Protein 4TOZ (pdb70)

Nearest PDB structures (foldseek):
  4toz-assembly2_B  TM=9.868E-01  e=0.000E+00  Escherichia coli K-12
  3o9p-assembly1_A  TM=7.230E-01  e=1.617E-99  Escherichia coli
  2z23-assembly1_A  TM=7.267E-01  e=1.405E-72  Yersinia pestis CO92
  1b52-assembly1_A  TM=7.223E-01  e=8.652E-70  Salmonella enterica subsp. enterica serovar Typhimurium
  3zs6-assembly1_A  TM=7.099E-01  e=1.286E-60  Burkholderia pseudomallei

Solvent-accessible surface area: 44279 Å² total; per-residue (Å²): 15,134,51,76,119,75,45,86,68,22,181,131,20,70,2,40,10,10,2,96,65,45,4,61,34,2,3,2,5,83,0,92,25,91,16,5,10,8,0,0,26,1,1,2,6,0,0,1,5,8,47,62,156,2,100,38,50,54,0,1,0,53,116,67,131,24,138,68,8,107,64,14,25,0,44,5,30,112,63,3,62,2,22,74,22,61,78,3,34,0,102,21,0,14,40,5,1,41,29,1,2,32,57,182,12,147,16,53,43,10,108,3,1,27,67,0,0,1,47,56,2,87,31,0,46,76,52,169,28,84,37,94,88,8,11,7,78,31,88,76,49,71,30,0,93,0,73,4,77,88,38,12,7,11,0,14,24,1,0,11,28,9,4,0,7,0,2,22,103,79,13,20,110,84,32,191,91,19,32,96,47,62,57,2,33,2,4,1,6,1,29,2,121,70,61,62,108,106,90,59,0,5,0,32,17,4,98,76,8,63,45,40,104,97,15,24,0,95,74,0,19,0,25,17,7,107,100,132,42,33,2,0,98,100,0,74,77,51,69,2,20,2,0,3,37,27,16,97,127,24,21,119,121,6,63,173,77,25,85,62,29,20,72,33,12,24,19,6,1,0,5,5,1,0,0,5,13,98,152,35,32,0,48,40,64,89,0,10,24,0,0,11,7,0,1,27,15,94,72,0,5,126,158,19,21,20,26,26,30,90,20,1,43,28,1,1,1,48,49,4,10,34,12,99,34,109,99,8,62,37,72,163,47,52,36,127,75,5,21,56,87,0,104,92,42,15,75,61,15,42,31,28,134,181,112,72,11,146,3,43,0,6,10,14,77,32,160,109,28,88,88,5,0,92,16,0,16,47,8,0,119,164,22,8,55,10,92,9,121,63,83,72,39,118,131,165,65,3,35,80,4,68,86,80,12,107,21,36,0,0,25,2,37,69,94,9,33,17,5,9,0,0,6,0,0,34,3,5,26,36,131,64,122,24,15,30,1,94,8,100,28,104,55,0,40,134,16,10,60,70,0,22,85,58,86,65,76,162,33,11,26,64,15,2,21,36,0,11,86,25,8,52,75,47,2,0,4,0,18,0,15,6,55,31,35,9,8,0,9,19,45,68,7,86,33,18,12,21,92,0,4,48,17,7,3,12,0,38,38,0,20,13,22,137,154,129,101,60,50,78,102,15,174,140,19,78,2,41,3,4,0,98,70,36,3,80,26,2,3,2,5,83,0,95,23,105,17,6,8,8,0,0,30,2,1,2,6,0,0,1,4,16,49,66,145,1,94,37,47,58,0,0,0,61,87,57,117,13,130,66,4,105,58,14,46,0,55,4,34,128,76,3,75,3,21,73,23,60,84,4,33,0,102,20,0,13,37,5,1,42,31,1,1,32,57,180,12,147,16,51,43,10,116,5,1,29,50,0,0,1,46,58,2,84,32,0,45,77,53,168,28,85,33,89,87,8,11,7,76,32,87,76,49,68,26,0,83,0,76,3,79,88,23,7,6,27,0,13,26,1,0,9,34,10,3,0,7,0,2,20,106,78,13,21,105,84,34,187,84,20,33,96,42,64,62,2,35,2,4,1,5,1,35,2,106,69,61,73,94,99,108,79,1,4,0,31,18,5,101,75,8,63,23,41,104,146,14,48,0,97,74,0,20,0,25,20,13,115,111,79,75,31,1,2,124,91,0,84,60,50,81,1,21,1,0,15,20,18,24,162,143,55,22,115,125,4,72,172,77,32,84,57,25,15,73,32,11,36,17,4,1,0,1,6,1,0,0,1,14,105,115,38,36,0,48,38,63,94,0,10,18,0,0,13,6,0,2,31,15,98,75,0,5,116,152,25,33,22,34,34,29,102,12,1,37,30,1,1,1,58,45,4,7,40,12,104,26,124,105,8,63,36,62,159,58,52,42,131,78,5,26,59,79,0,103,86,32,14,75,64,18,44,38,29,145,188,118,75,10,161,6,42,0,5,8,14,89,31,170,66,23,82,111,0,0,87,16,0,18,42,8,0,122,156,20,6,56,12,96,11,153,63,93,74,31,113,146,148,49,3,35,76,6,70,84,94,2,95,17,34,0,0,25,2,38,74,92,11,49,18,5,7,1,1,5,0,0,44,6,4,23,34,129,62,122,25,12,29,1,92,9,98,29,104,56,0,41,133,16,17,61,73,1,25,82,59,62,80,83,174,32,18,28,60,18,3,20,41,0,9,113,25,9,54,56,46,3,0,5,0,18,0,11,4,51,26,88,11,8,0,8,19,38,66,7,57,34,18,14,23,84,1,4,49,38,9,3,11,0,45,56,1,80,15,9,108,63,124,90,93

CATH classification: 3.40.190.10 (+2 more: 3.90.76.10, 3.10.105.10)

Radius of gyration: 39.63 Å; Cα contacts (8 Å, |Δi|>4): 2287; chains: 2; bounding box: 88×78×103 Å

InterPro domains:
  IPR000914 Solute-binding protein family 5 domain [PF00496] (77-453)
  IPR023765 Solute-binding protein family 5, conserved site [PS01040] (83-104)
  IPR030678 Peptide/nickel binding protein, MppA-type [PIRSF002741] (8-533)
  IPR039424 Solute-binding protein family 5 [PTHR30290] (10-523)

Structure (mmCIF, N/CA/C/O backbone):
data_4TOZ
#
_entry.id   4TOZ
#
_cell.length_a   74.970
_cell.length_b   76.810
_cell.length_c   89.570
_cell.angle_alpha   90.000
_cell.angle_beta   91.580
_cell.angle_gamma   90.000
#
_symmetry.space_group_name_H-M   'P 1 21 1'
#
loop_
_entity.id
_entity.type
_entity.pdbx_description
1 polymer 'Periplasmic murein peptide-binding protein'
2 non-polymer 2-AMINO-2-HYDROXYMETHYL-PROPANE-1,3-DIOL
3 water water
#
loop_
_atom_site.group_PDB
_atom_site.id
_atom_site.type_symbol
_atom_site.label_atom_id
_atom_site.label_alt_id
_atom_site.label_comp_id
_atom_site.label_asym_id
_atom_site.label_entity_id
_atom_site.label_seq_id
_atom_site.pdbx_PDB_ins_code
_atom_site.Cartn_x
_atom_site.Cartn_y
_atom_site.Cartn_z
_atom_site.occupancy
_atom_site.B_iso_or_equiv
_atom_site.auth_seq_id
_atom_site.auth_comp_id
_atom_site.auth_asym_id
_atom_site.auth_atom_id
_atom_site.pdbx_PDB_model_num
ATOM 1 N N . ALA A 1 1 ? 27.816 78.977 20.144 1.00 19.20 23 ALA A N 1
ATOM 2 C CA . ALA A 1 1 ? 27.709 78.675 21.597 1.00 19.69 23 ALA A CA 1
ATOM 3 C C . ALA A 1 1 ? 26.269 78.819 22.071 1.00 19.85 23 ALA A C 1
ATOM 4 O O . ALA A 1 1 ? 25.511 79.635 21.546 1.00 21.23 23 ALA A O 1
ATOM 6 N N . GLU A 1 2 ? 25.897 78.012 23.058 1.00 20.47 24 GLU A N 1
ATOM 7 C CA . GLU A 1 2 ? 24.553 78.057 23.620 1.00 23.12 24 GLU A CA 1
ATOM 8 C C . GLU A 1 2 ? 24.639 78.631 25.029 1.00 23.41 24 GLU A C 1
ATOM 9 O O . GLU A 1 2 ? 24.826 77.899 26.000 1.00 24.42 24 GLU A O 1
ATOM 15 N N . VAL A 1 3 ? 24.512 79.950 25.129 1.00 25.20 25 VAL A N 1
ATOM 16 C CA . VAL A 1 3 ? 24.584 80.630 26.414 1.00 26.79 25 VAL A CA 1
ATOM 17 C C . VAL A 1 3 ? 23.224 80.611 27.104 1.00 28.83 25 VAL A C 1
ATOM 18 O O . VAL A 1 3 ? 22.248 81.157 26.590 1.00 28.50 25 VAL A O 1
ATOM 22 N N . PRO A 1 4 ? 23.143 79.975 28.282 1.00 30.41 26 PRO A N 1
ATOM 23 C CA . PRO A 1 4 ? 21.882 79.900 29.024 1.00 31.84 26 PRO A CA 1
ATOM 24 C C . PRO A 1 4 ? 21.396 81.268 29.495 1.00 32.79 26 PRO A C 1
ATOM 25 O O . PRO A 1 4 ? 22.170 82.064 30.026 1.00 33.00 26 PRO A O 1
ATOM 29 N N . SER A 1 5 ? 20.110 81.532 29.288 1.00 33.62 27 SER A N 1
ATOM 30 C CA . SER A 1 5 ? 19.505 82.798 29.683 1.00 34.41 27 SER A CA 1
ATOM 31 C C . SER A 1 5 ? 19.890 83.176 31.108 1.00 34.30 27 SER A C 1
ATOM 32 O O . SER A 1 5 ? 20.029 82.312 31.975 1.00 34.36 27 SER A O 1
ATOM 35 N N . GLY A 1 6 ? 20.065 84.473 31.342 1.00 34.28 28 GLY A N 1
ATOM 36 C CA . GLY A 1 6 ? 20.436 84.942 32.665 1.00 33.90 28 GLY A CA 1
ATOM 37 C C . GLY A 1 6 ? 21.936 85.079 32.833 1.00 33.40 28 GLY A C 1
ATOM 38 O O . GLY A 1 6 ? 22.409 85.938 33.579 1.00 33.60 28 GLY A O 1
ATOM 39 N N . THR A 1 7 ? 22.687 84.231 32.138 1.00 32.31 29 THR A N 1
ATOM 40 C CA . THR A 1 7 ? 24.143 84.255 32.211 1.00 30.92 29 THR A CA 1
ATOM 41 C C . THR A 1 7 ? 24.702 85.645 31.928 1.00 29.28 29 THR A C 1
ATOM 42 O O . THR A 1 7 ? 24.293 86.309 30.977 1.00 29.91 29 THR A O 1
ATOM 46 N N . VAL A 1 8 ? 25.637 86.080 32.764 1.00 27.40 30 VAL A N 1
ATOM 47 C CA . VAL A 1 8 ? 26.269 87.378 32.586 1.00 25.16 30 VAL A CA 1
ATOM 48 C C . VAL A 1 8 ? 27.627 87.149 31.931 1.00 23.13 30 VAL A C 1
ATOM 49 O O . VAL A 1 8 ? 28.558 86.645 32.560 1.00 21.79 30 VAL A O 1
ATOM 53 N N . LEU A 1 9 ? 27.726 87.510 30.657 1.00 21.35 31 LEU A N 1
ATOM 54 C CA . LEU A 1 9 ? 28.961 87.339 29.904 1.00 19.22 31 LEU A CA 1
ATOM 55 C C . LEU A 1 9 ? 29.984 88.419 30.232 1.00 19.44 31 LEU A C 1
ATOM 56 O O . LEU A 1 9 ? 29.629 89.568 30.493 1.00 20.43 31 LEU A O 1
ATOM 61 N N . ALA A 1 10 ? 31.258 88.041 30.221 1.00 18.09 32 ALA A N 1
ATOM 62 C CA . ALA A 1 10 ? 32.331 88.989 30.483 1.00 17.07 32 ALA A CA 1
ATOM 63 C C . ALA A 1 10 ? 32.368 89.967 29.312 1.00 18.28 32 ALA A C 1
ATOM 64 O O . ALA A 1 10 ? 31.947 89.631 28.203 1.00 17.03 32 ALA A O 1
ATOM 66 N N . GLU A 1 11 ? 32.863 91.177 29.552 1.00 19.53 33 GLU A N 1
ATOM 67 C CA . GLU A 1 11 ? 32.934 92.173 28.491 1.00 21.76 33 GLU A CA 1
ATOM 68 C C . GLU A 1 11 ? 33.960 91.777 27.435 1.00 20.27 33 GLU A C 1
ATOM 69 O O . GLU A 1 11 ? 33.777 92.042 26.247 1.00 21.27 33 GLU A O 1
ATOM 75 N N . LYS A 1 12 ? 35.033 91.131 27.876 1.00 19.10 34 LYS A N 1
ATOM 76 C CA . LYS A 1 12 ? 36.096 90.692 26.979 1.00 18.24 34 LYS A CA 1
ATOM 77 C C . LYS A 1 12 ? 35.963 89.204 26.663 1.00 15.83 34 LYS A C 1
ATOM 78 O O . LYS A 1 12 ? 36.278 88.353 27.494 1.00 17.24 34 LYS A O 1
ATOM 84 N N . GLN A 1 13 ? 35.496 88.898 25.457 1.00 13.21 35 GLN A N 1
ATOM 85 C CA . GLN A 1 13 ? 35.328 87.513 25.033 1.00 13.11 35 GLN A CA 1
ATOM 86 C C . GLN A 1 13 ? 36.546 87.045 24.245 1.00 12.87 35 GLN A C 1
ATOM 87 O O . GLN A 1 13 ? 36.484 86.834 23.032 1.00 13.28 35 GLN A O 1
ATOM 93 N N . GLU A 1 14 ? 37.658 86.906 24.954 1.00 13.31 36 GLU A N 1
ATOM 94 C CA . GLU A 1 14 ? 38.911 86.464 24.365 1.00 13.83 36 GLU A CA 1
ATOM 95 C C . GLU A 1 14 ? 39.433 85.298 25.192 1.00 15.14 36 GLU A C 1
ATOM 96 O O . GLU A 1 14 ? 39.338 85.298 26.421 1.00 16.87 36 GLU A O 1
ATOM 102 N N . LEU A 1 15 ? 39.978 84.299 24.510 1.00 11.95 37 LEU A N 1
ATOM 103 C CA . LEU A 1 15 ? 40.462 83.101 25.178 1.00 11.48 37 LEU A CA 1
ATOM 104 C C . LEU A 1 15 ? 41.885 82.729 24.793 1.00 10.84 37 LEU A C 1
ATOM 105 O O . LEU A 1 15 ? 42.306 82.950 23.661 1.00 11.48 37 LEU A O 1
ATOM 110 N N . VAL A 1 16 ? 42.614 82.157 25.746 1.00 11.13 38 VAL A N 1
ATOM 111 C CA . VAL A 1 16 ? 43.977 81.705 25.508 1.00 11.62 38 VAL A CA 1
ATOM 112 C C . VAL A 1 16 ? 43.988 80.197 25.756 1.00 12.13 38 VAL A C 1
ATOM 113 O O . VAL A 1 16 ? 43.790 79.735 26.884 1.00 11.44 38 VAL A O 1
ATOM 117 N N . ARG A 1 17 ? 44.190 79.434 24.685 1.00 10.61 39 ARG A N 1
ATOM 118 C CA . ARG A 1 17 ? 44.209 77.978 24.761 1.00 11.23 39 ARG A CA 1
ATOM 119 C C . ARG A 1 17 ? 45.616 77.429 24.587 1.00 12.04 39 ARG A C 1
ATOM 120 O O . ARG A 1 17 ? 46.302 77.738 23.616 1.00 12.53 39 ARG A O 1
ATOM 128 N N . HIS A 1 18 ? 46.038 76.608 25.535 1.00 9.97 40 HIS A N 1
ATOM 129 C CA . HIS A 1 18 ? 47.351 75.986 25.471 1.00 10.41 40 HIS A CA 1
ATOM 130 C C . HIS A 1 18 ? 47.309 74.760 24.563 1.00 11.09 40 HIS A C 1
ATOM 131 O O . HIS A 1 18 ? 46.347 73.988 24.596 1.00 11.39 40 HIS A O 1
ATOM 138 N N . ILE A 1 19 ? 48.333 74.609 23.727 1.00 10.17 41 ILE A N 1
ATOM 139 C CA . ILE A 1 19 ? 48.459 73.423 22.882 1.00 10.16 41 ILE A CA 1
ATOM 140 C C . ILE A 1 19 ? 49.860 72.885 23.170 1.00 10.70 41 ILE A C 1
ATOM 141 O O . ILE A 1 19 ? 50.782 73.654 23.451 1.00 10.30 41 ILE A O 1
ATOM 146 N N . LYS A 1 20 ? 50.013 71.568 23.111 1.00 11.37 42 LYS A N 1
ATOM 147 C CA . LYS A 1 20 ? 51.272 70.919 23.468 1.00 12.38 42 LYS A CA 1
ATOM 148 C C . LYS A 1 20 ? 52.532 71.135 22.642 1.00 12.96 42 LYS A C 1
ATOM 149 O O . LYS A 1 20 ? 53.621 70.789 23.095 1.00 13.33 42 LYS A O 1
ATOM 155 N N . ASP A 1 21 ? 52.407 71.695 21.446 1.00 12.74 43 ASP A N 1
ATOM 156 C CA . ASP A 1 21 ? 53.585 71.954 20.627 1.00 13.70 43 ASP A CA 1
ATOM 157 C C . ASP A 1 21 ? 53.226 72.881 19.473 1.00 14.42 43 ASP A C 1
ATOM 158 O O . ASP A 1 21 ? 52.053 73.187 19.248 1.00 12.98 43 ASP A O 1
ATOM 163 N N . GLU A 1 22 ? 54.248 73.340 18.760 1.00 13.10 44 GLU A N 1
ATOM 164 C CA . GLU A 1 22 ? 54.056 74.216 17.614 1.00 13.99 44 GLU A CA 1
ATOM 165 C C . GLU A 1 22 ? 53.302 73.433 16.546 1.00 14.21 44 GLU A C 1
ATOM 166 O O . GLU A 1 22 ? 53.699 72.328 16.178 1.00 15.21 44 GLU A O 1
ATOM 172 N N . PRO A 1 23 ? 52.192 73.989 16.042 1.00 13.83 45 PRO A N 1
ATOM 173 C CA . PRO A 1 23 ? 51.448 73.263 15.015 1.00 14.21 45 PRO A CA 1
ATOM 174 C C . PRO A 1 23 ? 52.275 73.064 13.759 1.00 14.59 45 PRO A C 1
ATOM 175 O O . PRO A 1 23 ? 53.016 73.955 13.340 1.00 15.61 45 PRO A O 1
ATOM 179 N N . ALA A 1 24 ? 52.158 71.883 13.170 1.00 14.74 46 ALA A N 1
ATOM 180 C CA . ALA A 1 24 ? 52.853 71.608 11.934 1.00 15.21 46 ALA A CA 1
ATOM 181 C C . ALA A 1 24 ? 51.934 72.183 10.856 1.00 15.21 46 ALA A C 1
ATOM 182 O O . ALA A 1 24 ? 51.555 73.354 10.916 1.00 16.07 46 ALA A O 1
ATOM 184 N N . SER A 1 25 ? 51.535 71.361 9.900 1.00 13.66 47 SER A N 1
ATOM 185 C CA . SER A 1 25 ? 50.680 71.842 8.824 1.00 12.18 47 SER A CA 1
ATOM 186 C C . SER A 1 25 ? 49.235 72.116 9.225 1.00 11.04 47 SER A C 1
ATOM 187 O O . SER A 1 25 ? 48.600 71.300 9.896 1.00 11.87 47 SER A O 1
ATOM 190 N N . LEU A 1 26 ? 48.722 73.271 8.807 1.00 8.97 48 LEU A N 1
ATOM 191 C CA . LEU A 1 26 ? 47.334 73.634 9.080 1.00 8.83 48 LEU A CA 1
ATOM 192 C C . LEU A 1 26 ? 46.459 73.145 7.925 1.00 8.49 48 LEU A C 1
ATOM 193 O O . LEU A 1 26 ? 45.270 73.457 7.847 1.00 9.31 48 LEU A O 1
ATOM 198 N N . ASP A 1 27 ? 47.071 72.383 7.025 1.00 8.46 49 ASP A N 1
ATOM 199 C CA . ASP A 1 27 ? 46.382 71.785 5.883 1.00 7.77 49 ASP A CA 1
ATOM 200 C C . ASP A 1 27 ? 45.770 70.488 6.426 1.00 7.61 49 ASP A C 1
ATOM 201 O O . ASP A 1 27 ? 46.490 69.613 6.896 1.00 7.64 49 ASP A O 1
ATOM 206 N N . PRO A 1 28 ? 44.434 70.357 6.387 1.00 6.81 50 PRO A N 1
ATOM 207 C CA . PRO A 1 28 ? 43.794 69.136 6.893 1.00 7.62 50 PRO A CA 1
ATOM 208 C C . PRO A 1 28 ? 44.392 67.838 6.344 1.00 8.45 50 PRO A C 1
ATOM 209 O O . PRO A 1 28 ? 44.457 66.830 7.049 1.00 8.70 50 PRO A O 1
ATOM 213 N N . ALA A 1 29 ? 44.827 67.868 5.088 1.00 7.95 51 ALA A N 1
ATOM 214 C CA . ALA A 1 29 ? 45.391 66.685 4.443 1.00 7.41 51 ALA A CA 1
ATOM 215 C C . ALA A 1 29 ? 46.866 66.429 4.743 1.00 9.53 51 ALA A C 1
ATOM 216 O O . ALA A 1 29 ? 47.412 65.407 4.328 1.00 9.88 51 ALA A O 1
ATOM 218 N N . LYS A 1 30 ? 47.518 67.347 5.449 1.00 9.67 52 LYS A N 1
ATOM 219 C CA . LYS A 1 30 ? 48.927 67.159 5.784 1.00 9.61 52 LYS A CA 1
ATOM 220 C C . LYS A 1 30 ? 49.188 67.198 7.287 1.00 9.90 52 LYS A C 1
ATOM 221 O O . LYS A 1 30 ? 50.303 66.930 7.738 1.00 10.45 52 LYS A O 1
ATOM 227 N N . ALA A 1 31 ? 48.155 67.521 8.058 1.00 10.41 53 ALA A N 1
ATOM 228 C CA . ALA A 1 31 ? 48.265 67.581 9.511 1.00 11.09 53 ALA A CA 1
ATOM 229 C C . ALA A 1 31 ? 48.661 66.216 10.070 1.00 13.04 53 ALA A C 1
ATOM 230 O O . ALA A 1 31 ? 48.266 65.179 9.534 1.00 13.19 53 ALA A O 1
ATOM 232 N N . VAL A 1 32 ? 49.430 66.225 11.155 1.00 13.29 54 VAL A N 1
ATOM 233 C CA . VAL A 1 32 ? 49.893 64.993 11.782 1.00 15.51 54 VAL A CA 1
ATOM 234 C C . VAL A 1 32 ? 49.511 64.869 13.254 1.00 15.67 54 VAL A C 1
ATOM 235 O O . VAL A 1 32 ? 48.971 63.846 13.675 1.00 17.33 54 VAL A O 1
ATOM 239 N N . GLY A 1 33 ? 49.797 65.911 14.030 1.00 15.71 55 GLY A N 1
ATOM 240 C CA . GLY A 1 33 ? 49.516 65.875 15.454 1.00 15.01 55 GLY A CA 1
ATOM 241 C C . GLY A 1 33 ? 48.366 66.725 15.951 1.00 13.31 55 GLY A C 1
ATOM 242 O O . GLY A 1 33 ? 47.814 67.546 15.218 1.00 12.24 55 GLY A O 1
ATOM 243 N N . LEU A 1 34 ? 48.026 66.533 17.222 1.00 13.39 56 LEU A N 1
ATOM 244 C CA . LEU A 1 34 ? 46.927 67.247 17.860 1.00 14.04 56 LEU A CA 1
ATOM 245 C C . LEU A 1 34 ? 46.993 68.770 17.830 1.00 13.26 56 LEU A C 1
ATOM 246 O O . LEU A 1 34 ? 45.972 69.422 17.650 1.00 11.62 56 LEU A O 1
ATOM 251 N N . PRO A 1 35 ? 48.186 69.362 18.011 1.00 11.36 57 PRO A N 1
ATOM 252 C CA . PRO A 1 35 ? 48.238 70.828 17.981 1.00 11.60 57 PRO A CA 1
ATOM 253 C C . PRO A 1 35 ? 47.618 71.443 16.725 1.00 11.08 57 PRO A C 1
ATOM 254 O O . PRO A 1 35 ? 46.754 72.321 16.818 1.00 9.81 57 PRO A O 1
ATOM 258 N N . GLU A 1 36 ? 48.043 70.989 15.549 1.00 10.34 58 GLU A N 1
ATOM 259 C CA . GLU A 1 36 ? 47.483 71.544 14.323 1.00 9.48 58 GLU A CA 1
ATOM 260 C C . GLU A 1 36 ? 46.033 71.115 14.128 1.00 8.90 58 GLU A C 1
ATOM 261 O O . GLU A 1 36 ? 45.221 71.888 13.622 1.00 9.19 58 GLU A O 1
ATOM 267 N N . ILE A 1 37 ? 45.708 69.890 14.528 1.00 8.26 59 ILE A N 1
ATOM 268 C CA . ILE A 1 37 ? 44.340 69.389 14.395 1.00 7.95 59 ILE A CA 1
ATOM 269 C C . ILE A 1 37 ? 43.366 70.244 15.204 1.00 8.03 59 ILE A C 1
ATOM 270 O O . ILE A 1 37 ? 42.271 70.556 14.740 1.00 8.59 59 ILE A O 1
ATOM 275 N N . GLN A 1 38 ? 43.771 70.629 16.412 1.00 8.65 60 GLN A N 1
ATOM 276 C CA . GLN A 1 38 ? 42.925 71.452 17.269 1.00 8.60 60 GLN A CA 1
ATOM 277 C C . GLN A 1 38 ? 42.668 72.826 16.653 1.00 8.76 60 GLN A C 1
ATOM 278 O O . GLN A 1 38 ? 41.566 73.366 16.758 1.00 9.16 60 GLN A O 1
ATOM 284 N N . VAL A 1 39 ? 43.677 73.391 16.001 1.00 7.85 61 VAL A N 1
ATOM 285 C CA . VAL A 1 39 ? 43.511 74.684 15.349 1.00 7.93 61 VAL A CA 1
ATOM 286 C C . VAL A 1 39 ? 42.640 74.502 14.104 1.00 7.86 61 VAL A C 1
ATOM 287 O O . VAL A 1 39 ? 41.757 75.313 13.824 1.00 7.18 61 VAL A O 1
ATOM 291 N N . ILE A 1 40 ? 42.888 73.421 13.370 1.00 7.65 62 ILE A N 1
ATOM 292 C CA . ILE A 1 40 ? 42.131 73.116 12.163 1.00 7.28 62 ILE A CA 1
ATOM 293 C C . ILE A 1 40 ? 40.620 73.017 12.430 1.00 6.55 62 ILE A C 1
ATOM 294 O O . ILE A 1 40 ? 39.819 73.408 11.582 1.00 6.86 62 ILE A O 1
ATOM 299 N N . ARG A 1 41 ? 40.227 72.520 13.603 1.00 6.13 63 ARG A N 1
ATOM 300 C CA . ARG A 1 41 ? 38.804 72.409 13.932 1.00 5.27 63 ARG A CA 1
ATOM 301 C C . ARG A 1 41 ? 38.124 73.773 14.060 1.00 5.52 63 ARG A C 1
ATOM 302 O O . ARG A 1 41 ? 36.898 73.863 13.993 1.00 6.83 63 ARG A O 1
ATOM 310 N N . ASP A 1 42 ? 38.910 74.829 14.253 1.00 6.53 64 ASP A N 1
ATOM 311 C CA . ASP A 1 42 ? 38.358 76.180 14.338 1.00 7.35 64 ASP A CA 1
ATOM 312 C C . ASP A 1 42 ? 38.366 76.860 12.969 1.00 7.59 64 ASP A C 1
ATOM 313 O O . ASP A 1 42 ? 37.516 77.707 12.684 1.00 7.20 64 ASP A O 1
ATOM 318 N N . LEU A 1 43 ? 39.327 76.489 12.124 1.00 5.61 65 LEU A N 1
ATOM 319 C CA . LEU A 1 43 ? 39.471 77.114 10.809 1.00 6.03 65 LEU A CA 1
ATOM 320 C C . LEU A 1 43 ? 38.679 76.473 9.678 1.00 6.53 65 LEU A C 1
ATOM 321 O O . LEU A 1 43 ? 38.381 77.129 8.677 1.00 6.32 65 LEU A O 1
ATOM 326 N N . PHE A 1 44 ? 38.351 75.195 9.838 1.00 6.46 66 PHE A N 1
ATOM 327 C CA . PHE A 1 44 ? 37.608 74.435 8.834 1.00 6.64 66 PHE A CA 1
ATOM 328 C C . PHE A 1 44 ? 36.435 73.711 9.484 1.00 6.18 66 PHE A C 1
ATOM 329 O O . PHE A 1 44 ? 36.356 73.612 10.706 1.00 7.45 66 PHE A O 1
ATOM 337 N N . GLU A 1 45 ? 35.533 73.199 8.654 1.00 7.02 67 GLU A N 1
ATOM 338 C CA . GLU A 1 45 ? 34.380 72.452 9.142 1.00 5.76 67 GLU A CA 1
ATOM 339 C C . GLU A 1 45 ? 33.985 71.379 8.140 1.00 6.54 67 GLU A C 1
ATOM 340 O O . GLU A 1 45 ? 33.893 71.636 6.939 1.00 7.20 67 GLU A O 1
ATOM 346 N N . GLY A 1 46 ? 33.748 70.174 8.646 1.00 6.51 68 GLY A N 1
ATOM 347 C CA . GLY A 1 46 ? 33.368 69.073 7.781 1.00 7.52 68 GLY A CA 1
ATOM 348 C C . GLY A 1 46 ? 31.878 69.017 7.515 1.00 7.48 68 GLY A C 1
ATOM 349 O O . GLY A 1 46 ? 31.142 69.960 7.821 1.00 8.57 68 GLY A O 1
ATOM 350 N N . LEU A 1 47 ? 31.435 67.910 6.929 1.00 6.90 69 LEU A N 1
ATOM 351 C CA . LEU A 1 47 ? 30.022 67.723 6.635 1.00 5.93 69 LEU A CA 1
ATOM 352 C C . LEU A 1 47 ? 29.223 67.793 7.925 1.00 7.00 69 LEU A C 1
ATOM 353 O O . LEU A 1 47 ? 28.118 68.338 7.951 1.00 6.65 69 LEU A O 1
ATOM 358 N N . VAL A 1 48 ? 29.788 67.235 8.990 1.00 6.01 70 VAL A N 1
ATOM 359 C CA . VAL A 1 48 ? 29.133 67.227 10.292 1.00 6.39 70 VAL A CA 1
ATOM 360 C C . VAL A 1 48 ? 30.116 67.543 11.409 1.00 5.77 70 VAL A C 1
ATOM 361 O O . VAL A 1 48 ? 31.335 67.532 11.214 1.00 7.02 70 VAL A O 1
ATOM 365 N N . ASN A 1 49 ? 29.567 67.836 12.581 1.00 6.41 71 ASN A N 1
ATOM 366 C CA . ASN A 1 49 ? 30.356 68.120 13.770 1.00 5.20 71 ASN A CA 1
ATOM 367 C C . ASN A 1 49 ? 29.956 67.095 14.820 1.00 7.16 71 ASN A C 1
ATOM 368 O O . ASN A 1 49 ? 28.924 66.432 14.690 1.00 7.69 71 ASN A O 1
ATOM 373 N N . GLN A 1 50 ? 30.777 66.960 15.853 1.00 8.22 72 GLN A N 1
ATOM 374 C CA . GLN A 1 50 ? 30.489 66.036 16.938 1.00 10.27 72 GLN A CA 1
ATOM 375 C C . GLN A 1 50 ? 30.385 66.854 18.220 1.00 11.80 72 GLN A C 1
ATOM 376 O O . GLN A 1 50 ? 31.368 67.477 18.637 1.00 12.57 72 GLN A O 1
ATOM 382 N N . ASN A 1 51 ? 29.205 66.866 18.842 1.00 9.74 73 ASN A N 1
ATOM 383 C CA . ASN A 1 51 ? 29.035 67.632 20.076 1.00 10.41 73 ASN A CA 1
ATOM 384 C C . ASN A 1 51 ? 29.664 66.929 21.277 1.00 10.81 73 ASN A C 1
ATOM 385 O O . ASN A 1 51 ? 30.260 65.862 21.137 1.00 10.78 73 ASN A O 1
ATOM 390 N N . GLU A 1 52 ? 29.543 67.524 22.460 1.00 11.26 74 GLU A N 1
ATOM 391 C CA . GLU A 1 52 ? 30.157 66.936 23.645 1.00 11.75 74 GLU A CA 1
ATOM 392 C C . GLU A 1 52 ? 29.764 65.487 23.918 1.00 13.38 74 GLU A C 1
ATOM 393 O O . GLU A 1 52 ? 30.604 64.679 24.325 1.00 13.90 74 GLU A O 1
ATOM 399 N N . LYS A 1 53 ? 28.500 65.152 23.685 1.00 15.03 75 LYS A N 1
ATOM 400 C CA . LYS A 1 53 ? 28.027 63.792 23.925 1.00 15.71 75 LYS A CA 1
ATOM 401 C C . LYS A 1 53 ? 28.439 62.819 22.822 1.00 15.70 75 LYS A C 1
ATOM 402 O O . LYS A 1 53 ? 28.203 61.615 22.926 1.00 16.49 75 LYS A O 1
ATOM 408 N N . GLY A 1 54 ? 29.063 63.339 21.771 1.00 13.04 76 GLY A N 1
ATOM 409 C CA . GLY A 1 54 ? 29.483 62.485 20.676 1.00 13.39 76 GLY A CA 1
ATOM 410 C C . GLY A 1 54 ? 28.417 62.346 19.605 1.00 12.74 76 GLY A C 1
ATOM 411 O O . GLY A 1 54 ? 28.586 61.591 18.645 1.00 13.89 76 GLY A O 1
ATOM 412 N N . GLU A 1 55 ? 27.314 63.066 19.770 1.00 13.21 77 GLU A N 1
ATOM 413 C CA . GLU A 1 55 ? 26.235 63.026 18.796 1.00 13.42 77 GLU A CA 1
ATOM 414 C C . GLU A 1 55 ? 26.676 63.780 17.555 1.00 12.02 77 GLU A C 1
ATOM 415 O O . GLU A 1 55 ? 27.439 64.744 17.637 1.00 11.22 77 GLU A O 1
ATOM 421 N N . ILE A 1 56 ? 26.190 63.336 16.405 1.00 10.95 78 ILE A N 1
ATOM 422 C CA . ILE A 1 56 ? 26.531 63.967 15.145 1.00 10.76 78 ILE A CA 1
ATOM 423 C C . ILE A 1 56 ? 25.504 65.042 14.821 1.00 11.53 78 ILE A C 1
ATOM 424 O O . ILE A 1 56 ? 24.305 64.771 14.733 1.00 12.36 78 ILE A O 1
ATOM 429 N N . VAL A 1 57 ? 25.985 66.271 14.666 1.00 9.60 79 VAL A N 1
ATOM 430 C CA . VAL A 1 57 ? 25.122 67.406 14.363 1.00 8.78 79 VAL A CA 1
ATOM 431 C C . VAL A 1 57 ? 25.569 68.054 13.059 1.00 8.39 79 VAL A C 1
ATOM 432 O O . VAL A 1 57 ? 26.710 67.888 12.631 1.00 8.30 79 VAL A O 1
ATOM 436 N N . PRO A 1 58 ? 24.676 68.808 12.407 1.00 7.47 80 PRO A N 1
ATOM 437 C CA . PRO A 1 58 ? 25.040 69.449 11.143 1.00 7.60 80 PRO A CA 1
ATOM 438 C C . PRO A 1 58 ? 26.263 70.358 11.122 1.00 7.09 80 PRO A C 1
ATOM 439 O O . PRO A 1 58 ? 26.526 71.112 12.062 1.00 8.07 80 PRO A O 1
ATOM 443 N N . GLY A 1 59 ? 27.011 70.242 10.029 1.00 7.02 81 GLY A N 1
ATOM 444 C CA . GLY A 1 59 ? 28.179 71.068 9.787 1.00 7.15 81 GLY A CA 1
ATOM 445 C C . GLY A 1 59 ? 27.797 71.707 8.466 1.00 6.91 81 GLY A C 1
ATOM 446 O O . GLY A 1 59 ? 26.820 72.460 8.411 1.00 8.23 81 GLY A O 1
ATOM 447 N N . VAL A 1 60 ? 28.521 71.401 7.394 1.00 7.19 82 VAL A N 1
ATOM 448 C CA . VAL A 1 60 ? 28.156 71.944 6.091 1.00 7.51 82 VAL A CA 1
ATOM 449 C C . VAL A 1 60 ? 26.885 71.219 5.634 1.00 8.16 82 VAL A C 1
ATOM 450 O O . VAL A 1 60 ? 26.049 71.789 4.933 1.00 7.93 82 VAL A O 1
ATOM 454 N N . ALA A 1 61 ? 26.746 69.958 6.037 1.00 7.14 83 ALA A N 1
ATOM 455 C CA . ALA A 1 61 ? 25.572 69.168 5.672 1.00 7.51 83 ALA A CA 1
ATOM 456 C C . ALA A 1 61 ? 24.457 69.360 6.691 1.00 8.36 83 ALA A C 1
ATOM 457 O O . ALA A 1 61 ? 24.708 69.417 7.892 1.00 8.18 83 ALA A O 1
ATOM 459 N N . THR A 1 62 ? 23.222 69.452 6.206 1.00 9.10 84 THR A N 1
ATOM 460 C CA . THR A 1 62 ? 22.068 69.625 7.081 1.00 9.40 84 THR A CA 1
ATOM 461 C C . THR A 1 62 ? 21.279 68.328 7.187 1.00 9.75 84 THR A C 1
ATOM 462 O O . THR A 1 62 ? 20.441 68.175 8.076 1.00 9.68 84 THR A O 1
ATOM 466 N N . GLN A 1 63 ? 21.546 67.401 6.273 1.00 9.14 85 GLN A N 1
ATOM 467 C CA . GLN A 1 63 ? 20.863 66.113 6.252 1.00 11.45 85 GLN A CA 1
ATOM 468 C C . GLN A 1 63 ? 21.760 65.054 5.638 1.00 10.89 85 GLN A C 1
ATOM 469 O O . GLN A 1 63 ? 22.616 65.356 4.808 1.00 10.43 85 GLN A O 1
ATOM 475 N N . TRP A 1 64 ? 21.557 63.810 6.055 1.00 10.76 86 TRP A N 1
ATOM 476 C CA . TRP A 1 64 ? 22.308 62.685 5.521 1.00 11.37 86 TRP A CA 1
ATOM 477 C C . TRP A 1 64 ? 21.451 61.442 5.631 1.00 12.88 86 TRP A C 1
ATOM 478 O O . TRP A 1 64 ? 20.862 61.165 6.678 1.00 16.47 86 TRP A O 1
ATOM 489 N N . LYS A 1 65 ? 21.362 60.708 4.531 1.00 12.82 87 LYS A N 1
ATOM 490 C CA . LYS A 1 65 ? 20.551 59.507 4.508 1.00 15.80 87 LYS A CA 1
ATOM 491 C C . LYS A 1 65 ? 21.213 58.355 3.778 1.00 15.72 87 LYS A C 1
ATOM 492 O O . LYS A 1 65 ? 22.039 58.546 2.882 1.00 14.10 87 LYS A O 1
ATOM 498 N N . SER A 1 66 ? 20.826 57.153 4.182 1.00 17.13 88 SER A N 1
ATOM 499 C CA . SER A 1 66 ? 21.326 55.924 3.596 1.00 18.21 88 SER A CA 1
ATOM 500 C C . SER A 1 66 ? 20.466 54.792 4.134 1.00 21.02 88 SER A C 1
ATOM 501 O O . SER A 1 66 ? 20.401 54.575 5.345 1.00 23.10 88 SER A O 1
ATOM 504 N N . ASN A 1 67 ? 19.797 54.084 3.236 1.00 22.90 89 ASN A N 1
ATOM 505 C CA . ASN A 1 67 ? 18.952 52.970 3.643 1.00 24.41 89 ASN A CA 1
ATOM 506 C C . ASN A 1 67 ? 19.760 51.680 3.737 1.00 23.53 89 ASN A C 1
ATOM 507 O O . ASN A 1 67 ? 19.529 50.859 4.627 1.00 24.99 89 ASN A O 1
ATOM 512 N N . ASP A 1 68 ? 20.716 51.512 2.825 1.00 20.16 90 ASP A N 1
ATOM 513 C CA . ASP A 1 68 ? 21.548 50.313 2.792 1.00 17.21 90 ASP A CA 1
ATOM 514 C C . ASP A 1 68 ? 22.905 50.472 3.475 1.00 14.24 90 ASP A C 1
ATOM 515 O O . ASP A 1 68 ? 23.684 49.519 3.533 1.00 12.44 90 ASP A O 1
ATOM 520 N N . ASN A 1 69 ? 23.183 51.671 3.983 1.00 12.35 91 ASN A N 1
ATOM 521 C CA . ASN A 1 69 ? 24.445 51.973 4.667 1.00 10.71 91 ASN A CA 1
ATOM 522 C C . ASN A 1 69 ? 25.673 51.923 3.754 1.00 8.17 91 ASN A C 1
ATOM 523 O O . ASN A 1 69 ? 26.810 52.051 4.225 1.00 7.05 91 ASN A O 1
ATOM 528 N N . ARG A 1 70 ? 25.436 51.752 2.455 1.00 8.97 92 ARG A N 1
ATOM 529 C CA . ARG A 1 70 ? 26.509 51.675 1.462 1.00 8.31 92 ARG A CA 1
ATOM 530 C C . ARG A 1 70 ? 26.583 52.930 0.598 1.00 8.70 92 ARG A C 1
ATOM 531 O O . ARG A 1 70 ? 27.667 53.399 0.256 1.00 9.61 92 ARG A O 1
ATOM 539 N N . ILE A 1 71 ? 25.423 53.454 0.220 1.00 8.92 93 ILE A N 1
ATOM 540 C CA . ILE A 1 71 ? 25.367 54.668 -0.580 1.00 10.36 93 ILE A CA 1
ATOM 541 C C . ILE A 1 71 ? 24.795 55.751 0.318 1.00 10.89 93 ILE A C 1
ATOM 542 O O . ILE A 1 71 ? 23.671 55.637 0.815 1.00 11.46 93 ILE A O 1
ATOM 547 N N . TRP A 1 72 ? 25.585 56.793 0.542 1.00 9.31 94 TRP A N 1
ATOM 548 C CA . TRP A 1 72 ? 25.174 57.894 1.399 1.00 9.18 94 TRP A CA 1
ATOM 549 C C . TRP A 1 72 ? 24.929 59.170 0.622 1.00 9.68 94 TRP A C 1
ATOM 550 O O . TRP A 1 72 ? 25.702 59.526 -0.263 1.00 10.86 94 TRP A O 1
ATOM 561 N N . THR A 1 73 ? 23.850 59.863 0.963 1.00 9.66 95 THR A N 1
ATOM 562 C CA . THR A 1 73 ? 23.526 61.117 0.300 1.00 9.84 95 THR A CA 1
ATOM 563 C C . THR A 1 73 ? 23.458 62.236 1.330 1.00 9.21 95 THR A C 1
ATOM 564 O O . THR A 1 73 ? 22.656 62.183 2.263 1.00 10.53 95 THR A O 1
ATOM 568 N N . PHE A 1 74 ? 24.321 63.236 1.163 1.00 7.50 96 PHE A N 1
ATOM 569 C CA . PHE A 1 74 ? 24.360 64.383 2.062 1.00 8.20 96 PHE A CA 1
ATOM 570 C C . PHE A 1 74 ? 23.777 65.608 1.383 1.00 8.45 96 PHE A C 1
ATOM 571 O O . PHE A 1 74 ? 24.098 65.902 0.230 1.00 9.13 96 PHE A O 1
ATOM 579 N N . THR A 1 75 ? 22.911 66.308 2.105 1.00 8.13 97 THR A N 1
ATOM 580 C CA . THR A 1 75 ? 22.301 67.533 1.614 1.00 7.72 97 THR A CA 1
ATOM 581 C C . THR A 1 75 ? 23.086 68.647 2.289 1.00 7.15 97 THR A C 1
ATOM 582 O O . THR A 1 75 ? 23.235 68.658 3.513 1.00 8.19 97 THR A O 1
ATOM 586 N N . LEU A 1 76 ? 23.603 69.571 1.489 1.00 8.17 98 LEU A N 1
ATOM 587 C CA . LEU A 1 76 ? 24.396 70.669 2.024 1.00 9.11 98 LEU A CA 1
ATOM 588 C C . LEU A 1 76 ? 23.595 71.952 2.112 1.00 9.14 98 LEU A C 1
ATOM 589 O O . LEU A 1 76 ? 22.759 72.230 1.254 1.00 9.86 98 LEU A O 1
ATOM 594 N N . ARG A 1 77 ? 23.852 72.727 3.158 1.00 8.88 99 ARG A N 1
ATOM 595 C CA . ARG A 1 77 ? 23.160 73.997 3.338 1.00 7.57 99 ARG A CA 1
ATOM 596 C C . ARG A 1 77 ? 23.594 74.916 2.207 1.00 10.16 99 ARG A C 1
ATOM 597 O O . ARG A 1 77 ? 24.668 74.733 1.625 1.00 10.59 99 ARG A O 1
ATOM 605 N N . ASP A 1 78 ? 22.764 75.902 1.887 1.00 10.62 100 ASP A N 1
ATOM 606 C CA . ASP A 1 78 ? 23.106 76.826 0.816 1.00 12.42 100 ASP A CA 1
ATOM 607 C C . ASP A 1 78 ? 23.752 78.103 1.351 1.00 12.39 100 ASP A C 1
ATOM 608 O O . ASP A 1 78 ? 24.024 79.033 0.592 1.00 15.89 100 ASP A O 1
ATOM 613 N N . ASN A 1 79 ? 24.012 78.142 2.656 1.00 10.64 101 ASN A N 1
ATOM 614 C CA . ASN A 1 79 ? 24.643 79.312 3.253 1.00 10.98 101 ASN A CA 1
ATOM 615 C C . ASN A 1 79 ? 25.988 79.002 3.906 1.00 10.35 101 ASN A C 1
ATOM 616 O O . ASN A 1 79 ? 26.448 79.739 4.779 1.00 9.99 101 ASN A O 1
ATOM 621 N N . ALA A 1 80 ? 26.615 77.903 3.486 1.00 9.38 102 ALA A N 1
ATOM 622 C CA . ALA A 1 80 ? 27.935 77.543 4.005 1.00 8.31 102 ALA A CA 1
ATOM 623 C C . ALA A 1 80 ? 28.911 78.391 3.200 1.00 7.69 102 ALA A C 1
ATOM 624 O O . ALA A 1 80 ? 28.830 78.435 1.972 1.00 8.35 102 ALA A O 1
ATOM 626 N N . LYS A 1 81 ? 29.833 79.061 3.881 1.00 7.74 103 LYS A N 1
ATOM 627 C CA . LYS A 1 81 ? 30.777 79.924 3.184 1.00 7.91 103 LYS A CA 1
ATOM 628 C C . LYS A 1 81 ? 32.208 79.846 3.673 1.00 8.08 103 LYS A C 1
ATOM 629 O O . LYS A 1 81 ? 32.479 79.567 4.847 1.00 8.15 103 LYS A O 1
ATOM 635 N N . TRP A 1 82 ? 33.119 80.100 2.740 1.00 7.43 104 TRP A N 1
ATOM 636 C CA . TRP A 1 82 ? 34.540 80.155 3.027 1.00 7.75 104 TRP A CA 1
ATOM 637 C C . TRP A 1 82 ? 34.745 81.523 3.673 1.00 8.13 104 TRP A C 1
ATOM 638 O O . TRP A 1 82 ? 33.872 82.394 3.581 1.00 8.68 104 TRP A O 1
ATOM 649 N N . ALA A 1 83 ? 35.893 81.720 4.308 1.00 7.23 105 ALA A N 1
ATOM 650 C CA . ALA A 1 83 ? 36.182 82.980 4.984 1.00 8.58 105 ALA A CA 1
ATOM 651 C C . ALA A 1 83 ? 36.205 84.203 4.071 1.00 9.10 105 ALA A C 1
ATOM 652 O O . ALA A 1 83 ? 36.152 85.332 4.556 1.00 11.81 105 ALA A O 1
ATOM 654 N N . ASP A 1 84 ? 36.285 83.988 2.760 1.00 8.84 106 ASP A N 1
ATOM 655 C CA . ASP A 1 84 ? 36.300 85.108 1.825 1.00 9.42 106 ASP A CA 1
ATOM 656 C C . ASP A 1 84 ? 34.901 85.415 1.289 1.00 11.45 106 ASP A C 1
ATOM 657 O O . ASP A 1 84 ? 34.731 86.257 0.406 1.00 11.84 106 ASP A O 1
ATOM 662 N N . GLY A 1 85 ? 33.899 84.728 1.832 1.00 9.44 107 GLY A N 1
ATOM 663 C CA . GLY A 1 85 ? 32.527 84.962 1.416 1.00 10.17 107 GLY A CA 1
ATOM 664 C C . GLY A 1 85 ? 31.988 84.081 0.305 1.00 10.57 107 GLY A C 1
ATOM 665 O O . GLY A 1 85 ? 30.791 84.123 0.012 1.00 12.73 107 GLY A O 1
ATOM 666 N N . THR A 1 86 ? 32.851 83.283 -0.318 1.00 9.72 108 THR A N 1
ATOM 667 C CA . THR A 1 86 ? 32.408 82.412 -1.400 1.00 9.88 108 THR A CA 1
ATOM 668 C C . THR A 1 86 ? 31.733 81.160 -0.834 1.00 9.58 108 THR A C 1
ATOM 669 O O . THR A 1 86 ? 32.038 80.716 0.272 1.00 8.61 108 THR A O 1
ATOM 673 N N . PRO A 1 87 ? 30.795 80.578 -1.589 1.00 10.82 109 PRO A N 1
ATOM 674 C CA . PRO A 1 87 ? 30.086 79.382 -1.124 1.00 10.12 109 PRO A CA 1
ATOM 675 C C . PRO A 1 87 ? 30.881 78.082 -1.062 1.00 9.21 109 PRO A C 1
ATOM 676 O O . PRO A 1 87 ? 31.798 77.856 -1.851 1.00 9.87 109 PRO A O 1
ATOM 680 N N . VAL A 1 88 ? 30.513 77.236 -0.105 1.00 8.28 110 VAL A N 1
ATOM 681 C CA . VAL A 1 88 ? 31.110 75.914 0.026 1.00 8.15 110 VAL A CA 1
ATOM 682 C C . VAL A 1 88 ? 30.065 75.039 -0.657 1.00 9.03 110 VAL A C 1
ATOM 683 O O . VAL A 1 88 ? 28.878 75.147 -0.354 1.00 9.69 110 VAL A O 1
ATOM 687 N N . THR A 1 89 ? 30.490 74.193 -1.587 1.00 8.14 111 THR A N 1
ATOM 688 C CA . THR A 1 89 ? 29.552 73.331 -2.295 1.00 9.22 111 THR A CA 1
ATOM 689 C C . THR A 1 89 ? 30.039 71.895 -2.317 1.00 7.56 111 THR A C 1
ATOM 690 O O . THR A 1 89 ? 31.129 71.586 -1.833 1.00 7.95 111 THR A O 1
ATOM 694 N N . ALA A 1 90 ? 29.229 71.017 -2.896 1.00 7.21 112 ALA A N 1
ATOM 695 C CA . ALA A 1 90 ? 29.585 69.611 -2.962 1.00 7.02 112 ALA A CA 1
ATOM 696 C C . ALA A 1 90 ? 30.905 69.402 -3.696 1.00 7.72 112 ALA A C 1
ATOM 697 O O . ALA A 1 90 ? 31.686 68.524 -3.334 1.00 8.25 112 ALA A O 1
ATOM 699 N N . GLN A 1 91 ? 31.163 70.207 -4.722 1.00 8.07 113 GLN A N 1
ATOM 700 C CA . GLN A 1 91 ? 32.403 70.058 -5.471 1.00 8.56 113 GLN A CA 1
ATOM 701 C C . GLN A 1 91 ? 33.632 70.281 -4.590 1.00 8.02 113 GLN A C 1
ATOM 702 O O . GLN A 1 91 ? 34.678 69.669 -4.816 1.00 9.24 113 GLN A O 1
ATOM 708 N N . ASP A 1 92 ? 33.521 71.158 -3.594 1.00 7.82 114 ASP A N 1
ATOM 709 C CA . ASP A 1 92 ? 34.658 71.393 -2.708 1.00 8.29 114 ASP A CA 1
ATOM 710 C C . ASP A 1 92 ? 35.031 70.093 -2.001 1.00 6.34 114 ASP A C 1
ATOM 711 O O . ASP A 1 92 ? 36.208 69.818 -1.772 1.00 7.01 114 ASP A O 1
ATOM 716 N N . PHE A 1 93 ? 34.030 69.289 -1.657 1.00 6.43 115 PHE A N 1
ATOM 717 C CA . PHE A 1 93 ? 34.304 68.029 -0.980 1.00 6.39 115 PHE A CA 1
ATOM 718 C C . PHE A 1 93 ? 34.866 66.988 -1.935 1.00 6.03 115 PHE A C 1
ATOM 719 O O . PHE A 1 93 ? 35.733 66.203 -1.556 1.00 7.28 115 PHE A O 1
ATOM 727 N N . VAL A 1 94 ? 34.381 66.975 -3.173 1.00 7.55 116 VAL A N 1
ATOM 728 C CA . VAL A 1 94 ? 34.907 66.036 -4.156 1.00 7.29 116 VAL A CA 1
ATOM 729 C C . VAL A 1 94 ? 36.396 66.347 -4.337 1.00 6.83 116 VAL A C 1
ATOM 730 O O . VAL A 1 94 ? 37.240 65.453 -4.297 1.00 7.81 116 VAL A O 1
ATOM 734 N N . TYR A 1 95 ? 36.707 67.625 -4.537 1.00 6.61 117 TYR A N 1
ATOM 735 C CA . TYR A 1 95 ? 38.084 68.067 -4.719 1.00 6.16 117 TYR A CA 1
ATOM 736 C C . TYR A 1 95 ? 38.968 67.707 -3.530 1.00 6.40 117 TYR A C 1
ATOM 737 O O . TYR A 1 95 ? 40.074 67.183 -3.691 1.00 6.12 117 TYR A O 1
ATOM 746 N N . SER A 1 96 ? 38.469 67.995 -2.333 1.00 6.76 118 SER A N 1
ATOM 747 C CA . SER A 1 96 ? 39.225 67.758 -1.112 1.00 6.68 118 SER A CA 1
ATOM 748 C C . SER A 1 96 ? 39.469 66.294 -0.779 1.00 6.02 118 SER A C 1
ATOM 749 O O . SER A 1 96 ? 40.567 65.929 -0.349 1.00 6.09 118 SER A O 1
ATOM 752 N N . TRP A 1 97 ? 38.457 65.456 -0.969 1.00 5.96 119 TRP A N 1
ATOM 753 C CA . TRP A 1 97 ? 38.604 64.040 -0.673 1.00 6.19 119 TRP A CA 1
ATOM 754 C C . TRP A 1 97 ? 39.486 63.362 -1.718 1.00 6.81 119 TRP A C 1
ATOM 755 O O . TRP A 1 97 ? 40.256 62.459 -1.388 1.00 6.05 119 TRP A O 1
ATOM 766 N N . GLN A 1 98 ? 39.394 63.798 -2.972 1.00 6.43 120 GLN A N 1
ATOM 767 C CA . GLN A 1 98 ? 40.263 63.231 -4.003 1.00 6.85 120 GLN A CA 1
ATOM 768 C C . GLN A 1 98 ? 41.702 63.604 -3.646 1.00 5.89 120 GLN A C 1
ATOM 769 O O . GLN A 1 98 ? 42.621 62.799 -3.776 1.00 6.61 120 GLN A O 1
ATOM 775 N N . ARG A 1 99 ? 41.882 64.838 -3.185 1.00 5.81 121 ARG A N 1
ATOM 776 C CA . ARG A 1 99 ? 43.189 65.345 -2.789 1.00 6.74 121 ARG A CA 1
ATOM 777 C C . ARG A 1 99 ? 43.750 64.560 -1.593 1.00 6.25 121 ARG A C 1
ATOM 778 O O . ARG A 1 99 ? 44.953 64.303 -1.504 1.00 7.59 121 ARG A O 1
ATOM 786 N N . LEU A 1 100 ? 42.874 64.178 -0.674 1.00 6.48 122 LEU A N 1
ATOM 787 C CA . LEU A 1 100 ? 43.292 63.425 0.499 1.00 6.29 122 LEU A CA 1
ATOM 788 C C . LEU A 1 100 ? 43.976 62.109 0.135 1.00 6.47 122 LEU A C 1
ATOM 789 O O . LEU A 1 100 ? 44.993 61.750 0.731 1.00 7.21 122 LEU A O 1
ATOM 794 N N . VAL A 1 101 ? 43.422 61.398 -0.847 1.00 6.38 123 VAL A N 1
ATOM 795 C CA . VAL A 1 101 ? 43.982 60.111 -1.262 1.00 6.04 123 VAL A CA 1
ATOM 796 C C . VAL A 1 101 ? 44.987 60.187 -2.415 1.00 7.19 123 VAL A C 1
ATOM 797 O O . VAL A 1 101 ? 45.696 59.216 -2.686 1.00 6.86 123 VAL A O 1
ATOM 801 N N . ASP A 1 102 ? 45.059 61.342 -3.073 1.00 7.39 124 ASP A N 1
ATOM 802 C CA . ASP A 1 102 ? 45.979 61.558 -4.193 1.00 6.77 124 ASP A CA 1
ATOM 803 C C . ASP A 1 102 ? 47.412 61.279 -3.739 1.00 7.16 124 ASP A C 1
ATOM 804 O O . ASP A 1 102 ? 47.879 61.863 -2.767 1.00 6.92 124 ASP A O 1
ATOM 809 N N . PRO A 1 103 ? 48.134 60.394 -4.444 1.00 6.82 125 PRO A N 1
ATOM 810 C CA . PRO A 1 103 ? 49.514 60.091 -4.053 1.00 7.31 125 PRO A CA 1
ATOM 811 C C . PRO A 1 103 ? 50.401 61.334 -3.945 1.00 7.77 125 PRO A C 1
ATOM 812 O O . PRO A 1 103 ? 51.342 61.362 -3.158 1.00 8.75 125 PRO A O 1
ATOM 816 N N . LYS A 1 104 ? 50.101 62.359 -4.736 1.00 7.96 126 LYS A N 1
ATOM 817 C CA . LYS A 1 104 ? 50.906 63.579 -4.719 1.00 8.15 126 LYS A CA 1
ATOM 818 C C . LYS A 1 104 ? 50.822 64.360 -3.416 1.00 8.38 126 LYS A C 1
ATOM 819 O O . LYS A 1 104 ? 51.734 65.114 -3.082 1.00 9.69 126 LYS A O 1
ATOM 825 N N . THR A 1 105 ? 49.721 64.190 -2.696 1.00 7.93 127 THR A N 1
ATOM 826 C CA . THR A 1 105 ? 49.514 64.897 -1.440 1.00 7.92 127 THR A CA 1
ATOM 827 C C . THR A 1 105 ? 50.311 64.305 -0.283 1.00 7.98 127 THR A C 1
ATOM 828 O O . THR A 1 105 ? 50.610 65.002 0.686 1.00 9.11 127 THR A O 1
ATOM 832 N N . LEU A 1 106 ? 50.654 63.024 -0.381 1.00 8.30 128 LEU A N 1
ATOM 833 C CA . LEU A 1 106 ? 51.422 62.359 0.667 1.00 8.71 128 LEU A CA 1
ATOM 834 C C . LEU A 1 106 ? 50.780 62.586 2.036 1.00 7.68 128 LEU A C 1
ATOM 835 O O . LEU A 1 106 ? 51.466 62.849 3.018 1.00 10.01 128 LEU A O 1
ATOM 840 N N . SER A 1 107 ? 49.461 62.465 2.101 1.00 6.70 129 SER A N 1
ATOM 841 C CA . SER A 1 107 ? 48.759 62.690 3.357 1.00 7.52 129 SER A CA 1
ATOM 842 C C . SER A 1 107 ? 49.009 61.628 4.412 1.00 8.19 129 SER A C 1
ATOM 843 O O . SER A 1 107 ? 48.904 60.432 4.140 1.00 9.55 129 SER A O 1
ATOM 846 N N . PRO A 1 108 ? 49.344 62.051 5.640 1.00 8.17 130 PRO A N 1
ATOM 847 C CA . PRO A 1 108 ? 49.582 61.065 6.695 1.00 9.49 130 PRO A CA 1
ATOM 848 C C . PRO A 1 108 ? 48.281 60.390 7.118 1.00 9.37 130 PRO A C 1
ATOM 849 O O . PRO A 1 108 ? 48.298 59.404 7.850 1.00 11.17 130 PRO A O 1
ATOM 853 N N . PHE A 1 109 ? 47.149 60.917 6.655 1.00 8.43 131 PHE A N 1
ATOM 854 C CA . PHE A 1 109 ? 45.863 60.321 7.001 1.00 7.84 131 PHE A CA 1
ATOM 855 C C . PHE A 1 109 ? 45.040 59.855 5.803 1.00 8.05 131 PHE A C 1
ATOM 856 O O . PHE A 1 109 ? 43.829 59.666 5.906 1.00 8.42 131 PHE A O 1
ATOM 864 N N . ALA A 1 110 ? 45.705 59.645 4.671 1.00 8.15 132 ALA A N 1
ATOM 865 C CA . ALA A 1 110 ? 45.015 59.165 3.480 1.00 7.27 132 ALA A CA 1
ATOM 866 C C . ALA A 1 110 ? 44.337 57.841 3.815 1.00 6.54 132 ALA A C 1
ATOM 867 O O . ALA A 1 110 ? 43.240 57.553 3.332 1.00 8.23 132 ALA A O 1
ATOM 869 N N . TRP A 1 111 ? 44.988 57.050 4.664 1.00 7.84 133 TRP A N 1
ATOM 870 C CA . TRP A 1 111 ? 44.461 55.749 5.057 1.00 8.37 133 TRP A CA 1
ATOM 871 C C . TRP A 1 111 ? 43.075 55.828 5.691 1.00 8.41 133 TRP A C 1
ATOM 872 O O . TRP A 1 111 ? 42.319 54.858 5.651 1.00 8.81 133 TRP A O 1
ATOM 883 N N . PHE A 1 112 ? 42.745 56.973 6.281 1.00 7.26 134 PHE A N 1
ATOM 884 C CA . PHE A 1 112 ? 41.444 57.131 6.918 1.00 7.30 134 PHE A CA 1
ATOM 885 C C . PHE A 1 112 ? 40.310 56.974 5.899 1.00 6.34 134 PHE A C 1
ATOM 886 O O . PHE A 1 112 ? 39.219 56.511 6.236 1.00 6.52 134 PHE A O 1
ATOM 894 N N . ALA A 1 113 ? 40.566 57.359 4.651 1.00 7.78 135 ALA A N 1
ATOM 895 C CA . ALA A 1 113 ? 39.553 57.236 3.607 1.00 6.80 135 ALA A CA 1
ATOM 896 C C . ALA A 1 113 ? 39.261 55.768 3.308 1.00 6.36 135 ALA A C 1
ATOM 897 O O . ALA A 1 113 ? 38.134 55.416 2.962 1.00 7.06 135 ALA A O 1
ATOM 899 N N . ALA A 1 114 ? 40.280 54.920 3.437 1.00 6.92 136 ALA A N 1
ATOM 900 C CA . ALA A 1 114 ? 40.110 53.491 3.208 1.00 7.94 136 ALA A CA 1
ATOM 901 C C . ALA A 1 114 ? 39.402 52.883 4.417 1.00 8.54 136 ALA A C 1
ATOM 902 O O . ALA A 1 114 ? 38.581 51.980 4.275 1.00 9.12 136 ALA A O 1
ATOM 904 N N . LEU A 1 115 ? 39.725 53.374 5.611 1.00 8.07 137 LEU A N 1
ATOM 905 C CA . LEU A 1 115 ? 39.066 52.885 6.818 1.00 7.13 137 LEU A CA 1
ATOM 906 C C . LEU A 1 115 ? 37.575 53.195 6.700 1.00 7.53 137 LEU A C 1
ATOM 907 O O . LEU A 1 115 ? 36.724 52.386 7.081 1.00 10.13 137 LEU A O 1
ATOM 912 N N . ALA A 1 116 ? 37.268 54.375 6.168 1.00 6.59 138 ALA A N 1
ATOM 913 C CA . ALA A 1 116 ? 35.889 54.813 5.993 1.00 6.34 138 ALA A CA 1
ATOM 914 C C . ALA A 1 116 ? 35.170 54.077 4.861 1.00 7.04 138 ALA A C 1
ATOM 915 O O . ALA A 1 116 ? 33.966 54.250 4.666 1.00 8.66 138 ALA A O 1
ATOM 917 N N . GLY A 1 117 ? 35.917 53.278 4.105 1.00 6.53 139 GLY A N 1
ATOM 918 C CA . GLY A 1 117 ? 35.326 52.502 3.026 1.00 7.84 139 GLY A CA 1
ATOM 919 C C . GLY A 1 117 ? 34.941 53.232 1.751 1.00 7.08 139 GLY A C 1
ATOM 920 O O . GLY A 1 117 ? 34.236 52.667 0.911 1.00 7.03 139 GLY A O 1
ATOM 921 N N . ILE A 1 118 ? 35.389 54.473 1.585 1.00 7.56 140 ILE A N 1
ATOM 922 C CA . ILE A 1 118 ? 35.044 55.205 0.375 1.00 7.11 140 ILE A CA 1
ATOM 923 C C . ILE A 1 118 ? 35.626 54.440 -0.805 1.00 7.21 140 ILE A C 1
ATOM 924 O O . ILE A 1 118 ? 36.827 54.163 -0.858 1.00 8.48 140 ILE A O 1
ATOM 929 N N . ASN A 1 119 ? 34.763 54.101 -1.754 1.00 7.96 141 ASN A N 1
ATOM 930 C CA . ASN A 1 119 ? 35.168 53.299 -2.896 1.00 7.66 141 ASN A CA 1
ATOM 931 C C . ASN A 1 119 ? 36.446 53.725 -3.604 1.00 8.59 141 ASN A C 1
ATOM 932 O O . ASN A 1 119 ? 36.612 54.883 -3.987 1.00 8.42 141 ASN A O 1
ATOM 937 N N . ASN A 1 120 ? 37.338 52.750 -3.758 1.00 9.00 142 ASN A N 1
ATOM 938 C CA . ASN A 1 120 ? 38.627 52.905 -4.424 1.00 9.28 142 ASN A CA 1
ATOM 939 C C . ASN A 1 120 ? 39.667 53.742 -3.698 1.00 7.54 142 ASN A C 1
ATOM 940 O O . ASN A 1 120 ? 40.705 54.069 -4.270 1.00 8.14 142 ASN A O 1
ATOM 945 N N . ALA A 1 121 ? 39.422 54.068 -2.435 1.00 7.02 143 ALA A N 1
ATOM 946 C CA . ALA A 1 121 ? 40.381 54.883 -1.697 1.00 7.20 143 ALA A CA 1
ATOM 947 C C . ALA A 1 121 ? 41.806 54.317 -1.718 1.00 6.30 143 ALA A C 1
ATOM 948 O O . ALA A 1 121 ? 42.753 55.008 -2.089 1.00 6.98 143 ALA A O 1
ATOM 950 N N . GLN A 1 122 ? 41.965 53.058 -1.324 1.00 6.24 144 GLN A N 1
ATOM 951 C CA . GLN A 1 122 ? 43.292 52.458 -1.290 1.00 6.44 144 GLN A CA 1
ATOM 952 C C . GLN A 1 122 ? 43.911 52.333 -2.674 1.00 6.64 144 GLN A C 1
ATOM 953 O O . GLN A 1 122 ? 45.124 52.471 -2.828 1.00 7.31 144 GLN A O 1
ATOM 959 N N . ALA A 1 123 ? 43.081 52.067 -3.678 1.00 7.87 145 ALA A N 1
ATOM 960 C CA . ALA A 1 123 ? 43.577 51.935 -5.045 1.00 7.13 145 ALA A CA 1
ATOM 961 C C . ALA A 1 123 ? 44.219 53.245 -5.486 1.00 8.48 145 ALA A C 1
ATOM 962 O O . ALA A 1 123 ? 45.239 53.246 -6.170 1.00 8.06 145 ALA A O 1
ATOM 964 N N . ILE A 1 124 ? 43.614 54.360 -5.093 1.00 7.68 146 ILE A N 1
ATOM 965 C CA . ILE A 1 124 ? 44.139 55.670 -5.451 1.00 7.79 146 ILE A CA 1
ATOM 966 C C . ILE A 1 124 ? 45.416 55.967 -4.665 1.00 7.50 146 ILE A C 1
ATOM 967 O O . ILE A 1 124 ? 46.408 56.435 -5.225 1.00 8.26 146 ILE A O 1
ATOM 972 N N . ILE A 1 125 ? 45.399 55.678 -3.368 1.00 6.86 147 ILE A N 1
ATOM 973 C CA . ILE A 1 125 ? 46.579 55.884 -2.537 1.00 8.43 147 ILE A CA 1
ATOM 974 C C . ILE A 1 125 ? 47.763 55.125 -3.144 1.00 7.89 147 ILE A C 1
ATOM 975 O O . ILE A 1 125 ? 48.882 55.645 -3.207 1.00 8.79 147 ILE A O 1
ATOM 980 N N . ASP A 1 126 ? 47.503 53.899 -3.600 1.00 8.34 148 ASP A N 1
ATOM 981 C CA . ASP A 1 126 ? 48.539 53.044 -4.183 1.00 8.10 148 ASP A CA 1
ATOM 982 C C . ASP A 1 126 ? 48.916 53.395 -5.624 1.00 8.99 148 ASP A C 1
ATOM 983 O O . ASP A 1 126 ? 49.775 52.741 -6.218 1.00 11.04 148 ASP A O 1
ATOM 988 N N . GLY A 1 127 ? 48.269 54.416 -6.179 1.00 9.33 149 GLY A N 1
ATOM 989 C CA . GLY A 1 127 ? 48.556 54.853 -7.538 1.00 9.46 149 GLY A CA 1
ATOM 990 C C . GLY A 1 127 ? 47.998 53.973 -8.643 1.00 10.22 149 GLY A C 1
ATOM 991 O O . GLY A 1 127 ? 48.301 54.183 -9.819 1.00 11.64 149 GLY A O 1
ATOM 992 N N . LYS A 1 128 ? 47.167 53.005 -8.271 1.00 9.87 150 LYS A N 1
ATOM 993 C CA . LYS A 1 128 ? 46.576 52.066 -9.223 1.00 10.61 150 LYS A CA 1
ATOM 994 C C . LYS A 1 128 ? 45.361 52.626 -9.962 1.00 9.45 150 LYS A C 1
ATOM 995 O O . LYS A 1 128 ? 45.022 52.163 -11.053 1.00 10.79 150 LYS A O 1
ATOM 1001 N N . ALA A 1 129 ? 44.698 53.610 -9.362 1.00 9.39 151 ALA A N 1
ATOM 1002 C CA . ALA A 1 129 ? 43.522 54.229 -9.963 1.00 8.67 151 ALA A CA 1
ATOM 1003 C C . ALA A 1 129 ? 43.636 55.741 -9.844 1.00 9.09 151 ALA A C 1
ATOM 1004 O O . ALA A 1 129 ? 44.221 56.250 -8.888 1.00 9.68 151 ALA A O 1
ATOM 1006 N N . THR A 1 130 ? 43.083 56.462 -10.812 1.00 10.22 152 THR A N 1
ATOM 1007 C CA . THR A 1 130 ? 43.138 57.918 -10.774 1.00 11.71 152 THR A CA 1
ATOM 1008 C C . THR A 1 130 ? 42.202 58.435 -9.679 1.00 10.75 152 THR A C 1
ATOM 1009 O O . THR A 1 130 ? 41.210 57.787 -9.337 1.00 9.72 152 THR A O 1
ATOM 1013 N N . PRO A 1 131 ? 42.504 59.613 -9.112 1.00 9.68 153 PRO A N 1
ATOM 1014 C CA . PRO A 1 131 ? 41.663 60.177 -8.050 1.00 9.88 153 PRO A CA 1
ATOM 1015 C C . PRO A 1 131 ? 40.176 60.322 -8.376 1.00 10.41 153 PRO A C 1
ATOM 1016 O O . PRO A 1 131 ? 39.336 60.216 -7.482 1.00 9.45 153 PRO A O 1
ATOM 1020 N N . ASP A 1 132 ? 39.844 60.553 -9.643 1.00 10.68 154 ASP A N 1
ATOM 1021 C CA . ASP A 1 132 ? 38.443 60.722 -10.019 1.00 10.63 154 ASP A CA 1
ATOM 1022 C C . ASP A 1 132 ? 37.636 59.434 -9.874 1.00 10.38 154 ASP A C 1
ATOM 1023 O O . ASP A 1 132 ? 36.416 59.433 -10.040 1.00 12.73 154 ASP A O 1
ATOM 1028 N N . GLN A 1 133 ? 38.319 58.337 -9.554 1.00 10.43 155 GLN A N 1
ATOM 1029 C CA . GLN A 1 133 ? 37.644 57.059 -9.358 1.00 10.70 155 GLN A CA 1
ATOM 1030 C C . GLN A 1 133 ? 37.129 56.923 -7.924 1.00 9.33 155 GLN A C 1
ATOM 1031 O O . GLN A 1 133 ? 36.449 55.950 -7.594 1.00 9.17 155 GLN A O 1
ATOM 1037 N N . LEU A 1 134 ? 37.448 57.896 -7.074 1.00 8.74 156 LEU A N 1
ATOM 1038 C CA . LEU A 1 134 ? 37.002 57.852 -5.683 1.00 7.20 156 LEU A CA 1
ATOM 1039 C C . LEU A 1 134 ? 35.475 57.884 -5.627 1.00 7.99 156 LEU A C 1
ATOM 1040 O O . LEU A 1 134 ? 34.833 58.588 -6.407 1.00 8.28 156 LEU A O 1
ATOM 1045 N N . GLY A 1 135 ? 34.906 57.138 -4.684 1.00 6.77 157 GLY A N 1
ATOM 1046 C CA . GLY A 1 135 ? 33.461 57.068 -4.548 1.00 8.44 157 GLY A CA 1
ATOM 1047 C C . GLY A 1 135 ? 32.751 58.262 -3.937 1.00 8.43 157 GLY A C 1
ATOM 1048 O O . GLY A 1 135 ? 32.007 58.124 -2.969 1.00 8.95 157 GLY A O 1
ATOM 1049 N N . VAL A 1 136 ? 32.975 59.440 -4.505 1.00 7.77 158 VAL A N 1
ATOM 1050 C CA . VAL A 1 136 ? 32.323 60.656 -4.031 1.00 9.45 158 VAL A CA 1
ATOM 1051 C C . VAL A 1 136 ? 31.939 61.477 -5.259 1.00 9.10 158 VAL A C 1
ATOM 1052 O O . VAL A 1 136 ? 32.766 61.720 -6.140 1.00 10.36 158 VAL A O 1
ATOM 1056 N N . THR A 1 137 ? 30.673 61.879 -5.317 1.00 8.66 159 THR A N 1
ATOM 1057 C CA . THR A 1 137 ? 30.149 62.628 -6.452 1.00 10.80 159 THR A CA 1
ATOM 1058 C C . THR A 1 137 ? 29.328 63.845 -6.043 1.00 8.59 159 THR A C 1
ATOM 1059 O O . THR A 1 137 ? 28.583 63.806 -5.067 1.00 8.47 159 THR A O 1
ATOM 1063 N N . ALA A 1 138 ? 29.475 64.928 -6.797 1.00 9.47 160 ALA A N 1
ATOM 1064 C CA . ALA A 1 138 ? 28.699 66.133 -6.543 1.00 9.67 160 ALA A CA 1
ATOM 1065 C C . ALA A 1 138 ? 27.525 66.072 -7.518 1.00 11.36 160 ALA A C 1
ATOM 1066 O O . ALA A 1 138 ? 27.665 66.442 -8.686 1.00 13.96 160 ALA A O 1
ATOM 1068 N N . VAL A 1 139 ? 26.381 65.580 -7.046 1.00 11.02 161 VAL A N 1
ATOM 1069 C CA . VAL A 1 139 ? 25.184 65.470 -7.884 1.00 12.68 161 VAL A CA 1
ATOM 1070 C C . VAL A 1 139 ? 24.797 66.875 -8.343 1.00 12.73 161 VAL A C 1
ATOM 1071 O O . VAL A 1 139 ? 24.424 67.093 -9.497 1.00 14.88 161 VAL A O 1
ATOM 1075 N N . ASP A 1 140 ? 24.875 67.820 -7.416 1.00 12.25 162 ASP A N 1
ATOM 1076 C CA . ASP A 1 140 ? 24.639 69.230 -7.697 1.00 12.09 162 ASP A CA 1
ATOM 1077 C C . ASP A 1 140 ? 25.345 69.986 -6.578 1.00 11.37 162 ASP A C 1
ATOM 1078 O O . ASP A 1 140 ? 25.955 69.366 -5.709 1.00 10.13 162 ASP A O 1
ATOM 1083 N N . ALA A 1 141 ? 25.285 71.309 -6.594 1.00 10.77 163 ALA A N 1
ATOM 1084 C CA . ALA A 1 141 ? 25.981 72.100 -5.585 1.00 10.79 163 ALA A CA 1
ATOM 1085 C C . ALA A 1 141 ? 25.667 71.745 -4.136 1.00 9.49 163 ALA A C 1
ATOM 1086 O O . ALA A 1 141 ? 26.519 71.905 -3.256 1.00 10.47 163 ALA A O 1
ATOM 1088 N N . HIS A 1 142 ? 24.460 71.252 -3.883 1.00 8.38 164 HIS A N 1
ATOM 1089 C CA . HIS A 1 142 ? 24.063 70.930 -2.518 1.00 9.82 164 HIS A CA 1
ATOM 1090 C C . HIS A 1 142 ? 23.761 69.466 -2.248 1.00 9.89 164 HIS A C 1
ATOM 1091 O O . HIS A 1 142 ? 23.098 69.137 -1.265 1.00 9.55 164 HIS A O 1
ATOM 1098 N N . THR A 1 143 ? 24.264 68.589 -3.108 1.00 9.75 165 THR A N 1
ATOM 1099 C CA . THR A 1 143 ? 24.037 67.160 -2.951 1.00 9.14 165 THR A CA 1
ATOM 1100 C C . THR A 1 143 ? 25.326 66.381 -3.188 1.00 7.60 165 THR A C 1
ATOM 1101 O O . THR A 1 143 ? 25.858 66.369 -4.299 1.00 9.51 165 THR A O 1
ATOM 1105 N N . LEU A 1 144 ? 25.820 65.734 -2.136 1.00 7.76 166 LEU A N 1
ATOM 1106 C CA . LEU A 1 144 ? 27.049 64.951 -2.207 1.00 8.41 166 LEU A CA 1
ATOM 1107 C C . LEU A 1 144 ? 26.697 63.476 -2.026 1.00 8.47 166 LEU A C 1
ATOM 1108 O O . LEU A 1 144 ? 26.155 63.086 -0.994 1.00 9.22 166 LEU A O 1
ATOM 1113 N N . LYS A 1 145 ? 26.997 62.661 -3.033 1.00 8.30 167 LYS A N 1
ATOM 1114 C CA . LYS A 1 145 ? 26.691 61.233 -2.981 1.00 9.02 167 LYS A CA 1
ATOM 1115 C C . LYS A 1 145 ? 27.973 60.434 -2.816 1.00 8.39 167 LYS A C 1
ATOM 1116 O O . LYS A 1 145 ? 28.930 60.619 -3.563 1.00 9.25 167 LYS A O 1
ATOM 1122 N N . ILE A 1 146 ? 27.971 59.528 -1.846 1.00 8.82 168 ILE A N 1
ATOM 1123 C CA . ILE A 1 146 ? 29.141 58.723 -1.542 1.00 8.25 168 ILE A CA 1
ATOM 1124 C C . ILE A 1 146 ? 28.860 57.230 -1.661 1.00 8.87 168 ILE A C 1
ATOM 1125 O O . ILE A 1 146 ? 27.849 56.740 -1.172 1.00 9.63 168 ILE A O 1
ATOM 1130 N N . GLN A 1 147 ? 29.764 56.520 -2.324 1.00 7.05 169 GLN A N 1
ATOM 1131 C CA . GLN A 1 147 ? 29.644 55.078 -2.500 1.00 6.79 169 GLN A CA 1
ATOM 1132 C C . GLN A 1 147 ? 30.724 54.395 -1.675 1.00 6.73 169 GLN A C 1
ATOM 1133 O O . GLN A 1 147 ? 31.914 54.651 -1.871 1.00 7.93 169 GLN A O 1
ATOM 1139 N N . LEU A 1 148 ? 30.312 53.530 -0.753 1.00 6.62 170 LEU A N 1
ATOM 1140 C CA . LEU A 1 148 ? 31.262 52.801 0.081 1.00 6.64 170 LEU A CA 1
ATOM 1141 C C . LEU A 1 148 ? 31.458 51.381 -0.453 1.00 6.72 170 LEU A C 1
ATOM 1142 O O . LEU A 1 148 ? 30.640 50.885 -1.236 1.00 7.99 170 LEU A O 1
ATOM 1147 N N . ASP A 1 149 ? 32.540 50.730 -0.031 1.00 7.33 171 ASP A N 1
ATOM 1148 C CA . ASP A 1 149 ? 32.826 49.372 -0.483 1.00 7.03 171 ASP A CA 1
ATOM 1149 C C . ASP A 1 149 ? 32.345 48.305 0.486 1.00 8.18 171 ASP A C 1
ATOM 1150 O O . ASP A 1 149 ? 32.670 47.129 0.333 1.00 8.03 171 ASP A O 1
ATOM 1155 N N . LYS A 1 150 ? 31.559 48.725 1.471 1.00 7.24 172 LYS A N 1
ATOM 1156 C CA . LYS A 1 150 ? 31.000 47.834 2.480 1.00 8.78 172 LYS A CA 1
ATOM 1157 C C . LYS A 1 150 ? 29.921 48.621 3.211 1.00 8.70 172 LYS A C 1
ATOM 1158 O O . LYS A 1 150 ? 29.871 49.844 3.106 1.00 8.62 172 LYS A O 1
ATOM 1164 N N . PRO A 1 151 ? 29.028 47.933 3.938 1.00 8.84 173 PRO A N 1
ATOM 1165 C CA . PRO A 1 151 ? 27.979 48.651 4.668 1.00 8.96 173 PRO A CA 1
ATOM 1166 C C . PRO A 1 151 ? 28.572 49.226 5.952 1.00 10.43 173 PRO A C 1
ATOM 1167 O O . PRO A 1 151 ? 29.187 48.505 6.739 1.00 13.04 173 PRO A O 1
ATOM 1171 N N . LEU A 1 152 ? 28.390 50.523 6.161 1.00 8.61 174 LEU A N 1
ATOM 1172 C CA . LEU A 1 152 ? 28.942 51.179 7.341 1.00 9.75 174 LEU A CA 1
ATOM 1173 C C . LEU A 1 152 ? 27.907 52.135 7.929 1.00 9.74 174 LEU A C 1
ATOM 1174 O O . LEU A 1 152 ? 27.872 53.310 7.576 1.00 9.53 174 LEU A O 1
ATOM 1179 N N . PRO A 1 153 ? 27.052 51.645 8.840 1.00 10.66 175 PRO A N 1
ATOM 1180 C CA . PRO A 1 153 ? 26.025 52.499 9.449 1.00 10.62 175 PRO A CA 1
ATOM 1181 C C . PRO A 1 153 ? 26.590 53.758 10.104 1.00 9.87 175 PRO A C 1
ATOM 1182 O O . PRO A 1 153 ? 25.936 54.801 10.132 1.00 12.37 175 PRO A O 1
ATOM 1186 N N . TRP A 1 154 ? 27.812 53.648 10.612 1.00 10.63 176 TRP A N 1
ATOM 1187 C CA . TRP A 1 154 ? 28.494 54.746 11.292 1.00 11.10 176 TRP A CA 1
ATOM 1188 C C . TRP A 1 154 ? 29.371 55.606 10.383 1.00 10.55 176 TRP A C 1
ATOM 1189 O O . TRP A 1 154 ? 30.192 56.386 10.864 1.00 10.44 176 TRP A O 1
ATOM 1200 N N . PHE A 1 155 ? 29.205 55.476 9.071 1.00 8.96 177 PHE A N 1
ATOM 1201 C CA . PHE A 1 155 ? 30.016 56.267 8.161 1.00 8.17 177 PHE A CA 1
ATOM 1202 C C . PHE A 1 155 ? 29.936 57.760 8.467 1.00 6.73 177 PHE A C 1
ATOM 1203 O O . PHE A 1 155 ? 30.954 58.444 8.494 1.00 7.26 177 PHE A O 1
ATOM 1211 N N . VAL A 1 156 ? 28.730 58.269 8.698 1.00 7.12 178 VAL A N 1
ATOM 1212 C CA . VAL A 1 156 ? 28.589 59.698 8.959 1.00 7.95 178 VAL A CA 1
ATOM 1213 C C . VAL A 1 156 ? 29.457 60.175 10.127 1.00 8.07 178 VAL A C 1
ATOM 1214 O O . VAL A 1 156 ? 29.999 61.279 10.086 1.00 8.43 178 VAL A O 1
ATOM 1218 N N . ASN A 1 157 ? 29.616 59.346 11.152 1.00 7.76 179 ASN A N 1
ATOM 1219 C CA . ASN A 1 157 ? 30.444 59.727 12.295 1.00 7.12 179 ASN A CA 1
ATOM 1220 C C . ASN A 1 157 ? 31.871 60.050 11.860 1.00 7.46 179 ASN A C 1
ATOM 1221 O O . ASN A 1 157 ? 32.507 60.956 12.410 1.00 8.67 179 ASN A O 1
ATOM 1226 N N . LEU A 1 158 ? 32.379 59.307 10.879 1.00 7.05 180 LEU A N 1
ATOM 1227 C CA . LEU A 1 158 ? 33.739 59.530 10.401 1.00 6.87 180 LEU A CA 1
ATOM 1228 C C . LEU A 1 158 ? 33.930 60.836 9.636 1.00 5.58 180 LEU A C 1
ATOM 1229 O O . LEU A 1 158 ? 35.048 61.338 9.547 1.00 6.64 180 LEU A O 1
ATOM 1234 N N . THR A 1 159 ? 32.851 61.400 9.100 1.00 6.04 181 THR A N 1
ATOM 1235 C CA . THR A 1 159 ? 32.980 62.642 8.347 1.00 6.78 181 THR A CA 1
ATOM 1236 C C . THR A 1 159 ? 33.223 63.863 9.237 1.00 7.12 181 THR A C 1
ATOM 1237 O O . THR A 1 159 ? 33.412 64.975 8.741 1.00 8.72 181 THR A O 1
ATOM 1241 N N . ALA A 1 160 ? 33.216 63.655 10.552 1.00 7.87 182 ALA A N 1
ATOM 1242 C CA . ALA A 1 160 ? 33.504 64.736 11.489 1.00 7.52 182 ALA A CA 1
ATOM 1243 C C . ALA A 1 160 ? 35.023 64.812 11.679 1.00 7.92 182 ALA A C 1
ATOM 1244 O O . ALA A 1 160 ? 35.534 65.715 12.341 1.00 8.45 182 ALA A O 1
ATOM 1246 N N . ASN A 1 161 ? 35.743 63.853 11.101 1.00 6.69 183 ASN A N 1
ATOM 1247 C CA . ASN A 1 161 ? 37.199 63.813 11.217 1.00 7.12 183 ASN A CA 1
ATOM 1248 C C . ASN A 1 161 ? 37.854 64.862 10.315 1.00 6.82 183 ASN A C 1
ATOM 1249 O O . ASN A 1 161 ? 37.463 65.031 9.159 1.00 6.90 183 ASN A O 1
ATOM 1254 N N . PHE A 1 162 ? 38.855 65.555 10.856 1.00 6.87 184 PHE A N 1
ATOM 1255 C CA . PHE A 1 162 ? 39.566 66.616 10.142 1.00 7.07 184 PHE A CA 1
ATOM 1256 C C . PHE A 1 162 ? 40.080 66.237 8.752 1.00 7.61 184 PHE A C 1
ATOM 1257 O O . PHE A 1 162 ? 40.139 67.085 7.866 1.00 7.21 184 PHE A O 1
ATOM 1265 N N . ALA A 1 163 ? 40.446 64.973 8.554 1.00 6.72 185 ALA A N 1
ATOM 1266 C CA . ALA A 1 163 ? 40.963 64.544 7.258 1.00 7.33 185 ALA A CA 1
ATOM 1267 C C . ALA A 1 163 ? 39.932 64.731 6.151 1.00 6.49 185 ALA A C 1
ATOM 1268 O O . ALA A 1 163 ? 40.290 64.879 4.974 1.00 7.61 185 ALA A O 1
ATOM 1270 N N . PHE A 1 164 ? 38.654 64.721 6.529 1.00 6.44 186 PHE A N 1
ATOM 1271 C CA . PHE A 1 164 ? 37.569 64.895 5.571 1.00 6.74 186 PHE A CA 1
ATOM 1272 C C . PHE A 1 164 ? 37.079 66.338 5.499 1.00 6.39 186 PHE A C 1
ATOM 1273 O O . PHE A 1 164 ? 36.020 66.618 4.933 1.00 6.53 186 PHE A O 1
ATOM 1281 N N . PHE A 1 165 ? 37.841 67.257 6.086 1.00 6.07 187 PHE A N 1
ATOM 1282 C CA . PHE A 1 165 ? 37.472 68.663 6.022 1.00 6.48 187 PHE A CA 1
ATOM 1283 C C . PHE A 1 165 ? 37.760 69.165 4.611 1.00 7.24 187 PHE A C 1
ATOM 1284 O O . PHE A 1 165 ? 38.702 68.721 3.957 1.00 7.80 187 PHE A O 1
ATOM 1292 N N . PRO A 1 166 ? 36.953 70.109 4.123 1.00 6.11 188 PRO A N 1
ATOM 1293 C CA . PRO A 1 166 ? 37.172 70.638 2.776 1.00 6.56 188 PRO A CA 1
ATOM 1294 C C . PRO A 1 166 ? 38.205 71.754 2.784 1.00 7.27 188 PRO A C 1
ATOM 1295 O O . PRO A 1 166 ? 38.386 72.439 3.794 1.00 7.62 188 PRO A O 1
ATOM 1299 N N . VAL A 1 167 ? 38.897 71.914 1.662 1.00 6.80 189 VAL A N 1
ATOM 1300 C CA . VAL A 1 167 ? 39.859 72.997 1.497 1.00 7.35 189 VAL A CA 1
ATOM 1301 C C . VAL A 1 167 ? 39.426 73.671 0.205 1.00 7.15 189 VAL A C 1
ATOM 1302 O O . VAL A 1 167 ? 38.795 73.040 -0.644 1.00 7.72 189 VAL A O 1
ATOM 1306 N N . GLN A 1 168 ? 39.746 74.952 0.064 1.00 6.64 190 GLN A N 1
ATOM 1307 C CA . GLN A 1 168 ? 39.356 75.717 -1.115 1.00 6.79 190 GLN A CA 1
ATOM 1308 C C . GLN A 1 168 ? 40.420 75.615 -2.203 1.00 6.88 190 GLN A C 1
ATOM 1309 O O . GLN A 1 168 ? 41.544 76.084 -2.028 1.00 8.37 190 GLN A O 1
ATOM 1315 N N . LYS A 1 169 ? 40.050 75.007 -3.327 1.00 6.77 191 LYS A N 1
ATOM 1316 C CA . LYS A 1 169 ? 40.960 74.800 -4.451 1.00 7.72 191 LYS A CA 1
ATOM 1317 C C . LYS A 1 169 ? 41.778 76.028 -4.862 1.00 7.82 191 LYS A C 1
ATOM 1318 O O . LYS A 1 169 ? 42.996 75.944 -4.992 1.00 7.88 191 LYS A O 1
ATOM 1324 N N . ALA A 1 170 ? 41.119 77.164 -5.066 1.00 9.00 192 ALA A N 1
ATOM 1325 C CA . ALA A 1 170 ? 41.835 78.376 -5.462 1.00 9.27 192 ALA A CA 1
ATOM 1326 C C . ALA A 1 170 ? 42.897 78.767 -4.435 1.00 8.91 192 ALA A C 1
ATOM 1327 O O . ALA A 1 170 ? 43.990 79.209 -4.791 1.00 10.31 192 ALA A O 1
ATOM 1329 N N . ASN A 1 171 ? 42.570 78.601 -3.158 1.00 8.29 193 ASN A N 1
ATOM 1330 C CA . ASN A 1 171 ? 43.485 78.928 -2.066 1.00 7.87 193 ASN A CA 1
ATOM 1331 C C . ASN A 1 171 ? 44.680 77.967 -2.094 1.00 8.27 193 ASN A C 1
ATOM 1332 O O . ASN A 1 171 ? 45.835 78.385 -2.147 1.00 8.30 193 ASN A O 1
ATOM 1337 N N . VAL A 1 172 ? 44.390 76.673 -2.074 1.00 7.79 194 VAL A N 1
ATOM 1338 C CA . VAL A 1 172 ? 45.431 75.654 -2.085 1.00 8.50 194 VAL A CA 1
ATOM 1339 C C . VAL A 1 172 ? 46.388 75.790 -3.262 1.00 7.47 194 VAL A C 1
ATOM 1340 O O . VAL A 1 172 ? 47.604 75.713 -3.096 1.00 8.57 194 VAL A O 1
ATOM 1344 N N . GLU A 1 173 ? 45.840 76.005 -4.450 1.00 7.96 195 GLU A N 1
ATOM 1345 C CA . GLU A 1 173 ? 46.671 76.091 -5.640 1.00 9.20 195 GLU A CA 1
ATOM 1346 C C . GLU A 1 173 ? 47.488 77.372 -5.781 1.00 9.37 195 GLU A C 1
ATOM 1347 O O . GLU A 1 173 ? 48.229 77.535 -6.748 1.00 10.30 195 GLU A O 1
ATOM 1353 N N . SER A 1 174 ? 47.381 78.266 -4.803 1.00 9.65 196 SER A N 1
ATOM 1354 C CA . SER A 1 174 ? 48.171 79.493 -4.831 1.00 10.84 196 SER A CA 1
ATOM 1355 C C . SER A 1 174 ? 49.603 79.174 -4.400 1.00 13.07 196 SER A C 1
ATOM 1356 O O . SER A 1 174 ? 50.507 79.992 -4.566 1.00 15.18 196 SER A O 1
ATOM 1359 N N . GLY A 1 175 ? 49.811 77.990 -3.831 1.00 11.87 197 GLY A N 1
ATOM 1360 C CA . GLY A 1 175 ? 51.157 77.623 -3.427 1.00 13.83 197 GLY A CA 1
ATOM 1361 C C . GLY A 1 175 ? 51.400 77.425 -1.946 1.00 15.66 197 GLY A C 1
ATOM 1362 O O . GLY A 1 175 ? 50.482 77.489 -1.133 1.00 14.25 197 GLY A O 1
ATOM 1363 N N . LYS A 1 176 ? 52.667 77.209 -1.604 1.00 17.52 198 LYS A N 1
ATOM 1364 C CA . LYS A 1 176 ? 53.087 76.955 -0.230 1.00 19.44 198 LYS A CA 1
ATOM 1365 C C . LYS A 1 176 ? 52.717 77.998 0.822 1.00 17.67 198 LYS A C 1
ATOM 1366 O O . LYS A 1 176 ? 52.675 77.685 2.011 1.00 20.52 198 LYS A O 1
ATOM 1372 N N . GLU A 1 177 ? 52.453 79.230 0.404 1.00 15.56 199 GLU A N 1
ATOM 1373 C CA . GLU A 1 177 ? 52.108 80.276 1.361 1.00 14.76 199 GLU A CA 1
ATOM 1374 C C . GLU A 1 177 ? 50.614 80.311 1.668 1.00 11.49 199 GLU A C 1
ATOM 1375 O O . GLU A 1 177 ? 50.155 81.170 2.420 1.00 11.35 199 GLU A O 1
ATOM 1381 N N . TRP A 1 178 ? 49.860 79.360 1.126 1.00 9.94 200 TRP A N 1
ATOM 1382 C CA . TRP A 1 178 ? 48.418 79.378 1.322 1.00 9.22 200 TRP A CA 1
ATOM 1383 C C . TRP A 1 178 ? 47.915 79.250 2.752 1.00 9.78 200 TRP A C 1
ATOM 1384 O O . TRP A 1 178 ? 46.810 79.698 3.051 1.00 9.20 200 TRP A O 1
ATOM 1395 N N . THR A 1 179 ? 48.716 78.663 3.637 1.00 9.87 201 THR A N 1
ATOM 1396 C CA . THR A 1 179 ? 48.298 78.503 5.028 1.00 10.42 201 THR A CA 1
ATOM 1397 C C . THR A 1 179 ? 48.779 79.612 5.958 1.00 10.06 201 THR A C 1
ATOM 1398 O O . THR A 1 179 ? 48.540 79.556 7.163 1.00 11.37 201 THR A O 1
ATOM 1402 N N . LYS A 1 180 ? 49.454 80.618 5.415 1.00 10.34 202 LYS A N 1
ATOM 1403 C CA . LYS A 1 180 ? 49.941 81.714 6.245 1.00 10.65 202 LYS A CA 1
ATOM 1404 C C . LYS A 1 180 ? 48.807 82.596 6.737 1.00 11.11 202 LYS A C 1
ATOM 1405 O O . LYS A 1 180 ? 47.734 82.644 6.134 1.00 9.74 202 LYS A O 1
ATOM 1411 N N . PRO A 1 181 ? 49.025 83.303 7.857 1.00 11.33 203 PRO A N 1
ATOM 1412 C CA . PRO A 1 181 ? 47.967 84.177 8.364 1.00 10.73 203 PRO A CA 1
ATOM 1413 C C . PRO A 1 181 ? 47.625 85.221 7.303 1.00 11.24 203 PRO A C 1
ATOM 1414 O O . PRO A 1 181 ? 48.515 85.800 6.670 1.00 11.19 203 PRO A O 1
ATOM 1418 N N . GLY A 1 182 ? 46.331 85.438 7.098 1.00 9.68 204 GLY A N 1
ATOM 1419 C CA . GLY A 1 182 ? 45.885 86.392 6.100 1.00 9.55 204 GLY A CA 1
ATOM 1420 C C . GLY A 1 182 ? 45.694 85.735 4.743 1.00 9.23 204 GLY A C 1
ATOM 1421 O O . GLY A 1 182 ? 45.097 86.324 3.838 1.00 10.03 204 GLY A O 1
ATOM 1422 N N . ASN A 1 183 ? 46.192 84.508 4.606 1.00 8.87 205 ASN A N 1
ATOM 1423 C CA . ASN A 1 183 ? 46.093 83.763 3.351 1.00 8.77 205 ASN A CA 1
ATOM 1424 C C . ASN A 1 183 ? 45.188 82.534 3.441 1.00 8.37 205 ASN A C 1
ATOM 1425 O O . ASN A 1 183 ? 44.531 82.160 2.467 1.00 7.90 205 ASN A O 1
ATOM 1430 N N . LEU A 1 184 ? 45.170 81.900 4.608 1.00 8.44 206 LEU A N 1
ATOM 1431 C CA . LEU A 1 184 ? 44.385 80.686 4.791 1.00 8.95 206 LEU A CA 1
ATOM 1432 C C . LEU A 1 184 ? 42.888 80.957 4.803 1.00 7.95 206 LEU A C 1
ATOM 1433 O O . LEU A 1 184 ? 42.373 81.623 5.705 1.00 9.11 206 LEU A O 1
ATOM 1438 N N . ILE A 1 185 ? 42.196 80.426 3.799 1.00 7.63 207 ILE A N 1
ATOM 1439 C CA . ILE A 1 185 ? 40.754 80.608 3.671 1.00 8.20 207 ILE A CA 1
ATOM 1440 C C . ILE A 1 185 ? 40.008 79.315 3.997 1.00 9.44 207 ILE A C 1
ATOM 1441 O O . ILE A 1 185 ? 39.868 78.433 3.147 1.00 11.73 207 ILE A O 1
ATOM 1446 N N . GLY A 1 186 ? 39.535 79.207 5.235 1.00 7.93 208 GLY A N 1
ATOM 1447 C CA . GLY A 1 186 ? 38.800 78.025 5.649 1.00 7.74 208 GLY A CA 1
ATOM 1448 C C . GLY A 1 186 ? 37.310 78.301 5.751 1.00 8.57 208 GLY A C 1
ATOM 1449 O O . GLY A 1 186 ? 36.859 79.427 5.525 1.00 8.26 208 GLY A O 1
ATOM 1450 N N . ASN A 1 187 ? 36.541 77.275 6.103 1.00 6.86 209 ASN A N 1
ATOM 1451 C CA . ASN A 1 187 ? 35.091 77.416 6.219 1.00 6.92 209 ASN A CA 1
ATOM 1452 C C . ASN A 1 187 ? 34.604 77.202 7.650 1.00 7.27 209 ASN A C 1
ATOM 1453 O O . ASN A 1 187 ? 33.410 76.976 7.886 1.00 7.45 209 ASN A O 1
ATOM 1458 N N . GLY A 1 188 ? 35.529 77.274 8.600 1.00 6.26 210 GLY A N 1
ATOM 1459 C CA . GLY A 1 188 ? 35.170 77.095 9.995 1.00 6.44 210 GLY A CA 1
ATOM 1460 C C . GLY A 1 188 ? 34.640 78.369 10.624 1.00 6.26 210 GLY A C 1
ATOM 1461 O O . GLY A 1 188 ? 34.441 79.377 9.944 1.00 7.87 210 GLY A O 1
ATOM 1462 N N . ALA A 1 189 ? 34.418 78.327 11.932 1.00 5.43 211 ALA A N 1
ATOM 1463 C CA . ALA A 1 189 ? 33.897 79.484 12.647 1.00 6.46 211 ALA A CA 1
ATOM 1464 C C . ALA A 1 189 ? 34.927 80.597 12.795 1.00 6.51 211 ALA A C 1
ATOM 1465 O O . ALA A 1 189 ? 34.569 81.743 13.075 1.00 7.90 211 ALA A O 1
ATOM 1467 N N . TYR A 1 190 ? 36.200 80.267 12.596 1.00 5.97 212 TYR A N 1
ATOM 1468 C CA . TYR A 1 190 ? 37.268 81.247 12.738 1.00 6.69 212 TYR A CA 1
ATOM 1469 C C . TYR A 1 190 ? 38.186 81.335 11.533 1.00 6.24 212 TYR A C 1
ATOM 1470 O O . TYR A 1 190 ? 38.128 80.501 10.628 1.00 8.08 212 TYR A O 1
ATOM 1479 N N . VAL A 1 191 ? 39.027 82.365 11.533 1.00 8.06 213 VAL A N 1
ATOM 1480 C CA . VAL A 1 191 ? 39.983 82.596 10.463 1.00 8.25 213 VAL A CA 1
ATOM 1481 C C . VAL A 1 191 ? 41.320 82.974 11.100 1.00 7.45 213 VAL A C 1
ATOM 1482 O O . VAL A 1 191 ? 41.367 83.680 12.115 1.00 8.46 213 VAL A O 1
ATOM 1486 N N . LEU A 1 192 ? 42.405 82.484 10.512 1.00 7.25 214 LEU A N 1
ATOM 1487 C CA . LEU A 1 192 ? 43.748 82.758 11.014 1.00 8.23 214 LEU A CA 1
ATOM 1488 C C . LEU A 1 192 ? 44.140 84.198 10.698 1.00 9.75 214 LEU A C 1
ATOM 1489 O O . LEU A 1 192 ? 44.312 84.560 9.536 1.00 10.99 214 LEU A O 1
ATOM 1494 N N . LYS A 1 193 ? 44.293 85.009 11.740 1.00 11.58 215 LYS A N 1
ATOM 1495 C CA . LYS A 1 193 ? 44.630 86.422 11.577 1.00 13.91 215 LYS A CA 1
ATOM 1496 C C . LYS A 1 193 ? 46.113 86.743 11.714 1.00 14.72 215 LYS A C 1
ATOM 1497 O O . LYS A 1 193 ? 46.659 87.526 10.936 1.00 15.76 215 LYS A O 1
ATOM 1503 N N . GLU A 1 194 ? 46.769 86.153 12.703 1.00 13.82 216 GLU A N 1
ATOM 1504 C CA . GLU A 1 194 ? 48.190 86.412 12.889 1.00 15.95 216 GLU A CA 1
ATOM 1505 C C . GLU A 1 194 ? 48.886 85.205 13.483 1.00 14.79 216 GLU A C 1
ATOM 1506 O O . GLU A 1 194 ? 48.255 84.351 14.108 1.00 14.98 216 GLU A O 1
ATOM 1512 N N . ARG A 1 195 ? 50.193 85.132 13.278 1.00 14.28 217 ARG A N 1
ATOM 1513 C CA . ARG A 1 195 ? 50.961 84.025 13.804 1.00 14.63 217 ARG A CA 1
ATOM 1514 C C . ARG A 1 195 ? 52.433 84.357 13.963 1.00 15.86 217 ARG A C 1
ATOM 1515 O O . ARG A 1 195 ? 53.056 84.943 13.077 1.00 17.04 217 ARG A O 1
ATOM 1523 N N . VAL A 1 196 ? 52.972 83.984 15.116 1.00 16.07 218 VAL A N 1
ATOM 1524 C CA . VAL A 1 196 ? 54.379 84.178 15.415 1.00 16.20 218 VAL A CA 1
ATOM 1525 C C . VAL A 1 196 ? 54.893 82.760 15.610 1.00 16.20 218 VAL A C 1
ATOM 1526 O O . VAL A 1 196 ? 54.520 82.082 16.568 1.00 15.74 218 VAL A O 1
ATOM 1530 N N . VAL A 1 197 ? 55.718 82.301 14.677 1.00 18.22 219 VAL A N 1
ATOM 1531 C CA . VAL A 1 197 ? 56.261 80.953 14.739 1.00 20.26 219 VAL A CA 1
ATOM 1532 C C . VAL A 1 197 ? 56.805 80.603 16.119 1.00 20.29 219 VAL A C 1
ATOM 1533 O O . VAL A 1 197 ? 57.575 81.363 16.708 1.00 21.78 219 VAL A O 1
ATOM 1537 N N . ASN A 1 198 ? 56.389 79.444 16.622 1.00 21.02 220 ASN A N 1
ATOM 1538 C CA . ASN A 1 198 ? 56.813 78.941 17.926 1.00 21.14 220 ASN A CA 1
ATOM 1539 C C . ASN A 1 198 ? 56.347 79.784 19.109 1.00 21.12 220 ASN A C 1
ATOM 1540 O O . ASN A 1 198 ? 56.789 79.567 20.236 1.00 22.18 220 ASN A O 1
ATOM 1545 N N . GLU A 1 199 ? 55.453 80.737 18.864 1.00 18.86 221 GLU A N 1
ATOM 1546 C CA . GLU A 1 199 ? 54.966 81.593 19.939 1.00 17.06 221 GLU A CA 1
ATOM 1547 C C . GLU A 1 199 ? 53.449 81.608 20.090 1.00 14.93 221 GLU A C 1
ATOM 1548 O O . GLU A 1 199 ? 52.926 81.354 21.175 1.00 15.86 221 GLU A O 1
ATOM 1554 N N . LYS A 1 200 ? 52.738 81.911 19.010 1.00 13.18 222 LYS A N 1
ATOM 1555 C CA . LYS A 1 200 ? 51.287 81.971 19.099 1.00 12.89 222 LYS A CA 1
ATOM 1556 C C . LYS A 1 200 ? 50.583 82.015 17.753 1.00 13.07 222 LYS A C 1
ATOM 1557 O O . LYS A 1 200 ? 51.169 82.405 16.739 1.00 13.73 222 LYS A O 1
ATOM 1563 N N . LEU A 1 201 ? 49.320 81.595 17.763 1.00 10.93 223 LEU A N 1
ATOM 1564 C CA . LEU A 1 201 ? 48.459 81.634 16.588 1.00 11.18 223 LEU A CA 1
ATOM 1565 C C . LEU A 1 201 ? 47.206 82.346 17.070 1.00 10.81 223 LEU A C 1
ATOM 1566 O O . LEU A 1 201 ? 46.636 81.983 18.099 1.00 12.61 223 LEU A O 1
ATOM 1571 N N . VAL A 1 202 ? 46.790 83.370 16.342 1.00 10.72 224 VAL A N 1
ATOM 1572 C CA . VAL A 1 202 ? 45.611 84.125 16.722 1.00 11.26 224 VAL A CA 1
ATOM 1573 C C . VAL A 1 202 ? 44.538 84.011 15.654 1.00 10.54 224 VAL A C 1
ATOM 1574 O O . VAL A 1 202 ? 44.789 84.269 14.475 1.00 11.39 224 VAL A O 1
ATOM 1578 N N . VAL A 1 203 ? 43.342 83.616 16.074 1.00 9.15 225 VAL A N 1
ATOM 1579 C CA . VAL A 1 203 ? 42.220 83.480 15.158 1.00 10.14 225 VAL A CA 1
ATOM 1580 C C . VAL A 1 203 ? 41.070 84.351 15.645 1.00 9.00 225 VAL A C 1
ATOM 1581 O O . VAL A 1 203 ? 40.911 84.575 16.849 1.00 10.38 225 VAL A O 1
ATOM 1585 N N . VAL A 1 204 ? 40.299 84.872 14.698 1.00 9.16 226 VAL A N 1
ATOM 1586 C CA . VAL A 1 204 ? 39.141 85.697 15.008 1.00 9.81 226 VAL A CA 1
ATOM 1587 C C . VAL A 1 204 ? 37.974 85.100 14.230 1.00 9.99 226 VAL A C 1
ATOM 1588 O O . VAL A 1 204 ? 38.170 84.316 13.305 1.00 8.36 226 VAL A O 1
ATOM 1592 N N . PRO A 1 205 ? 36.739 85.458 14.588 1.00 9.89 227 PRO A N 1
ATOM 1593 C CA . PRO A 1 205 ? 35.629 84.867 13.842 1.00 9.60 227 PRO A CA 1
ATOM 1594 C C . PRO A 1 205 ? 35.559 85.089 12.337 1.00 10.02 227 PRO A C 1
ATOM 1595 O O . PRO A 1 205 ? 35.849 86.174 11.828 1.00 10.40 227 PRO A O 1
ATOM 1599 N N . ASN A 1 206 ? 35.200 84.018 11.634 1.00 8.87 228 ASN A N 1
ATOM 1600 C CA . ASN A 1 206 ? 34.976 84.054 10.194 1.00 8.07 228 ASN A CA 1
ATOM 1601 C C . ASN A 1 206 ? 33.513 84.482 10.198 1.00 7.63 228 ASN A C 1
ATOM 1602 O O . ASN A 1 206 ? 32.624 83.650 10.406 1.00 8.45 228 ASN A O 1
ATOM 1607 N N . THR A 1 207 ? 33.254 85.774 10.004 1.00 8.33 229 THR A N 1
ATOM 1608 C CA . THR A 1 207 ? 31.878 86.256 10.063 1.00 8.76 229 THR A CA 1
ATOM 1609 C C . THR A 1 207 ? 30.943 85.689 9.009 1.00 8.54 229 THR A C 1
ATOM 1610 O O . THR A 1 207 ? 29.730 85.873 9.096 1.00 8.11 229 THR A O 1
ATOM 1614 N N . HIS A 1 208 ? 31.505 84.989 8.024 1.00 7.74 230 HIS A N 1
ATOM 1615 C CA . HIS A 1 208 ? 30.710 84.355 6.980 1.00 8.34 230 HIS A CA 1
ATOM 1616 C C . HIS A 1 208 ? 30.244 82.963 7.399 1.00 7.92 230 HIS A C 1
ATOM 1617 O O . HIS A 1 208 ? 29.411 82.355 6.724 1.00 8.65 230 HIS A O 1
ATOM 1624 N N . TYR A 1 209 ? 30.788 82.455 8.502 1.00 7.26 231 TYR A N 1
ATOM 1625 C CA . TYR A 1 209 ? 30.407 81.132 8.989 1.00 6.70 231 TYR A CA 1
ATOM 1626 C C . TYR A 1 209 ? 28.881 81.081 9.109 1.00 7.37 231 TYR A C 1
ATOM 1627 O O . TYR A 1 209 ? 28.268 82.005 9.645 1.00 8.19 231 TYR A O 1
ATOM 1636 N N . TRP A 1 210 ? 28.265 80.003 8.632 1.00 8.17 232 TRP A N 1
ATOM 1637 C CA . TRP A 1 210 ? 26.806 79.925 8.671 1.00 7.64 232 TRP A CA 1
ATOM 1638 C C . TRP A 1 210 ? 26.192 80.139 10.052 1.00 8.34 232 TRP A C 1
ATOM 1639 O O . TRP A 1 210 ? 25.097 80.689 10.165 1.00 10.76 232 TRP A O 1
ATOM 1650 N N . ASP A 1 211 ? 26.898 79.725 11.097 1.00 8.25 233 ASP A N 1
ATOM 1651 C CA . ASP A 1 211 ? 26.387 79.854 12.457 1.00 8.43 233 ASP A CA 1
ATOM 1652 C C . ASP A 1 211 ? 27.089 80.955 13.254 1.00 8.83 233 ASP A C 1
ATOM 1653 O O . ASP A 1 211 ? 27.118 80.921 14.483 1.00 9.29 233 ASP A O 1
ATOM 1658 N N . ASN A 1 212 ? 27.636 81.941 12.550 1.00 9.60 234 ASN A N 1
ATOM 1659 C CA . ASN A 1 212 ? 28.344 83.035 13.204 1.00 8.35 234 ASN A CA 1
ATOM 1660 C C . ASN A 1 212 ? 27.524 83.807 14.237 1.00 8.74 234 ASN A C 1
ATOM 1661 O O . ASN A 1 212 ? 28.081 84.326 15.200 1.00 9.43 234 ASN A O 1
ATOM 1666 N N . ALA A 1 213 ? 26.212 83.889 14.041 1.00 9.78 235 ALA A N 1
ATOM 1667 C CA . ALA A 1 213 ? 25.367 84.618 14.982 1.00 10.99 235 ALA A CA 1
ATOM 1668 C C . ALA A 1 213 ? 25.467 84.042 16.391 1.00 11.52 235 ALA A C 1
ATOM 1669 O O . ALA A 1 213 ? 25.212 84.743 17.374 1.00 12.88 235 ALA A O 1
ATOM 1671 N N . LYS A 1 214 ? 25.851 82.772 16.488 1.00 12.12 236 LYS A N 1
ATOM 1672 C CA . LYS A 1 214 ? 25.982 82.101 17.778 1.00 12.19 236 LYS A CA 1
ATOM 1673 C C . LYS A 1 214 ? 27.412 82.078 18.315 1.00 11.70 236 LYS A C 1
ATOM 1674 O O . LYS A 1 214 ? 27.651 81.636 19.437 1.00 12.40 236 LYS A O 1
ATOM 1680 N N . THR A 1 215 ? 28.365 82.541 17.516 1.00 9.43 237 THR A N 1
ATOM 1681 C CA . THR A 1 215 ? 29.757 82.565 17.950 1.00 10.15 237 THR A CA 1
ATOM 1682 C C . THR A 1 215 ? 29.941 83.679 18.975 1.00 10.08 237 THR A C 1
ATOM 1683 O O . THR A 1 215 ? 29.501 84.805 18.761 1.00 12.63 237 THR A O 1
ATOM 1687 N N . VAL A 1 216 ? 30.586 83.356 20.091 1.00 9.06 238 VAL A N 1
ATOM 1688 C CA . VAL A 1 216 ? 30.798 84.332 21.151 1.00 8.93 238 VAL A CA 1
ATOM 1689 C C . VAL A 1 216 ? 32.234 84.850 21.254 1.00 9.20 238 VAL A C 1
ATOM 1690 O O . VAL A 1 216 ? 32.457 86.061 21.248 1.00 9.41 238 VAL A O 1
ATOM 1694 N N . LEU A 1 217 ? 33.206 83.947 21.345 1.00 7.99 239 LEU A N 1
ATOM 1695 C CA . LEU A 1 217 ? 34.601 84.365 21.461 1.00 9.06 239 LEU A CA 1
ATOM 1696 C C . LEU A 1 217 ? 35.053 85.129 20.222 1.00 8.09 239 LEU A C 1
ATOM 1697 O O . LEU A 1 217 ? 34.947 84.631 19.102 1.00 8.96 239 LEU A O 1
ATOM 1702 N N . GLN A 1 218 ? 35.555 86.342 20.432 1.00 9.10 240 GLN A N 1
ATOM 1703 C CA . GLN A 1 218 ? 35.999 87.190 19.332 1.00 9.15 240 GLN A CA 1
ATOM 1704 C C . GLN A 1 218 ? 37.482 87.061 19.024 1.00 10.04 240 GLN A C 1
ATOM 1705 O O . GLN A 1 218 ? 37.965 87.562 18.009 1.00 11.15 240 GLN A O 1
ATOM 1711 N N . LYS A 1 219 ? 38.207 86.394 19.907 1.00 9.25 241 LYS A N 1
ATOM 1712 C CA . LYS A 1 219 ? 39.625 86.173 19.700 1.00 9.97 241 LYS A CA 1
ATOM 1713 C C . LYS A 1 219 ? 40.056 84.956 20.490 1.00 9.40 241 LYS A C 1
ATOM 1714 O O . LYS A 1 219 ? 39.712 84.808 21.665 1.00 10.21 241 LYS A O 1
ATOM 1720 N N . VAL A 1 220 ? 40.781 84.067 19.825 1.00 9.15 242 VAL A N 1
ATOM 1721 C CA . VAL A 1 220 ? 41.295 82.877 20.472 1.00 8.18 242 VAL A CA 1
ATOM 1722 C C . VAL A 1 220 ? 42.770 82.796 20.133 1.00 9.65 242 VAL A C 1
ATOM 1723 O O . VAL A 1 220 ? 43.157 82.821 18.964 1.00 9.41 242 VAL A O 1
ATOM 1727 N N . THR A 1 221 ? 43.591 82.733 21.168 1.00 8.63 243 THR A N 1
ATOM 1728 C CA . THR A 1 221 ? 45.026 82.648 20.997 1.00 9.71 243 THR A CA 1
ATOM 1729 C C . THR A 1 221 ? 45.501 81.264 21.403 1.00 10.87 243 THR A C 1
ATOM 1730 O O . THR A 1 221 ? 45.267 80.820 22.524 1.00 11.19 243 THR A O 1
ATOM 1734 N N . PHE A 1 222 ? 46.140 80.570 20.470 1.00 9.58 244 PHE A N 1
ATOM 1735 C CA . PHE A 1 222 ? 46.681 79.248 20.749 1.00 8.84 244 PHE A CA 1
ATOM 1736 C C . PHE A 1 222 ? 48.137 79.441 21.144 1.00 10.19 244 PHE A C 1
ATOM 1737 O O . PHE A 1 222 ? 48.911 80.020 20.386 1.00 10.89 244 PHE A O 1
ATOM 1745 N N . LEU A 1 223 ? 48.500 78.974 22.335 1.00 10.29 245 LEU A N 1
ATOM 1746 C CA . LEU A 1 223 ? 49.870 79.105 22.816 1.00 12.10 245 LEU A CA 1
ATOM 1747 C C . LEU A 1 223 ? 50.580 77.762 22.875 1.00 12.32 245 LEU A C 1
ATOM 1748 O O . LEU A 1 223 ? 50.319 76.948 23.762 1.00 11.71 245 LEU A O 1
ATOM 1753 N N . PRO A 1 224 ? 51.488 77.507 21.922 1.00 13.20 246 PRO A N 1
ATOM 1754 C CA . PRO A 1 224 ? 52.215 76.237 21.922 1.00 14.18 246 PRO A CA 1
ATOM 1755 C C . PRO A 1 224 ? 53.300 76.235 22.996 1.00 15.02 246 PRO A C 1
ATOM 1756 O O . PRO A 1 224 ? 54.243 77.029 22.940 1.00 16.77 246 PRO A O 1
ATOM 1760 N N . ILE A 1 225 ? 53.145 75.356 23.982 1.00 14.71 247 ILE A N 1
ATOM 1761 C CA . ILE A 1 225 ? 54.103 75.226 25.073 1.00 14.79 247 ILE A CA 1
ATOM 1762 C C . ILE A 1 225 ? 54.411 73.747 25.264 1.00 15.81 247 ILE A C 1
ATOM 1763 O O . ILE A 1 225 ? 53.608 73.005 25.834 1.00 13.82 247 ILE A O 1
ATOM 1768 N N . ASN A 1 226 ? 55.575 73.319 24.780 1.00 17.35 248 ASN A N 1
ATOM 1769 C CA . ASN A 1 226 ? 55.982 71.924 24.893 1.00 20.38 248 ASN A CA 1
ATOM 1770 C C . ASN A 1 226 ? 56.749 71.682 26.187 1.00 20.95 248 ASN A C 1
ATOM 1771 O O . ASN A 1 226 ? 57.730 70.938 26.215 1.00 23.17 248 ASN A O 1
ATOM 1776 N N . GLN A 1 227 ? 56.290 72.327 27.252 1.00 20.18 249 GLN A N 1
ATOM 1777 C CA . GLN A 1 227 ? 56.896 72.211 28.570 1.00 20.80 249 GLN A CA 1
ATOM 1778 C C . GLN A 1 227 ? 55.877 71.537 29.493 1.00 20.85 249 GLN A C 1
ATOM 1779 O O . GLN A 1 227 ? 54.851 72.122 29.840 1.00 21.08 249 GLN A O 1
ATOM 1785 N N . GLU A 1 228 ? 56.173 70.302 29.885 1.00 22.83 250 GLU A N 1
ATOM 1786 C CA . GLU A 1 228 ? 55.280 69.503 30.725 1.00 23.17 250 GLU A CA 1
ATOM 1787 C C . GLU A 1 228 ? 54.768 70.117 32.030 1.00 22.10 250 GLU A C 1
ATOM 1788 O O . GLU A 1 228 ? 53.670 69.782 32.468 1.00 22.99 250 GLU A O 1
ATOM 1794 N N . SER A 1 229 ? 55.543 71.001 32.653 1.00 18.70 251 SER A N 1
ATOM 1795 C CA . SER A 1 229 ? 55.131 71.606 33.920 1.00 16.61 251 SER A CA 1
ATOM 1796 C C . SER A 1 229 ? 54.894 73.106 33.851 1.00 14.78 251 SER A C 1
ATOM 1797 O O . SER A 1 229 ? 54.066 73.647 34.588 1.00 14.90 251 SER A O 1
ATOM 1800 N N . ALA A 1 230 ? 55.633 73.781 32.978 1.00 13.39 252 ALA A N 1
ATOM 1801 C CA . ALA A 1 230 ? 55.512 75.223 32.834 1.00 12.58 252 ALA A CA 1
ATOM 1802 C C . ALA A 1 230 ? 54.124 75.663 32.388 1.00 12.91 252 ALA A C 1
ATOM 1803 O O . ALA A 1 230 ? 53.643 76.716 32.802 1.00 13.10 252 ALA A O 1
ATOM 1805 N N . ALA A 1 231 ? 53.484 74.867 31.537 1.00 13.85 253 ALA A N 1
ATOM 1806 C CA . ALA A 1 231 ? 52.150 75.213 31.056 1.00 12.26 253 ALA A CA 1
ATOM 1807 C C . ALA A 1 231 ? 51.188 75.345 32.228 1.00 11.62 253 ALA A C 1
ATOM 1808 O O . ALA A 1 231 ? 50.389 76.285 32.290 1.00 11.25 253 ALA A O 1
ATOM 1810 N N . THR A 1 232 ? 51.271 74.398 33.157 1.00 11.65 254 THR A N 1
ATOM 1811 C CA . THR A 1 232 ? 50.422 74.406 34.340 1.00 12.12 254 THR A CA 1
ATOM 1812 C C . THR A 1 232 ? 50.683 75.653 35.178 1.00 12.42 254 THR A C 1
ATOM 1813 O O . THR A 1 232 ? 49.748 76.300 35.648 1.00 11.34 254 THR A O 1
ATOM 1817 N N . LYS A 1 233 ? 51.953 75.998 35.358 1.00 11.91 255 LYS A N 1
ATOM 1818 C CA . LYS A 1 233 ? 52.288 77.175 36.149 1.00 11.54 255 LYS A CA 1
ATOM 1819 C C . LYS A 1 233 ? 51.819 78.468 35.495 1.00 12.57 255 LYS A C 1
ATOM 1820 O O . LYS A 1 233 ? 51.343 79.373 36.180 1.00 12.54 255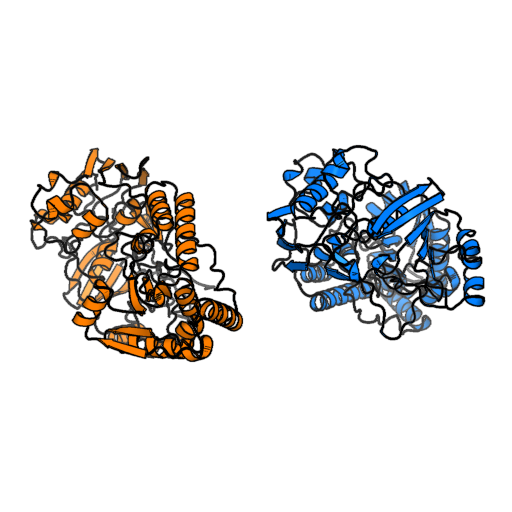 LYS A O 1
ATOM 1826 N N . ARG A 1 234 ? 51.949 78.564 34.176 1.00 12.22 256 ARG A N 1
ATOM 1827 C CA . ARG A 1 234 ? 51.508 79.766 33.485 1.00 14.81 256 ARG A CA 1
ATOM 1828 C C . ARG A 1 234 ? 49.989 79.871 33.583 1.00 13.87 256 ARG A C 1
ATOM 1829 O O . ARG A 1 234 ? 49.430 80.968 33.613 1.00 13.89 256 ARG A O 1
ATOM 1837 N N . TYR A 1 235 ? 49.326 78.720 33.639 1.00 12.89 257 TYR A N 1
ATOM 1838 C CA . TYR A 1 235 ? 47.875 78.678 33.777 1.00 11.93 257 TYR A CA 1
ATOM 1839 C C . TYR A 1 235 ? 47.529 79.257 35.150 1.00 12.47 257 TYR A C 1
ATOM 1840 O O . TYR A 1 235 ? 46.655 80.116 35.274 1.00 12.03 257 TYR A O 1
ATOM 1849 N N . LEU A 1 236 ? 48.226 78.783 36.179 1.00 11.92 258 LEU A N 1
ATOM 1850 C CA . LEU A 1 236 ? 47.988 79.255 37.536 1.00 12.22 258 LEU A CA 1
ATOM 1851 C C . LEU A 1 236 ? 48.283 80.744 37.667 1.00 14.11 258 LEU A C 1
ATOM 1852 O O . LEU A 1 236 ? 47.685 81.428 38.497 1.00 15.79 258 LEU A O 1
ATOM 1857 N N . ALA A 1 237 ? 49.198 81.239 36.839 1.00 15.74 259 ALA A N 1
ATOM 1858 C CA . ALA A 1 237 ? 49.570 82.650 36.858 1.00 16.38 259 ALA A CA 1
ATOM 1859 C C . ALA A 1 237 ? 48.554 83.495 36.096 1.00 17.84 259 ALA A C 1
ATOM 1860 O O . ALA A 1 237 ? 48.622 84.726 36.109 1.00 20.18 259 ALA A O 1
ATOM 1862 N N . GLY A 1 238 ? 47.619 82.828 35.425 1.00 17.58 260 GLY A N 1
ATOM 1863 C CA . GLY A 1 238 ? 46.593 83.533 34.678 1.00 18.23 260 GLY A CA 1
ATOM 1864 C C . GLY A 1 238 ? 46.922 83.863 33.234 1.00 18.14 260 GLY A C 1
ATOM 1865 O O . GLY A 1 238 ? 46.254 84.702 32.629 1.00 20.79 260 GLY A O 1
ATOM 1866 N N . ASP A 1 239 ? 47.933 83.210 32.668 1.00 18.17 261 ASP A N 1
ATOM 1867 C CA . ASP A 1 239 ? 48.314 83.475 31.282 1.00 19.46 261 ASP A CA 1
ATOM 1868 C C . ASP A 1 239 ? 47.585 82.554 30.309 1.00 18.16 261 ASP A C 1
ATOM 1869 O O . ASP A 1 239 ? 47.582 82.789 29.100 1.00 19.05 261 ASP A O 1
ATOM 1874 N N . ILE A 1 240 ? 46.969 81.507 30.846 1.00 16.50 262 ILE A N 1
ATOM 1875 C CA . ILE A 1 240 ? 46.256 80.527 30.035 1.00 15.33 262 ILE A CA 1
ATOM 1876 C C . ILE A 1 240 ? 44.911 80.217 30.687 1.00 13.27 262 ILE A C 1
ATOM 1877 O O . ILE A 1 240 ? 44.821 80.142 31.909 1.00 12.72 262 ILE A O 1
ATOM 1882 N N . ASP A 1 241 ? 43.872 80.038 29.873 1.00 11.74 263 ASP A N 1
ATOM 1883 C CA . ASP A 1 241 ? 42.536 79.746 30.389 1.00 10.63 263 ASP A CA 1
ATOM 1884 C C . ASP A 1 241 ? 42.226 78.253 30.429 1.00 9.33 263 ASP A C 1
ATOM 1885 O O . ASP A 1 241 ? 41.319 77.818 31.138 1.00 10.09 263 ASP A O 1
ATOM 1890 N N . ILE A 1 242 ? 42.973 77.469 29.659 1.00 9.95 264 ILE A N 1
ATOM 1891 C CA . ILE A 1 242 ? 42.764 76.028 29.624 1.00 9.46 264 ILE A CA 1
ATOM 1892 C C . ILE A 1 242 ? 44.030 75.336 29.148 1.00 9.48 264 ILE A C 1
ATOM 1893 O O . ILE A 1 242 ? 44.639 75.751 28.162 1.00 11.79 264 ILE A O 1
ATOM 1898 N N . THR A 1 243 ? 44.433 74.293 29.865 1.00 9.01 265 THR A N 1
ATOM 1899 C CA . THR A 1 243 ? 45.640 73.555 29.510 1.00 10.77 265 THR A CA 1
ATOM 1900 C C . THR A 1 243 ? 45.326 72.153 29.026 1.00 12.12 265 THR A C 1
ATOM 1901 O O . THR A 1 243 ? 44.195 71.674 29.136 1.00 14.61 265 THR A O 1
ATOM 1905 N N . GLU A 1 244 ? 46.344 71.501 28.480 1.00 13.18 266 GLU A N 1
ATOM 1906 C CA . GLU A 1 244 ? 46.203 70.127 28.041 1.00 13.43 266 GLU A CA 1
ATOM 1907 C C . GLU A 1 244 ? 47.296 69.312 28.706 1.00 14.80 266 GLU A C 1
ATOM 1908 O O . GLU A 1 244 ? 48.484 69.524 28.454 1.00 14.65 266 GLU A O 1
ATOM 1914 N N . SER A 1 245 ? 46.865 68.408 29.580 1.00 15.18 267 SER A N 1
ATOM 1915 C CA . SER A 1 245 ? 47.721 67.496 30.330 1.00 17.72 267 SER A CA 1
ATOM 1916 C C . SER A 1 245 ? 48.540 68.137 31.446 1.00 16.79 267 SER A C 1
ATOM 1917 O O . SER A 1 245 ? 48.852 69.327 31.417 1.00 18.77 267 SER A O 1
ATOM 1920 N N . PHE A 1 246 ? 48.869 67.321 32.440 1.00 17.66 268 PHE A N 1
ATOM 1921 C CA . PHE A 1 246 ? 49.687 67.739 33.568 1.00 18.85 268 PHE A CA 1
ATOM 1922 C C . PHE A 1 246 ? 50.388 66.501 34.117 1.00 18.83 268 PHE A C 1
ATOM 1923 O O . PHE A 1 246 ? 49.835 65.401 34.088 1.00 18.25 268 PHE A O 1
ATOM 1931 N N . PRO A 1 247 ? 51.631 66.659 34.595 1.00 19.37 269 PRO A N 1
ATOM 1932 C CA . PRO A 1 247 ? 52.410 65.547 35.145 1.00 19.81 269 PRO A CA 1
ATOM 1933 C C . PRO A 1 247 ? 51.770 64.919 36.376 1.00 18.63 269 PRO A C 1
ATOM 1934 O O . PRO A 1 247 ? 51.116 65.599 37.163 1.00 18.24 269 PRO A O 1
ATOM 1938 N N . LYS A 1 248 ? 51.974 63.616 36.533 1.00 18.36 270 LYS A N 1
ATOM 1939 C CA . LYS A 1 248 ? 51.442 62.884 37.672 1.00 19.14 270 LYS A CA 1
ATOM 1940 C C . LYS A 1 248 ? 51.970 63.489 38.967 1.00 19.27 270 LYS A C 1
ATOM 1941 O O . LYS A 1 248 ? 51.255 63.568 39.966 1.00 20.08 270 LYS A O 1
ATOM 1947 N N . ASN A 1 249 ? 53.230 63.913 38.940 1.00 19.95 271 ASN A N 1
ATOM 1948 C CA . ASN A 1 249 ? 53.862 64.503 40.112 1.00 20.86 271 ASN A CA 1
ATOM 1949 C C . ASN A 1 249 ? 53.275 65.861 40.480 1.00 19.80 271 ASN A C 1
ATOM 1950 O O . ASN A 1 249 ? 53.639 66.441 41.501 1.00 21.00 271 ASN A O 1
ATOM 1955 N N . MET A 1 250 ? 52.370 66.368 39.647 1.00 19.53 272 MET A N 1
ATOM 1956 C CA . MET A 1 250 ? 51.727 67.650 39.912 1.00 17.84 272 MET A CA 1
ATOM 1957 C C . MET A 1 250 ? 50.242 67.454 40.212 1.00 18.01 272 MET A C 1
ATOM 1958 O O . MET A 1 250 ? 49.595 68.332 40.776 1.00 18.44 272 MET A O 1
ATOM 1963 N N . TYR A 1 251 ? 49.719 66.288 39.843 1.00 18.08 273 TYR A N 1
ATOM 1964 C CA . TYR A 1 251 ? 48.306 65.959 40.032 1.00 18.37 273 TYR A CA 1
ATOM 1965 C C . TYR A 1 251 ? 47.771 66.129 41.454 1.00 18.48 273 TYR A C 1
ATOM 1966 O O . TYR A 1 251 ? 46.768 66.813 41.664 1.00 17.15 273 TYR A O 1
ATOM 1975 N N . GLN A 1 252 ? 48.432 65.514 42.429 1.00 19.15 274 GLN A N 1
ATOM 1976 C CA . GLN A 1 252 ? 47.983 65.602 43.815 1.00 20.89 274 GLN A CA 1
ATOM 1977 C C . GLN A 1 252 ? 47.894 67.029 44.342 1.00 20.16 274 GLN A C 1
ATOM 1978 O O . GLN A 1 252 ? 46.946 67.374 45.050 1.00 21.42 274 GLN A O 1
ATOM 1984 N N . LYS A 1 253 ? 48.876 67.859 44.006 1.00 19.28 275 LYS A N 1
ATOM 1985 C CA . LYS A 1 253 ? 48.865 69.241 44.465 1.00 18.10 275 LYS A CA 1
ATOM 1986 C C . LYS A 1 253 ? 47.733 70.012 43.794 1.00 18.18 275 LYS A C 1
ATOM 1987 O O . LYS A 1 253 ? 47.086 70.851 44.421 1.00 18.03 275 LYS A O 1
ATOM 1993 N N . LEU A 1 254 ? 47.495 69.727 42.518 1.00 17.07 276 LEU A N 1
ATOM 1994 C CA . LEU A 1 254 ? 46.427 70.398 41.788 1.00 15.66 276 LEU A CA 1
ATOM 1995 C C . LEU A 1 254 ? 45.067 70.040 42.387 1.00 16.31 276 LEU A C 1
ATOM 1996 O O . LEU A 1 254 ? 44.196 70.900 42.520 1.00 15.52 276 LEU A O 1
ATOM 2001 N N . LEU A 1 255 ? 44.886 68.776 42.757 1.00 16.74 277 LEU A N 1
ATOM 2002 C CA . LEU A 1 255 ? 43.625 68.347 43.356 1.00 19.50 277 LEU A CA 1
ATOM 2003 C C . LEU A 1 255 ? 43.399 69.049 44.687 1.00 21.05 277 LEU A C 1
ATOM 2004 O O . LEU A 1 255 ? 42.263 69.322 45.073 1.00 21.74 277 LEU A O 1
ATOM 2009 N N . LYS A 1 256 ? 44.489 69.341 45.387 1.00 21.86 278 LYS A N 1
ATOM 2010 C CA . LYS A 1 256 ? 44.406 70.006 46.679 1.00 22.65 278 LYS A CA 1
ATOM 2011 C C . LYS A 1 256 ? 44.184 71.511 46.561 1.00 21.68 278 LYS A C 1
ATOM 2012 O O . LYS A 1 256 ? 43.406 72.090 47.321 1.00 22.71 278 LYS A O 1
ATOM 2018 N N . ASP A 1 257 ? 44.857 72.144 45.605 1.00 20.67 279 ASP A N 1
ATOM 2019 C CA . ASP A 1 257 ? 44.739 73.586 45.437 1.00 20.17 279 ASP A CA 1
ATOM 2020 C C . ASP A 1 257 ? 43.563 74.065 44.587 1.00 18.88 279 ASP A C 1
ATOM 2021 O O . ASP A 1 257 ? 42.884 75.021 44.957 1.00 18.33 279 ASP A O 1
ATOM 2026 N N . ILE A 1 258 ? 43.322 73.407 43.456 1.00 16.62 280 ILE A N 1
ATOM 2027 C CA . ILE A 1 258 ? 42.235 73.804 42.563 1.00 14.43 280 ILE A CA 1
ATOM 2028 C C . ILE A 1 258 ? 41.383 72.629 42.072 1.00 13.56 280 ILE A C 1
ATOM 2029 O O . ILE A 1 258 ? 41.247 72.406 40.869 1.00 11.77 280 ILE A O 1
ATOM 2034 N N . PRO A 1 259 ? 40.774 71.876 43.001 1.00 13.34 281 PRO A N 1
ATOM 2035 C CA . PRO A 1 259 ? 39.937 70.722 42.651 1.00 14.38 281 PRO A CA 1
ATOM 2036 C C . PRO A 1 259 ? 38.782 71.004 41.688 1.00 13.25 281 PRO A C 1
ATOM 2037 O O . PRO A 1 259 ? 38.383 70.127 40.919 1.00 15.68 281 PRO A O 1
ATOM 2041 N N . GLY A 1 260 ? 38.245 72.218 41.728 1.00 12.60 282 GLY A N 1
ATOM 2042 C CA . GLY A 1 260 ? 37.144 72.555 40.842 1.00 12.05 282 GLY A CA 1
ATOM 2043 C C . GLY A 1 260 ? 37.576 72.887 39.424 1.00 12.41 282 GLY A C 1
ATOM 2044 O O . GLY A 1 260 ? 36.735 73.144 38.564 1.00 13.13 282 GLY A O 1
ATOM 2045 N N . GLN A 1 261 ? 38.884 72.877 39.179 1.00 10.43 283 GLN A N 1
ATOM 2046 C CA . GLN A 1 261 ? 39.433 73.196 37.863 1.00 10.01 283 GLN A CA 1
ATOM 2047 C C . GLN A 1 261 ? 40.165 72.016 37.221 1.00 9.58 283 GLN A C 1
ATOM 2048 O O . GLN A 1 261 ? 40.647 72.115 36.092 1.00 9.35 283 GLN A O 1
ATOM 2054 N N . VAL A 1 262 ? 40.251 70.907 37.947 1.00 9.51 284 VAL A N 1
ATOM 2055 C CA . VAL A 1 262 ? 40.932 69.712 37.457 1.00 10.48 284 VAL A CA 1
ATOM 2056 C C . VAL A 1 262 ? 39.950 68.735 36.820 1.00 10.97 284 VAL A C 1
ATOM 2057 O O . VAL A 1 262 ? 38.948 68.363 37.429 1.00 11.63 284 VAL A O 1
ATOM 2061 N N . TYR A 1 263 ? 40.255 68.317 35.594 1.00 10.47 285 TYR A N 1
ATOM 2062 C CA . TYR A 1 263 ? 39.401 67.394 34.857 1.00 10.93 285 TYR A CA 1
ATOM 2063 C C . TYR A 1 263 ? 40.192 66.210 34.311 1.00 11.46 285 TYR A C 1
ATOM 2064 O O . TYR A 1 263 ? 41.225 66.386 33.666 1.00 12.51 285 TYR A O 1
ATOM 2073 N N . THR A 1 264 ? 39.704 65.006 34.582 1.00 12.14 286 THR A N 1
ATOM 2074 C CA . THR A 1 264 ? 40.333 63.786 34.090 1.00 12.94 286 THR A CA 1
ATOM 2075 C C . THR A 1 264 ? 39.222 62.904 33.522 1.00 13.61 286 THR A C 1
ATOM 2076 O O . THR A 1 264 ? 38.938 61.823 34.035 1.00 14.31 286 THR A O 1
ATOM 2080 N N . PRO A 1 265 ? 38.574 63.368 32.444 1.00 13.93 287 PRO A N 1
ATOM 2081 C CA . PRO A 1 265 ? 37.487 62.617 31.813 1.00 13.62 287 PRO A CA 1
ATOM 2082 C C . PRO A 1 265 ? 37.984 61.378 31.077 1.00 13.24 287 PRO A C 1
ATOM 2083 O O . PRO A 1 265 ? 39.085 61.370 30.537 1.00 12.38 287 PRO A O 1
ATOM 2087 N N . PRO A 1 266 ? 37.181 60.303 31.068 1.00 12.91 288 PRO A N 1
ATOM 2088 C CA . PRO A 1 266 ? 37.609 59.090 30.365 1.00 13.40 288 PRO A CA 1
ATOM 2089 C C . PRO A 1 266 ? 37.711 59.422 28.880 1.00 12.12 288 PRO A C 1
ATOM 2090 O O . PRO A 1 266 ? 36.890 60.175 28.351 1.00 12.24 288 PRO A O 1
ATOM 2094 N N . GLN A 1 267 ? 38.719 58.873 28.215 1.00 11.22 289 GLN A N 1
ATOM 2095 C CA . GLN A 1 267 ? 38.913 59.131 26.796 1.00 10.99 289 GLN A CA 1
ATOM 2096 C C . GLN A 1 267 ? 38.658 57.885 25.953 1.00 10.76 289 GLN A C 1
ATOM 2097 O O . GLN A 1 267 ? 38.449 56.793 26.484 1.00 10.83 289 GLN A O 1
ATOM 2103 N N . LEU A 1 268 ? 38.683 58.065 24.636 1.00 10.61 290 LEU A N 1
ATOM 2104 C CA . LEU A 1 268 ? 38.412 56.996 23.681 1.00 11.06 290 LEU A CA 1
ATOM 2105 C C . LEU A 1 268 ? 39.583 56.036 23.480 1.00 10.34 290 LEU A C 1
ATOM 2106 O O . LEU A 1 268 ? 40.125 55.910 22.380 1.00 11.37 290 LEU A O 1
ATOM 2111 N N . GLY A 1 269 ? 39.964 55.344 24.547 1.00 9.17 291 GLY A N 1
ATOM 2112 C CA . GLY A 1 269 ? 41.070 54.412 24.444 1.00 9.22 291 GLY A CA 1
ATOM 2113 C C . GLY A 1 269 ? 41.083 53.433 25.594 1.00 7.77 291 GLY A C 1
ATOM 2114 O O . GLY A 1 269 ? 40.675 53.770 26.710 1.00 8.48 291 GLY A O 1
ATOM 2115 N N . THR A 1 270 ? 41.562 52.224 25.324 1.00 6.50 292 THR A N 1
ATOM 2116 C CA . THR A 1 270 ? 41.622 51.183 26.337 1.00 7.59 292 THR A CA 1
ATOM 2117 C C . THR A 1 270 ? 42.975 50.485 26.345 1.00 7.76 292 THR A C 1
ATOM 2118 O O . THR A 1 270 ? 43.503 50.110 25.295 1.00 7.49 292 THR A O 1
ATOM 2122 N N . TYR A 1 271 ? 43.537 50.333 27.542 1.00 7.37 293 TYR A N 1
ATOM 2123 C CA . TYR A 1 271 ? 44.806 49.643 27.723 1.00 7.55 293 TYR A CA 1
ATOM 2124 C C . TYR A 1 271 ? 44.370 48.226 28.078 1.00 7.29 293 TYR A C 1
ATOM 2125 O O . TYR A 1 271 ? 43.577 48.034 29.006 1.00 7.58 293 TYR A O 1
ATOM 2134 N N . TYR A 1 272 ? 44.863 47.237 27.338 1.00 7.58 294 TYR A N 1
ATOM 2135 C CA . TYR A 1 272 ? 44.469 45.863 27.603 1.00 7.31 294 TYR A CA 1
ATOM 2136 C C . TYR A 1 272 ? 45.564 44.835 27.371 1.00 7.57 294 TYR A C 1
ATOM 2137 O O . TYR A 1 272 ? 46.590 45.118 26.754 1.00 8.28 294 TYR A O 1
ATOM 2146 N N . TYR A 1 273 ? 45.336 43.638 27.897 1.00 7.58 295 TYR A N 1
ATOM 2147 C CA . TYR A 1 273 ? 46.256 42.531 27.697 1.00 7.48 295 TYR A CA 1
ATOM 2148 C C . TYR A 1 273 ? 45.547 41.548 26.768 1.00 8.72 295 TYR A C 1
ATOM 2149 O O . TYR A 1 273 ? 44.355 41.271 26.933 1.00 9.40 295 TYR A O 1
ATOM 2158 N N . ALA A 1 274 ? 46.269 41.048 25.773 1.00 8.88 296 ALA A N 1
ATOM 2159 C CA . ALA A 1 274 ? 45.697 40.089 24.837 1.00 9.41 296 ALA A CA 1
ATOM 2160 C C . ALA A 1 274 ? 46.250 38.706 25.140 1.00 10.42 296 ALA A C 1
ATOM 2161 O O . ALA A 1 274 ? 47.452 38.541 25.339 1.00 11.10 296 ALA A O 1
ATOM 2163 N N . PHE A 1 275 ? 45.367 37.716 25.186 1.00 10.16 297 PHE A N 1
ATOM 2164 C CA . PHE A 1 275 ? 45.772 36.340 25.441 1.00 11.04 297 PHE A CA 1
ATOM 2165 C C . PHE A 1 275 ? 45.863 35.628 24.099 1.00 10.90 297 PHE A C 1
ATOM 2166 O O . PHE A 1 275 ? 45.203 36.024 23.139 1.00 12.20 297 PHE A O 1
ATOM 2174 N N . ASN A 1 276 ? 46.682 34.584 24.021 1.00 12.53 298 ASN A N 1
ATOM 2175 C CA . ASN A 1 276 ? 46.780 33.834 22.776 1.00 14.09 298 ASN A CA 1
ATOM 2176 C C . ASN A 1 276 ? 45.681 32.776 22.815 1.00 14.14 298 ASN A C 1
ATOM 2177 O O . ASN A 1 276 ? 45.837 31.727 23.439 1.00 14.21 298 ASN A O 1
ATOM 2182 N N . THR A 1 277 ? 44.566 33.058 22.151 1.00 13.75 299 THR A N 1
ATOM 2183 C CA . THR A 1 277 ? 43.436 32.134 22.148 1.00 15.00 299 THR A CA 1
ATOM 2184 C C . THR A 1 277 ? 43.653 30.877 21.316 1.00 16.24 299 THR A C 1
ATOM 2185 O O . THR A 1 277 ? 42.843 29.953 21.375 1.00 16.56 299 THR A O 1
ATOM 2189 N N . GLN A 1 278 ? 44.743 30.831 20.556 1.00 17.74 300 GLN A N 1
ATOM 2190 C CA . GLN A 1 278 ? 45.006 29.680 19.695 1.00 19.91 300 GLN A CA 1
ATOM 2191 C C . GLN A 1 278 ? 46.094 28.704 20.139 1.00 21.51 300 GLN A C 1
ATOM 2192 O O . GLN A 1 278 ? 46.144 27.575 19.648 1.00 23.43 300 GLN A O 1
ATOM 2198 N N . LYS A 1 279 ? 46.961 29.116 21.057 1.00 21.81 301 LYS A N 1
ATOM 2199 C CA . LYS A 1 279 ? 48.037 28.232 21.495 1.00 22.40 301 LYS A CA 1
ATOM 2200 C C . LYS A 1 279 ? 48.402 28.392 22.964 1.00 21.70 301 LYS A C 1
ATOM 2201 O O . LYS A 1 279 ? 48.348 29.491 23.516 1.00 22.32 301 LYS A O 1
ATOM 2207 N N . GLY A 1 280 ? 48.783 27.282 23.588 1.00 19.80 302 GLY A N 1
ATOM 2208 C CA . GLY A 1 280 ? 49.169 27.311 24.984 1.00 18.88 302 GLY A CA 1
ATOM 2209 C C . GLY A 1 280 ? 47.992 27.268 25.935 1.00 17.56 302 GLY A C 1
ATOM 2210 O O . GLY A 1 280 ? 46.848 27.110 25.508 1.00 17.58 302 GLY A O 1
ATOM 2211 N N . PRO A 1 281 ? 48.248 27.405 27.244 1.00 16.56 303 PRO A N 1
ATOM 2212 C CA . PRO A 1 281 ? 47.205 27.383 28.270 1.00 16.41 303 PRO A CA 1
ATOM 2213 C C . PRO A 1 281 ? 46.131 28.436 28.024 1.00 14.97 303 PRO A C 1
ATOM 2214 O O . PRO A 1 281 ? 44.969 28.243 28.380 1.00 17.02 303 PRO A O 1
ATOM 2218 N N . THR A 1 282 ? 46.525 29.551 27.413 1.00 15.36 304 THR A N 1
ATOM 2219 C CA . THR A 1 282 ? 45.585 30.631 27.135 1.00 15.19 304 THR A CA 1
ATOM 2220 C C . THR A 1 282 ? 44.552 30.278 26.068 1.00 15.53 304 THR A C 1
ATOM 2221 O O . THR A 1 282 ? 43.635 31.054 25.804 1.00 15.09 304 THR A O 1
ATOM 2225 N N . ALA A 1 283 ? 44.694 29.107 25.454 1.00 14.57 305 ALA A N 1
ATOM 2226 C CA . ALA A 1 283 ? 43.730 28.673 24.449 1.00 16.27 305 ALA A CA 1
ATOM 2227 C C . ALA A 1 283 ? 42.464 28.222 25.174 1.00 16.09 305 ALA A C 1
ATOM 2228 O O . ALA A 1 283 ? 41.398 28.096 24.570 1.00 16.77 305 ALA A O 1
ATOM 2230 N N . ASP A 1 284 ? 42.596 27.987 26.477 1.00 15.78 306 ASP A N 1
ATOM 2231 C CA . ASP A 1 284 ? 41.478 27.554 27.311 1.00 16.38 306 ASP A CA 1
ATOM 2232 C C . ASP A 1 284 ? 40.776 28.771 27.907 1.00 15.78 306 ASP A C 1
ATOM 2233 O O . ASP A 1 284 ? 41.391 29.571 28.614 1.00 13.87 306 ASP A O 1
ATOM 2238 N N . GLN A 1 285 ? 39.488 28.903 27.612 1.00 15.12 307 GLN A N 1
ATOM 2239 C CA . GLN A 1 285 ? 38.679 30.009 28.108 1.00 16.44 307 GLN A CA 1
ATOM 2240 C C . GLN A 1 285 ? 38.762 30.168 29.627 1.00 15.46 307 GLN A C 1
ATOM 2241 O O . GLN A 1 285 ? 38.794 31.287 30.145 1.00 13.33 307 GLN A O 1
ATOM 2247 N N . ARG A 1 286 ? 38.797 29.047 30.338 1.00 14.48 308 ARG A N 1
ATOM 2248 C CA . ARG A 1 286 ? 38.862 29.071 31.795 1.00 14.82 308 ARG A CA 1
ATOM 2249 C C . ARG A 1 286 ? 40.136 29.733 32.310 1.00 14.14 308 ARG A C 1
ATOM 2250 O O . ARG A 1 286 ? 40.108 30.449 33.312 1.00 13.19 308 ARG A O 1
ATOM 2258 N N . VAL A 1 287 ? 41.249 29.494 31.624 1.00 13.33 309 VAL A N 1
ATOM 2259 C CA . VAL A 1 287 ? 42.522 30.087 32.014 1.00 13.19 309 VAL A CA 1
ATOM 2260 C C . VAL A 1 287 ? 42.475 31.594 31.782 1.00 11.77 309 VAL A C 1
ATOM 2261 O O . VAL A 1 287 ? 42.883 32.377 32.640 1.00 12.56 309 VAL A O 1
ATOM 2265 N N . ARG A 1 288 ? 41.967 31.996 30.622 1.00 12.36 310 ARG A N 1
ATOM 2266 C CA . ARG A 1 288 ? 41.869 33.413 30.293 1.00 10.68 310 ARG A CA 1
ATOM 2267 C C . ARG A 1 288 ? 40.966 34.148 31.278 1.00 11.42 310 ARG A C 1
ATOM 2268 O O . ARG A 1 288 ? 41.297 35.243 31.735 1.00 10.24 310 ARG A O 1
ATOM 2276 N N . LEU A 1 289 ? 39.818 33.552 31.596 1.00 10.90 311 LEU A N 1
ATOM 2277 C CA . LEU A 1 289 ? 38.886 34.165 32.538 1.00 12.34 311 LEU A CA 1
ATOM 2278 C C . LEU A 1 289 ? 39.540 34.352 33.900 1.00 11.30 311 LEU A C 1
ATOM 2279 O O . LEU A 1 289 ? 39.442 35.418 34.507 1.00 11.09 311 LEU A O 1
ATOM 2284 N N . ALA A 1 290 ? 40.202 33.304 34.380 1.00 10.82 312 ALA A N 1
ATOM 2285 C CA . ALA A 1 290 ? 40.864 33.357 35.675 1.00 10.78 312 ALA A CA 1
ATOM 2286 C C . ALA A 1 290 ? 41.879 34.496 35.726 1.00 9.20 312 ALA A C 1
ATOM 2287 O O . ALA A 1 290 ? 41.942 35.230 36.710 1.00 9.83 312 ALA A O 1
ATOM 2289 N N . LEU A 1 291 ? 42.670 34.641 34.666 1.00 9.43 313 LEU A N 1
ATOM 2290 C CA . LEU A 1 291 ? 43.675 35.701 34.607 1.00 9.64 313 LEU A CA 1
ATOM 2291 C C . LEU A 1 291 ? 43.033 37.088 34.549 1.00 9.20 313 LEU A C 1
ATOM 2292 O O . LEU A 1 291 ? 43.478 38.016 35.224 1.00 8.95 313 LEU A O 1
ATOM 2297 N N . SER A 1 292 ? 41.980 37.232 33.753 1.00 9.51 314 SER A N 1
ATOM 2298 C CA . SER A 1 292 ? 41.309 38.522 33.641 1.00 9.55 314 SER A CA 1
ATOM 2299 C C . SER A 1 292 ? 40.659 38.946 34.954 1.00 9.76 314 SER A C 1
ATOM 2300 O O . SER A 1 292 ? 40.739 40.108 35.349 1.00 9.74 314 SER A O 1
ATOM 2303 N N . MET A 1 293 ? 40.023 37.993 35.627 1.00 10.38 315 MET A N 1
ATOM 2304 C CA . MET A 1 293 ? 39.341 38.258 36.889 1.00 9.76 315 MET A CA 1
ATOM 2305 C C . MET A 1 293 ? 40.273 38.615 38.043 1.00 8.76 315 MET A C 1
ATOM 2306 O O . MET A 1 293 ? 39.871 39.316 38.975 1.00 9.33 315 MET A O 1
ATOM 2311 N N . THR A 1 294 ? 41.514 38.139 37.987 1.00 9.31 316 THR A N 1
ATOM 2312 C CA . THR A 1 294 ? 42.453 38.405 39.069 1.00 10.09 316 THR A CA 1
ATOM 2313 C C . THR A 1 294 ? 43.289 39.667 38.911 1.00 10.34 316 THR A C 1
ATOM 2314 O O . THR A 1 294 ? 44.147 39.964 39.746 1.00 11.13 316 THR A O 1
ATOM 2318 N N . ILE A 1 295 ? 43.057 40.399 37.828 1.00 10.12 317 ILE A N 1
ATOM 2319 C CA . ILE A 1 295 ? 43.730 41.675 37.658 1.00 10.43 317 ILE A CA 1
ATOM 2320 C C . ILE A 1 295 ? 42.835 42.552 38.533 1.00 9.81 317 ILE A C 1
ATOM 2321 O O . ILE A 1 295 ? 41.609 42.504 38.404 1.00 10.23 317 ILE A O 1
ATOM 2326 N N . ASP A 1 296 ? 43.432 43.318 39.441 1.00 9.26 318 ASP A N 1
ATOM 2327 C CA . ASP A 1 296 ? 42.670 44.192 40.329 1.00 9.85 318 ASP A CA 1
ATOM 2328 C C . ASP A 1 296 ? 42.680 45.565 39.669 1.00 9.43 318 ASP A C 1
ATOM 2329 O O . ASP A 1 296 ? 43.602 46.353 39.868 1.00 9.44 318 ASP A O 1
ATOM 2334 N N . ARG A 1 297 ? 41.647 45.843 38.883 1.00 9.79 319 ARG A N 1
ATOM 2335 C CA . ARG A 1 297 ? 41.568 47.097 38.147 1.00 8.98 319 ARG A CA 1
ATOM 2336 C C . ARG A 1 297 ? 41.504 48.364 38.990 1.00 9.92 319 ARG A C 1
ATOM 2337 O O . ARG A 1 297 ? 42.056 49.393 38.597 1.00 10.27 319 ARG A O 1
ATOM 2345 N N . ARG A 1 298 ? 40.846 48.310 40.142 1.00 10.77 320 ARG A N 1
ATOM 2346 C CA . ARG A 1 298 ? 40.787 49.496 40.989 1.00 11.21 320 ARG A CA 1
ATOM 2347 C C . ARG A 1 298 ? 42.153 49.762 41.621 1.00 11.13 320 ARG A C 1
ATOM 2348 O O . ARG A 1 298 ? 42.565 50.913 41.759 1.00 12.32 320 ARG A O 1
ATOM 2356 N N . LEU A 1 299 ? 42.862 48.703 41.998 1.00 10.55 321 LEU A N 1
ATOM 2357 C CA . LEU A 1 299 ? 44.186 48.874 42.586 1.00 11.42 321 LEU A CA 1
ATOM 2358 C C . LEU A 1 299 ? 45.110 49.470 41.527 1.00 11.76 321 LEU A C 1
ATOM 2359 O O . LEU A 1 299 ? 45.937 50.333 41.816 1.00 12.72 321 LEU A O 1
ATOM 2364 N N . MET A 1 300 ? 44.953 49.009 40.291 1.00 11.51 322 MET A N 1
ATOM 2365 C CA . MET A 1 300 ? 45.763 49.495 39.184 1.00 11.12 322 MET A CA 1
ATOM 2366 C C . MET A 1 300 ? 45.552 50.989 38.943 1.00 11.96 322 MET A C 1
ATOM 2367 O O . MET A 1 300 ? 46.511 51.755 38.876 1.00 10.99 322 MET A O 1
ATOM 2372 N N . THR A 1 301 ? 44.297 51.405 38.820 1.00 11.57 323 THR A N 1
ATOM 2373 C CA . THR A 1 301 ? 44.007 52.810 38.558 1.00 12.22 323 THR A CA 1
ATOM 2374 C C . THR A 1 301 ? 44.195 53.745 39.748 1.00 13.48 323 THR A C 1
ATOM 2375 O O . THR A 1 301 ? 44.606 54.893 39.580 1.00 13.48 323 THR A O 1
ATOM 2379 N N . GLU A 1 302 ? 43.901 53.257 40.946 1.00 14.74 324 GLU A N 1
ATOM 2380 C CA . GLU A 1 302 ? 44.024 54.072 42.147 1.00 16.70 324 GLU A CA 1
ATOM 2381 C C . GLU A 1 302 ? 45.432 54.152 42.732 1.00 17.41 324 GLU A C 1
ATOM 2382 O O . GLU A 1 302 ? 45.874 55.226 43.148 1.00 17.95 324 GLU A O 1
ATOM 2388 N N . LYS A 1 303 ? 46.143 53.029 42.748 1.00 16.56 325 LYS A N 1
ATOM 2389 C CA . LYS A 1 303 ? 47.487 52.996 43.319 1.00 17.26 325 LYS A CA 1
ATOM 2390 C C . LYS A 1 303 ? 48.645 53.017 42.323 1.00 16.93 325 LYS A C 1
ATOM 2391 O O . LYS A 1 303 ? 49.580 53.803 42.473 1.00 19.21 325 LYS A O 1
ATOM 2397 N N . VAL A 1 304 ? 48.596 52.154 41.314 1.00 14.58 326 VAL A N 1
ATOM 2398 C CA . VAL A 1 304 ? 49.671 52.096 40.331 1.00 13.49 326 VAL A CA 1
ATOM 2399 C C . VAL A 1 304 ? 49.713 53.342 39.446 1.00 14.13 326 VAL A C 1
ATOM 2400 O O . VAL A 1 304 ? 50.760 53.972 39.300 1.00 15.81 326 VAL A O 1
ATOM 2404 N N . LEU A 1 305 ? 48.574 53.697 38.861 1.00 13.62 327 LEU A N 1
ATOM 2405 C CA . LEU A 1 305 ? 48.496 54.877 38.007 1.00 15.16 327 LEU A CA 1
ATOM 2406 C C . LEU A 1 305 ? 48.241 56.101 38.880 1.00 15.40 327 LEU A C 1
ATOM 2407 O O . LEU A 1 305 ? 49.085 56.995 38.970 1.00 16.03 327 LEU A O 1
ATOM 2412 N N . GLY A 1 306 ? 47.075 56.129 39.521 1.00 15.82 328 GLY A N 1
ATOM 2413 C CA . GLY A 1 306 ? 46.719 57.227 40.404 1.00 15.20 328 GLY A CA 1
ATOM 2414 C C . GLY A 1 306 ? 46.611 58.578 39.726 1.00 16.96 328 GLY A C 1
ATOM 2415 O O . GLY A 1 306 ? 46.838 59.613 40.354 1.00 17.16 328 GLY A O 1
ATOM 2416 N N . THR A 1 307 ? 46.250 58.576 38.449 1.00 14.88 329 THR A N 1
ATOM 2417 C CA . THR A 1 307 ? 46.132 59.818 37.699 1.00 16.02 329 THR A CA 1
ATOM 2418 C C . THR A 1 307 ? 44.745 60.088 37.116 1.00 15.09 329 THR A C 1
ATOM 2419 O O . THR A 1 307 ? 44.600 60.898 36.198 1.00 16.38 329 THR A O 1
ATOM 2423 N N . GLY A 1 308 ? 43.730 59.413 37.649 1.00 14.37 330 GLY A N 1
ATOM 2424 C CA . GLY A 1 308 ? 42.373 59.636 37.183 1.00 13.95 330 GLY A CA 1
ATOM 2425 C C . GLY A 1 308 ? 41.768 58.582 36.276 1.00 13.93 330 GLY A C 1
ATOM 2426 O O . GLY A 1 308 ? 40.556 58.593 36.046 1.00 14.32 330 GLY A O 1
ATOM 2427 N N . GLU A 1 309 ? 42.593 57.676 35.759 1.00 13.48 331 GLU A N 1
ATOM 2428 C CA . GLU A 1 309 ? 42.099 56.627 34.873 1.00 13.64 331 GLU A CA 1
ATOM 2429 C C . GLU A 1 309 ? 41.026 55.779 35.546 1.00 12.70 331 GLU A C 1
ATOM 2430 O O . GLU A 1 309 ? 41.057 55.562 36.757 1.00 12.85 331 GLU A O 1
ATOM 2436 N N . LYS A 1 310 ? 40.077 55.298 34.752 1.00 12.19 332 LYS A N 1
ATOM 2437 C CA . LYS A 1 310 ? 38.998 54.468 35.270 1.00 12.18 332 LYS A CA 1
ATOM 2438 C C . LYS A 1 310 ? 39.170 53.010 34.862 1.00 11.08 332 LYS A C 1
ATOM 2439 O O . LYS A 1 310 ? 39.690 52.711 33.784 1.00 11.21 332 LYS A O 1
ATOM 2445 N N . PRO A 1 311 ? 38.747 52.080 35.730 1.00 10.58 333 PRO A N 1
ATOM 2446 C CA . PRO A 1 311 ? 38.863 50.655 35.413 1.00 10.68 333 PRO A CA 1
ATOM 2447 C C . PRO A 1 311 ? 38.110 50.364 34.116 1.00 10.50 333 PRO A C 1
ATOM 2448 O O . PRO A 1 311 ? 37.095 51.000 33.826 1.00 10.83 333 PRO A O 1
ATOM 2452 N N . ALA A 1 312 ? 38.603 49.408 33.339 1.00 9.99 334 ALA A N 1
ATOM 2453 C CA . ALA A 1 312 ? 37.943 49.039 32.094 1.00 10.65 334 ALA A CA 1
ATOM 2454 C C . ALA A 1 312 ? 37.197 47.725 32.299 1.00 11.18 334 ALA A C 1
ATOM 2455 O O . ALA A 1 312 ? 37.806 46.654 32.308 1.00 13.40 334 ALA A O 1
ATOM 2457 N N . TRP A 1 313 ? 35.880 47.818 32.475 1.00 10.32 335 TRP A N 1
ATOM 2458 C CA . TRP A 1 313 ? 35.040 46.641 32.685 1.00 11.48 335 TRP A CA 1
ATOM 2459 C C . TRP A 1 313 ? 34.490 46.141 31.356 1.00 11.46 335 TRP A C 1
ATOM 2460 O O . TRP A 1 313 ? 33.850 45.093 31.291 1.00 12.46 335 TRP A O 1
ATOM 2471 N N . HIS A 1 314 ? 34.738 46.920 30.308 1.00 11.40 336 HIS A N 1
ATOM 2472 C CA . HIS A 1 314 ? 34.320 46.599 28.943 1.00 11.31 336 HIS A CA 1
ATOM 2473 C C . HIS A 1 314 ? 35.507 46.962 28.059 1.00 11.17 336 HIS A C 1
ATOM 2474 O O . HIS A 1 314 ? 36.384 47.724 28.477 1.00 10.49 336 HIS A O 1
ATOM 2481 N N . PHE A 1 315 ? 35.548 46.430 26.841 1.00 9.85 337 PHE A N 1
ATOM 2482 C CA . PHE A 1 315 ? 36.641 46.778 25.942 1.00 8.99 337 PHE A CA 1
ATOM 2483 C C . PHE A 1 315 ? 36.374 48.180 25.395 1.00 9.77 337 PHE A C 1
ATOM 2484 O O . PHE A 1 315 ? 37.283 49.000 25.278 1.00 11.16 337 PHE A O 1
ATOM 2492 N N . THR A 1 316 ? 35.116 48.453 25.069 1.00 8.89 338 THR A N 1
ATOM 2493 C CA . THR A 1 316 ? 34.726 49.764 24.562 1.00 10.28 338 THR A CA 1
ATOM 2494 C C . THR A 1 316 ? 34.604 50.731 25.739 1.00 9.69 338 THR A C 1
ATOM 2495 O O . THR A 1 316 ? 33.944 50.421 26.731 1.00 11.17 338 THR A O 1
ATOM 2499 N N . PRO A 1 317 ? 35.248 51.908 25.652 1.00 10.21 339 PRO A N 1
ATOM 2500 C CA . PRO A 1 317 ? 35.147 52.869 26.757 1.00 10.67 339 PRO A CA 1
ATOM 2501 C C . PRO A 1 317 ? 33.669 53.178 26.993 1.00 12.83 339 PRO A C 1
ATOM 2502 O O . PRO A 1 317 ? 32.923 53.409 26.041 1.00 11.74 339 PRO A O 1
ATOM 2506 N N . ASP A 1 318 ? 33.245 53.189 28.253 1.00 14.17 340 ASP A N 1
ATOM 2507 C CA . ASP A 1 318 ? 31.840 53.436 28.562 1.00 14.87 340 ASP A CA 1
ATOM 2508 C C . ASP A 1 318 ? 31.282 54.768 28.068 1.00 15.21 340 ASP A C 1
ATOM 2509 O O . ASP A 1 318 ? 30.074 54.896 27.870 1.00 17.94 340 ASP A O 1
ATOM 2514 N N . VAL A 1 319 ? 32.153 55.749 27.856 1.00 12.77 341 VAL A N 1
ATOM 2515 C CA . VAL A 1 319 ? 31.717 57.064 27.390 1.00 12.82 341 VAL A CA 1
ATOM 2516 C C . VAL A 1 319 ? 31.618 57.193 25.872 1.00 12.54 341 VAL A C 1
ATOM 2517 O O . VAL A 1 319 ? 31.283 58.261 25.359 1.00 13.11 341 VAL A O 1
ATOM 2521 N N . THR A 1 320 ? 31.907 56.113 25.154 1.00 11.59 342 THR A N 1
ATOM 2522 C CA . THR A 1 320 ? 31.842 56.132 23.696 1.00 12.37 342 THR A CA 1
ATOM 2523 C C . THR A 1 320 ? 30.432 56.495 23.237 1.00 11.74 342 THR A C 1
ATOM 2524 O O . THR A 1 320 ? 29.442 56.048 23.822 1.00 12.89 342 THR A O 1
ATOM 2528 N N . ALA A 1 321 ? 30.352 57.308 22.189 1.00 13.70 343 ALA A N 1
ATOM 2529 C CA . ALA A 1 321 ? 29.071 57.747 21.647 1.00 14.71 343 ALA A CA 1
ATOM 2530 C C . ALA A 1 321 ? 28.195 56.579 21.210 1.00 15.48 343 ALA A C 1
ATOM 2531 O O . ALA A 1 321 ? 28.666 55.644 20.561 1.00 16.26 343 ALA A O 1
ATOM 2533 N N . GLY A 1 322 ? 26.920 56.651 21.576 1.00 16.27 344 GLY A N 1
ATOM 2534 C CA . GLY A 1 322 ? 25.966 55.618 21.215 1.00 19.65 344 GLY A CA 1
ATOM 2535 C C . GLY A 1 322 ? 26.144 54.305 21.949 1.00 19.76 344 GLY A C 1
ATOM 2536 O O . GLY A 1 322 ? 25.552 53.295 21.572 1.00 22.13 344 GLY A O 1
ATOM 2537 N N . PHE A 1 323 ? 26.951 54.316 23.002 1.00 19.73 345 PHE A N 1
ATOM 2538 C CA . PHE A 1 323 ? 27.201 53.111 23.780 1.00 18.42 345 PHE A CA 1
ATOM 2539 C C . PHE A 1 323 ? 26.617 53.243 25.193 1.00 18.15 345 PHE A C 1
ATOM 2540 O O . PHE A 1 323 ? 26.999 54.122 25.944 1.00 19.14 345 PHE A O 1
ATOM 2548 N N . THR A 1 324 ? 25.627 52.423 25.520 1.00 20.27 346 THR A N 1
ATOM 2549 C CA . THR A 1 324 ? 25.050 52.414 26.862 1.00 21.79 346 THR A CA 1
ATOM 2550 C C . THR A 1 324 ? 25.186 50.967 27.300 1.00 22.34 346 THR A C 1
ATOM 2551 O O . THR A 1 324 ? 24.333 50.154 27.110 1.00 20.76 346 THR A O 1
ATOM 2555 N N . PRO A 1 325 ? 26.277 50.643 27.923 1.00 24.53 347 PRO A N 1
ATOM 2556 C CA . PRO A 1 325 ? 26.588 49.319 28.385 1.00 25.30 347 PRO A CA 1
ATOM 2557 C C . PRO A 1 325 ? 25.853 48.755 29.507 1.00 25.44 347 PRO A C 1
ATOM 2558 O O . PRO A 1 325 ? 25.509 49.425 30.439 1.00 25.93 347 PRO A O 1
ATOM 2562 N N . GLU A 1 326 ? 25.601 47.483 29.370 1.00 25.32 348 GLU A N 1
ATOM 2563 C CA . GLU A 1 326 ? 25.100 46.752 30.471 1.00 26.62 348 GLU A CA 1
ATOM 2564 C C . GLU A 1 326 ? 26.318 46.519 31.385 1.00 24.97 348 GLU A C 1
ATOM 2565 O O . GLU A 1 326 ? 27.403 46.141 30.965 1.00 25.16 348 GLU A O 1
ATOM 2571 N N . PRO A 1 327 ? 26.103 46.662 32.668 1.00 24.01 349 PRO A N 1
ATOM 2572 C CA . PRO A 1 327 ? 27.146 46.476 33.652 1.00 23.20 349 PRO A CA 1
ATOM 2573 C C . PRO A 1 327 ? 27.692 45.114 33.685 1.00 21.18 349 PRO A C 1
ATOM 2574 O O . PRO A 1 327 ? 27.019 44.094 33.471 1.00 20.95 349 PRO A O 1
ATOM 2578 N N . SER A 1 328 ? 28.982 45.135 33.917 1.00 20.32 350 SER A N 1
ATOM 2579 C CA . SER A 1 328 ? 29.690 43.909 34.008 1.00 19.08 350 SER A CA 1
ATOM 2580 C C . SER A 1 328 ? 29.428 43.326 35.373 1.00 18.60 350 SER A C 1
ATOM 2581 O O . SER A 1 328 ? 29.437 44.036 36.376 1.00 17.84 350 SER A O 1
ATOM 2584 N N . PRO A 1 329 ? 29.184 42.014 35.430 1.00 18.69 351 PRO A N 1
ATOM 2585 C CA . PRO A 1 329 ? 28.927 41.368 36.715 1.00 18.95 351 PRO A CA 1
ATOM 2586 C C . PRO A 1 329 ? 30.156 41.403 37.616 1.00 17.53 351 PRO A C 1
ATOM 2587 O O . PRO A 1 329 ? 30.042 41.215 38.836 1.00 17.47 351 PRO A O 1
ATOM 2591 N N . PHE A 1 330 ? 31.325 41.678 37.039 1.00 15.25 352 PHE A N 1
ATOM 2592 C CA . PHE A 1 330 ? 32.533 41.680 37.856 1.00 15.09 352 PHE A CA 1
ATOM 2593 C C . PHE A 1 330 ? 32.748 42.985 38.597 1.00 15.24 352 PHE A C 1
ATOM 2594 O O . PHE A 1 330 ? 33.423 43.017 39.626 1.00 14.64 352 PHE A O 1
ATOM 2602 N N . GLU A 1 331 ? 32.176 44.062 38.079 1.00 14.85 353 GLU A N 1
ATOM 2603 C CA . GLU A 1 331 ? 32.336 45.373 38.696 1.00 16.62 353 GLU A CA 1
ATOM 2604 C C . GLU A 1 331 ? 31.843 45.461 40.139 1.00 17.53 353 GLU A C 1
ATOM 2605 O O . GLU A 1 331 ? 32.462 46.129 40.966 1.00 17.71 353 GLU A O 1
ATOM 2611 N N . GLN A 1 332 ? 30.741 44.780 40.440 1.00 19.19 354 GLN A N 1
ATOM 2612 C CA . GLN A 1 332 ? 30.153 44.819 41.778 1.00 21.16 354 GLN A CA 1
ATOM 2613 C C . GLN A 1 332 ? 30.734 43.812 42.767 1.00 20.12 354 GLN A C 1
ATOM 2614 O O . GLN A 1 332 ? 30.371 43.820 43.942 1.00 21.61 354 GLN A O 1
ATOM 2620 N N . MET A 1 333 ? 31.630 42.951 42.300 1.00 17.53 355 MET A N 1
ATOM 2621 C CA . MET A 1 333 ? 32.218 41.931 43.164 1.00 16.50 355 MET A CA 1
ATOM 2622 C C . MET A 1 333 ? 33.477 42.362 43.903 1.00 15.87 355 MET A C 1
ATOM 2623 O O . MET A 1 333 ? 34.244 43.198 43.422 1.00 16.11 355 MET A O 1
ATOM 2628 N N . SER A 1 334 ? 33.684 41.787 45.083 1.00 13.84 356 SER A N 1
ATOM 2629 C CA . SER A 1 334 ? 34.879 42.092 45.853 1.00 12.53 356 SER A CA 1
ATOM 2630 C C . SER A 1 334 ? 35.999 41.319 45.163 1.00 11.49 356 SER A C 1
ATOM 2631 O O . SER A 1 334 ? 35.754 40.273 44.553 1.00 11.88 356 SER A O 1
ATOM 2634 N N . GLN A 1 335 ? 37.222 41.829 45.242 1.00 11.71 357 GLN A N 1
ATOM 2635 C CA . GLN A 1 335 ? 38.337 41.150 44.597 1.00 10.88 357 GLN A CA 1
ATOM 2636 C C . GLN A 1 335 ? 38.515 39.738 45.152 1.00 11.78 357 GLN A C 1
ATOM 2637 O O . GLN A 1 335 ? 38.888 38.821 44.421 1.00 10.92 357 GLN A O 1
ATOM 2643 N N . GLU A 1 336 ? 38.238 39.564 46.443 1.00 11.62 358 GLU A N 1
ATOM 2644 C CA . GLU A 1 336 ? 38.371 38.254 47.073 1.00 12.00 358 GLU A CA 1
ATOM 2645 C C . GLU A 1 336 ? 37.446 37.216 46.443 1.00 10.90 358 GLU A C 1
ATOM 2646 O O . GLU A 1 336 ? 37.798 36.045 46.345 1.00 12.10 358 GLU A O 1
ATOM 2652 N N . ASP A 1 337 ? 36.256 37.638 46.030 1.00 10.64 359 ASP A N 1
ATOM 2653 C CA . ASP A 1 337 ? 35.328 36.710 45.403 1.00 10.10 359 ASP A CA 1
ATOM 2654 C C . ASP A 1 337 ? 35.800 36.387 43.991 1.00 10.48 359 ASP A C 1
ATOM 2655 O O . ASP A 1 337 ? 35.706 35.246 43.542 1.00 11.15 359 ASP A O 1
ATOM 2660 N N . LEU A 1 338 ? 36.313 37.395 43.293 1.00 10.82 360 LEU A N 1
ATOM 2661 C CA . LEU A 1 338 ? 36.827 37.181 41.948 1.00 12.18 360 LEU A CA 1
ATOM 2662 C C . LE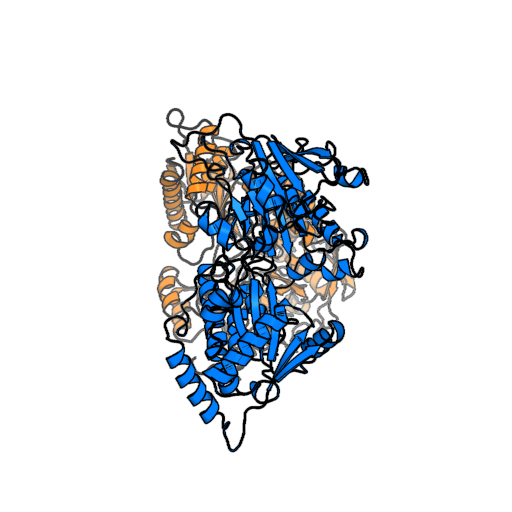U A 1 338 ? 37.997 36.203 42.024 1.00 10.97 360 LEU A C 1
ATOM 2663 O O . LEU A 1 338 ? 38.114 35.299 41.195 1.00 11.98 360 LEU A O 1
ATOM 2668 N N . ASN A 1 339 ? 38.853 36.383 43.027 1.00 11.32 361 ASN A N 1
ATOM 2669 C CA . ASN A 1 339 ? 40.009 35.510 43.208 1.00 12.04 361 ASN A CA 1
ATOM 2670 C C . ASN A 1 339 ? 39.570 34.068 43.432 1.00 12.24 361 ASN A C 1
ATOM 2671 O O . ASN A 1 339 ? 40.131 33.145 42.844 1.00 13.24 361 ASN A O 1
ATOM 2676 N N . ALA A 1 340 ? 38.564 33.878 44.283 1.00 12.70 362 ALA A N 1
ATOM 2677 C CA . ALA A 1 340 ? 38.061 32.539 44.569 1.00 12.89 362 ALA A CA 1
ATOM 2678 C C . ALA A 1 340 ? 37.479 31.882 43.321 1.00 14.09 362 ALA A C 1
ATOM 2679 O O . ALA A 1 340 ? 37.745 30.714 43.046 1.00 14.80 362 ALA A O 1
ATOM 2681 N N . GLN A 1 341 ? 36.680 32.628 42.563 1.00 13.93 363 GLN A N 1
ATOM 2682 C CA . GLN A 1 341 ? 36.089 32.078 41.348 1.00 15.77 363 GLN A CA 1
ATOM 2683 C C . GLN A 1 341 ? 37.173 31.741 40.332 1.00 15.26 363 GLN A C 1
ATOM 2684 O O . GLN A 1 341 ? 37.086 30.736 39.631 1.00 14.38 363 GLN A O 1
ATOM 2690 N N . ALA A 1 342 ? 38.189 32.594 40.257 1.00 14.21 364 ALA A N 1
ATOM 2691 C CA . ALA A 1 342 ? 39.290 32.398 39.322 1.00 14.94 364 ALA A CA 1
ATOM 2692 C C . ALA A 1 342 ? 40.070 31.132 39.644 1.00 13.86 364 ALA A C 1
ATOM 2693 O O . ALA A 1 342 ? 40.449 30.382 38.745 1.00 13.93 364 ALA A O 1
ATOM 2695 N N . LYS A 1 343 ? 40.315 30.898 40.929 1.00 15.07 365 LYS A N 1
ATOM 2696 C CA . LYS A 1 343 ? 41.049 29.709 41.339 1.00 17.35 365 LYS A CA 1
ATOM 2697 C C . LYS A 1 343 ? 40.272 28.456 40.961 1.00 17.92 365 LYS A C 1
ATOM 2698 O O . LYS A 1 343 ? 40.856 27.460 40.536 1.00 19.02 365 LYS A O 1
ATOM 2704 N N . THR A 1 344 ? 38.952 28.510 41.109 1.00 17.08 366 THR A N 1
ATOM 2705 C CA . THR A 1 344 ? 38.110 27.372 40.764 1.00 17.96 366 THR A CA 1
ATOM 2706 C C . THR A 1 344 ? 38.197 27.094 39.266 1.00 17.97 366 THR A C 1
ATOM 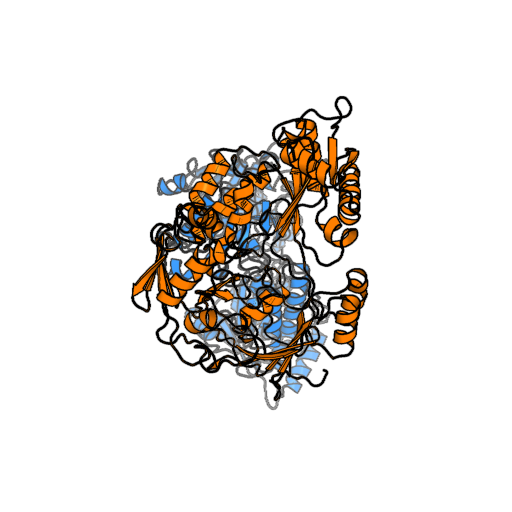2707 O O . THR A 1 344 ? 38.272 25.941 38.841 1.00 18.34 366 THR A O 1
ATOM 2711 N N . LEU A 1 345 ? 38.183 28.157 38.468 1.00 17.19 367 LEU A N 1
ATOM 2712 C CA . LEU A 1 345 ? 38.272 28.022 37.019 1.00 16.96 367 LEU A CA 1
ATOM 2713 C C . LEU A 1 345 ? 39.603 27.402 36.615 1.00 17.67 367 LEU A C 1
ATOM 2714 O O . LEU A 1 345 ? 39.652 26.511 35.770 1.00 18.16 367 LEU A O 1
ATOM 2719 N N . LEU A 1 346 ? 40.683 27.883 37.223 1.00 18.36 368 LEU A N 1
ATOM 2720 C CA . LEU A 1 346 ? 42.013 27.375 36.917 1.00 19.33 368 LEU A CA 1
ATOM 2721 C C . LEU A 1 346 ? 42.121 25.893 37.264 1.00 20.15 368 LEU A C 1
ATOM 2722 O O . LEU A 1 346 ? 42.694 25.112 36.503 1.00 19.26 368 LEU A O 1
ATOM 2727 N N . SER A 1 347 ? 41.569 25.512 38.412 1.00 20.87 369 SER A N 1
ATOM 2728 C CA . SER A 1 347 ? 41.596 24.120 38.847 1.00 22.90 369 SER A CA 1
ATOM 2729 C C . SER A 1 347 ? 40.816 23.257 37.864 1.00 23.36 369 SER A C 1
ATOM 2730 O O . SER A 1 347 ? 41.274 22.185 37.466 1.00 23.75 369 SER A O 1
ATOM 2733 N N . ALA A 1 348 ? 39.635 23.726 37.474 1.00 23.61 370 ALA A N 1
ATOM 2734 C CA . ALA A 1 348 ? 38.807 22.993 36.526 1.00 23.98 370 ALA A CA 1
ATOM 2735 C C . ALA A 1 348 ? 39.575 22.817 35.222 1.00 24.75 370 ALA A C 1
ATOM 2736 O O . ALA A 1 348 ? 39.407 21.820 34.517 1.00 25.88 370 ALA A O 1
ATOM 2738 N N . ALA A 1 349 ? 40.427 23.791 34.914 1.00 24.91 371 ALA A N 1
ATOM 2739 C CA . ALA A 1 349 ? 41.233 23.763 33.699 1.00 24.70 371 ALA A CA 1
ATOM 2740 C C . ALA A 1 349 ? 42.313 22.686 33.776 1.00 25.28 371 ALA A C 1
ATOM 2741 O O . ALA A 1 349 ? 42.937 22.349 32.769 1.00 25.37 371 ALA A O 1
ATOM 2743 N N . GLY A 1 350 ? 42.536 22.160 34.977 1.00 25.01 372 GLY A N 1
ATOM 2744 C CA . GLY A 1 350 ? 43.529 21.116 35.158 1.00 25.39 372 GLY A CA 1
ATOM 2745 C C . GLY A 1 350 ? 44.896 21.605 35.596 1.00 26.13 372 GLY A C 1
ATOM 2746 O O . GLY A 1 350 ? 45.881 20.873 35.493 1.00 26.39 372 GLY A O 1
ATOM 2747 N N . TYR A 1 351 ? 44.965 22.837 36.088 1.00 25.36 373 TYR A N 1
ATOM 2748 C CA . TYR A 1 351 ? 46.231 23.403 36.537 1.00 26.32 373 TYR A CA 1
ATOM 2749 C C . TYR A 1 351 ? 46.350 23.410 38.053 1.00 27.55 373 TYR A C 1
ATOM 2750 O O . TYR A 1 351 ? 45.358 23.547 38.767 1.00 28.43 373 TYR A O 1
ATOM 2759 N N . GLY A 1 352 ? 47.577 23.245 38.535 1.00 29.06 374 GLY A N 1
ATOM 2760 C CA . GLY A 1 352 ? 47.825 23.226 39.964 1.00 31.55 374 GLY A CA 1
ATOM 2761 C C . GLY A 1 352 ? 49.189 22.636 40.271 1.00 32.45 374 GLY A C 1
ATOM 2762 O O . GLY A 1 352 ? 50.085 22.687 39.429 1.00 32.96 374 GLY A O 1
ATOM 2763 N N . PRO A 1 353 ? 49.381 22.065 41.471 1.00 33.93 375 PRO A N 1
ATOM 2764 C CA . PRO A 1 353 ? 50.657 21.465 41.873 1.00 34.67 375 PRO A CA 1
ATOM 2765 C C . PRO A 1 353 ? 51.192 20.428 40.884 1.00 35.19 375 PRO A C 1
ATOM 2766 O O . PRO A 1 353 ? 52.377 20.430 40.552 1.00 35.60 375 PRO A O 1
ATOM 2770 N N . GLN A 1 354 ? 50.314 19.545 40.419 1.00 35.58 376 GLN A N 1
ATOM 2771 C CA . GLN A 1 354 ? 50.703 18.501 39.477 1.00 35.75 376 GLN A CA 1
ATOM 2772 C C . GLN A 1 354 ? 50.940 19.047 38.073 1.00 34.45 376 GLN A C 1
ATOM 2773 O O . GLN A 1 354 ? 51.650 18.438 37.273 1.00 34.77 376 GLN A O 1
ATOM 2779 N N . LYS A 1 355 ? 50.338 20.195 37.778 1.00 32.81 377 LYS A N 1
ATOM 2780 C CA . LYS A 1 355 ? 50.485 20.827 36.472 1.00 30.96 377 LYS A CA 1
ATOM 2781 C C . LYS A 1 355 ? 50.374 22.342 36.625 1.00 29.11 377 LYS A C 1
ATOM 2782 O O . LYS A 1 355 ? 49.329 22.931 36.348 1.00 28.71 377 LYS A O 1
ATOM 2788 N N . PRO A 1 356 ? 51.457 22.989 37.083 1.00 27.31 378 PRO A N 1
ATOM 2789 C CA . PRO A 1 356 ? 51.499 24.441 37.284 1.00 25.19 378 PRO A CA 1
ATOM 2790 C C . PRO A 1 356 ? 51.280 25.242 36.005 1.00 23.34 378 PRO A C 1
ATOM 2791 O O . PRO A 1 356 ? 51.701 24.834 34.923 1.00 22.51 378 PRO A O 1
ATOM 2795 N N . LEU A 1 357 ? 50.613 26.384 36.140 1.00 21.44 379 LEU A N 1
ATOM 2796 C CA . LEU A 1 357 ? 50.360 27.260 35.004 1.00 21.04 379 LEU A CA 1
ATOM 2797 C C . LEU A 1 357 ? 51.633 28.064 34.767 1.00 20.64 379 LEU A C 1
ATOM 2798 O O . LEU A 1 357 ? 52.036 28.856 35.616 1.00 21.26 379 LEU A O 1
ATOM 2803 N N . LYS A 1 358 ? 52.266 27.850 33.619 1.00 21.83 380 LYS A N 1
ATOM 2804 C CA . LYS A 1 358 ? 53.501 28.551 33.285 1.00 22.75 380 LYS A CA 1
ATOM 2805 C C . LYS A 1 358 ? 53.306 29.464 32.083 1.00 21.51 380 LYS A C 1
ATOM 2806 O O . LYS A 1 358 ? 53.219 29.003 30.943 1.00 23.37 380 LYS A O 1
ATOM 2812 N N . LEU A 1 359 ? 53.246 30.765 32.344 1.00 19.52 381 LEU A N 1
ATOM 2813 C CA . LEU A 1 359 ? 53.049 31.741 31.282 1.00 17.44 381 LEU A CA 1
ATOM 2814 C C . LEU A 1 359 ? 54.024 32.904 31.383 1.00 16.07 381 LEU A C 1
ATOM 2815 O O . LEU A 1 359 ? 54.613 33.155 32.433 1.00 15.24 381 LEU A O 1
ATOM 2820 N N . THR A 1 360 ? 54.178 33.615 30.274 1.00 15.29 382 THR A N 1
ATOM 2821 C CA . THR A 1 360 ? 55.051 34.773 30.216 1.00 14.42 382 THR A CA 1
ATOM 2822 C C . THR A 1 360 ? 54.263 35.965 29.689 1.00 13.01 382 THR A C 1
ATOM 2823 O O . THR A 1 360 ? 53.520 35.846 28.709 1.00 14.10 382 THR A O 1
ATOM 2827 N N . LEU A 1 361 ? 54.420 37.103 30.359 1.00 11.94 383 LEU A N 1
ATOM 2828 C CA . LEU A 1 361 ? 53.768 38.351 29.973 1.00 12.13 383 LEU A CA 1
ATOM 2829 C C . LEU A 1 361 ? 54.787 39.168 29.186 1.00 12.12 383 LEU A C 1
ATOM 2830 O O . LEU A 1 361 ? 55.850 39.515 29.706 1.00 12.48 383 LEU A O 1
ATOM 2835 N N . LEU A 1 362 ? 54.453 39.470 27.936 1.00 12.27 384 LEU A N 1
ATOM 2836 C CA . LEU A 1 362 ? 55.333 40.218 27.043 1.00 12.87 384 LEU A CA 1
ATOM 2837 C C . LEU A 1 362 ? 54.933 41.674 26.818 1.00 13.22 384 LEU A C 1
ATOM 2838 O O . LEU A 1 362 ? 53.752 41.998 26.703 1.00 13.07 384 LEU A O 1
ATOM 2843 N N . TYR A 1 363 ? 55.936 42.545 26.748 1.00 13.32 385 TYR A N 1
ATOM 2844 C CA . TYR A 1 363 ? 55.722 43.964 26.495 1.00 12.31 385 TYR A CA 1
ATOM 2845 C C . TYR A 1 363 ? 56.993 44.531 25.882 1.00 13.48 385 TYR A C 1
ATOM 2846 O O . TYR A 1 363 ? 58.071 43.952 26.033 1.00 13.54 385 TYR A O 1
ATOM 2855 N N . ASN A 1 364 ? 56.868 45.648 25.175 1.00 13.18 386 ASN A N 1
ATOM 2856 C CA . ASN A 1 364 ? 58.039 46.270 24.572 1.00 13.98 386 ASN A CA 1
ATOM 2857 C C . ASN A 1 364 ? 58.740 47.083 25.649 1.00 14.10 386 ASN A C 1
ATOM 2858 O O . ASN A 1 364 ? 58.092 47.641 26.536 1.00 12.50 386 ASN A O 1
ATOM 2863 N N . THR A 1 365 ? 60.066 47.134 25.578 1.00 14.69 387 THR A N 1
ATOM 2864 C CA . THR A 1 365 ? 60.856 47.881 26.545 1.00 15.88 387 THR A CA 1
ATOM 2865 C C . THR A 1 365 ? 60.241 49.266 26.726 1.00 15.35 387 THR A C 1
ATOM 2866 O O . THR A 1 365 ? 60.151 50.053 25.783 1.00 16.14 387 THR A O 1
ATOM 2870 N N . SER A 1 366 ? 59.813 49.550 27.951 1.00 15.33 388 SER A N 1
ATOM 2871 C CA . SER A 1 366 ? 59.162 50.813 28.267 1.00 14.60 388 SER A CA 1
ATOM 2872 C C . SER A 1 366 ? 58.991 50.942 29.772 1.00 14.73 388 SER A C 1
ATOM 2873 O O . SER A 1 366 ? 58.621 49.982 30.444 1.00 13.70 388 SER A O 1
ATOM 2876 N N . GLU A 1 367 ? 59.258 52.129 30.302 1.00 14.05 389 GLU A N 1
ATOM 2877 C CA . GLU A 1 367 ? 59.108 52.348 31.730 1.00 13.49 389 GLU A CA 1
ATOM 2878 C C . GLU A 1 367 ? 57.643 52.211 32.134 1.00 12.67 389 GLU A C 1
ATOM 2879 O O . GLU A 1 367 ? 57.332 51.652 33.184 1.00 13.18 389 GLU A O 1
ATOM 2885 N N . ASN A 1 368 ? 56.745 52.705 31.287 1.00 13.00 390 ASN A N 1
ATOM 2886 C CA . ASN A 1 368 ? 55.315 52.633 31.566 0.50 10.52 390 ASN A CA 1
ATOM 2887 C C . ASN A 1 368 ? 54.784 51.202 31.521 1.00 10.61 390 ASN A C 1
ATOM 2888 O O . ASN A 1 368 ? 54.116 50.750 32.449 1.00 11.83 390 ASN A O 1
ATOM 2893 N N . HIS A 1 369 ? 55.073 50.485 30.442 1.00 10.07 391 HIS A N 1
ATOM 2894 C CA . HIS A 1 369 ? 54.590 49.118 30.339 1.00 11.24 391 HIS A CA 1
ATOM 2895 C C . HIS A 1 369 ? 55.221 48.206 31.382 1.00 11.26 391 HIS A C 1
ATOM 2896 O O . HIS A 1 369 ? 54.581 47.262 31.842 1.00 10.93 391 HIS A O 1
ATOM 2903 N N . GLN A 1 370 ? 56.464 48.481 31.773 1.00 9.96 392 GLN A N 1
ATOM 2904 C CA . GLN A 1 370 ? 57.100 47.643 32.784 1.00 9.87 392 GLN A CA 1
ATOM 2905 C C . GLN A 1 370 ? 56.378 47.806 34.117 1.00 9.75 392 GLN A C 1
ATOM 2906 O O . GLN A 1 370 ? 56.136 46.831 34.825 1.00 9.93 392 GLN A O 1
ATOM 2912 N N . LYS A 1 371 ? 56.042 49.048 34.457 1.00 10.56 393 LYS A N 1
ATOM 2913 C CA . LYS A 1 371 ? 55.352 49.345 35.708 1.00 10.76 393 LYS A CA 1
ATOM 2914 C C . LYS A 1 371 ? 54.028 48.587 35.799 1.00 10.49 393 LYS A C 1
ATOM 2915 O O . LYS A 1 371 ? 53.711 47.967 36.818 1.00 10.09 393 LYS A O 1
ATOM 2921 N N . ILE A 1 372 ? 53.257 48.639 34.722 1.00 9.68 394 ILE A N 1
ATOM 2922 C CA . ILE A 1 372 ? 51.972 47.961 34.676 1.00 9.27 394 ILE A CA 1
ATOM 2923 C C . ILE A 1 372 ? 52.153 46.443 34.727 1.00 9.59 394 ILE A C 1
ATOM 2924 O O . ILE A 1 372 ? 51.440 45.754 35.459 1.00 9.19 394 ILE A O 1
ATOM 2929 N N . ALA A 1 373 ? 53.117 45.928 33.966 1.00 8.30 395 ALA A N 1
ATOM 2930 C CA . ALA A 1 373 ? 53.381 44.492 33.931 1.00 7.38 395 ALA A CA 1
ATOM 2931 C C . ALA A 1 373 ? 53.797 43.952 35.303 1.00 9.10 395 ALA A C 1
ATOM 2932 O O . ALA A 1 373 ? 53.330 42.894 35.729 1.00 8.40 395 ALA A O 1
ATOM 2934 N N . ILE A 1 374 ? 54.681 44.671 35.990 1.00 8.61 396 ILE A N 1
ATOM 2935 C CA . ILE A 1 374 ? 55.122 44.247 37.313 1.00 10.01 396 ILE A CA 1
ATOM 2936 C C . ILE A 1 374 ? 53.924 44.212 38.264 1.00 10.15 396 ILE A C 1
ATOM 2937 O O . ILE A 1 374 ? 53.775 43.280 39.057 1.00 9.90 396 ILE A O 1
ATOM 2942 N N . ALA A 1 375 ? 53.062 45.219 38.172 1.00 9.36 397 ALA A N 1
ATOM 2943 C CA . ALA A 1 375 ? 51.881 45.276 39.024 1.00 9.14 397 ALA A CA 1
ATOM 2944 C C . ALA A 1 375 ? 50.915 44.124 38.734 1.00 10.84 397 ALA A C 1
ATOM 2945 O O . ALA A 1 375 ? 50.388 43.505 39.660 1.00 10.84 397 ALA A O 1
ATOM 2947 N N . VAL A 1 376 ? 50.686 43.829 37.456 1.00 8.89 398 VAL A N 1
ATOM 2948 C CA . VAL A 1 376 ? 49.776 42.744 37.097 1.00 10.59 398 VAL A CA 1
ATOM 2949 C C . VAL A 1 376 ? 50.338 41.381 37.490 1.00 10.63 398 VAL A C 1
ATOM 2950 O O . VAL A 1 376 ? 49.607 40.530 37.992 1.00 10.42 398 VAL A O 1
ATOM 2954 N N . ALA A 1 377 ? 51.633 41.169 37.272 1.00 10.00 399 ALA A N 1
ATOM 2955 C CA . ALA A 1 377 ? 52.240 39.895 37.634 1.00 11.23 399 ALA A CA 1
ATOM 2956 C C . ALA A 1 377 ? 52.131 39.689 39.144 1.00 10.12 399 ALA A C 1
ATOM 2957 O O . ALA A 1 377 ? 51.945 38.566 39.615 1.00 9.43 399 ALA A O 1
ATOM 2959 N N . SER A 1 378 ? 52.244 40.775 39.901 1.00 10.47 400 SER A N 1
ATOM 2960 C CA . SER A 1 378 ? 52.141 40.688 41.352 1.00 10.86 400 SER A CA 1
ATOM 2961 C C . SER A 1 378 ? 50.724 40.285 41.741 1.00 11.40 400 SER A C 1
ATOM 2962 O O . SER A 1 378 ? 50.521 39.500 42.670 1.00 11.81 400 SER A O 1
ATOM 2965 N N . MET A 1 379 ? 49.746 40.823 41.020 1.00 11.13 401 MET A N 1
ATOM 2966 C CA . MET A 1 379 ? 48.349 40.504 41.277 1.00 10.24 401 MET A CA 1
ATOM 2967 C C . MET A 1 379 ? 48.085 39.031 40.992 1.00 10.36 401 MET A C 1
ATOM 2968 O O . MET A 1 379 ? 47.386 38.361 41.752 1.00 11.65 401 MET A O 1
ATOM 2973 N N . TRP A 1 380 ? 48.647 38.518 39.901 1.00 10.05 402 TRP A N 1
ATOM 2974 C CA . TRP A 1 380 ? 48.440 37.116 39.567 1.00 10.71 402 TRP A CA 1
ATOM 2975 C C . TRP A 1 380 ? 49.092 36.193 40.592 1.00 12.18 402 TRP A C 1
ATOM 2976 O O . TRP A 1 380 ? 48.558 35.132 40.910 1.00 12.67 402 TRP A O 1
ATOM 2987 N N . LYS A 1 381 ? 50.237 36.604 41.123 1.00 12.64 403 LYS A N 1
ATOM 2988 C CA . LYS A 1 381 ? 50.922 35.798 42.126 1.00 13.38 403 LYS A CA 1
ATOM 2989 C C . LYS A 1 381 ? 50.110 35.771 43.422 1.00 13.82 403 LYS A C 1
ATOM 2990 O O . LYS A 1 381 ? 49.851 34.704 43.979 1.00 14.85 403 LYS A O 1
ATOM 2996 N N . LYS A 1 382 ? 49.690 36.944 43.885 1.00 14.77 404 LYS A N 1
ATOM 2997 C CA . LYS A 1 382 ? 48.924 37.054 45.126 1.00 16.18 404 LYS A CA 1
ATOM 2998 C C . LYS A 1 382 ? 47.457 36.633 45.051 1.00 16.72 404 LYS A C 1
ATOM 2999 O O . LYS A 1 382 ? 46.939 36.020 45.986 1.00 17.44 404 LYS A O 1
ATOM 3005 N N . ASN A 1 383 ? 46.791 36.960 43.948 1.00 16.61 405 ASN A N 1
ATOM 3006 C CA . ASN A 1 383 ? 45.374 36.642 43.792 1.00 15.40 405 ASN A CA 1
ATOM 3007 C C . ASN A 1 383 ? 45.054 35.285 43.179 1.00 15.84 405 ASN A C 1
ATOM 3008 O O . ASN A 1 383 ? 44.053 34.660 43.538 1.00 16.94 405 ASN A O 1
ATOM 3013 N N . LEU A 1 384 ? 45.887 34.828 42.251 1.00 16.52 406 LEU A N 1
ATOM 3014 C CA . LEU A 1 384 ? 45.636 33.553 41.589 1.00 16.48 406 LEU A CA 1
ATOM 3015 C C . LEU A 1 384 ? 46.635 32.465 41.975 1.00 16.92 406 LEU A C 1
ATOM 3016 O O . LEU A 1 384 ? 46.415 31.287 41.694 1.00 19.13 406 LEU A O 1
ATOM 3021 N N . GLY A 1 385 ? 47.731 32.864 42.614 1.00 18.53 407 GLY A N 1
ATOM 3022 C CA . GLY A 1 385 ? 48.737 31.904 43.034 1.00 18.88 407 GLY A CA 1
ATOM 3023 C C . GLY A 1 385 ? 49.580 31.354 41.899 1.00 19.73 407 GLY A C 1
ATOM 3024 O O . GLY A 1 385 ? 50.110 30.246 41.989 1.00 21.76 407 GLY A O 1
ATOM 3025 N N . VAL A 1 386 ? 49.705 32.125 40.825 1.00 18.72 408 VAL A N 1
ATOM 3026 C CA . VAL A 1 386 ? 50.495 31.698 39.680 1.00 18.84 408 VAL A CA 1
ATOM 3027 C C . VAL A 1 386 ? 51.673 32.635 39.459 1.00 18.58 408 VAL A C 1
ATOM 3028 O O . VAL A 1 386 ? 51.568 33.846 39.661 1.00 19.35 408 VAL A O 1
ATOM 3032 N N . ASP A 1 387 ? 52.794 32.062 39.041 1.00 18.80 409 ASP A N 1
ATOM 3033 C CA . ASP A 1 387 ? 54.002 32.832 38.791 1.00 19.35 409 ASP A CA 1
ATOM 3034 C C . ASP A 1 387 ? 54.144 33.080 37.293 1.00 18.02 409 ASP A C 1
ATOM 3035 O O . ASP A 1 387 ? 54.531 32.187 36.541 1.00 17.40 409 ASP A O 1
ATOM 3040 N N . VAL A 1 388 ? 53.812 34.294 36.864 1.00 16.10 410 VAL A N 1
ATOM 3041 C CA . VAL A 1 388 ? 53.905 34.663 35.457 1.00 16.12 410 VAL A CA 1
ATOM 3042 C C . VAL A 1 388 ? 55.188 35.450 35.230 1.00 15.67 410 VAL A C 1
ATOM 3043 O O . VAL A 1 388 ? 55.380 36.525 35.803 1.00 16.48 410 VAL A O 1
ATOM 3047 N N . LYS A 1 389 ? 56.067 34.904 34.397 1.00 14.18 411 LYS A N 1
ATOM 3048 C CA . LYS A 1 389 ? 57.338 35.549 34.100 0.50 12.77 411 LYS A CA 1
ATOM 3049 C C . LYS A 1 389 ? 57.131 36.765 33.210 1.00 13.31 411 LYS A C 1
ATOM 3050 O O . LYS A 1 389 ? 56.158 36.839 32.456 1.00 14.59 411 LYS A O 1
ATOM 3056 N N . LEU A 1 390 ? 58.042 37.725 33.310 1.00 13.30 412 LEU A N 1
ATOM 3057 C CA . LEU A 1 390 ? 57.962 38.927 32.495 1.00 13.53 412 LEU A CA 1
ATOM 3058 C C . LEU A 1 390 ? 59.036 38.898 31.424 1.00 14.21 412 LEU A C 1
ATOM 3059 O O . LEU A 1 390 ? 60.143 38.411 31.650 1.00 14.41 412 LEU A O 1
ATOM 3064 N N . GLN A 1 391 ? 58.700 39.426 30.256 1.00 14.23 413 GLN A N 1
ATOM 3065 C CA . GLN A 1 391 ? 59.633 39.465 29.145 1.00 15.75 413 GLN A CA 1
ATOM 3066 C C . GLN A 1 391 ? 59.488 40.774 28.387 1.00 15.43 413 GLN A C 1
ATOM 3067 O O . GLN A 1 391 ? 58.403 41.111 27.915 1.00 14.80 413 GLN A O 1
ATOM 3073 N N . ASN A 1 392 ? 60.579 41.524 28.293 1.00 15.77 414 ASN A N 1
ATOM 3074 C CA . ASN A 1 392 ? 60.561 42.777 27.558 1.00 16.59 414 ASN A CA 1
ATOM 3075 C C . ASN A 1 392 ? 61.360 42.565 26.282 1.00 16.66 414 ASN A C 1
ATOM 3076 O O . ASN A 1 392 ? 62.406 41.917 26.298 1.00 17.84 414 ASN A O 1
ATOM 3081 N N . GLN A 1 393 ? 60.855 43.090 25.172 1.00 15.48 415 GLN A N 1
ATOM 3082 C CA . GLN A 1 393 ? 61.539 42.952 23.895 1.00 17.09 415 GLN A CA 1
ATOM 3083 C C . GLN A 1 393 ? 61.644 44.303 23.219 1.00 18.23 415 GLN A C 1
ATOM 3084 O O . GLN A 1 393 ? 60.828 45.195 23.460 1.00 18.43 415 GLN A O 1
ATOM 3090 N N . GLU A 1 394 ? 62.659 44.452 22.376 1.00 20.31 416 GLU A N 1
ATOM 3091 C CA . GLU A 1 394 ? 62.843 45.691 21.642 1.00 22.28 416 GLU A CA 1
ATOM 3092 C C . GLU A 1 394 ? 61.631 45.838 20.738 1.00 22.19 416 GLU A C 1
ATOM 3093 O O . GLU A 1 394 ? 61.048 44.840 20.309 1.00 21.27 416 GLU A O 1
ATOM 3099 N N . TRP A 1 395 ? 61.255 47.078 20.454 1.00 21.87 417 TRP A N 1
ATOM 3100 C CA . TRP A 1 395 ? 60.092 47.362 19.624 1.00 23.17 417 TRP A CA 1
ATOM 3101 C C . TRP A 1 395 ? 59.907 46.420 18.435 1.00 23.08 417 TRP A C 1
ATOM 3102 O O . TRP A 1 395 ? 58.879 45.754 18.322 1.00 22.30 417 TRP A O 1
ATOM 3113 N N . LYS A 1 396 ? 60.898 46.366 17.551 1.00 22.74 418 LYS A N 1
ATOM 3114 C CA . LYS A 1 396 ? 60.821 45.508 16.371 1.00 22.91 418 LYS A CA 1
ATOM 3115 C C .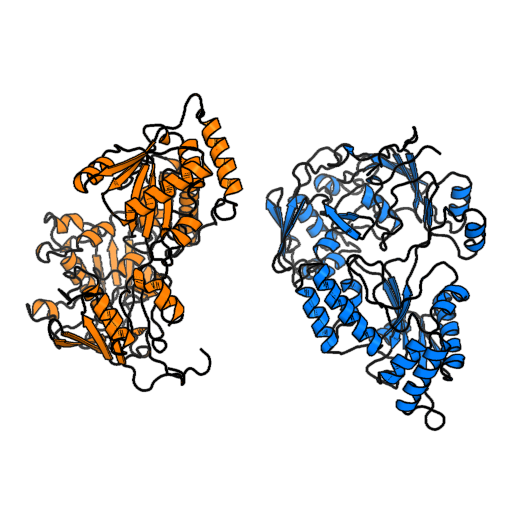 LYS A 1 396 ? 60.484 44.062 16.718 1.00 21.62 418 LYS A C 1
ATOM 3116 O O . LYS A 1 396 ? 59.648 43.434 16.065 1.00 22.50 418 LYS A O 1
ATOM 3122 N N . THR A 1 397 ? 61.138 43.534 17.746 1.00 20.76 419 THR A N 1
ATOM 3123 C CA . THR A 1 397 ? 60.908 42.159 18.169 1.00 20.75 419 THR A CA 1
ATOM 3124 C C . THR A 1 397 ? 59.516 42.009 18.780 1.00 19.72 419 THR A C 1
ATOM 3125 O O . THR A 1 397 ? 58.838 41.006 18.557 1.00 20.81 419 THR A O 1
ATOM 3129 N N . TYR A 1 398 ? 59.098 43.013 19.545 1.00 19.52 420 TYR A N 1
ATOM 3130 C CA . TYR A 1 398 ? 57.782 43.009 20.176 1.00 18.98 420 TYR A CA 1
ATOM 3131 C C . TYR A 1 398 ? 56.691 42.956 19.109 1.00 19.32 420 TYR A C 1
ATOM 3132 O O . TYR A 1 398 ? 55.745 42.175 19.214 1.00 18.19 420 TYR A O 1
ATOM 3141 N N . ILE A 1 399 ? 56.828 43.790 18.083 1.00 19.95 421 ILE A N 1
ATOM 3142 C CA . ILE A 1 399 ? 55.853 43.832 16.998 1.00 21.51 421 ILE A CA 1
ATOM 3143 C C . ILE A 1 399 ? 55.768 42.482 16.295 1.00 22.32 421 ILE A C 1
ATOM 3144 O O . ILE A 1 399 ? 54.679 42.008 15.972 1.00 21.54 421 ILE A O 1
ATOM 3149 N N . ASP A 1 400 ? 56.922 41.864 16.062 1.00 22.04 422 ASP A N 1
ATOM 3150 C CA . ASP A 1 400 ? 56.967 40.566 15.403 1.00 23.43 422 ASP A CA 1
ATOM 3151 C C . ASP A 1 400 ? 56.230 39.512 16.226 1.00 22.60 422 ASP A C 1
ATOM 3152 O O . ASP A 1 400 ? 55.460 38.715 15.688 1.00 22.07 422 ASP A O 1
ATOM 3157 N N . SER A 1 401 ? 56.468 39.511 17.533 1.00 20.96 423 SER A N 1
ATOM 3158 C CA . SER A 1 401 ? 55.824 38.554 18.423 1.00 20.85 423 SER A CA 1
ATOM 3159 C C . SER A 1 401 ? 54.316 38.779 18.422 1.00 20.51 423 SER A C 1
ATOM 3160 O O . SER A 1 401 ? 53.533 37.829 18.411 1.00 20.65 423 SER A O 1
ATOM 3163 N N . ARG A 1 402 ? 53.923 40.048 18.431 1.00 19.65 424 ARG A N 1
ATOM 3164 C CA . ARG A 1 402 ? 52.515 40.428 18.441 1.00 20.73 424 ARG A CA 1
ATOM 3165 C C . ARG A 1 402 ? 51.775 39.917 17.207 1.00 22.15 424 ARG A C 1
ATOM 3166 O O . ARG A 1 402 ? 50.743 39.254 17.321 1.00 22.74 424 ARG A O 1
ATOM 3174 N N . ASN A 1 403 ? 52.311 40.226 16.030 1.00 23.79 425 ASN A N 1
ATOM 3175 C CA . ASN A 1 403 ? 51.692 39.823 14.771 1.00 25.35 425 ASN A CA 1
ATOM 3176 C C . ASN A 1 403 ? 51.705 38.320 14.506 1.00 25.80 425 ASN A C 1
ATOM 3177 O O . ASN A 1 403 ? 50.743 37.775 13.963 1.00 27.28 425 ASN A O 1
ATOM 3182 N N . THR A 1 404 ? 52.789 37.651 14.884 1.00 25.48 426 THR A N 1
ATOM 3183 C CA . THR A 1 404 ? 52.916 36.216 14.652 1.00 25.45 426 THR A CA 1
ATOM 3184 C C . THR A 1 404 ? 52.308 35.338 15.741 1.00 24.37 426 THR A C 1
ATOM 3185 O O . THR A 1 404 ? 52.269 34.114 15.605 1.00 24.36 426 THR A O 1
ATOM 3189 N N . GLY A 1 405 ? 51.840 35.959 16.819 1.00 22.85 427 GLY A N 1
ATOM 3190 C CA . GLY A 1 405 ? 51.241 35.198 17.901 1.00 21.84 427 GLY A CA 1
ATOM 3191 C C . GLY A 1 405 ? 52.251 34.483 18.779 1.00 20.98 427 GLY A C 1
ATOM 3192 O O . GLY A 1 405 ? 51.918 33.509 19.452 1.00 21.86 427 GLY A O 1
ATOM 3193 N N . ASN A 1 406 ? 53.489 34.965 18.777 1.00 20.85 428 ASN A N 1
ATOM 3194 C CA . ASN A 1 406 ? 54.536 34.358 19.587 1.00 20.10 428 ASN A CA 1
ATOM 3195 C C . ASN A 1 406 ? 54.489 34.947 20.996 1.00 19.15 428 ASN A C 1
ATOM 3196 O O . ASN A 1 406 ? 55.352 35.737 21.383 1.00 18.67 428 ASN A O 1
ATOM 3201 N N . PHE A 1 407 ? 53.468 34.558 21.754 1.00 17.98 429 PHE A N 1
ATOM 3202 C CA . PHE A 1 407 ? 53.288 35.045 23.118 1.00 15.99 429 PHE A CA 1
ATOM 3203 C C . PHE A 1 407 ? 52.171 34.293 23.829 1.00 15.09 429 PHE A C 1
ATOM 3204 O O . PHE A 1 407 ? 51.397 33.571 23.199 1.00 14.75 429 PHE A O 1
ATOM 3212 N N . ASP A 1 408 ? 52.106 34.464 25.147 1.00 13.11 430 ASP A N 1
ATOM 3213 C CA . ASP A 1 408 ? 51.048 33.867 25.959 1.00 14.22 430 ASP A CA 1
ATOM 3214 C C . ASP A 1 408 ? 50.103 35.027 26.260 1.00 13.75 430 ASP A C 1
ATOM 3215 O O . ASP A 1 408 ? 48.909 34.969 25.974 1.00 13.06 430 ASP A O 1
ATOM 3220 N N . VAL A 1 409 ? 50.662 36.082 26.846 1.00 12.92 431 VAL A N 1
ATOM 3221 C CA . VAL A 1 409 ? 49.918 37.292 27.178 1.00 12.48 431 VAL A CA 1
ATOM 3222 C C . VAL A 1 409 ? 50.790 38.440 26.690 1.00 11.65 431 VAL A C 1
ATOM 3223 O O . VAL A 1 409 ? 52.007 38.411 26.868 1.00 11.41 431 VAL A O 1
ATOM 3227 N N . ILE A 1 410 ? 50.177 39.447 26.078 1.00 11.48 432 ILE A N 1
ATOM 3228 C CA . ILE A 1 410 ? 50.937 40.575 25.555 1.00 10.44 432 ILE A CA 1
ATOM 3229 C C . ILE A 1 410 ? 50.218 41.902 25.791 1.00 9.70 432 ILE A C 1
ATOM 3230 O O . ILE A 1 410 ? 48.991 41.981 25.705 1.00 9.70 432 ILE A O 1
ATOM 3235 N N . ARG A 1 411 ? 50.977 42.947 26.107 1.00 9.32 433 ARG A N 1
ATOM 3236 C CA . ARG A 1 411 ? 50.368 44.248 26.339 1.00 10.08 433 ARG A CA 1
ATOM 3237 C C . ARG A 1 411 ? 49.878 44.800 25.003 1.00 9.51 433 ARG A C 1
ATOM 3238 O O . ARG A 1 411 ? 50.504 44.592 23.962 1.00 10.32 433 ARG A O 1
ATOM 3246 N N . ALA A 1 412 ? 48.748 45.493 25.034 1.00 8.57 434 ALA A N 1
ATOM 3247 C CA . ALA A 1 412 ? 48.169 46.059 23.825 1.00 10.10 434 ALA A CA 1
ATOM 3248 C C . ALA A 1 412 ? 47.375 47.308 24.158 1.00 8.58 434 ALA A C 1
ATOM 3249 O O . ALA A 1 412 ? 47.154 47.632 25.324 1.00 8.84 434 ALA A O 1
ATOM 3251 N N . SER A 1 413 ? 46.938 48.006 23.123 1.00 8.99 435 SER A N 1
ATOM 3252 C CA . SER A 1 413 ? 46.184 49.227 23.314 1.00 9.62 435 SER A CA 1
ATOM 3253 C C . SER A 1 413 ? 45.400 49.581 22.072 1.00 8.54 435 SER A C 1
ATOM 3254 O O . SER A 1 413 ? 45.774 49.206 20.962 1.00 10.37 435 SER A O 1
ATOM 3257 N N . TRP A 1 414 ? 44.286 50.272 22.268 1.00 9.12 436 TRP A N 1
ATOM 3258 C CA . TRP A 1 414 ? 43.514 50.757 21.141 1.00 9.61 436 TRP A CA 1
ATOM 3259 C C . TRP A 1 414 ? 42.932 52.109 21.478 1.00 8.87 436 TRP A C 1
ATOM 3260 O O . TRP A 1 414 ? 42.324 52.301 22.535 1.00 9.62 436 TRP A O 1
ATOM 3271 N N . VAL A 1 415 ? 43.163 53.053 20.577 1.00 10.26 437 VAL A N 1
ATOM 3272 C CA . VAL A 1 415 ? 42.616 54.388 20.702 1.00 10.89 437 VAL A CA 1
ATOM 3273 C C . VAL A 1 415 ? 41.669 54.429 19.509 1.00 10.76 437 VAL A C 1
ATOM 3274 O O . VAL A 1 415 ? 42.075 54.169 18.374 1.00 10.70 437 VAL A O 1
ATOM 3278 N N . GLY A 1 416 ? 40.400 54.714 19.772 1.00 10.39 438 GLY A N 1
ATOM 3279 C CA . GLY A 1 416 ? 39.420 54.738 18.703 1.00 10.17 438 GLY A CA 1
ATOM 3280 C C . GLY A 1 416 ? 39.760 55.668 17.555 1.00 10.18 438 GLY A C 1
ATOM 3281 O O . GLY A 1 416 ? 40.265 56.770 17.768 1.00 10.98 438 GLY A O 1
ATOM 3282 N N . ASP A 1 417 ? 39.490 55.222 16.330 1.00 11.21 439 ASP A N 1
ATOM 3283 C CA . ASP A 1 417 ? 39.752 56.050 15.156 1.00 11.34 439 ASP A CA 1
ATOM 3284 C C . ASP A 1 417 ? 38.608 57.041 14.971 1.00 11.87 439 ASP A C 1
ATOM 3285 O O . ASP A 1 417 ? 38.747 58.050 14.280 1.00 12.17 439 ASP A O 1
ATOM 3290 N N . TYR A 1 418 ? 37.476 56.729 15.591 1.00 10.34 440 TYR A N 1
ATOM 3291 C CA . TYR A 1 418 ? 36.282 57.565 15.546 1.00 10.48 440 TYR A CA 1
ATOM 3292 C C . TYR A 1 418 ? 35.438 57.209 16.767 1.00 11.30 440 TYR A C 1
ATOM 3293 O O . TYR A 1 418 ? 35.591 56.128 17.338 1.00 10.88 440 TYR A O 1
ATOM 3302 N N . ASN A 1 419 ? 34.550 58.114 17.162 1.00 11.40 441 ASN A N 1
ATOM 3303 C CA . ASN A 1 419 ? 33.738 57.922 18.356 1.00 11.47 441 ASN A CA 1
ATOM 3304 C C . ASN A 1 419 ? 32.455 57.121 18.163 1.00 11.51 441 ASN A C 1
ATOM 3305 O O . ASN A 1 419 ? 31.363 57.678 18.116 1.00 12.26 441 ASN A O 1
ATOM 3310 N N . GLU A 1 420 ? 32.604 55.803 18.071 1.00 10.46 442 GLU A N 1
ATOM 3311 C CA . GLU A 1 420 ? 31.483 54.880 17.900 1.00 9.54 442 GLU A CA 1
ATOM 3312 C C . GLU A 1 420 ? 32.075 53.504 18.253 1.00 8.52 442 GLU A C 1
ATOM 3313 O O . GLU A 1 420 ? 33.204 53.196 17.875 1.00 8.99 442 GLU A O 1
ATOM 3319 N N . PRO A 1 421 ? 31.321 52.662 18.980 1.00 10.37 443 PRO A N 1
ATOM 3320 C CA . PRO A 1 421 ? 31.789 51.334 19.400 1.00 10.12 443 PRO A CA 1
ATOM 3321 C C . PRO A 1 421 ? 32.459 50.406 18.395 1.00 9.71 443 PRO A C 1
ATOM 3322 O O . PRO A 1 421 ? 33.357 49.649 18.765 1.00 9.54 443 PRO A O 1
ATOM 3326 N N . SER A 1 422 ? 32.032 50.450 17.139 1.00 10.43 444 SER A N 1
ATOM 3327 C CA . SER A 1 422 ? 32.608 49.568 16.132 1.00 10.29 444 SER A CA 1
ATOM 3328 C C . SER A 1 422 ? 34.126 49.673 15.997 1.00 9.60 444 SER A C 1
ATOM 3329 O O . SER A 1 422 ? 34.784 48.692 15.659 1.00 8.93 444 SER A O 1
ATOM 3332 N N . THR A 1 423 ? 34.695 50.844 16.269 1.00 8.55 445 THR A N 1
ATOM 3333 C CA . THR A 1 423 ? 36.142 50.978 16.142 1.00 8.85 445 THR A CA 1
ATOM 3334 C C . THR A 1 423 ? 36.862 50.011 17.084 1.00 8.65 445 THR A C 1
ATOM 3335 O O . THR A 1 423 ? 37.950 49.527 16.775 1.00 10.13 445 THR A O 1
ATOM 3339 N N . PHE A 1 424 ? 36.243 49.721 18.227 1.00 9.11 446 PHE A N 1
ATOM 3340 C CA . PHE A 1 424 ? 36.822 48.784 19.184 1.00 8.80 446 PHE A CA 1
ATOM 3341 C C . PHE A 1 424 ? 36.372 47.356 18.917 1.00 9.08 446 PHE A C 1
ATOM 3342 O O . PHE A 1 424 ? 37.188 46.450 18.763 1.00 8.01 446 PHE A O 1
ATOM 3350 N N . LEU A 1 425 ? 35.061 47.168 18.842 1.00 8.79 447 LEU A N 1
ATOM 3351 C CA . LEU A 1 425 ? 34.497 45.839 18.682 1.00 8.56 447 LEU A CA 1
ATOM 3352 C C . LEU A 1 425 ? 34.800 45.081 17.400 1.00 9.14 447 LEU A C 1
ATOM 3353 O O . LEU A 1 425 ? 34.803 43.854 17.404 1.00 9.58 447 LEU A O 1
ATOM 3358 N N . THR A 1 426 ? 35.090 45.781 16.310 1.00 9.68 448 THR A N 1
ATOM 3359 C CA . THR A 1 426 ? 35.410 45.068 15.080 1.00 11.66 448 THR A CA 1
ATOM 3360 C C . THR A 1 426 ? 36.783 44.398 15.190 1.00 10.22 448 THR A C 1
ATOM 3361 O O . THR A 1 426 ? 37.071 43.431 14.484 1.00 11.01 448 THR A O 1
ATOM 3365 N N . LEU A 1 427 ? 37.621 44.899 16.092 1.00 10.13 449 LEU A N 1
ATOM 3366 C CA . LEU A 1 427 ? 38.963 44.350 16.278 1.00 9.77 449 LEU A CA 1
ATOM 3367 C C . LEU A 1 427 ? 38.982 42.881 16.667 1.00 8.67 449 LEU A C 1
ATOM 3368 O O . LEU A 1 427 ? 39.954 42.179 16.392 1.00 10.40 449 LEU A O 1
ATOM 3373 N N . LEU A 1 428 ? 37.918 42.419 17.318 1.00 9.24 450 LEU A N 1
ATOM 3374 C CA . LEU A 1 428 ? 37.856 41.034 17.760 1.00 8.48 450 LEU A CA 1
ATOM 3375 C C . LEU A 1 428 ? 37.166 40.080 16.792 1.00 8.59 450 LEU A C 1
ATOM 3376 O O . LEU A 1 428 ? 37.014 38.900 17.102 1.00 10.23 450 LEU A O 1
ATOM 3381 N N . THR A 1 429 ? 36.742 40.575 15.631 1.00 9.54 451 THR A N 1
ATOM 3382 C CA . THR A 1 429 ? 36.121 39.675 14.663 1.00 10.44 451 THR A CA 1
ATOM 3383 C C . THR A 1 429 ? 37.267 38.800 14.161 1.00 11.11 451 THR A C 1
ATOM 3384 O O . THR A 1 429 ? 38.404 39.263 14.045 1.00 11.66 451 THR A O 1
ATOM 3388 N N . SER A 1 430 ? 36.969 37.534 13.890 1.00 12.43 452 SER A N 1
ATOM 3389 C CA . SER A 1 430 ? 37.983 36.561 13.488 1.00 12.81 452 SER A CA 1
ATOM 3390 C C . SER A 1 430 ? 39.012 36.946 12.429 1.00 14.78 452 SER A C 1
ATOM 3391 O O . SER A 1 430 ? 40.189 36.615 12.572 1.00 17.52 452 SER A O 1
ATOM 3394 N N . THR A 1 431 ? 38.596 37.647 11.383 1.00 15.50 453 THR A N 1
ATOM 3395 C CA . THR A 1 431 ? 39.535 37.996 10.321 1.00 17.56 453 THR A CA 1
ATOM 3396 C C . THR A 1 431 ? 40.088 39.417 10.337 1.00 18.76 453 THR A C 1
ATOM 3397 O O . THR A 1 431 ? 40.769 39.824 9.395 1.00 19.51 453 THR A O 1
ATOM 3401 N N . HIS A 1 432 ? 39.810 40.175 11.391 1.00 17.05 454 HIS A N 1
ATOM 3402 C CA . HIS A 1 432 ? 40.308 41.542 11.444 1.00 16.25 454 HIS A CA 1
ATOM 3403 C C . HIS A 1 432 ? 41.826 41.571 11.582 1.00 15.83 454 HIS A C 1
ATOM 3404 O O . HIS A 1 432 ? 42.412 40.792 12.333 1.00 15.19 454 HIS A O 1
ATOM 3411 N N . SER A 1 433 ? 42.458 42.477 10.842 1.00 16.62 455 SER A N 1
ATOM 3412 C CA . SER A 1 433 ? 43.909 42.606 10.866 1.00 18.10 455 SER A CA 1
ATOM 3413 C C . SER A 1 433 ? 44.451 42.971 12.244 1.00 17.83 455 SER A C 1
ATOM 3414 O O . SER A 1 433 ? 45.602 42.670 12.561 1.00 19.42 455 SER A O 1
ATOM 3417 N N . GLY A 1 434 ? 43.618 43.608 13.061 1.00 16.76 456 GLY A N 1
ATOM 3418 C CA . GLY A 1 434 ? 44.054 44.011 14.386 1.00 15.65 456 GLY A CA 1
ATOM 3419 C C . GLY A 1 434 ? 43.651 43.082 15.516 1.00 14.75 456 GLY A C 1
ATOM 3420 O O . GLY A 1 434 ? 43.720 43.461 16.684 1.00 13.19 456 GLY A O 1
ATOM 3421 N N . ASN A 1 435 ? 43.239 41.866 15.175 1.00 12.72 457 ASN A N 1
ATOM 3422 C CA . ASN A 1 435 ? 42.823 40.874 16.165 1.00 11.97 457 ASN A CA 1
ATOM 3423 C C . ASN A 1 435 ? 44.052 40.166 16.738 1.00 13.01 457 ASN A C 1
ATOM 3424 O O . ASN A 1 435 ? 44.378 39.039 16.356 1.00 13.38 457 ASN A O 1
ATOM 3429 N N . ILE A 1 436 ? 44.719 40.838 17.672 1.00 11.85 458 ILE A N 1
ATOM 3430 C CA . ILE A 1 436 ? 45.929 40.319 18.302 1.00 11.79 458 ILE A CA 1
ATOM 3431 C C . ILE A 1 436 ? 45.752 38.978 19.003 1.00 11.80 458 ILE A C 1
ATOM 3432 O O . ILE A 1 436 ? 46.603 38.097 18.892 1.00 13.42 458 ILE A O 1
ATOM 3437 N N . SER A 1 437 ? 44.651 38.824 19.732 1.00 11.35 459 SER A N 1
ATOM 3438 C CA . SER A 1 437 ? 44.404 37.587 20.463 1.00 11.98 459 SER A CA 1
ATOM 3439 C C . SER A 1 437 ? 44.049 36.413 19.557 1.00 11.88 459 SER A C 1
ATOM 3440 O O . SER A 1 437 ? 44.000 35.272 20.012 1.00 12.52 459 SER A O 1
ATOM 3443 N N . ARG A 1 438 ? 43.807 36.702 18.282 1.00 12.40 460 ARG A N 1
ATOM 3444 C CA . ARG A 1 438 ? 43.448 35.681 17.297 1.00 14.07 460 ARG A CA 1
ATOM 3445 C C . ARG A 1 438 ? 42.118 35.008 17.621 1.00 13.89 460 ARG A C 1
ATOM 3446 O O . ARG A 1 438 ? 41.884 33.853 17.257 1.00 14.26 460 ARG A O 1
ATOM 3454 N N . PHE A 1 439 ? 41.252 35.746 18.309 1.00 12.62 461 PHE A N 1
ATOM 3455 C CA . PHE A 1 439 ? 39.922 35.273 18.692 1.00 12.14 461 PHE A CA 1
ATOM 3456 C C . PHE A 1 439 ? 39.186 34.824 17.428 1.00 11.24 461 PHE A C 1
ATOM 3457 O O . PHE A 1 439 ? 39.120 35.565 16.449 1.00 12.69 461 PHE A O 1
ATOM 3465 N N . ASN A 1 440 ? 38.649 33.607 17.447 1.00 11.97 462 ASN A N 1
ATOM 3466 C CA . ASN A 1 440 ? 37.905 33.081 16.302 1.00 12.77 462 ASN A CA 1
ATOM 3467 C C . ASN A 1 440 ? 36.593 32.519 16.840 1.00 12.80 462 ASN A C 1
ATOM 3468 O O . ASN A 1 440 ? 36.469 31.317 17.082 1.00 15.11 462 ASN A O 1
ATOM 3473 N N . ASN A 1 441 ? 35.615 33.403 17.009 1.00 10.99 463 ASN A N 1
ATOM 3474 C CA . ASN A 1 441 ? 34.320 33.045 17.572 1.00 10.46 463 ASN A CA 1
ATOM 3475 C C . ASN A 1 441 ? 33.171 33.396 16.624 1.00 9.70 463 ASN A C 1
ATOM 3476 O O . ASN A 1 441 ? 32.840 34.565 16.439 1.00 10.23 463 ASN A O 1
ATOM 3481 N N . PRO A 1 442 ? 32.549 32.378 16.005 1.00 9.89 464 PRO A N 1
ATOM 3482 C CA . PRO A 1 442 ? 31.440 32.618 15.077 1.00 10.16 464 PRO A CA 1
ATOM 3483 C C . PRO A 1 442 ? 30.291 33.430 15.668 1.00 8.30 464 PRO A C 1
ATOM 3484 O O . PRO A 1 442 ? 29.691 34.259 14.984 1.00 9.39 464 PRO A O 1
ATOM 3488 N N . ALA A 1 443 ? 29.984 33.195 16.941 1.00 8.82 465 ALA A N 1
ATOM 3489 C CA . ALA A 1 443 ? 28.904 33.921 17.595 1.00 9.39 465 ALA A CA 1
ATOM 3490 C C . ALA A 1 443 ? 29.231 35.410 17.658 1.00 8.68 465 ALA A C 1
ATOM 3491 O O . ALA A 1 443 ? 28.359 36.257 17.455 1.00 10.00 465 ALA A O 1
ATOM 3493 N N . TYR A 1 444 ? 30.493 35.727 17.932 1.00 8.86 466 TYR A N 1
ATOM 3494 C CA . TYR A 1 444 ? 30.923 37.117 18.008 1.00 8.06 466 TYR A CA 1
ATOM 3495 C C . TYR A 1 444 ? 30.852 37.760 16.619 1.00 7.73 466 TYR A C 1
ATOM 3496 O O . TYR A 1 444 ? 30.338 38.868 16.466 1.00 8.01 466 TYR A O 1
ATOM 3505 N N . ASP A 1 445 ? 31.372 37.062 15.614 1.00 8.01 467 ASP A N 1
ATOM 3506 C CA . ASP A 1 445 ? 31.346 37.579 14.247 1.00 7.85 467 ASP A CA 1
ATOM 3507 C C . ASP A 1 445 ? 29.906 37.877 13.838 1.00 9.29 467 ASP A C 1
ATOM 3508 O O . ASP A 1 445 ? 29.627 38.889 13.202 1.00 8.95 467 ASP A O 1
ATOM 3513 N N . LYS A 1 446 ? 28.995 36.986 14.214 1.00 9.36 468 LYS A N 1
ATOM 3514 C CA . LYS A 1 446 ? 27.584 37.143 13.882 1.00 9.06 468 LYS A CA 1
ATOM 3515 C C . LYS A 1 446 ? 27.005 38.438 14.445 1.00 9.50 468 LYS A C 1
ATOM 3516 O O . LYS A 1 446 ? 26.286 39.156 13.751 1.00 10.12 468 LYS A O 1
ATOM 3522 N N . VAL A 1 447 ? 27.320 38.736 15.701 1.00 11.09 469 VAL A N 1
ATOM 3523 C CA . VAL A 1 447 ? 26.824 39.949 16.336 1.00 12.37 469 VAL A CA 1
ATOM 3524 C C . VAL A 1 447 ? 27.376 41.205 15.660 1.00 11.26 469 VAL A C 1
ATOM 3525 O O . VAL A 1 447 ? 26.642 42.168 15.432 1.00 11.02 469 VAL A O 1
ATOM 3529 N N . LEU A 1 448 ? 28.666 41.203 15.339 1.00 9.73 470 LEU A N 1
ATOM 3530 C CA . LEU A 1 448 ? 29.250 42.369 14.689 1.00 10.23 470 LEU A CA 1
ATOM 3531 C C . LEU A 1 448 ? 28.699 42.553 13.281 1.00 11.07 470 LEU A C 1
ATOM 3532 O O . LEU A 1 448 ? 28.520 43.684 12.821 1.00 12.21 470 LEU A O 1
ATOM 3537 N N . ALA A 1 449 ? 28.421 41.448 12.595 1.00 11.30 471 ALA A N 1
ATOM 3538 C CA . ALA A 1 449 ? 27.860 41.536 11.253 1.00 12.12 471 ALA A CA 1
ATOM 3539 C C . ALA A 1 449 ? 26.479 42.171 11.391 1.00 12.76 471 ALA A C 1
ATOM 3540 O O . ALA A 1 449 ? 26.077 42.997 10.568 1.00 12.84 471 ALA A O 1
ATOM 3542 N N . GLN A 1 450 ? 25.762 41.793 12.448 1.00 12.89 472 GLN A N 1
ATOM 3543 C CA . GLN A 1 450 ? 24.435 42.343 12.719 1.00 14.19 472 GLN A CA 1
ATOM 3544 C C . GLN A 1 450 ? 24.505 43.862 12.877 1.00 15.04 472 GLN A C 1
ATOM 3545 O O . GLN A 1 450 ? 23.710 44.593 12.291 1.00 16.27 472 GLN A O 1
ATOM 3551 N N . ALA A 1 451 ? 25.459 44.331 13.675 1.00 12.90 473 ALA A N 1
ATOM 3552 C CA . ALA A 1 451 ? 25.613 45.762 13.913 1.00 13.57 473 ALA A CA 1
ATOM 3553 C C . ALA A 1 451 ? 25.764 46.549 12.616 1.00 14.38 473 ALA A C 1
ATOM 3554 O O . ALA A 1 451 ? 25.270 47.671 12.501 1.00 13.99 473 ALA A O 1
ATOM 3556 N N . SER A 1 452 ? 26.443 45.960 11.639 1.00 14.85 474 SER A N 1
ATOM 3557 C CA . SER A 1 452 ? 26.642 46.635 10.364 1.00 17.36 474 SER A CA 1
ATOM 3558 C C . SER A 1 452 ? 25.350 46.730 9.553 1.00 19.02 474 SER A C 1
ATOM 3559 O O . SER A 1 452 ? 25.339 47.335 8.480 1.00 19.82 474 SER A O 1
ATOM 3562 N N . THR A 1 453 ? 24.266 46.148 10.067 1.00 20.22 475 THR A N 1
ATOM 3563 C CA . THR A 1 453 ? 22.974 46.186 9.374 1.00 20.59 475 THR A CA 1
ATOM 3564 C C . THR A 1 453 ? 21.958 47.090 10.066 1.00 22.55 475 THR A C 1
ATOM 3565 O O . THR A 1 453 ? 20.907 47.391 9.501 1.00 23.47 475 THR A O 1
ATOM 3569 N N . GLU A 1 454 ? 22.261 47.517 11.288 1.00 21.84 476 GLU A N 1
ATOM 3570 C CA . GLU A 1 454 ? 21.348 48.375 12.036 1.00 24.10 476 GLU A CA 1
ATOM 3571 C C . GLU A 1 454 ? 21.563 49.852 11.735 1.00 23.77 476 GLU A C 1
ATOM 3572 O O . GLU A 1 454 ? 22.662 50.376 11.908 1.00 22.62 476 GLU A O 1
ATOM 3578 N N . ASN A 1 455 ? 20.499 50.520 11.300 1.00 24.54 477 ASN A N 1
ATOM 3579 C CA . ASN A 1 455 ? 20.568 51.937 10.969 1.00 26.47 477 ASN A CA 1
ATOM 3580 C C . ASN A 1 455 ? 20.479 52.831 12.202 1.00 26.46 477 ASN A C 1
ATOM 3581 O O . ASN A 1 455 ? 21.040 53.927 12.219 1.00 27.63 477 ASN A O 1
ATOM 3586 N N . THR A 1 456 ? 19.774 52.364 13.229 1.00 26.07 478 THR A N 1
ATOM 3587 C CA . THR A 1 456 ? 19.609 53.143 14.451 1.00 26.15 478 THR A CA 1
ATOM 3588 C C . THR A 1 456 ? 20.687 52.859 15.489 1.00 25.38 478 THR A C 1
ATOM 3589 O O . THR A 1 456 ? 21.219 51.751 15.568 1.00 25.05 478 THR A O 1
ATOM 3593 N N . VAL A 1 457 ? 21.000 53.875 16.285 1.00 24.77 479 VAL A N 1
ATOM 3594 C CA . VAL A 1 457 ? 22.002 53.753 17.334 1.00 24.61 479 VAL A CA 1
ATOM 3595 C C . VAL A 1 457 ? 21.500 52.827 18.436 1.00 24.45 479 VAL A C 1
ATOM 3596 O O . VAL A 1 457 ? 22.270 52.054 19.007 1.00 22.93 479 VAL A O 1
ATOM 3600 N N . LYS A 1 458 ? 20.204 52.904 18.722 1.00 23.91 480 LYS A N 1
ATOM 3601 C CA . LYS A 1 458 ? 19.594 52.081 19.760 1.00 24.83 480 LYS A CA 1
ATOM 3602 C C . LYS A 1 458 ? 19.744 50.591 19.471 1.00 23.92 480 LYS A C 1
ATOM 3603 O O . LYS A 1 458 ? 20.117 49.814 20.350 1.00 23.04 480 LYS A O 1
ATOM 3609 N N . ALA A 1 459 ? 19.454 50.197 18.235 1.00 22.87 481 ALA A N 1
ATOM 3610 C CA . ALA A 1 459 ? 19.557 48.798 17.837 1.00 21.38 481 ALA A CA 1
ATOM 3611 C C . ALA A 1 459 ? 21.011 48.332 17.833 1.00 20.37 481 ALA A C 1
ATOM 3612 O O . ALA A 1 459 ? 21.318 47.220 18.272 1.00 20.16 481 ALA A O 1
ATOM 3614 N N . ARG A 1 460 ? 21.907 49.177 17.335 1.00 19.02 482 ARG A N 1
ATOM 3615 C CA . ARG A 1 460 ? 23.316 48.815 17.297 1.00 18.10 482 ARG A CA 1
ATOM 3616 C C . ARG A 1 460 ? 23.849 48.620 18.710 1.00 17.15 482 ARG A C 1
ATOM 3617 O O . ARG A 1 460 ? 24.691 47.752 18.947 1.00 15.82 482 ARG A O 1
ATOM 3625 N N . ASN A 1 461 ? 23.351 49.419 19.650 1.00 15.35 483 ASN A N 1
ATOM 3626 C CA . ASN A 1 461 ? 23.796 49.318 21.035 1.00 15.24 483 ASN A CA 1
ATOM 3627 C C . ASN A 1 461 ? 23.516 47.929 21.602 1.00 15.36 483 ASN A C 1
ATOM 3628 O O . ASN A 1 461 ? 24.301 47.412 22.398 1.00 13.71 483 ASN A O 1
ATOM 3633 N N . ALA A 1 462 ? 22.400 47.328 21.193 1.00 14.49 484 ALA A N 1
ATOM 3634 C CA . ALA A 1 462 ? 22.047 45.992 21.660 1.00 14.58 484 ALA A CA 1
ATOM 3635 C C . ALA A 1 462 ? 23.088 44.993 21.162 1.00 14.37 484 ALA A C 1
ATOM 3636 O O . ALA A 1 462 ? 23.500 44.096 21.897 1.00 14.47 484 ALA A O 1
ATOM 3638 N N . ASP A 1 463 ? 23.513 45.150 19.911 1.00 13.96 485 ASP A N 1
ATOM 3639 C CA . ASP A 1 463 ? 24.518 44.258 19.350 1.00 12.63 485 ASP A CA 1
ATOM 3640 C C . ASP A 1 463 ? 25.859 44.465 20.041 1.00 11.71 485 ASP A C 1
ATOM 3641 O O . ASP A 1 463 ? 26.550 43.500 20.359 1.00 12.14 485 ASP A O 1
ATOM 3646 N N . TYR A 1 464 ? 26.228 45.722 20.274 1.00 11.21 486 TYR A N 1
ATOM 3647 C CA . TYR A 1 464 ? 27.491 46.016 20.936 1.00 11.10 486 TYR A CA 1
ATOM 3648 C C . TYR A 1 464 ? 27.518 45.433 22.346 1.00 12.10 486 TYR A C 1
ATOM 3649 O O . TYR A 1 464 ? 28.544 44.912 22.787 1.00 11.24 486 TYR A O 1
ATOM 3658 N N . ASN A 1 465 ? 26.395 45.517 23.053 1.00 13.13 487 ASN A N 1
ATOM 3659 C CA . ASN A 1 465 ? 26.327 44.961 24.396 1.00 13.44 487 ASN A CA 1
ATOM 3660 C C . ASN A 1 465 ? 26.444 43.441 24.327 1.00 12.20 487 ASN A C 1
ATOM 3661 O O . ASN A 1 465 ? 27.082 42.824 25.179 1.00 12.38 487 ASN A O 1
ATOM 3666 N N . ALA A 1 466 ? 25.838 42.834 23.309 1.00 11.38 488 ALA A N 1
ATOM 3667 C CA . ALA A 1 466 ? 25.930 41.386 23.154 1.00 11.23 488 ALA A CA 1
ATOM 3668 C C . ALA A 1 466 ? 27.388 41.013 22.877 1.00 11.00 488 ALA A C 1
ATOM 3669 O O . ALA A 1 466 ? 27.883 39.996 23.361 1.00 11.05 488 ALA A O 1
ATOM 3671 N N . ALA A 1 467 ? 28.070 41.847 22.096 1.00 10.02 489 ALA A N 1
ATOM 3672 C CA . ALA A 1 467 ? 29.472 41.614 21.764 1.00 10.22 489 ALA A CA 1
ATOM 3673 C C . ALA A 1 467 ? 30.327 41.678 23.029 1.00 10.15 489 ALA A C 1
ATOM 3674 O O . ALA A 1 467 ? 31.169 40.807 23.267 1.00 9.00 489 ALA A O 1
ATOM 3676 N N . GLU A 1 468 ? 30.109 42.713 23.838 1.00 10.38 490 GLU A N 1
ATOM 3677 C CA . GLU A 1 468 ? 30.861 42.877 25.078 1.00 9.96 490 GLU A CA 1
ATOM 3678 C C . GLU A 1 468 ? 30.613 41.711 26.028 1.00 9.77 490 GLU A C 1
ATOM 3679 O O . GLU A 1 468 ? 31.513 41.302 26.755 1.00 11.17 490 GLU A O 1
ATOM 3685 N N . LYS A 1 469 ? 29.394 41.178 26.032 1.00 10.39 491 LYS A N 1
ATOM 3686 C CA . LYS A 1 469 ? 29.085 40.049 26.904 1.00 10.67 491 LYS A CA 1
ATOM 3687 C C . LYS A 1 469 ? 29.950 38.857 26.508 1.00 10.38 491 LYS A C 1
ATOM 3688 O O . LYS A 1 469 ? 30.498 38.160 27.360 1.00 10.23 491 LYS A O 1
ATOM 3694 N N . ILE A 1 470 ? 30.074 38.630 25.205 1.00 9.24 492 ILE A N 1
ATOM 3695 C CA . ILE A 1 470 ? 30.886 37.531 24.709 1.00 9.69 492 ILE A CA 1
ATOM 3696 C C . ILE A 1 470 ? 32.353 37.736 25.087 1.00 8.77 492 ILE A C 1
ATOM 3697 O O . ILE A 1 470 ? 33.036 36.789 25.473 1.00 9.83 492 ILE A O 1
ATOM 3702 N N . LEU A 1 471 ? 32.838 38.970 24.992 1.00 8.94 493 LEU A N 1
ATOM 3703 C CA . LEU A 1 471 ? 34.229 39.249 25.339 1.00 8.84 493 LEU A CA 1
ATOM 3704 C C . LEU A 1 471 ? 34.473 39.045 26.832 1.00 10.83 493 LEU A C 1
ATOM 3705 O O . LEU A 1 471 ? 35.563 38.639 27.246 1.00 11.82 493 LEU A O 1
ATOM 3710 N N . MET A 1 472 ? 33.453 39.326 27.636 1.00 12.15 494 MET A N 1
ATOM 3711 C CA . MET A 1 472 ? 33.555 39.152 29.079 1.00 15.39 494 MET A CA 1
ATOM 3712 C C . MET A 1 472 ? 33.562 37.661 29.421 1.00 15.91 494 MET A C 1
ATOM 3713 O O . MET A 1 472 ? 34.356 37.212 30.248 1.00 18.32 494 MET A O 1
ATOM 3718 N N . GLU A 1 473 ? 32.690 36.901 28.764 1.00 16.13 495 GLU A N 1
ATOM 3719 C CA . GLU A 1 473 ? 32.573 35.462 28.999 1.00 17.24 495 GLU A CA 1
ATOM 3720 C C . GLU A 1 473 ? 33.749 34.646 28.456 1.00 16.33 495 GLU A C 1
ATOM 3721 O O . GLU A 1 473 ? 34.231 33.724 29.118 1.00 17.43 495 GLU A O 1
ATOM 3727 N N . GLN A 1 474 ? 34.206 34.984 27.252 1.00 13.14 496 GLN A N 1
ATOM 3728 C CA . GLN A 1 474 ? 35.300 34.261 26.608 1.00 13.14 496 GLN A CA 1
ATOM 3729 C C . GLN A 1 474 ? 36.690 34.806 26.927 1.00 10.90 496 GLN A C 1
ATOM 3730 O O . GLN A 1 474 ? 37.692 34.118 26.734 1.00 11.93 496 GLN A O 1
ATOM 3736 N N . ALA A 1 475 ? 36.738 36.045 27.401 1.00 10.12 497 ALA A N 1
ATOM 3737 C CA . ALA A 1 475 ? 37.988 36.710 27.765 1.00 9.30 497 ALA A CA 1
ATOM 3738 C C . ALA A 1 475 ? 39.177 36.532 26.812 1.00 10.04 497 ALA A C 1
ATOM 3739 O O . ALA A 1 475 ? 40.270 36.157 27.241 1.00 9.56 497 ALA A O 1
ATOM 3741 N N . PRO A 1 476 ? 38.985 36.789 25.507 1.00 9.53 498 PRO A N 1
ATOM 3742 C CA . PRO A 1 476 ? 40.121 36.635 24.591 1.00 10.38 498 PRO A CA 1
ATOM 3743 C C . PRO A 1 476 ? 41.145 37.721 24.912 1.00 8.94 498 PRO A C 1
ATOM 3744 O O . PRO A 1 476 ? 42.339 37.586 24.629 1.00 8.64 498 PRO A O 1
ATOM 3748 N N . ILE A 1 477 ? 40.648 38.800 25.509 1.00 8.91 499 ILE A N 1
ATOM 3749 C CA . ILE A 1 477 ? 41.472 39.924 25.933 1.00 9.74 499 ILE A CA 1
ATOM 3750 C C . ILE A 1 477 ? 41.027 40.336 27.329 1.00 9.91 499 ILE A C 1
ATOM 3751 O O . ILE A 1 477 ? 39.918 40.009 27.757 1.00 10.31 499 ILE A O 1
ATOM 3756 N N . ALA A 1 478 ? 41.898 41.046 28.038 1.00 8.77 500 ALA A N 1
ATOM 3757 C CA . ALA A 1 478 ? 41.585 41.520 29.375 1.00 9.13 500 ALA A CA 1
ATOM 3758 C C . ALA A 1 478 ? 41.770 43.028 29.454 1.00 8.48 500 ALA A C 1
ATOM 3759 O O . ALA A 1 478 ? 42.889 43.516 29.639 1.00 8.18 500 ALA A O 1
ATOM 3761 N N . PRO A 1 479 ? 40.679 43.790 29.283 1.00 8.63 501 PRO A N 1
ATOM 3762 C CA . PRO A 1 479 ? 40.780 45.250 29.358 1.00 8.63 501 PRO A CA 1
ATOM 3763 C C . PRO A 1 479 ? 41.237 45.581 30.775 1.00 8.08 501 PRO A C 1
ATOM 3764 O O . PRO A 1 479 ? 40.819 44.923 31.729 1.00 9.26 501 PRO A O 1
ATOM 3768 N N . ILE A 1 480 ? 42.096 46.582 30.923 1.00 7.87 502 ILE A N 1
ATOM 3769 C CA . ILE A 1 480 ? 42.568 46.951 32.252 1.00 8.03 502 ILE A CA 1
ATOM 3770 C C . ILE A 1 480 ? 42.049 48.321 32.663 1.00 7.11 502 ILE A C 1
ATOM 3771 O O . ILE A 1 480 ? 41.364 48.448 33.677 1.00 7.95 502 ILE A O 1
ATOM 3776 N N . TYR A 1 481 ? 42.366 49.348 31.883 1.00 7.39 503 TYR A N 1
ATOM 3777 C CA . TYR A 1 481 ? 41.889 50.682 32.217 1.00 8.29 503 TYR A CA 1
ATOM 3778 C C . TYR A 1 481 ? 41.610 51.528 30.984 1.00 8.43 503 TYR A C 1
ATOM 3779 O O . TYR A 1 481 ? 42.070 51.220 29.877 1.00 8.21 503 TYR A O 1
ATOM 3788 N N . GLN A 1 482 ? 40.824 52.581 31.186 1.00 9.28 504 GLN A N 1
ATOM 3789 C CA . GLN A 1 482 ? 40.469 53.513 30.125 1.00 10.11 504 GLN A CA 1
ATOM 3790 C C . GLN A 1 482 ? 41.393 54.717 30.257 1.00 10.57 504 GLN A C 1
ATOM 3791 O O . GLN A 1 482 ? 41.649 55.192 31.364 1.00 10.86 504 GLN A O 1
ATOM 3797 N N . TYR A 1 483 ? 41.899 55.210 29.133 1.00 10.71 505 TYR A N 1
ATOM 3798 C CA . TYR A 1 483 ? 42.797 56.357 29.168 1.00 11.47 505 TYR A CA 1
ATOM 3799 C C . TYR A 1 483 ? 42.080 57.631 29.583 1.00 12.27 505 TYR A C 1
ATOM 3800 O O . TYR A 1 483 ? 40.851 57.701 29.590 1.00 11.75 505 TYR A O 1
ATOM 3809 N N . THR A 1 484 ? 42.869 58.634 29.943 1.00 15.62 506 THR A N 1
ATOM 3810 C CA . THR A 1 484 ? 42.326 59.929 30.313 1.00 18.11 506 THR A CA 1
ATOM 3811 C C . THR A 1 484 ? 43.256 60.989 29.750 1.00 20.18 506 THR A C 1
ATOM 3812 O O . THR A 1 484 ? 44.412 60.709 29.434 1.00 23.63 506 THR A O 1
ATOM 3816 N N . ASN A 1 485 ? 42.742 62.202 29.617 1.00 20.82 507 ASN A N 1
ATOM 3817 C CA . ASN A 1 485 ? 43.522 63.314 29.098 1.00 20.66 507 ASN A CA 1
ATOM 3818 C C . ASN A 1 485 ? 43.254 64.496 30.017 1.00 19.33 507 ASN A C 1
ATOM 3819 O O . ASN A 1 485 ? 42.361 65.307 29.769 1.00 20.70 507 ASN A O 1
ATOM 3824 N N . GLY A 1 486 ? 44.029 64.570 31.094 1.00 18.27 508 GLY A N 1
ATOM 3825 C CA . GLY A 1 486 ? 43.859 65.632 32.069 1.00 14.96 508 GLY A CA 1
ATOM 3826 C C . GLY A 1 486 ? 43.916 67.039 31.514 1.00 13.78 508 GLY A C 1
ATOM 3827 O O . GLY A 1 486 ? 44.694 67.339 30.610 1.00 14.12 508 GLY A O 1
ATOM 3828 N N . ARG A 1 487 ? 43.078 67.909 32.063 1.00 12.51 509 ARG A N 1
ATOM 3829 C CA . ARG A 1 487 ? 43.035 69.301 31.642 1.00 11.91 509 ARG A CA 1
ATOM 3830 C C . ARG A 1 487 ? 42.679 70.191 32.821 1.00 11.37 509 ARG A C 1
ATOM 3831 O O . ARG A 1 487 ? 42.034 69.753 33.773 1.00 12.07 509 ARG A O 1
ATOM 3839 N N . LEU A 1 488 ? 43.124 71.438 32.753 1.00 9.79 510 LEU A N 1
ATOM 3840 C CA . LEU A 1 488 ? 42.800 72.426 33.769 1.00 9.08 510 LEU A CA 1
ATOM 3841 C C . LEU A 1 488 ? 41.967 73.445 33.002 1.00 8.88 510 LEU A C 1
ATOM 3842 O O . LEU A 1 488 ? 42.356 73.876 31.913 1.00 8.62 510 LEU A O 1
ATOM 3847 N N . ILE A 1 489 ? 40.807 73.797 33.548 1.00 8.61 511 ILE A N 1
ATOM 3848 C CA . ILE A 1 489 ? 39.913 74.755 32.906 1.00 8.97 511 ILE A CA 1
ATOM 3849 C C . ILE A 1 489 ? 39.501 75.822 33.915 1.00 8.93 511 ILE A C 1
ATOM 3850 O O . ILE A 1 489 ? 38.972 75.496 34.979 1.00 10.19 511 ILE A O 1
ATOM 3855 N N . LYS A 1 490 ? 39.738 77.089 33.583 1.00 9.06 512 LYS A N 1
ATOM 3856 C CA . LYS A 1 490 ? 39.383 78.184 34.488 1.00 9.28 512 LYS A CA 1
ATOM 3857 C C . LYS A 1 490 ? 37.876 78.204 34.748 1.00 10.54 512 LYS A C 1
ATOM 3858 O O . LYS A 1 490 ? 37.081 77.866 33.876 1.00 10.67 512 LYS A O 1
ATOM 3864 N N . PRO A 1 491 ? 37.466 78.610 35.959 1.00 11.21 513 PRO A N 1
ATOM 3865 C CA . PRO A 1 491 ? 36.049 78.669 36.332 1.00 12.41 513 PRO A CA 1
ATOM 3866 C C . PRO A 1 491 ? 35.186 79.552 35.437 1.00 11.66 513 PRO A C 1
ATOM 3867 O O . PRO A 1 491 ? 33.974 79.351 35.350 1.00 13.89 513 PRO A O 1
ATOM 3871 N N . TRP A 1 492 ? 35.807 80.525 34.778 1.00 11.69 514 TRP A N 1
ATOM 3872 C CA . TRP A 1 492 ? 35.072 81.442 33.913 1.00 11.97 514 TRP A CA 1
ATOM 3873 C C . TRP A 1 492 ? 34.911 80.963 32.476 1.00 11.36 514 TRP A C 1
ATOM 3874 O O . TRP A 1 492 ? 34.169 81.564 31.702 1.00 12.83 514 TRP A O 1
ATOM 3885 N N . LEU A 1 493 ? 35.598 79.882 32.120 1.00 10.42 515 LEU A N 1
ATOM 3886 C CA . LEU A 1 493 ? 35.500 79.351 30.766 1.00 9.94 515 LEU A CA 1
ATOM 3887 C C . LEU A 1 493 ? 34.412 78.293 30.691 1.00 9.52 515 LEU A C 1
ATOM 3888 O O . LEU A 1 493 ? 34.519 77.238 31.310 1.00 9.96 515 LEU A O 1
ATOM 3893 N N . LYS A 1 494 ? 33.359 78.587 29.938 1.00 9.57 516 LYS A N 1
ATOM 3894 C CA . LYS A 1 494 ? 32.251 77.656 29.789 1.00 10.04 516 LYS A CA 1
ATOM 3895 C C . LYS A 1 494 ? 32.137 77.182 28.348 1.00 10.04 516 LYS A C 1
ATOM 3896 O O . LYS A 1 494 ? 32.655 77.817 27.427 1.00 10.67 516 LYS A O 1
ATOM 3902 N N . GLY A 1 495 ? 31.467 76.054 28.158 1.00 10.31 517 GLY A N 1
ATOM 3903 C CA . GLY A 1 495 ? 31.282 75.541 26.816 1.00 10.49 517 GLY A CA 1
ATOM 3904 C C . GLY A 1 495 ? 32.332 74.582 26.301 1.00 11.25 517 GLY A C 1
ATOM 3905 O O . GLY A 1 495 ? 32.196 74.086 25.182 1.00 9.33 517 GLY A O 1
ATOM 3906 N N . TYR A 1 496 ? 33.383 74.319 27.073 1.00 9.95 518 TYR A N 1
ATOM 3907 C CA . TYR A 1 496 ? 34.379 73.374 26.590 1.00 9.92 518 TYR A CA 1
ATOM 3908 C C . TYR A 1 496 ? 33.792 71.979 26.762 1.00 9.92 518 TYR A C 1
ATOM 3909 O O . TYR A 1 496 ? 33.323 71.628 27.841 1.00 9.48 518 TYR A O 1
ATOM 3918 N N . PRO A 1 497 ? 33.817 71.162 25.697 1.00 9.75 519 PRO A N 1
ATOM 3919 C CA . PRO A 1 497 ? 33.274 69.799 25.730 1.00 9.60 519 PRO A CA 1
ATOM 3920 C C . PRO A 1 497 ? 34.199 68.819 26.433 1.00 10.19 519 PRO A C 1
ATOM 3921 O O . PRO A 1 497 ? 34.648 67.840 25.840 1.00 10.61 519 PRO A O 1
ATOM 3925 N N . ILE A 1 498 ? 34.464 69.073 27.707 1.00 10.43 520 ILE A N 1
ATOM 3926 C CA . ILE A 1 498 ? 35.378 68.229 28.460 1.00 10.75 520 ILE A CA 1
ATOM 3927 C C . ILE A 1 498 ? 35.003 66.747 28.495 1.00 11.15 520 ILE A C 1
ATOM 3928 O O . ILE A 1 498 ? 35.885 65.892 28.571 1.00 12.34 520 ILE A O 1
ATOM 3933 N N . ASN A 1 499 ? 33.713 66.433 28.415 1.00 10.59 521 ASN A N 1
ATOM 3934 C CA . ASN A 1 499 ? 33.303 65.033 28.451 1.00 12.02 521 ASN A CA 1
ATOM 3935 C C . ASN A 1 499 ? 33.381 64.298 27.115 1.00 11.39 521 ASN A C 1
ATOM 3936 O O . ASN A 1 499 ? 33.122 63.094 27.056 1.00 12.51 521 ASN A O 1
ATOM 3941 N N . ASN A 1 500 ? 33.734 65.001 26.043 1.00 9.69 522 ASN A N 1
ATOM 3942 C CA . ASN A 1 500 ? 33.858 64.329 24.752 1.00 10.57 522 ASN A CA 1
ATOM 3943 C C . ASN A 1 500 ? 35.100 63.440 24.853 1.00 9.87 522 ASN A C 1
ATOM 3944 O O . ASN A 1 500 ? 36.211 63.934 25.038 1.00 10.27 522 ASN A O 1
ATOM 3949 N N . PRO A 1 501 ? 34.927 62.115 24.724 1.00 10.47 523 PRO A N 1
ATOM 3950 C CA . PRO A 1 501 ? 36.049 61.176 24.822 1.00 10.48 523 PRO A CA 1
ATOM 3951 C C . PRO A 1 501 ? 37.156 61.294 23.782 1.00 8.59 523 PRO A C 1
ATOM 3952 O O . PRO A 1 501 ? 38.262 60.806 23.996 1.00 9.59 523 PRO A O 1
ATOM 3956 N N . GLU A 1 502 ? 36.866 61.939 22.658 1.00 9.31 524 GLU A N 1
ATOM 3957 C CA . GLU A 1 502 ? 37.866 62.116 21.612 1.00 9.65 524 GLU A CA 1
ATOM 3958 C C . GLU A 1 502 ? 38.478 63.519 21.745 1.00 8.75 524 GLU A C 1
ATOM 3959 O O . GLU A 1 502 ? 39.342 63.917 20.965 1.00 10.28 524 GLU A O 1
ATOM 3965 N N . ASP A 1 503 ? 38.039 64.241 22.773 1.00 10.09 525 ASP A N 1
ATOM 3966 C CA . ASP A 1 503 ? 38.485 65.608 23.047 1.00 10.67 525 ASP A CA 1
ATOM 3967 C C . ASP A 1 503 ? 38.389 66.497 21.809 1.00 10.78 525 ASP A C 1
ATOM 3968 O O . ASP A 1 503 ? 39.283 67.301 21.519 1.00 11.08 525 ASP A O 1
ATOM 3973 N N . VAL A 1 504 ? 37.288 66.338 21.084 1.00 9.80 526 VAL A N 1
ATOM 3974 C CA . VAL A 1 504 ? 37.017 67.135 19.894 1.00 9.29 526 VAL A CA 1
ATOM 3975 C C . VAL A 1 504 ? 36.315 68.403 20.373 1.00 8.70 526 VAL A C 1
ATOM 3976 O O . VAL A 1 504 ? 35.221 68.343 20.943 1.00 10.71 526 VAL A O 1
ATOM 3980 N N . ALA A 1 505 ? 36.944 69.550 20.145 1.00 7.68 527 ALA A N 1
ATOM 3981 C CA . ALA A 1 505 ? 36.377 70.815 20.592 1.00 7.60 527 ALA A CA 1
ATOM 3982 C C . ALA A 1 505 ? 36.439 71.888 19.524 1.00 7.26 527 ALA A C 1
ATOM 3983 O O . ALA A 1 505 ? 37.291 71.853 18.636 1.00 7.75 527 ALA A O 1
ATOM 3985 N N . TYR A 1 506 ? 35.525 72.847 19.631 1.00 7.72 528 TYR A N 1
ATOM 3986 C CA . TYR A 1 506 ? 35.437 73.955 18.690 1.00 6.13 528 TYR A CA 1
ATOM 3987 C C . TYR A 1 506 ? 35.231 75.234 19.495 1.00 7.32 528 TYR A C 1
ATOM 3988 O O . TYR A 1 506 ? 34.308 75.316 20.308 1.00 8.81 528 TYR A O 1
ATOM 3997 N N . SER A 1 507 ? 36.081 76.231 19.272 1.00 6.87 529 SER A N 1
ATOM 3998 C CA . SER A 1 507 ? 35.961 77.483 20.015 1.00 7.27 529 SER A CA 1
ATOM 3999 C C . SER A 1 507 ? 34.585 78.137 19.905 1.00 8.79 529 SER A C 1
ATOM 4000 O O . SER A 1 507 ? 34.188 78.901 20.785 1.00 8.88 529 SER A O 1
ATOM 4003 N N . ARG A 1 508 ? 33.853 77.832 18.838 1.00 7.27 530 ARG A N 1
ATOM 4004 C CA . ARG A 1 508 ? 32.523 78.409 18.644 1.00 7.48 530 ARG A CA 1
ATOM 4005 C C . ARG A 1 508 ? 31.513 78.056 19.739 1.00 8.35 530 ARG A C 1
ATOM 4006 O O . ARG A 1 508 ? 30.486 78.716 19.854 1.00 10.41 530 ARG A O 1
ATOM 4014 N N . THR A 1 509 ? 31.790 77.027 20.538 1.00 9.01 531 THR A N 1
ATOM 4015 C CA . THR A 1 509 ? 30.858 76.630 21.602 1.00 8.50 531 THR A CA 1
ATOM 4016 C C . THR A 1 509 ? 31.209 77.245 22.946 1.00 9.33 531 THR A C 1
ATOM 4017 O O . THR A 1 509 ? 30.457 77.118 23.912 1.00 10.00 531 THR A O 1
ATOM 4021 N N . MET A 1 510 ? 32.347 77.920 23.004 1.00 9.00 532 MET A N 1
ATOM 4022 C CA . MET A 1 510 ? 32.815 78.485 24.258 1.00 9.82 532 MET A CA 1
ATOM 4023 C C . MET A 1 510 ? 32.476 79.951 24.503 1.00 9.01 532 MET A C 1
ATOM 4024 O O . MET A 1 510 ? 32.177 80.705 23.578 1.00 9.96 532 MET A O 1
ATOM 4029 N N . TYR A 1 511 ? 32.508 80.337 25.774 1.00 9.68 533 TYR A N 1
ATOM 4030 C CA . TYR A 1 511 ? 32.231 81.708 26.174 1.00 9.72 533 TYR A CA 1
ATOM 4031 C C . TYR A 1 511 ? 32.782 81.965 27.568 1.00 9.83 533 TYR A C 1
ATOM 4032 O O . TYR A 1 511 ? 32.979 81.037 28.354 1.00 10.83 533 TYR A O 1
ATOM 4041 N N . ILE A 1 512 ? 33.038 83.233 27.864 1.00 10.76 534 ILE A N 1
ATOM 4042 C CA . ILE A 1 512 ? 33.584 83.620 29.157 1.00 11.34 534 ILE A CA 1
ATOM 4043 C C . ILE A 1 512 ? 32.510 84.294 30.004 1.00 11.54 534 ILE A C 1
ATOM 4044 O O . ILE A 1 512 ? 31.884 85.260 29.571 1.00 11.97 534 ILE A O 1
ATOM 4049 N N . VAL A 1 513 ? 32.289 83.779 31.207 1.00 12.23 535 VAL A N 1
ATOM 4050 C CA . VAL A 1 513 ? 31.304 84.380 32.092 1.00 15.82 535 VAL A CA 1
ATOM 4051 C C . VAL A 1 513 ? 32.024 85.338 33.034 1.00 17.35 535 VAL A C 1
ATOM 4052 O O . VAL A 1 513 ? 33.202 85.150 33.342 1.00 17.20 535 VAL A O 1
ATOM 4056 N N . LYS A 1 514 ? 31.322 86.377 33.475 1.00 19.91 536 LYS A N 1
ATOM 4057 C CA . LYS A 1 514 ? 31.919 87.341 34.387 1.00 23.02 536 LYS A CA 1
ATOM 4058 C C . LYS A 1 514 ? 32.313 86.602 35.663 1.00 24.90 536 LYS A C 1
ATOM 4059 O O . LYS A 1 514 ? 31.506 85.876 36.242 1.00 25.82 536 LYS A O 1
ATOM 4065 N N . HIS A 1 515 ? 33.559 86.777 36.091 1.00 26.94 537 HIS A N 1
ATOM 4066 C CA . HIS A 1 515 ? 34.050 86.109 37.292 1.00 29.72 537 HIS A CA 1
ATOM 4067 C C . HIS A 1 515 ? 34.808 87.110 38.150 1.00 30.42 537 HIS A C 1
ATOM 4068 O O . HIS A 1 515 ? 35.087 88.217 37.697 1.00 32.24 537 HIS A O 1
ATOM 4075 N N . PRO B 1 4 ? 6.634 27.673 -5.819 1.00 21.96 26 PRO B N 1
ATOM 4076 C CA . PRO B 1 4 ? 6.860 27.313 -4.401 1.00 22.03 26 PRO B CA 1
ATOM 4077 C C . PRO B 1 4 ? 7.830 26.145 -4.255 1.00 22.12 26 PRO B C 1
ATOM 4078 O O . PRO B 1 4 ? 8.159 25.466 -5.228 1.00 21.57 26 PRO B O 1
ATOM 4082 N N . SER B 1 5 ? 8.289 25.921 -3.029 1.00 21.35 27 SER B N 1
ATOM 4083 C CA . SER B 1 5 ? 9.200 24.822 -2.746 1.00 21.14 27 SER B CA 1
ATOM 4084 C C . SER B 1 5 ? 8.499 23.509 -3.079 1.00 21.50 27 SER B C 1
ATOM 4085 O O . SER B 1 5 ? 7.270 23.438 -3.073 1.00 21.87 27 SER B O 1
ATOM 4088 N N . GLY B 1 6 ? 9.281 22.478 -3.381 1.00 22.08 28 GLY B N 1
ATOM 4089 C CA . GLY B 1 6 ? 8.713 21.177 -3.690 1.00 23.13 28 GLY B CA 1
ATOM 4090 C C . GLY B 1 6 ? 7.833 21.090 -4.923 1.00 23.21 28 GLY B C 1
ATOM 4091 O O . GLY B 1 6 ? 6.952 20.231 -4.997 1.00 22.66 28 GLY B O 1
ATOM 4092 N N . THR B 1 7 ? 8.064 21.968 -5.893 1.00 23.67 29 THR B N 1
ATOM 4093 C CA . THR B 1 7 ? 7.280 21.958 -7.123 1.00 23.96 29 THR B CA 1
ATOM 4094 C C . THR B 1 7 ? 7.948 21.064 -8.166 1.00 24.30 29 THR B C 1
ATOM 4095 O O . THR B 1 7 ? 9.170 21.073 -8.309 1.00 25.25 29 THR B O 1
ATOM 4099 N N . VAL B 1 8 ? 7.141 20.288 -8.884 1.00 24.38 30 VAL B N 1
ATOM 4100 C CA . VAL B 1 8 ? 7.653 19.385 -9.912 1.00 25.39 30 VAL B CA 1
ATOM 4101 C C . VAL B 1 8 ? 6.840 19.505 -11.200 1.00 23.90 30 VAL B C 1
ATOM 4102 O O . VAL B 1 8 ? 5.671 19.884 -11.172 1.00 23.55 30 VAL B O 1
ATOM 4106 N N . LEU B 1 9 ? 7.466 19.180 -12.327 1.00 23.55 31 LEU B N 1
ATOM 4107 C CA . LEU B 1 9 ? 6.799 19.250 -13.622 1.00 22.94 31 LEU B CA 1
ATOM 4108 C C . LEU B 1 9 ? 5.789 18.108 -13.741 1.00 22.83 31 LEU B C 1
ATOM 4109 O O . LEU B 1 9 ? 6.120 16.951 -13.486 1.00 23.86 31 LEU B O 1
ATOM 4114 N N . ALA B 1 10 ? 4.556 18.439 -14.118 1.00 21.46 32 ALA B N 1
ATOM 4115 C CA . ALA B 1 10 ? 3.498 17.442 -14.259 1.00 21.43 32 ALA B CA 1
ATOM 4116 C C . ALA B 1 10 ? 3.722 16.549 -15.474 1.00 22.17 32 ALA B C 1
ATOM 4117 O O . ALA B 1 10 ? 4.356 16.958 -16.445 1.00 22.24 32 ALA B O 1
ATOM 4119 N N . GLU B 1 11 ? 3.199 15.328 -15.416 1.00 22.87 33 GLU B N 1
ATOM 4120 C CA . GLU B 1 11 ? 3.351 14.389 -16.524 1.00 24.79 33 GLU B CA 1
ATOM 4121 C C . GLU B 1 11 ? 2.363 14.717 -17.639 1.00 23.76 33 GLU B C 1
ATOM 4122 O O . GLU B 1 11 ? 2.680 14.582 -18.820 1.00 24.12 33 GLU B O 1
ATOM 4128 N N . LYS B 1 12 ? 1.167 15.153 -17.256 1.00 22.22 34 LYS B N 1
ATOM 4129 C CA . LYS B 1 12 ? 0.134 15.511 -18.222 1.00 21.23 34 LYS B CA 1
ATOM 4130 C C . LYS B 1 12 ? 0.173 17.016 -18.481 1.00 18.43 34 LYS B C 1
ATOM 4131 O O . LYS B 1 12 ? -0.250 17.814 -17.643 1.00 18.13 34 LYS B O 1
ATOM 4137 N N . GLN B 1 13 ? 0.681 17.397 -19.648 1.00 14.00 35 GLN B N 1
ATOM 4138 C CA . GLN B 1 13 ? 0.792 18.803 -20.008 1.00 12.87 35 GLN B CA 1
ATOM 4139 C C . GLN B 1 13 ? -0.355 19.278 -20.892 1.00 12.27 35 GLN B C 1
ATOM 4140 O O . GLN B 1 13 ? -0.191 19.477 -22.096 1.00 11.99 35 GLN B O 1
ATOM 4146 N N . GLU B 1 14 ? -1.521 19.449 -20.282 1.00 11.65 36 GLU B N 1
ATOM 4147 C CA . GLU B 1 14 ? -2.705 19.909 -20.989 1.00 12.11 36 GLU B CA 1
ATOM 4148 C C . GLU B 1 14 ? -3.317 21.066 -20.217 1.00 11.84 36 GLU B C 1
ATOM 4149 O O . GLU B 1 14 ? -3.248 21.110 -18.985 1.00 13.06 36 GLU B O 1
ATOM 4155 N N . LEU B 1 15 ? -3.908 22.007 -20.944 1.00 10.62 37 LEU B N 1
ATOM 4156 C CA . LEU B 1 15 ? -4.483 23.193 -20.329 1.00 11.46 37 LEU B CA 1
ATOM 4157 C C . LEU B 1 15 ? -5.866 23.537 -20.860 1.00 11.02 37 LEU B C 1
ATOM 4158 O O . LEU B 1 15 ? -6.155 23.338 -22.038 1.00 10.80 37 LEU B O 1
ATOM 4163 N N . VAL B 1 16 ? -6.715 24.053 -19.976 1.00 9.92 38 VAL B N 1
ATOM 4164 C CA . VAL B 1 16 ? -8.057 24.481 -20.352 1.00 11.28 38 VAL B CA 1
ATOM 4165 C C . VAL B 1 16 ? -8.108 25.980 -20.062 1.00 10.87 38 VAL B C 1
ATOM 4166 O O . VAL B 1 16 ? -8.039 26.402 -18.903 1.00 11.53 38 VAL B O 1
ATOM 4170 N N . ARG B 1 17 ? -8.199 26.775 -21.127 1.00 11.32 39 ARG B N 1
ATOM 4171 C CA . ARG B 1 17 ? -8.239 28.234 -21.033 1.00 10.84 39 ARG B CA 1
ATOM 4172 C C . ARG B 1 17 ? -9.608 28.813 -21.369 1.00 10.41 39 ARG B C 1
ATOM 4173 O O . ARG B 1 17 ? -10.208 28.481 -22.389 1.00 10.73 39 ARG B O 1
ATOM 4181 N N . HIS B 1 18 ? -10.088 29.701 -20.511 1.00 9.36 40 HIS B N 1
ATOM 4182 C CA . HIS B 1 18 ? -11.364 30.358 -20.733 1.00 9.89 40 HIS B CA 1
ATOM 4183 C C . HIS B 1 18 ? -11.184 31.547 -21.676 1.00 10.51 40 HIS B C 1
ATOM 4184 O O . HIS B 1 18 ? -10.178 32.253 -21.606 1.00 12.46 40 HIS B O 1
ATOM 4191 N N . ILE B 1 19 ? -12.140 31.735 -22.581 1.00 10.41 41 ILE B N 1
ATOM 4192 C CA . ILE B 1 19 ? -12.146 32.900 -23.464 1.00 10.85 41 ILE B CA 1
ATOM 4193 C C . ILE B 1 19 ? -13.555 33.476 -23.323 1.00 10.87 41 ILE B C 1
ATOM 4194 O O . ILE B 1 19 ? -14.525 32.732 -23.150 1.00 9.59 41 ILE B O 1
ATOM 4199 N N . LYS B 1 20 ? -13.663 34.800 -23.373 1.00 12.89 42 LYS B N 1
ATOM 4200 C CA . LYS B 1 20 ? -14.940 35.483 -23.171 1.00 13.92 42 LYS B CA 1
ATOM 4201 C C . LYS B 1 20 ? -16.076 35.260 -24.158 1.00 13.89 42 LYS B C 1
ATOM 4202 O O . LYS B 1 20 ? -17.217 35.631 -23.872 1.00 15.47 42 LYS B O 1
ATOM 4208 N N . ASP B 1 21 ? -15.790 34.669 -25.312 1.00 14.34 43 ASP B N 1
ATOM 4209 C CA . ASP B 1 21 ? -16.850 34.428 -26.282 1.00 16.69 43 ASP B CA 1
ATOM 4210 C C . ASP B 1 21 ? -16.413 33.504 -27.407 1.00 16.50 43 ASP B C 1
ATOM 4211 O O . ASP B 1 21 ? -15.232 33.186 -27.544 1.00 16.02 43 ASP B O 1
ATOM 4216 N N . GLU B 1 22 ? -17.383 33.062 -28.198 1.00 15.75 44 GLU B N 1
ATOM 4217 C CA . GLU B 1 22 ? -17.121 32.197 -29.335 1.00 16.56 44 GLU B CA 1
ATOM 4218 C C . GLU B 1 22 ? -16.309 33.010 -30.341 1.00 17.04 44 GLU B C 1
ATOM 4219 O O . GLU B 1 22 ? -16.696 34.123 -30.701 1.00 17.14 44 GLU B O 1
ATOM 4225 N N . PRO B 1 23 ? -15.161 32.477 -30.790 1.00 16.42 45 PRO B N 1
ATOM 4226 C CA . PRO B 1 23 ? -14.338 33.205 -31.760 1.00 17.39 45 PRO B CA 1
ATOM 4227 C C . PRO B 1 23 ? -15.096 33.413 -33.067 1.00 17.58 45 PRO B C 1
ATOM 4228 O O . PRO B 1 23 ? -15.764 32.502 -33.553 1.00 19.51 45 PRO B O 1
ATOM 4232 N N . ALA B 1 24 ? -14.987 34.610 -33.633 1.00 18.57 46 ALA B N 1
ATOM 4233 C CA . ALA B 1 24 ? -15.670 34.936 -34.883 1.00 19.02 46 ALA B CA 1
ATOM 4234 C C . ALA B 1 24 ? -14.887 34.457 -36.104 1.00 19.36 46 ALA B C 1
ATOM 4235 O O . ALA B 1 24 ? -15.399 33.689 -36.923 1.00 22.13 46 ALA B O 1
ATOM 4237 N N . SER B 1 25 ? -13.651 34.928 -36.228 1.00 15.23 47 SER B N 1
ATOM 4238 C CA . SER B 1 25 ? -12.789 34.540 -37.339 1.00 11.96 47 SER B CA 1
ATOM 4239 C C . SER B 1 25 ? -11.377 34.288 -36.840 1.00 10.86 47 SER B C 1
ATOM 4240 O O . SER B 1 25 ? -10.840 35.074 -36.062 1.00 12.59 47 SER B O 1
ATOM 4243 N N . LEU B 1 26 ? -10.780 33.188 -37.285 1.00 8.24 48 LEU B N 1
ATOM 4244 C CA . LEU B 1 26 ? -9.414 32.867 -36.900 1.00 8.09 48 LEU B CA 1
ATOM 4245 C C . LEU B 1 26 ? -8.434 33.403 -37.945 1.00 8.16 48 LEU B C 1
ATOM 4246 O O . LEU B 1 26 ? -7.241 33.107 -37.907 1.00 8.41 48 LEU B O 1
ATOM 4251 N N . ASP B 1 27 ? -8.958 34.192 -38.878 1.00 7.55 49 ASP B N 1
ATOM 4252 C CA . ASP B 1 27 ? -8.156 34.831 -39.923 1.00 7.98 49 ASP B CA 1
ATOM 4253 C C . ASP B 1 27 ? -7.603 36.110 -39.277 1.00 7.74 49 ASP B C 1
ATOM 4254 O O . ASP B 1 27 ? -8.366 36.973 -38.851 1.00 8.59 49 ASP B O 1
ATOM 4259 N N . PRO B 1 28 ? -6.271 36.242 -39.176 1.00 7.04 50 PRO B N 1
ATOM 4260 C CA . PRO B 1 28 ? -5.696 37.448 -38.566 1.00 6.63 50 PRO B CA 1
ATOM 4261 C C . PRO B 1 28 ? -6.246 38.763 -39.122 1.00 6.70 50 PRO B C 1
ATOM 4262 O O . PRO B 1 28 ? -6.390 39.743 -38.387 1.00 7.15 50 PRO B O 1
ATOM 4266 N N . ALA B 1 29 ? -6.550 38.781 -40.417 1.00 7.55 51 ALA B N 1
ATOM 4267 C CA . ALA B 1 29 ? -7.057 39.986 -41.068 1.00 6.75 51 ALA B CA 1
ATOM 4268 C C . ALA B 1 29 ? -8.559 40.206 -40.926 1.00 7.95 51 ALA B C 1
ATOM 4269 O O . ALA B 1 29 ? -9.082 41.228 -41.377 1.00 8.84 51 ALA B O 1
ATOM 4271 N N . LYS B 1 30 ? -9.260 39.258 -40.316 1.00 7.57 52 LYS B N 1
ATOM 4272 C CA . LYS B 1 30 ? -10.698 39.417 -40.131 1.00 7.64 52 LYS B CA 1
ATOM 4273 C C . LYS B 1 30 ? -11.120 39.355 -38.667 1.00 8.54 52 LYS B C 1
ATOM 4274 O O . LYS B 1 30 ? -12.278 39.607 -38.340 1.00 10.29 52 LYS B O 1
ATOM 4280 N N . ALA B 1 31 ? -10.173 39.036 -37.789 1.00 9.23 53 ALA B N 1
ATOM 4281 C CA . ALA B 1 31 ? -10.440 38.963 -36.355 1.00 10.68 53 ALA B CA 1
ATOM 4282 C C . ALA B 1 31 ? -10.932 40.317 -35.850 1.00 11.98 53 ALA B C 1
ATOM 4283 O O . ALA B 1 31 ? -10.446 41.364 -36.282 1.00 11.60 53 ALA B O 1
ATOM 4285 N N . VAL B 1 32 ? -11.898 40.288 -34.934 1.00 11.92 54 VAL B N 1
ATOM 4286 C CA . VAL B 1 32 ? -12.467 41.509 -34.373 0.50 11.47 54 VAL B CA 1
ATOM 4287 C C . VAL B 1 32 ? -12.195 41.686 -32.881 1.00 14.14 54 VAL B C 1
ATOM 4288 O O . VAL B 1 32 ? -11.878 42.787 -32.430 1.00 17.66 54 VAL B O 1
ATOM 4292 N N . GLY B 1 33 ? -12.315 40.605 -32.117 1.00 13.68 55 GLY B N 1
ATOM 4293 C CA . GLY B 1 33 ? -12.117 40.706 -30.682 1.00 12.72 55 GLY B CA 1
ATOM 4294 C C . GLY B 1 33 ? -11.081 39.794 -30.056 1.00 12.05 55 GLY B C 1
ATOM 4295 O O . GLY B 1 33 ? -10.510 38.924 -30.713 1.00 10.88 55 GLY B O 1
ATOM 4296 N N . LEU B 1 34 ? -10.868 39.986 -28.760 1.00 12.01 56 LEU B N 1
ATOM 4297 C CA . LEU B 1 34 ? -9.884 39.224 -28.002 1.00 12.61 56 LEU B CA 1
ATOM 4298 C C . LEU B 1 34 ? -10.009 37.702 -28.009 1.00 12.70 56 LEU B C 1
ATOM 4299 O O . LEU B 1 34 ? -8.997 37.001 -28.021 1.00 12.33 56 LEU B O 1
ATOM 4304 N N . PRO B 1 35 ? -11.240 37.162 -27.987 1.00 12.41 57 PRO B N 1
ATOM 4305 C CA . PRO B 1 35 ? -11.344 35.700 -27.996 1.00 12.05 57 PRO B CA 1
ATOM 4306 C C . PRO B 1 35 ? -10.591 35.063 -29.168 1.00 12.26 57 PRO B C 1
ATOM 4307 O O . PRO B 1 35 ? -9.757 34.176 -28.971 1.00 11.99 57 PRO B O 1
ATOM 4311 N N . GLU B 1 36 ? -10.866 35.520 -30.385 1.00 10.96 58 GLU B N 1
ATOM 4312 C CA . GLU B 1 36 ? -10.183 34.949 -31.541 1.00 11.27 58 GLU B CA 1
ATOM 4313 C C . GLU B 1 36 ? -8.715 35.359 -31.579 1.00 9.48 58 GLU B C 1
ATOM 4314 O O . GLU B 1 36 ? -7.863 34.570 -31.983 1.00 9.03 58 GLU B O 1
ATOM 4320 N N . ILE B 1 37 ? -8.419 36.586 -31.160 1.00 8.83 59 ILE B N 1
ATOM 4321 C CA . ILE B 1 37 ? -7.039 37.069 -31.152 1.00 8.57 59 ILE B CA 1
ATOM 4322 C C . ILE B 1 37 ? -6.157 36.184 -30.270 1.00 8.22 59 ILE B C 1
ATOM 4323 O O . ILE B 1 37 ? -5.028 35.857 -30.636 1.00 8.45 59 ILE B O 1
ATOM 4328 N N . GLN B 1 38 ? -6.673 35.787 -29.112 1.00 7.80 60 GLN B N 1
ATOM 4329 C CA . GLN B 1 38 ? -5.911 34.930 -28.208 1.00 7.44 60 GLN B CA 1
ATOM 4330 C C . GLN B 1 38 ? -5.586 33.593 -28.859 1.00 8.58 60 GLN B C 1
ATOM 4331 O O . GLN B 1 38 ? -4.483 33.065 -28.695 1.00 9.24 60 GLN B O 1
ATOM 4337 N N . VAL B 1 39 ? -6.552 33.032 -29.580 1.00 7.56 61 VAL B N 1
ATOM 4338 C CA . VAL B 1 39 ? -6.330 31.760 -30.257 1.00 7.15 61 VAL B CA 1
ATOM 4339 C C . VAL B 1 39 ? -5.334 31.977 -31.400 1.00 6.58 61 VAL B C 1
ATOM 4340 O O . VAL B 1 39 ? -4.408 31.183 -31.595 1.00 6.03 61 VAL B O 1
ATOM 4344 N N . ILE B 1 40 ? -5.513 33.073 -32.133 1.00 7.11 62 ILE B N 1
ATOM 4345 C CA . ILE B 1 40 ? -4.641 33.407 -33.251 1.00 7.14 62 ILE B CA 1
ATOM 4346 C C . ILE B 1 40 ? -3.169 33.514 -32.829 1.00 6.24 62 ILE B C 1
ATOM 4347 O O . ILE B 1 40 ? -2.277 33.141 -33.586 1.00 6.65 62 ILE B O 1
ATOM 4352 N N . ARG B 1 41 ? -2.912 34.000 -31.617 1.00 5.43 63 ARG B N 1
ATOM 4353 C CA . ARG B 1 41 ? -1.538 34.121 -31.138 1.00 5.45 63 ARG B CA 1
ATOM 4354 C C . ARG B 1 41 ? -0.870 32.758 -30.947 1.00 6.37 63 ARG B C 1
ATOM 4355 O O . ARG B 1 41 ? 0.358 32.669 -30.864 1.00 6.50 63 ARG B O 1
ATOM 4363 N N . ASP B 1 42 ? -1.672 31.700 -30.859 1.00 5.94 64 ASP B N 1
ATOM 4364 C CA . ASP B 1 42 ? -1.123 30.352 -30.725 1.00 6.02 64 ASP B CA 1
ATOM 4365 C C . ASP B 1 42 ? -0.957 29.699 -32.094 1.00 7.07 64 ASP B C 1
ATOM 4366 O O . ASP B 1 42 ? -0.045 28.900 -32.295 1.00 6.81 64 ASP B O 1
ATOM 4371 N N . LEU B 1 43 ? -1.832 30.050 -33.035 1.00 5.56 65 LEU B N 1
ATOM 4372 C CA . LEU B 1 43 ? -1.808 29.458 -34.372 1.00 5.35 65 LEU B CA 1
ATOM 4373 C C . LEU B 1 43 ? -0.903 30.144 -35.389 1.00 5.68 65 LEU B C 1
ATOM 4374 O O . LEU B 1 43 ? -0.495 29.529 -36.378 1.00 5.78 65 LEU B O 1
ATOM 4379 N N . PHE B 1 44 ? -0.594 31.412 -35.147 1.00 5.96 66 PHE B N 1
ATOM 4380 C CA . PHE B 1 44 ? 0.237 32.195 -36.059 1.00 6.22 66 PHE B CA 1
ATOM 4381 C C . PHE B 1 44 ? 1.338 32.911 -35.288 1.00 7.24 66 PHE B C 1
ATOM 4382 O O . PHE B 1 44 ? 1.292 32.989 -34.064 1.00 6.82 66 PHE B O 1
ATOM 4390 N N . GLU B 1 45 ? 2.324 33.434 -36.009 1.00 6.47 67 GLU B N 1
ATOM 4391 C CA . GLU B 1 45 ? 3.412 34.177 -35.383 1.00 5.00 67 GLU B CA 1
ATOM 4392 C C . GLU B 1 45 ? 3.894 35.286 -36.302 1.00 4.26 67 GLU B C 1
ATOM 4393 O O . GLU B 1 45 ? 4.112 35.069 -37.492 1.00 6.89 67 GLU B O 1
ATOM 4399 N N . GLY B 1 46 ? 4.053 36.480 -35.744 1.00 6.05 68 GLY B N 1
ATOM 4400 C CA . GLY B 1 46 ? 4.505 37.602 -36.546 1.00 6.43 68 GLY B CA 1
ATOM 4401 C C . GLY B 1 46 ? 6.013 37.695 -36.640 1.00 6.27 68 GLY B C 1
ATOM 4402 O O . GLY B 1 46 ? 6.735 36.771 -36.245 1.00 7.17 68 GLY B O 1
ATOM 4403 N N . LEU B 1 47 ? 6.497 38.810 -37.177 1.00 6.55 69 LEU B N 1
ATOM 4404 C CA . LEU B 1 47 ? 7.934 39.017 -37.302 1.00 6.13 69 LEU B CA 1
ATOM 4405 C C . LEU B 1 47 ? 8.591 38.952 -35.926 1.00 6.51 69 LEU B C 1
ATOM 4406 O O . LEU B 1 47 ? 9.693 38.414 -35.772 1.00 6.81 69 LEU B O 1
ATOM 4411 N N . VAL B 1 48 ? 7.915 39.502 -34.923 1.00 6.29 70 VAL B N 1
ATOM 4412 C CA . VAL B 1 48 ? 8.436 39.491 -33.560 1.00 7.51 70 VAL B CA 1
ATOM 4413 C C . VAL B 1 48 ? 7.338 39.158 -32.559 1.00 6.94 70 VAL B C 1
ATOM 4414 O O . VAL B 1 48 ? 6.149 39.207 -32.884 1.00 6.91 70 VAL B O 1
ATOM 4418 N N . ASN B 1 49 ? 7.752 38.808 -31.346 1.00 7.35 71 ASN B N 1
ATOM 4419 C CA . ASN B 1 49 ? 6.834 38.501 -30.256 1.00 7.27 71 ASN B CA 1
ATOM 4420 C C . ASN B 1 49 ? 7.120 39.491 -29.132 1.00 7.85 71 ASN B C 1
ATOM 4421 O O . ASN B 1 49 ? 8.103 40.232 -29.179 1.00 7.46 71 ASN B O 1
ATOM 4426 N N . GLN B 1 50 ? 6.253 39.497 -28.126 1.00 8.55 72 GLN B N 1
ATOM 4427 C CA . GLN B 1 50 ? 6.447 40.337 -26.950 1.00 9.67 72 GLN B CA 1
ATOM 4428 C C . GLN B 1 50 ? 6.798 39.375 -25.821 1.00 11.75 72 GLN B C 1
ATOM 4429 O O . GLN B 1 50 ? 6.280 38.261 -25.782 1.00 13.54 72 GLN B O 1
ATOM 4435 N N . ASN B 1 51 ? 7.692 39.769 -24.922 1.00 11.06 73 ASN B N 1
ATOM 4436 C CA . ASN B 1 51 ? 7.969 38.904 -23.781 1.00 11.70 73 ASN B CA 1
ATOM 4437 C C . ASN B 1 51 ? 7.016 39.432 -22.708 1.00 12.99 73 ASN B C 1
ATOM 4438 O O . ASN B 1 51 ? 6.207 40.315 -22.994 1.00 12.57 73 ASN B O 1
ATOM 4443 N N . GLU B 1 52 ? 7.077 38.907 -21.491 1.00 12.69 74 GLU B N 1
ATOM 4444 C CA . GLU B 1 52 ? 6.160 39.381 -20.457 1.00 13.13 74 GLU B CA 1
ATOM 4445 C C . GLU B 1 52 ? 6.309 40.872 -20.170 1.00 14.81 74 GLU B C 1
ATOM 4446 O O . GLU B 1 52 ? 5.324 41.553 -19.882 1.00 16.13 74 GLU B O 1
ATOM 4452 N N . LYS B 1 53 ? 7.538 41.373 -20.257 1.00 15.70 75 LYS B N 1
ATOM 4453 C CA . LYS B 1 53 ? 7.826 42.786 -20.008 1.00 18.83 75 LYS B CA 1
ATOM 4454 C C . LYS B 1 53 ? 7.434 43.691 -21.174 1.00 19.16 75 LYS B C 1
ATOM 4455 O O . LYS B 1 53 ? 7.707 44.893 -21.145 1.00 20.39 75 LYS B O 1
ATOM 4461 N N . GLY B 1 54 ? 6.808 43.116 -22.198 1.00 16.93 76 GLY B N 1
ATOM 4462 C CA . GLY B 1 54 ? 6.403 43.904 -23.350 1.00 17.71 76 GLY B CA 1
ATOM 4463 C C . GLY B 1 54 ? 7.554 44.190 -24.296 1.00 17.14 76 GLY B C 1
ATOM 4464 O O . GLY B 1 54 ? 7.380 44.855 -25.320 1.00 18.44 76 GLY B O 1
ATOM 4465 N N . GLU B 1 55 ? 8.737 43.691 -23.954 1.00 16.44 77 GLU B N 1
ATOM 4466 C CA . GLU B 1 55 ? 9.918 43.888 -24.784 1.00 16.02 77 GLU B CA 1
ATOM 4467 C C . GLU B 1 55 ? 9.806 43.044 -26.049 1.00 14.62 77 GLU B C 1
ATOM 4468 O O . GLU B 1 55 ? 9.160 41.996 -26.057 1.00 11.84 77 GLU B O 1
ATOM 4474 N N . ILE B 1 56 ? 10.452 43.499 -27.113 1.00 11.87 78 ILE B N 1
ATOM 4475 C CA . ILE B 1 56 ? 10.408 42.791 -28.382 1.00 11.50 78 ILE B CA 1
ATOM 4476 C C . ILE B 1 56 ? 11.461 41.697 -28.473 1.00 11.34 78 ILE B C 1
ATOM 4477 O O . ILE B 1 56 ? 12.641 41.937 -28.221 1.00 14.27 78 ILE B O 1
ATOM 4482 N N . VAL B 1 57 ? 11.019 40.493 -28.830 1.00 9.41 79 VAL B N 1
ATOM 4483 C CA . VAL B 1 57 ? 11.912 39.352 -28.982 1.00 9.56 79 VAL B CA 1
ATOM 4484 C C . VAL B 1 57 ? 11.649 38.718 -30.345 1.00 8.39 79 VAL B C 1
ATOM 4485 O O . VAL B 1 57 ? 10.585 38.903 -30.934 1.00 9.13 79 VAL B O 1
ATOM 4489 N N . PRO B 1 58 ? 12.615 37.954 -30.865 1.00 8.32 80 PRO B N 1
ATOM 4490 C CA . PRO B 1 58 ? 12.451 37.317 -32.172 1.00 8.79 80 PRO B CA 1
ATOM 4491 C C . PRO B 1 58 ? 11.236 36.415 -32.360 1.00 9.24 80 PRO B C 1
ATOM 4492 O O . PRO B 1 58 ? 10.828 35.691 -31.452 1.00 11.01 80 PRO B O 1
ATOM 4496 N N . GLY B 1 59 ? 10.659 36.494 -33.556 1.00 7.69 81 GLY B N 1
ATOM 4497 C CA . GLY B 1 59 ? 9.531 35.665 -33.932 1.00 7.49 81 GLY B CA 1
ATOM 4498 C C . GLY B 1 59 ? 10.024 35.044 -35.222 1.00 7.91 81 GLY B C 1
ATOM 4499 O O . GLY B 1 59 ? 11.010 34.304 -35.214 1.00 8.15 81 GLY B O 1
ATOM 4500 N N . VAL B 1 60 ? 9.371 35.346 -36.337 1.00 7.25 82 VAL B N 1
ATOM 4501 C CA . VAL B 1 60 ? 9.834 34.825 -37.614 1.00 6.84 82 VAL B CA 1
ATOM 4502 C C . VAL B 1 60 ? 11.139 35.545 -37.962 1.00 8.33 82 VAL B C 1
ATOM 4503 O O . VAL B 1 60 ? 12.027 34.972 -38.595 1.00 8.67 82 VAL B O 1
ATOM 4507 N N . ALA B 1 61 ? 11.248 36.803 -37.541 1.00 7.12 83 ALA B N 1
ATOM 4508 C CA . ALA B 1 61 ? 12.446 37.598 -37.791 1.00 7.54 83 ALA B CA 1
ATOM 4509 C C . ALA B 1 61 ? 13.450 37.439 -36.659 1.00 8.71 83 ALA B C 1
ATOM 4510 O O . ALA B 1 61 ? 13.081 37.393 -35.483 1.00 8.19 83 ALA B O 1
ATOM 4512 N N . THR B 1 62 ? 14.725 37.363 -37.029 1.00 9.66 84 THR B N 1
ATOM 4513 C CA . THR B 1 62 ? 15.811 37.216 -36.069 1.00 10.25 84 THR B CA 1
ATOM 4514 C C . THR B 1 62 ? 16.529 38.545 -35.893 1.00 11.84 84 THR B C 1
ATOM 4515 O O . THR B 1 62 ? 17.281 38.737 -34.935 1.00 12.97 84 THR B O 1
ATOM 4519 N N . GLN B 1 63 ? 16.293 39.457 -36.828 1.00 11.48 85 GLN B N 1
ATOM 4520 C CA . GLN B 1 63 ? 16.925 40.765 -36.800 1.00 13.54 85 GLN B CA 1
ATOM 4521 C C . GLN B 1 63 ? 16.076 41.820 -37.493 1.00 12.50 85 GLN B C 1
ATOM 4522 O O . GLN B 1 63 ? 15.360 41.538 -38.453 1.00 12.75 85 GLN B O 1
ATOM 4528 N N . TRP B 1 64 ? 16.162 43.042 -36.985 1.00 11.63 86 TRP B N 1
ATOM 4529 C CA . TRP B 1 64 ? 15.443 44.168 -37.551 1.00 12.80 86 TRP B CA 1
ATOM 4530 C C . TRP B 1 64 ? 16.341 45.374 -37.378 1.00 14.11 86 TRP B C 1
ATOM 4531 O O . TRP B 1 64 ? 16.920 45.590 -36.308 1.00 16.65 86 TRP B O 1
ATOM 4542 N N . LYS B 1 65 ? 16.478 46.145 -38.446 1.00 13.56 87 LYS B N 1
ATOM 4543 C CA . LYS B 1 65 ? 17.336 47.311 -38.412 1.00 14.88 87 LYS B CA 1
ATOM 4544 C C . LYS B 1 65 ? 16.770 48.472 -39.207 1.00 13.83 87 LYS B C 1
ATOM 4545 O O . LYS B 1 65 ? 16.105 48.288 -40.228 1.00 13.18 87 LYS B O 1
ATOM 4551 N N . SER B 1 66 ? 17.041 49.673 -38.714 1.00 13.86 88 SER B N 1
ATOM 4552 C CA . SER B 1 66 ? 16.614 50.900 -39.360 1.00 15.36 88 SER B CA 1
ATOM 4553 C C . SER B 1 66 ? 17.562 51.992 -38.894 1.00 17.48 88 SER B C 1
ATOM 4554 O O . SER B 1 66 ? 17.647 52.285 -37.701 1.00 19.73 88 SER B O 1
ATOM 4557 N N . ASN B 1 67 ? 18.283 52.581 -39.838 1.00 18.34 89 ASN B N 1
ATOM 4558 C CA . ASN B 1 67 ? 19.230 53.636 -39.512 1.00 20.76 89 ASN B CA 1
ATOM 4559 C C . ASN B 1 67 ? 18.541 54.992 -39.393 1.00 20.08 89 ASN B C 1
ATOM 4560 O O . ASN B 1 67 ? 19.044 55.893 -38.724 1.00 22.04 89 ASN B O 1
ATOM 4565 N N . ASP B 1 68 ? 17.379 55.125 -40.026 1.00 18.00 90 ASP B N 1
ATOM 4566 C CA . ASP B 1 68 ? 16.638 56.384 -40.030 1.00 15.55 90 ASP B CA 1
ATOM 4567 C C . ASP B 1 68 ? 15.212 56.296 -39.481 1.00 12.30 90 ASP B C 1
ATOM 4568 O O . ASP B 1 68 ? 14.481 57.291 -39.486 1.00 12.48 90 ASP B O 1
ATOM 4573 N N . ASN B 1 69 ? 14.822 55.111 -39.020 1.00 11.20 91 ASN B N 1
ATOM 4574 C CA . ASN B 1 69 ? 13.486 54.878 -38.472 1.00 10.92 91 ASN B CA 1
ATOM 4575 C C . ASN B 1 69 ? 12.390 54.907 -39.538 1.00 9.17 91 ASN B C 1
ATOM 4576 O O . ASN B 1 69 ? 11.211 54.729 -39.224 1.00 8.37 91 ASN B O 1
ATOM 4581 N N . ARG B 1 70 ? 12.781 55.110 -40.795 1.00 8.16 92 ARG B N 1
ATOM 4582 C CA . ARG B 1 70 ? 11.827 55.181 -41.904 1.00 8.56 92 ARG B CA 1
ATOM 4583 C C . ARG B 1 70 ? 11.841 53.934 -42.778 1.00 8.08 92 ARG B C 1
ATOM 4584 O O . ARG B 1 70 ? 10.792 53.459 -43.210 1.00 9.51 92 ARG B O 1
ATOM 4592 N N . ILE B 1 71 ? 13.035 53.430 -43.070 1.00 8.83 93 ILE B N 1
ATOM 4593 C CA . ILE B 1 71 ? 13.175 52.220 -43.870 1.00 9.29 93 ILE B CA 1
ATOM 4594 C C . ILE B 1 71 ? 13.636 51.118 -42.927 1.00 9.85 93 ILE B C 1
ATOM 4595 O O . ILE B 1 71 ? 14.678 51.228 -42.282 1.00 11.15 93 ILE B O 1
ATOM 4600 N N . TRP B 1 72 ? 12.837 50.062 -42.842 1.00 9.43 94 TRP B N 1
ATOM 4601 C CA . TRP B 1 72 ? 13.134 48.942 -41.963 1.00 10.22 94 TRP B CA 1
ATOM 4602 C C . TRP B 1 72 ? 13.465 47.675 -42.727 1.00 10.29 94 TRP B C 1
ATOM 4603 O O . TRP B 1 72 ? 12.800 47.336 -43.705 1.00 11.52 94 TRP B O 1
ATOM 4614 N N . THR B 1 73 ? 14.501 46.976 -42.278 1.00 9.84 95 THR B N 1
ATOM 4615 C CA . THR B 1 73 ? 14.899 45.732 -42.913 1.00 10.75 95 THR B CA 1
ATOM 4616 C C . THR B 1 73 ? 14.838 44.615 -41.886 1.00 9.54 95 THR B C 1
ATOM 4617 O O . THR B 1 73 ? 15.522 44.664 -40.864 1.00 10.72 95 THR B O 1
ATOM 4621 N N . PHE B 1 74 ? 13.998 43.620 -42.154 1.00 9.66 96 PHE B N 1
ATOM 4622 C CA . PHE B 1 74 ? 13.855 42.476 -41.264 1.00 8.39 96 PHE B CA 1
ATOM 4623 C C . PHE B 1 74 ? 14.489 41.250 -41.900 1.00 9.41 96 PHE B C 1
ATOM 4624 O O . PHE B 1 74 ? 14.271 40.970 -43.081 1.00 9.29 96 PHE B O 1
ATOM 4632 N N . THR B 1 75 ? 15.281 40.527 -41.118 1.00 10.01 97 THR B N 1
ATOM 4633 C CA . THR B 1 75 ? 15.902 39.308 -41.612 1.00 10.54 97 THR B CA 1
ATOM 4634 C C . THR B 1 75 ? 15.130 38.152 -40.985 1.00 9.98 97 THR B C 1
ATOM 4635 O O . THR B 1 75 ? 14.940 38.104 -39.770 1.00 9.30 97 THR B O 1
ATOM 4639 N N . LEU B 1 76 ? 14.670 37.233 -41.825 1.00 10.44 98 LEU B N 1
ATOM 4640 C CA . LEU B 1 76 ? 13.889 36.093 -41.363 1.00 9.75 98 LEU B CA 1
ATOM 4641 C C . LEU B 1 76 ? 14.765 34.870 -41.138 1.00 11.15 98 LEU B C 1
ATOM 4642 O O . LEU B 1 76 ? 15.721 34.641 -41.876 1.00 12.16 98 LEU B O 1
ATOM 4647 N N . ARG B 1 77 ? 14.434 34.084 -40.115 1.00 11.29 99 ARG B N 1
ATOM 4648 C CA . ARG B 1 77 ? 15.204 32.868 -39.801 1.00 10.91 99 ARG B CA 1
ATOM 4649 C C . ARG B 1 77 ? 15.035 31.811 -40.934 1.00 14.25 99 ARG B C 1
ATOM 4650 O O . ARG B 1 77 ? 13.993 31.830 -41.597 1.00 14.77 99 ARG B O 1
ATOM 4658 N N . ASP B 1 78 ? 16.087 31.006 -41.209 1.00 18.21 100 ASP B N 1
ATOM 4659 C CA . ASP B 1 78 ? 16.144 29.952 -42.261 1.00 19.53 100 ASP B CA 1
ATOM 4660 C C . ASP B 1 78 ? 15.103 28.845 -42.070 1.00 18.27 100 ASP B C 1
ATOM 4661 O O . ASP B 1 78 ? 14.740 28.199 -43.074 1.00 19.87 100 ASP B O 1
ATOM 4666 N N . ASN B 1 79 ? 14.576 28.693 -40.840 1.00 15.78 101 ASN B N 1
ATOM 4667 C CA . ASN B 1 79 ? 13.720 27.549 -40.514 1.00 15.49 101 ASN B CA 1
ATOM 4668 C C . ASN B 1 79 ? 12.360 27.805 -39.938 1.00 13.88 101 ASN B C 1
ATOM 4669 O O . ASN B 1 79 ? 11.761 26.927 -39.265 1.00 13.08 101 ASN B O 1
ATOM 4674 N N . ALA B 1 80 ? 11.903 29.031 -40.196 1.00 11.98 102 ALA B N 1
ATOM 4675 C CA . ALA B 1 80 ? 10.515 29.358 -39.909 1.00 9.48 102 ALA B CA 1
ATOM 4676 C C . ALA B 1 80 ? 9.654 28.532 -40.890 1.00 9.78 102 ALA B C 1
ATOM 4677 O O . ALA B 1 80 ? 9.871 28.544 -42.106 1.00 9.86 102 ALA B O 1
ATOM 4679 N N . LYS B 1 81 ? 8.667 27.832 -40.341 1.00 8.36 103 LYS B N 1
ATOM 4680 C CA . LYS B 1 81 ? 7.801 26.986 -41.148 1.00 9.16 103 LYS B CA 1
ATOM 4681 C C . LYS B 1 81 ? 6.325 27.055 -40.810 1.00 8.62 103 LYS B C 1
ATOM 4682 O O . LYS B 1 81 ? 5.932 27.339 -39.670 1.00 9.45 103 LYS B O 1
ATOM 4688 N N . TRP B 1 82 ? 5.519 26.775 -41.829 1.00 7.93 104 TRP B N 1
ATOM 4689 C CA . TRP B 1 82 ? 4.075 26.704 -41.697 1.00 7.26 104 TRP B CA 1
ATOM 4690 C C . TRP B 1 82 ? 3.814 25.330 -41.084 1.00 7.19 104 TRP B C 1
ATOM 4691 O O . TRP B 1 82 ? 4.699 24.469 -41.078 1.00 6.98 104 TRP B O 1
ATOM 4702 N N . ALA B 1 83 ? 2.600 25.120 -40.593 1.00 7.13 105 ALA B N 1
ATOM 4703 C CA . ALA B 1 83 ? 2.237 23.857 -39.961 1.00 6.99 105 ALA B CA 1
ATOM 4704 C C . ALA B 1 83 ? 2.339 22.633 -40.867 1.00 8.35 105 ALA B C 1
ATOM 4705 O O . ALA B 1 83 ? 2.362 21.503 -40.377 1.00 9.20 105 ALA B O 1
ATOM 4707 N N . ASP B 1 84 ? 2.396 22.848 -42.180 1.00 7.47 106 ASP B N 1
ATOM 4708 C CA . ASP B 1 84 ? 2.517 21.733 -43.115 1.00 9.50 106 ASP B CA 1
ATOM 4709 C C . ASP B 1 84 ? 3.973 21.470 -43.499 1.00 10.00 106 ASP B C 1
ATOM 4710 O O . ASP B 1 84 ? 4.255 20.645 -44.371 1.00 11.61 106 ASP B O 1
ATOM 4715 N N . GLY B 1 85 ? 4.895 22.179 -42.852 1.00 8.35 107 GLY B N 1
ATOM 4716 C CA . GLY B 1 85 ? 6.308 21.974 -43.119 1.00 9.52 107 GLY B CA 1
ATOM 4717 C C . GLY B 1 85 ? 6.940 22.865 -44.169 1.00 9.00 107 GLY B C 1
ATOM 4718 O O . GLY B 1 85 ? 8.162 22.855 -44.332 1.00 11.04 107 GLY B O 1
ATOM 4719 N N . THR B 1 86 ? 6.127 23.632 -44.885 1.00 8.36 108 THR B N 1
ATOM 4720 C CA . THR B 1 86 ? 6.661 24.517 -45.915 1.00 8.49 108 THR B CA 1
ATOM 4721 C C . THR B 1 86 ? 7.266 25.766 -45.278 1.00 8.68 108 THR B C 1
ATOM 4722 O O . THR B 1 86 ? 6.868 26.186 -44.193 1.00 7.38 108 THR B O 1
ATOM 4726 N N . PRO B 1 87 ? 8.242 26.382 -45.949 1.00 9.61 109 PRO B N 1
ATOM 4727 C CA . PRO B 1 87 ? 8.879 27.576 -45.395 1.00 9.62 109 PRO B CA 1
ATOM 4728 C C . PRO B 1 87 ? 8.070 28.865 -45.392 1.00 8.65 109 PRO B C 1
ATOM 4729 O O . PRO B 1 87 ? 7.247 29.104 -46.276 1.00 9.48 109 PRO B O 1
ATOM 4733 N N . VAL B 1 88 ? 8.305 29.675 -44.364 1.00 8.88 110 VAL B N 1
ATOM 4734 C CA . VAL B 1 88 ? 7.677 30.985 -44.252 1.00 8.77 110 VAL B CA 1
ATOM 4735 C C . VAL B 1 88 ? 8.743 31.900 -44.848 1.00 9.66 110 VAL B C 1
ATOM 4736 O O . VAL B 1 88 ? 9.902 31.874 -44.421 1.00 12.08 110 VAL B O 1
ATOM 4740 N N . THR B 1 89 ? 8.365 32.681 -45.853 1.00 8.88 111 THR B N 1
ATOM 4741 C CA . THR B 1 89 ? 9.315 33.572 -46.509 1.00 8.64 111 THR B CA 1
ATOM 4742 C C . THR B 1 89 ? 8.837 35.016 -46.507 1.00 7.89 111 THR B C 1
ATOM 4743 O O . THR B 1 89 ? 7.703 35.313 -46.114 1.00 7.40 111 THR B O 1
ATOM 4747 N N . ALA B 1 90 ? 9.712 35.915 -46.949 1.00 7.26 112 ALA B N 1
ATOM 4748 C CA . ALA B 1 90 ? 9.377 37.330 -47.006 1.00 7.35 112 ALA B CA 1
ATOM 4749 C C . ALA B 1 90 ? 8.144 37.550 -47.882 1.00 7.75 112 ALA B C 1
ATOM 4750 O O . ALA B 1 90 ? 7.316 38.412 -47.590 1.00 7.49 112 ALA B O 1
ATOM 4752 N N . GLN B 1 91 ? 8.013 36.766 -48.949 1.00 7.68 113 GLN B N 1
ATOM 4753 C CA . GLN B 1 91 ? 6.864 36.903 -49.839 1.00 8.02 113 GLN B CA 1
ATOM 4754 C C . GLN B 1 91 ? 5.551 36.642 -49.105 1.00 6.74 113 GLN B C 1
ATOM 4755 O O . GLN B 1 91 ? 4.527 37.238 -49.442 1.00 7.05 113 GLN B O 1
ATOM 4761 N N . ASP B 1 92 ? 5.566 35.753 -48.111 1.00 7.28 114 ASP B N 1
ATOM 4762 C CA . ASP B 1 92 ? 4.345 35.481 -47.355 1.00 6.79 114 ASP B CA 1
ATOM 4763 C C . ASP B 1 92 ? 3.883 36.759 -46.654 1.00 6.70 114 ASP B C 1
ATOM 4764 O O . ASP B 1 92 ? 2.685 37.018 -46.547 1.00 6.49 114 ASP B O 1
ATOM 4769 N N . PHE B 1 93 ? 4.832 37.553 -46.166 1.00 6.64 115 PHE B N 1
ATOM 4770 C CA . PHE B 1 93 ? 4.490 38.800 -45.490 1.00 6.31 115 PHE B CA 1
ATOM 4771 C C . PHE B 1 93 ? 4.009 39.862 -46.472 1.00 6.60 115 PHE B C 1
ATOM 4772 O O . PHE B 1 93 ? 3.100 40.629 -46.157 1.00 6.77 115 PHE B O 1
ATOM 4780 N N . VAL B 1 94 ? 4.603 39.908 -47.660 1.00 6.39 116 VAL B N 1
ATOM 4781 C CA . VAL B 1 94 ? 4.167 40.870 -48.668 1.00 6.42 116 VAL B CA 1
ATOM 4782 C C . VAL B 1 94 ? 2.710 40.549 -49.000 1.00 7.94 116 VAL B C 1
ATOM 4783 O O . VAL B 1 94 ? 1.850 41.430 -49.007 1.00 7.12 116 VAL B O 1
ATOM 4787 N N . TYR B 1 95 ? 2.442 39.273 -49.260 1.00 6.05 117 TYR B N 1
ATOM 4788 C CA . TYR B 1 95 ? 1.096 38.815 -49.582 1.00 6.65 117 TYR B CA 1
ATOM 4789 C C . TYR B 1 95 ? 0.111 39.144 -48.461 1.00 5.70 117 TYR B C 1
ATOM 4790 O O . TYR B 1 95 ? -0.987 39.649 -48.705 1.00 6.08 117 TYR B O 1
ATOM 4799 N N . SER B 1 96 ? 0.509 38.844 -47.230 1.00 6.86 118 SER B N 1
ATOM 4800 C CA . SER B 1 96 ? -0.354 39.059 -46.074 1.00 6.60 118 SER B CA 1
ATOM 4801 C C . SER B 1 96 ? -0.660 40.509 -45.731 1.00 6.10 118 SER B C 1
ATOM 4802 O O . SER B 1 96 ? -1.802 40.842 -45.410 1.00 6.54 118 SER B O 1
ATOM 4805 N N . TRP B 1 97 ? 0.349 41.370 -45.793 1.00 5.92 119 TRP B N 1
ATOM 4806 C CA . TRP B 1 97 ? 0.136 42.773 -45.480 1.00 6.36 119 TRP B CA 1
ATOM 4807 C C . TRP B 1 97 ? -0.650 43.464 -46.592 1.00 5.34 119 TRP B C 1
ATOM 4808 O O . TRP B 1 97 ? -1.461 44.349 -46.320 1.00 5.64 119 TRP B O 1
ATOM 4819 N N . GLN B 1 98 ? -0.426 43.067 -47.844 1.00 6.63 120 GLN B N 1
ATOM 4820 C CA . GLN B 1 98 ? -1.202 43.647 -48.934 1.00 5.99 120 GLN B CA 1
ATOM 4821 C C . GLN B 1 98 ? -2.660 43.249 -48.711 1.00 6.38 120 GLN B C 1
ATOM 4822 O O . GLN B 1 98 ? -3.567 44.057 -48.881 1.00 6.50 120 GLN B O 1
ATOM 4828 N N . ARG B 1 99 ? -2.868 41.995 -48.318 1.00 6.07 121 ARG B N 1
ATOM 4829 C CA . ARG B 1 99 ? -4.199 41.462 -48.054 1.00 6.04 121 ARG B CA 1
ATOM 4830 C C . ARG B 1 99 ? -4.875 42.204 -46.888 1.00 6.09 121 ARG B C 1
ATOM 4831 O O . ARG B 1 99 ? -6.083 42.441 -46.906 1.00 7.73 121 ARG B O 1
ATOM 4839 N N . LEU B 1 100 ? -4.091 42.580 -45.883 1.00 6.45 122 LEU B N 1
ATOM 4840 C CA . LEU B 1 100 ? -4.623 43.298 -44.729 1.00 6.56 122 LEU B CA 1
ATOM 4841 C C . LEU B 1 100 ? -5.289 44.616 -45.126 1.00 6.97 122 LEU B C 1
ATOM 4842 O O . LEU B 1 100 ? -6.372 44.940 -44.634 1.00 7.26 122 LEU B O 1
ATOM 4847 N N . VAL B 1 101 ? -4.644 45.370 -46.016 1.00 6.13 123 VAL B N 1
ATOM 4848 C CA . VAL B 1 101 ? -5.183 46.662 -46.446 1.00 6.53 123 VAL B CA 1
ATOM 4849 C C . VAL B 1 101 ? -6.087 46.607 -47.681 1.00 6.52 123 VAL B C 1
ATOM 4850 O O . VAL B 1 101 ? -6.798 47.565 -47.976 1.00 7.36 123 VAL B O 1
ATOM 4854 N N . ASP B 1 102 ? -6.062 45.483 -48.391 1.00 6.70 124 ASP B N 1
ATOM 4855 C CA . ASP B 1 102 ? -6.885 45.287 -49.586 1.00 7.07 124 ASP B CA 1
ATOM 4856 C C . ASP B 1 102 ? -8.359 45.517 -49.218 1.00 6.63 124 ASP B C 1
ATOM 4857 O O . ASP B 1 102 ? -8.881 44.876 -48.314 1.00 6.76 124 ASP B O 1
ATOM 4862 N N . PRO B 1 103 ? -9.048 46.435 -49.912 1.00 6.53 125 PRO B N 1
ATOM 4863 C CA . PRO B 1 103 ? -10.460 46.683 -49.591 1.00 7.00 125 PRO B CA 1
ATOM 4864 C C . PRO B 1 103 ? -11.322 45.418 -49.615 1.00 7.27 125 PRO B C 1
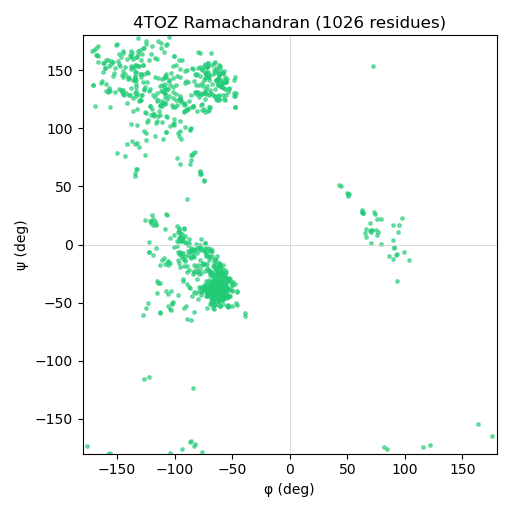ATOM 4865 O O . PRO B 1 103 ? -12.307 45.315 -48.885 1.00 7.26 125 PRO B O 1
ATOM 4869 N N . LYS B 1 104 ? -10.953 44.460 -50.458 1.00 6.95 126 LYS B N 1
ATOM 4870 C CA . LYS B 1 104 ? -11.721 43.224 -50.574 1.00 7.37 126 LYS B CA 1
ATOM 4871 C C . LYS B 1 104 ? -11.751 42.398 -49.290 1.00 7.74 126 LYS B C 1
ATOM 4872 O O . LYS B 1 104 ? -12.683 41.635 -49.065 1.00 8.33 126 LYS B O 1
ATOM 4878 N N . THR B 1 105 ? -10.730 42.554 -48.453 1.00 7.07 127 THR B N 1
ATOM 4879 C CA . THR B 1 105 ? -10.640 41.795 -47.210 1.00 6.95 127 THR B CA 1
ATOM 4880 C C . THR B 1 105 ? -11.540 42.329 -46.103 1.00 6.54 127 THR B C 1
ATOM 4881 O O . THR B 1 105 ? -11.872 41.603 -45.164 1.00 6.93 127 THR B O 1
ATOM 4885 N N . LEU B 1 106 ? -11.937 43.593 -46.213 1.00 7.32 128 LEU B N 1
ATOM 4886 C CA . LEU B 1 106 ? -12.799 44.210 -45.209 1.00 6.83 128 LEU B CA 1
ATOM 4887 C C . LEU B 1 106 ? -12.248 43.982 -43.803 1.00 7.30 128 LEU B C 1
ATOM 4888 O O . LEU B 1 106 ? -12.993 43.660 -42.875 1.00 8.94 128 LEU B O 1
ATOM 4893 N N . SER B 1 107 ? -10.942 44.159 -43.639 1.00 6.68 129 SER B N 1
ATOM 4894 C CA . SER B 1 107 ? -10.337 43.941 -42.336 1.00 7.51 129 SER B CA 1
ATOM 4895 C C . SER B 1 107 ? -10.708 44.978 -41.296 1.00 7.02 129 SER B C 1
ATOM 4896 O O . SER B 1 107 ? -10.590 46.185 -41.529 1.00 8.36 129 SER B O 1
ATOM 4899 N N . PRO B 1 108 ? -11.162 44.522 -40.122 1.00 8.09 130 PRO B N 1
ATOM 4900 C CA . PRO B 1 108 ? -11.524 45.474 -39.072 1.00 8.71 130 PRO B CA 1
ATOM 4901 C C . PRO B 1 108 ? -10.287 46.171 -38.511 1.00 9.14 130 PRO B C 1
ATOM 4902 O O . PRO B 1 108 ? -10.398 47.138 -37.760 1.00 11.17 130 PRO B O 1
ATOM 4906 N N . PHE B 1 109 ? -9.103 45.682 -38.875 1.00 8.87 131 PHE B N 1
ATOM 4907 C CA . PHE B 1 109 ? -7.875 46.301 -38.391 1.00 8.12 131 PHE B CA 1
ATOM 4908 C C . PHE B 1 109 ? -6.947 46.802 -39.491 1.00 8.43 131 PHE B C 1
ATOM 4909 O O . PHE B 1 109 ? -5.758 47.019 -39.262 1.00 8.28 131 PHE B O 1
ATOM 4917 N N . ALA B 1 110 ? -7.498 47.011 -40.682 1.00 8.25 132 ALA B N 1
ATOM 4918 C CA . ALA B 1 110 ? -6.693 47.522 -41.785 1.00 7.68 132 ALA B CA 1
ATOM 4919 C C . ALA B 1 110 ? -6.079 48.851 -41.356 1.00 7.16 132 ALA B C 1
ATOM 4920 O O . ALA B 1 110 ? -4.945 49.169 -41.720 1.00 7.59 132 ALA B O 1
ATOM 4922 N N . TRP B 1 111 ? -6.831 49.611 -40.563 1.00 7.48 133 TRP B N 1
ATOM 4923 C CA . TRP B 1 111 ? -6.381 50.909 -40.082 1.00 8.08 133 TRP B CA 1
ATOM 4924 C C . TRP B 1 111 ? -5.056 50.845 -39.324 1.00 7.64 133 TRP B C 1
ATOM 4925 O O . TRP B 1 111 ? -4.321 51.829 -39.280 1.00 8.49 133 TRP B O 1
ATOM 4936 N N . PHE B 1 112 ? -4.749 49.694 -38.733 1.00 7.30 134 PHE B N 1
ATOM 4937 C CA . PHE B 1 112 ? -3.509 49.556 -37.977 1.00 7.54 134 PHE B CA 1
ATOM 4938 C C . PHE B 1 112 ? -2.287 49.726 -38.881 1.00 6.86 134 PHE B C 1
ATOM 4939 O O . PHE B 1 112 ? -1.238 50.191 -38.433 1.00 6.68 134 PHE B O 1
ATOM 4947 N N . ALA B 1 113 ? -2.426 49.355 -40.153 1.00 6.44 135 ALA B N 1
ATOM 4948 C CA . ALA B 1 113 ? -1.326 49.494 -41.106 1.00 6.78 135 ALA B CA 1
ATOM 4949 C C . ALA B 1 113 ? -1.009 50.968 -41.366 1.00 6.28 135 ALA B C 1
ATOM 4950 O O . ALA B 1 113 ? 0.139 51.323 -41.619 1.00 7.34 135 ALA B O 1
ATOM 4952 N N . ALA B 1 114 ? -2.029 51.820 -41.307 1.00 7.63 136 ALA B N 1
ATOM 4953 C CA . ALA B 1 114 ? -1.837 53.254 -41.507 1.00 7.55 136 ALA B CA 1
ATOM 4954 C C . ALA B 1 114 ? -1.240 53.851 -40.232 1.00 7.62 136 ALA B C 1
ATOM 4955 O O . ALA B 1 114 ? -0.410 54.758 -40.288 1.00 8.14 136 ALA B O 1
ATOM 4957 N N . LEU B 1 115 ? -1.672 53.347 -39.079 1.00 7.71 137 LEU B N 1
ATOM 4958 C CA . LEU B 1 115 ? -1.133 53.813 -37.806 1.00 7.21 137 LEU B CA 1
ATOM 4959 C C . LEU B 1 115 ? 0.358 53.478 -37.785 1.00 7.63 137 LEU B C 1
ATOM 4960 O O . LEU B 1 115 ? 1.171 54.240 -37.258 1.00 9.29 137 LEU B O 1
ATOM 4965 N N . ALA B 1 116 ? 0.708 52.335 -38.372 1.00 6.74 138 ALA B N 1
ATOM 4966 C CA . ALA B 1 116 ? 2.095 51.886 -38.431 1.00 6.66 138 ALA B CA 1
ATOM 4967 C C . ALA B 1 116 ? 2.914 52.611 -39.498 1.00 7.68 138 ALA B C 1
ATOM 4968 O O . ALA B 1 116 ? 4.114 52.363 -39.638 1.00 8.54 138 ALA B O 1
ATOM 4970 N N . GLY B 1 117 ? 2.257 53.489 -40.253 1.00 6.86 139 GLY B N 1
ATOM 4971 C CA . GLY B 1 117 ? 2.941 54.271 -41.269 1.00 8.16 139 GLY B CA 1
ATOM 4972 C C . GLY B 1 117 ? 3.442 53.563 -42.512 1.00 6.98 139 GLY B C 1
ATOM 4973 O O . GLY B 1 117 ? 4.213 54.148 -43.276 1.00 7.27 139 GLY B O 1
ATOM 4974 N N . ILE B 1 118 ? 3.018 52.323 -42.738 1.00 7.20 140 ILE B N 1
ATOM 4975 C CA . ILE B 1 118 ? 3.475 51.607 -43.923 1.00 7.57 140 ILE B CA 1
ATOM 4976 C C . ILE B 1 118 ? 3.009 52.390 -45.141 1.00 7.28 140 ILE B C 1
ATOM 4977 O O . ILE B 1 118 ? 1.822 52.677 -45.299 1.00 8.06 140 ILE B O 1
ATOM 4982 N N . ASN B 1 119 ? 3.957 52.734 -46.003 1.00 7.73 141 ASN B N 1
ATOM 4983 C CA . ASN B 1 119 ? 3.661 53.555 -47.165 1.00 7.18 141 ASN B CA 1
ATOM 4984 C C . ASN B 1 119 ? 2.460 53.122 -47.991 1.00 7.12 141 ASN B C 1
ATOM 4985 O O . ASN B 1 119 ? 2.339 51.963 -48.396 1.00 7.33 141 ASN B O 1
ATOM 4990 N N . ASN B 1 120 ? 1.574 54.092 -48.213 1.00 7.78 142 ASN B N 1
ATOM 4991 C CA . ASN B 1 120 ? 0.349 53.944 -48.997 1.00 7.65 142 ASN B CA 1
ATOM 4992 C C . ASN B 1 120 ? -0.760 53.094 -48.390 1.00 7.26 142 ASN B C 1
ATOM 4993 O O . ASN B 1 120 ? -1.745 52.786 -49.060 1.00 7.85 142 ASN B O 1
ATOM 4998 N N . ALA B 1 121 ? -0.625 52.735 -47.119 1.00 6.99 143 ALA B N 1
ATOM 4999 C CA . ALA B 1 121 ? -1.649 51.915 -46.483 1.00 6.67 143 ALA B CA 1
ATOM 5000 C C . ALA B 1 121 ? -3.056 52.500 -46.616 1.00 5.95 143 ALA B C 1
ATOM 5001 O O . ALA B 1 121 ? -3.974 51.823 -47.083 1.00 6.19 143 ALA B O 1
ATOM 5003 N N . GLN B 1 122 ? -3.232 53.759 -46.226 1.00 5.38 144 GLN B N 1
ATOM 5004 C CA . GLN B 1 122 ? -4.552 54.370 -46.293 1.00 5.89 144 GLN B CA 1
ATOM 5005 C C . GLN B 1 122 ? -5.059 54.493 -47.720 1.00 6.62 144 GLN B C 1
ATOM 5006 O O . GLN B 1 122 ? -6.250 54.330 -47.976 1.00 6.93 144 GLN B O 1
ATOM 5012 N N . ALA B 1 123 ? -4.153 54.780 -48.649 1.00 6.84 145 ALA B N 1
ATOM 5013 C CA . ALA B 1 123 ? -4.534 54.913 -50.049 1.00 7.01 145 ALA B CA 1
ATOM 5014 C C . ALA B 1 123 ? -5.137 53.605 -50.549 1.00 7.14 145 ALA B C 1
ATOM 5015 O O . ALA B 1 123 ? -6.101 53.601 -51.315 1.00 7.29 145 ALA B O 1
ATOM 5017 N N . ILE B 1 124 ? -4.572 52.492 -50.103 1.00 6.49 146 ILE B N 1
ATOM 5018 C CA . ILE B 1 124 ? -5.062 51.186 -50.515 1.00 6.18 146 ILE B CA 1
ATOM 5019 C C . ILE B 1 124 ? -6.397 50.897 -49.835 1.00 6.86 146 ILE B C 1
ATOM 5020 O O . ILE B 1 124 ? -7.342 50.425 -50.469 1.00 7.26 146 ILE B O 1
ATOM 5025 N N . ILE B 1 125 ? -6.480 51.193 -48.542 1.00 6.10 147 ILE B N 1
ATOM 5026 C CA . ILE B 1 125 ? -7.717 50.982 -47.801 1.00 8.09 147 ILE B CA 1
ATOM 5027 C C . ILE B 1 125 ? -8.850 51.755 -48.476 1.00 7.33 147 ILE B C 1
ATOM 5028 O O . ILE B 1 125 ? -9.964 51.246 -48.612 1.00 8.11 147 ILE B O 1
ATOM 5033 N N . ASP B 1 126 ? -8.549 52.977 -48.910 1.00 8.58 148 ASP B N 1
ATOM 5034 C CA . ASP B 1 126 ? -9.534 53.851 -49.546 1.00 7.94 148 ASP B CA 1
ATOM 5035 C C . ASP B 1 126 ? -9.837 53.496 -51.000 1.00 8.25 148 ASP B C 1
ATOM 5036 O O . ASP B 1 126 ? -10.678 54.138 -51.632 1.00 10.30 148 ASP B O 1
ATOM 5041 N N . GLY B 1 127 ? -9.142 52.491 -51.526 1.00 8.19 149 GLY B N 1
ATOM 5042 C CA . GLY B 1 127 ? -9.357 52.058 -52.897 1.00 7.95 149 GLY B CA 1
ATOM 5043 C C . GLY B 1 127 ? -8.736 52.948 -53.957 1.00 8.61 149 GLY B C 1
ATOM 5044 O O . GLY B 1 127 ? -9.013 52.774 -55.145 1.00 10.88 149 GLY B O 1
ATOM 5045 N N . LYS B 1 128 ? -7.887 53.880 -53.536 1.00 7.60 150 LYS B N 1
ATOM 5046 C CA . LYS B 1 128 ? -7.238 54.819 -54.455 1.00 8.54 150 LYS B CA 1
ATOM 5047 C C . LYS B 1 128 ? -5.986 54.251 -55.116 1.00 7.54 150 LYS B C 1
ATOM 5048 O O . LYS B 1 128 ? -5.585 54.703 -56.193 1.00 9.16 150 LYS B O 1
ATOM 5054 N N . ALA B 1 129 ? -5.357 53.280 -54.460 1.00 7.99 151 ALA B N 1
ATOM 5055 C CA . ALA B 1 129 ? -4.149 52.649 -54.981 1.00 8.31 151 ALA B CA 1
ATOM 5056 C C . ALA B 1 129 ? -4.287 51.143 -54.861 1.00 8.21 151 ALA B C 1
ATOM 5057 O O . ALA B 1 129 ? -4.942 50.649 -53.946 1.00 8.78 151 ALA B O 1
ATOM 5059 N N . THR B 1 130 ? -3.680 50.410 -55.786 1.00 8.86 152 THR B N 1
ATOM 5060 C CA . THR B 1 130 ? -3.750 48.954 -55.729 1.00 10.30 152 THR B CA 1
ATOM 5061 C C . THR B 1 130 ? -2.837 48.454 -54.606 1.00 9.36 152 THR B C 1
ATOM 5062 O O . THR B 1 130 ? -1.868 49.120 -54.239 1.00 7.66 152 THR B O 1
ATOM 5066 N N . PRO B 1 131 ? -3.141 47.275 -54.042 1.00 8.23 153 PRO B N 1
ATOM 5067 C CA . PRO B 1 131 ? -2.337 46.712 -52.949 1.00 9.32 153 PRO B CA 1
ATOM 5068 C C . PRO B 1 131 ? -0.833 46.588 -53.188 1.00 9.26 153 PRO B C 1
ATOM 5069 O O . PRO B 1 131 ? -0.053 46.656 -52.239 1.00 9.63 153 PRO B O 1
ATOM 5073 N N . ASP B 1 132 ? -0.423 46.415 -54.442 1.00 9.49 154 ASP B N 1
ATOM 5074 C CA . ASP B 1 132 ? 1.000 46.281 -54.758 1.00 10.51 154 ASP B CA 1
ATOM 5075 C C . ASP B 1 132 ? 1.785 47.551 -54.448 1.00 10.45 154 ASP B C 1
ATOM 5076 O O . ASP B 1 132 ? 3.018 47.544 -54.449 1.00 11.50 154 ASP B O 1
ATOM 5081 N N . GLN B 1 133 ? 1.068 48.641 -54.190 1.00 9.61 155 GLN B N 1
ATOM 5082 C CA . GLN B 1 133 ? 1.710 49.912 -53.878 1.00 9.32 155 GLN B CA 1
ATOM 5083 C C . GLN B 1 133 ? 2.113 50.015 -52.409 1.00 9.04 155 GLN B C 1
ATOM 5084 O O . GLN B 1 133 ? 2.741 50.990 -52.004 1.00 10.06 155 GLN B O 1
ATOM 5090 N N . LEU B 1 134 ? 1.754 49.015 -51.610 1.00 8.31 156 LEU B N 1
ATOM 5091 C CA . LEU B 1 134 ? 2.098 49.037 -50.192 1.00 7.24 156 LEU B CA 1
ATOM 5092 C C . LEU B 1 134 ? 3.616 49.012 -50.031 1.00 7.26 156 LEU B C 1
ATOM 5093 O O . LEU B 1 134 ? 4.314 48.310 -50.765 1.00 8.68 156 LEU B O 1
ATOM 5098 N N . GLY B 1 135 ? 4.113 49.767 -49.056 1.00 6.66 157 GLY B N 1
ATOM 5099 C CA . GLY B 1 135 ? 5.546 49.843 -48.819 1.00 7.25 157 GLY B CA 1
ATOM 5100 C C . GLY B 1 135 ? 6.198 48.639 -48.157 1.00 7.58 157 GLY B C 1
ATOM 5101 O O . GLY B 1 135 ? 6.843 48.772 -47.117 1.00 8.92 157 GLY B O 1
ATOM 5102 N N . VAL B 1 136 ? 6.030 47.462 -48.751 1.00 7.41 158 VAL B N 1
ATOM 5103 C CA . VAL B 1 136 ? 6.646 46.251 -48.216 1.00 9.37 158 VAL B CA 1
ATOM 5104 C C . VAL B 1 136 ? 7.177 45.449 -49.398 1.00 10.33 158 VAL B C 1
ATOM 5105 O O . VAL B 1 136 ? 6.462 45.209 -50.372 1.00 10.57 158 VAL B O 1
ATOM 5109 N N . THR B 1 137 ? 8.443 45.055 -49.314 1.00 9.62 159 THR B N 1
ATOM 5110 C CA . THR B 1 137 ? 9.090 44.330 -50.400 1.00 11.48 159 THR B CA 1
ATOM 5111 C C . THR B 1 137 ? 9.885 43.115 -49.936 1.00 9.90 159 THR B C 1
ATOM 5112 O O . THR B 1 137 ? 10.520 43.135 -48.880 1.00 9.72 159 THR B O 1
ATOM 5116 N N . ALA B 1 138 ? 9.835 42.056 -50.736 1.00 10.00 160 ALA B N 1
ATOM 5117 C CA . ALA B 1 138 ? 10.592 40.847 -50.449 1.00 10.12 160 ALA B CA 1
ATOM 5118 C C . ALA B 1 138 ? 11.884 40.971 -51.259 1.00 11.07 160 ALA B C 1
ATOM 5119 O O . ALA B 1 138 ? 11.901 40.703 -52.464 1.00 12.73 160 ALA B O 1
ATOM 5121 N N . VAL B 1 139 ? 12.954 41.415 -50.605 1.00 10.14 161 VAL B N 1
ATOM 5122 C CA . VAL B 1 139 ? 14.248 41.568 -51.267 1.00 11.47 161 VAL B CA 1
ATOM 5123 C C . VAL B 1 139 ? 14.718 40.184 -51.717 1.00 12.24 161 VAL B C 1
ATOM 5124 O O . VAL B 1 139 ? 15.208 40.008 -52.832 1.00 14.20 161 VAL B O 1
ATOM 5128 N N . ASP B 1 140 ? 14.570 39.211 -50.829 1.00 10.68 162 ASP B N 1
ATOM 5129 C CA . ASP B 1 140 ? 14.879 37.815 -51.118 1.00 10.64 162 ASP B CA 1
ATOM 5130 C C . ASP B 1 140 ? 14.045 37.008 -50.130 1.00 11.45 162 ASP B C 1
ATOM 5131 O O . ASP B 1 140 ? 13.304 37.586 -49.337 1.00 10.52 162 ASP B O 1
ATOM 5136 N N . ALA B 1 141 ? 14.145 35.687 -50.171 1.00 11.15 163 ALA B N 1
ATOM 5137 C CA . ALA B 1 141 ? 13.334 34.852 -49.296 1.00 11.19 163 ALA B CA 1
ATOM 5138 C C . ALA B 1 141 ? 13.429 35.151 -47.806 1.00 10.29 163 ALA B C 1
ATOM 5139 O O . ALA B 1 141 ? 12.469 34.928 -47.067 1.00 10.98 163 ALA B O 1
ATOM 5141 N N . HIS B 1 142 ? 14.571 35.657 -47.354 1.00 9.12 164 HIS B N 1
ATOM 5142 C CA . HIS B 1 142 ? 14.739 35.939 -45.932 1.00 9.69 164 HIS B CA 1
ATOM 5143 C C . HIS B 1 142 ? 14.934 37.410 -45.601 1.00 9.47 164 HIS B C 1
ATOM 5144 O O . HIS B 1 142 ? 15.382 37.743 -44.503 1.00 11.07 164 HIS B O 1
ATOM 5151 N N . THR B 1 143 ? 14.588 38.292 -46.531 1.00 8.31 165 THR B N 1
ATOM 5152 C CA . THR B 1 143 ? 14.771 39.719 -46.301 1.00 8.92 165 THR B CA 1
ATOM 5153 C C . THR B 1 143 ? 13.530 40.522 -46.669 1.00 7.79 165 THR B C 1
ATOM 5154 O O . THR B 1 143 ? 13.124 40.565 -47.828 1.00 8.59 165 THR B O 1
ATOM 5158 N N . LEU B 1 144 ? 12.941 41.165 -45.664 1.00 8.78 166 LEU B N 1
ATOM 5159 C CA . LEU B 1 144 ? 11.738 41.966 -45.848 1.00 8.19 166 LEU B CA 1
ATOM 5160 C C . LEU B 1 144 ? 12.084 43.437 -45.619 1.00 10.03 166 LEU B C 1
ATOM 5161 O O . LEU B 1 144 ? 12.534 43.815 -44.536 1.00 11.01 166 LEU B O 1
ATOM 5166 N N . LYS B 1 145 ? 11.873 44.261 -46.642 1.00 9.78 167 LYS B N 1
ATOM 5167 C CA . LYS B 1 145 ? 12.176 45.688 -46.562 1.00 9.30 167 LYS B CA 1
ATOM 5168 C C . LYS B 1 145 ? 10.870 46.467 -46.503 1.00 8.75 167 LYS B C 1
ATOM 5169 O O . LYS B 1 145 ? 9.984 46.272 -47.335 1.00 9.40 167 LYS B O 1
ATOM 5175 N N . ILE B 1 146 ? 10.771 47.360 -45.526 1.00 8.46 168 ILE B N 1
ATOM 5176 C CA . ILE B 1 146 ? 9.561 48.140 -45.322 1.00 8.00 168 ILE B CA 1
ATOM 5177 C C . ILE B 1 146 ? 9.829 49.636 -45.374 1.00 8.04 168 ILE B C 1
ATOM 5178 O O . ILE B 1 146 ? 10.768 50.131 -44.751 1.00 8.71 168 ILE B O 1
ATOM 5183 N N . GLN B 1 147 ? 9.003 50.342 -46.140 1.00 7.01 169 GLN B N 1
ATOM 5184 C CA . GLN B 1 147 ? 9.105 51.792 -46.285 1.00 6.72 169 GLN B CA 1
ATOM 5185 C C . GLN B 1 147 ? 7.949 52.457 -45.554 1.00 6.54 169 GLN B C 1
ATOM 5186 O O . GLN B 1 147 ? 6.790 52.188 -45.860 1.00 7.81 169 GLN B O 1
ATOM 5192 N N . LEU B 1 148 ? 8.260 53.322 -44.594 1.00 6.74 170 LEU B N 1
ATOM 5193 C CA . LEU B 1 148 ? 7.222 54.028 -43.851 1.00 7.57 170 LEU B CA 1
ATOM 5194 C C . LEU B 1 148 ? 7.080 55.448 -44.398 1.00 7.96 170 LEU B C 1
ATOM 5195 O O . LEU B 1 148 ? 7.975 55.945 -45.089 1.00 7.29 170 LEU B O 1
ATOM 5200 N N . ASP B 1 149 ? 5.956 56.092 -44.093 1.00 7.52 171 ASP B N 1
ATOM 5201 C CA . ASP B 1 149 ? 5.712 57.453 -44.567 1.00 7.06 171 ASP B CA 1
ATOM 5202 C C . ASP B 1 149 ? 6.104 58.514 -43.545 1.00 8.09 171 ASP B C 1
ATOM 5203 O O . ASP B 1 149 ? 5.796 59.694 -43.717 1.00 8.94 171 ASP B O 1
ATOM 5208 N N . LYS B 1 150 ? 6.785 58.086 -42.488 1.00 7.84 172 LYS B N 1
ATOM 5209 C CA . LYS B 1 150 ? 7.239 58.978 -41.426 1.00 7.79 172 LYS B CA 1
ATOM 5210 C C . LYS B 1 150 ? 8.220 58.186 -40.573 1.00 8.57 172 LYS B C 1
ATOM 5211 O O . LYS B 1 150 ? 8.273 56.960 -40.662 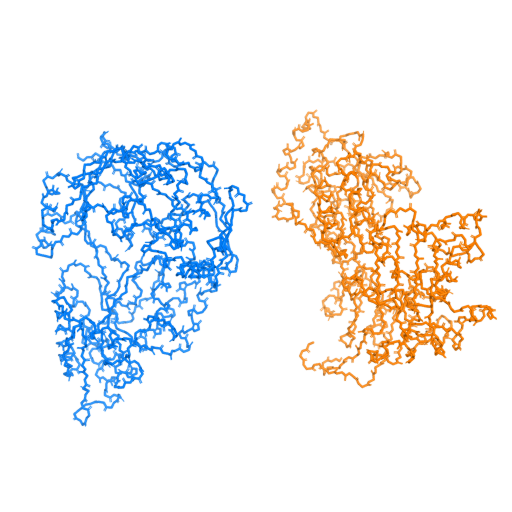1.00 9.46 172 LYS B O 1
ATOM 5217 N N . PRO B 1 151 ? 9.025 58.873 -39.749 1.00 9.01 173 PRO B N 1
ATOM 5218 C CA . PRO B 1 151 ? 9.979 58.155 -38.898 1.00 9.27 173 PRO B CA 1
ATOM 5219 C C . PRO B 1 151 ? 9.170 57.501 -37.781 1.00 10.74 173 PRO B C 1
ATOM 5220 O O . PRO B 1 151 ? 8.347 58.160 -37.142 1.00 12.52 173 PRO B O 1
ATOM 5224 N N . LEU B 1 152 ? 9.392 56.213 -37.551 1.00 8.92 174 LEU B N 1
ATOM 5225 C CA . LEU B 1 152 ? 8.660 55.507 -36.506 1.00 9.64 174 LEU B CA 1
ATOM 5226 C C . LEU B 1 152 ? 9.600 54.531 -35.809 1.00 9.65 174 LEU B C 1
ATOM 5227 O O . LEU B 1 152 ? 9.669 53.357 -36.171 1.00 9.62 174 LEU B O 1
ATOM 5232 N N . PRO B 1 153 ? 10.332 55.004 -34.790 1.00 11.08 175 PRO B N 1
ATOM 5233 C CA . PRO B 1 153 ? 11.276 54.162 -34.046 1.00 11.95 175 PRO B CA 1
ATOM 5234 C C . PRO B 1 153 ? 10.636 52.921 -33.433 1.00 11.29 175 PRO B C 1
ATOM 5235 O O . PRO B 1 153 ? 11.291 51.894 -33.260 1.00 14.16 175 PRO B O 1
ATOM 5239 N N . TRP B 1 154 ? 9.354 53.025 -33.110 1.00 11.42 176 TRP B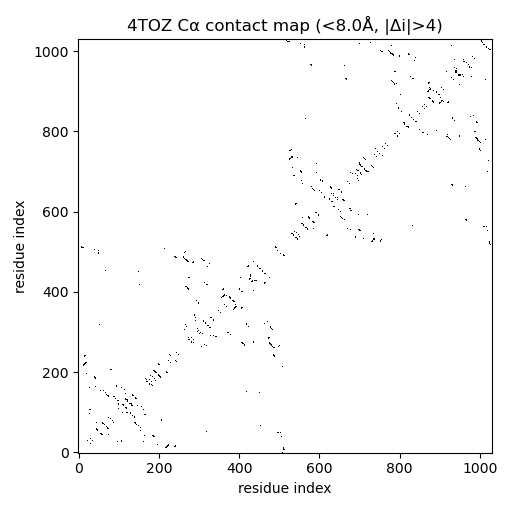 N 1
ATOM 5240 C CA . TRP B 1 154 ? 8.620 51.924 -32.503 1.00 11.14 176 TRP B CA 1
ATOM 5241 C C . TRP B 1 154 ? 7.911 51.024 -33.513 1.00 10.97 176 TRP B C 1
ATOM 5242 O O . TRP B 1 154 ? 7.077 50.209 -33.136 1.00 11.59 176 TRP B O 1
ATOM 5253 N N . PHE B 1 155 ? 8.242 51.157 -34.795 1.00 9.26 177 PHE B N 1
ATOM 5254 C CA . PHE B 1 155 ? 7.594 50.322 -35.798 1.00 8.03 177 PHE B CA 1
ATOM 5255 C C . PHE B 1 155 ? 7.724 48.829 -35.486 1.00 7.66 177 PHE B C 1
ATOM 5256 O O . PHE B 1 155 ? 6.761 48.078 -35.616 1.00 7.75 177 PHE B O 1
ATOM 5264 N N . VAL B 1 156 ? 8.911 48.390 -35.080 1.00 8.04 178 VAL B N 1
ATOM 5265 C CA . VAL B 1 156 ? 9.089 46.973 -34.791 1.00 8.07 178 VAL B CA 1
ATOM 5266 C C . VAL B 1 156 ? 8.112 46.488 -33.718 1.00 8.23 178 VAL B C 1
ATOM 5267 O O . VAL B 1 156 ? 7.597 45.375 -33.808 1.00 9.10 178 VAL B O 1
ATOM 5271 N N . ASN B 1 157 ? 7.842 47.318 -32.715 1.00 8.26 179 ASN B N 1
ATOM 5272 C CA . ASN B 1 157 ? 6.906 46.922 -31.663 1.00 8.90 179 ASN B CA 1
ATOM 5273 C C . ASN B 1 157 ? 5.535 46.611 -32.259 1.00 8.78 179 ASN B C 1
ATOM 5274 O O . ASN B 1 157 ? 4.831 45.721 -31.789 1.00 9.99 179 ASN B O 1
ATOM 5279 N N . LEU B 1 158 ? 5.167 47.344 -33.306 1.00 8.87 180 LEU B N 1
ATOM 5280 C CA . LEU B 1 158 ? 3.878 47.161 -33.957 1.00 8.50 180 LEU B CA 1
ATOM 5281 C C . LEU B 1 158 ? 3.758 45.839 -34.704 1.00 7.79 180 LEU B C 1
ATOM 5282 O O . LEU B 1 158 ? 2.653 45.326 -34.876 1.00 7.46 180 LEU B O 1
ATOM 5287 N N . THR B 1 159 ? 4.884 45.280 -35.145 1.00 8.45 181 THR B N 1
ATOM 5288 C CA . THR B 1 159 ? 4.828 44.027 -35.893 1.00 8.70 181 THR B CA 1
ATOM 5289 C C . THR B 1 159 ? 4.479 42.809 -35.038 1.00 8.08 181 THR B C 1
ATOM 5290 O O . THR B 1 159 ? 4.317 41.705 -35.558 1.00 9.32 181 THR B O 1
ATOM 5294 N N . ALA B 1 160 ? 4.359 43.012 -33.728 1.00 8.19 182 ALA B N 1
ATOM 5295 C CA . ALA B 1 160 ? 3.966 41.935 -32.825 1.00 7.82 182 ALA B CA 1
ATOM 5296 C C . ALA B 1 160 ? 2.433 41.845 -32.832 1.00 6.99 182 ALA B C 1
ATOM 5297 O O . ALA B 1 160 ? 1.849 40.908 -32.286 1.00 8.44 182 ALA B O 1
ATOM 5299 N N . ASN B 1 161 ? 1.786 42.825 -33.461 1.00 7.40 183 ASN B N 1
ATOM 5300 C CA . ASN B 1 161 ? 0.328 42.865 -33.537 1.00 7.00 183 ASN B CA 1
ATOM 5301 C C . ASN B 1 161 ? -0.201 41.796 -34.491 1.00 6.91 183 ASN B C 1
ATOM 5302 O O . ASN B 1 161 ? 0.327 41.624 -35.588 1.00 6.61 183 ASN B O 1
ATOM 5307 N N . PHE B 1 162 ? -1.257 41.102 -34.070 1.00 5.52 184 PHE B N 1
ATOM 5308 C CA . PHE B 1 162 ? -1.860 40.025 -34.851 1.00 6.97 184 PHE B CA 1
ATOM 5309 C C . PHE B 1 162 ? -2.248 40.404 -36.279 1.00 6.79 184 PHE B C 1
ATOM 5310 O O . PHE B 1 162 ? -2.227 39.560 -37.175 1.00 6.79 184 PHE B O 1
ATOM 5318 N N . ALA B 1 163 ? -2.599 41.664 -36.504 1.00 6.20 185 ALA B N 1
ATOM 5319 C CA . ALA B 1 163 ? -2.992 42.082 -37.842 1.00 6.67 185 ALA B CA 1
ATOM 5320 C C . ALA B 1 163 ? -1.858 41.906 -38.845 1.00 6.92 185 ALA B C 1
ATOM 5321 O O . ALA B 1 163 ? -2.098 41.773 -40.047 1.00 7.11 185 ALA B O 1
ATOM 5323 N N . PHE B 1 164 ? -0.625 41.897 -38.343 1.00 5.32 186 PHE B N 1
ATOM 5324 C CA . PHE B 1 164 ? 0.555 41.747 -39.187 1.00 6.17 186 PHE B CA 1
ATOM 5325 C C . PHE B 1 164 ? 1.067 40.311 -39.254 1.00 5.44 186 PHE B C 1
ATOM 5326 O O . PHE B 1 164 ? 2.172 40.058 -39.741 1.00 5.58 186 PHE B O 1
ATOM 5334 N N . PHE B 1 165 ? 0.276 39.371 -38.749 1.00 5.58 187 PHE B N 1
ATOM 5335 C CA . PHE B 1 165 ? 0.670 37.969 -38.807 1.00 5.98 187 PHE B CA 1
ATOM 5336 C C . PHE B 1 165 ? 0.520 37.497 -40.252 1.00 7.34 187 PHE B C 1
ATOM 5337 O O . PHE B 1 165 ? -0.358 37.956 -40.981 1.00 7.32 187 PHE B O 1
ATOM 5345 N N . PRO B 1 166 ? 1.379 36.570 -40.683 1.00 6.35 188 PRO B N 1
ATOM 5346 C CA . PRO B 1 166 ? 1.309 36.061 -42.053 1.00 5.89 188 PRO B CA 1
ATOM 5347 C C . PRO B 1 166 ? 0.284 34.947 -42.206 1.00 6.56 188 PRO B C 1
ATOM 5348 O O . PRO B 1 166 ? -0.009 34.228 -41.252 1.00 6.87 188 PRO B O 1
ATOM 5352 N N . VAL B 1 167 ? -0.274 34.830 -43.406 1.00 5.42 189 VAL B N 1
ATOM 5353 C CA . VAL B 1 167 ? -1.204 33.750 -43.717 1.00 5.73 189 VAL B CA 1
ATOM 5354 C C . VAL B 1 167 ? -0.637 33.114 -44.979 1.00 5.77 189 VAL B C 1
ATOM 5355 O O . VAL B 1 167 ? 0.085 33.763 -45.745 1.00 7.07 189 VAL B O 1
ATOM 5359 N N . GLN B 1 168 ? -0.956 31.843 -45.188 1.00 6.17 190 GLN B N 1
ATOM 5360 C CA . GLN B 1 168 ? -0.440 31.101 -46.330 1.00 7.65 190 GLN B CA 1
ATOM 5361 C C . GLN B 1 168 ? -1.362 31.209 -47.536 1.00 7.86 190 GLN B C 1
ATOM 5362 O O . GLN B 1 168 ? -2.495 30.731 -47.503 1.00 7.16 190 GLN B O 1
ATOM 5368 N N . LYS B 1 169 ? -0.863 31.826 -48.605 1.00 6.45 191 LYS B N 1
ATOM 5369 C CA . LYS B 1 169 ? -1.645 32.028 -49.824 1.00 8.16 191 LYS B CA 1
ATOM 5370 C C . LYS B 1 169 ? -2.416 30.796 -50.302 1.00 7.29 191 LYS B C 1
ATOM 5371 O O . LYS B 1 169 ? -3.622 30.869 -50.534 1.00 7.53 191 LYS B O 1
ATOM 5377 N N . ALA B 1 170 ? -1.732 29.667 -50.448 1.00 7.69 192 ALA B N 1
ATOM 5378 C CA . ALA B 1 170 ? -2.401 28.453 -50.915 1.00 7.89 192 ALA B CA 1
ATOM 5379 C C . ALA B 1 170 ? -3.573 28.051 -50.020 1.00 7.91 192 ALA B C 1
ATOM 5380 O O . ALA B 1 170 ? -4.625 27.630 -50.502 1.00 9.95 192 ALA B O 1
ATOM 5382 N N . ASN B 1 171 ? -3.383 28.178 -48.713 1.00 6.72 193 ASN B N 1
ATOM 5383 C CA . ASN B 1 171 ? -4.408 27.839 -47.729 1.00 6.71 193 ASN B CA 1
ATOM 5384 C C . ASN B 1 171 ? -5.601 28.791 -47.871 1.00 6.88 193 ASN B C 1
ATOM 5385 O O . ASN B 1 171 ? -6.738 28.364 -48.066 1.00 7.86 193 ASN B O 1
ATOM 5390 N N . VAL B 1 172 ? -5.332 30.089 -47.788 1.00 7.04 194 VAL B N 1
ATOM 5391 C CA . VAL B 1 172 ? -6.380 31.095 -47.898 1.00 8.15 194 VAL B CA 1
ATOM 5392 C C . VAL B 1 172 ? -7.193 30.976 -49.183 1.00 8.66 194 VAL B C 1
ATOM 5393 O O . VAL B 1 172 ? -8.426 31.022 -49.161 1.00 9.26 194 VAL B O 1
ATOM 5397 N N . GLU B 1 173 ? -6.505 30.803 -50.304 1.00 7.92 195 GLU B N 1
ATOM 5398 C CA . GLU B 1 173 ? -7.196 30.732 -51.583 1.00 8.27 195 GLU B CA 1
ATOM 5399 C C . GLU B 1 173 ? -7.970 29.446 -51.859 1.00 9.27 195 GLU B C 1
ATOM 5400 O O . GLU B 1 173 ? -8.588 29.305 -52.920 1.00 10.59 195 GLU B O 1
ATOM 5406 N N . SER B 1 174 ? -7.964 28.518 -50.904 1.00 9.48 196 SER B N 1
ATOM 5407 C CA . SER B 1 174 ? -8.719 27.281 -51.074 1.00 9.51 196 SER B CA 1
ATOM 5408 C C . SER B 1 174 ? -10.207 27.565 -50.856 1.00 11.89 196 SER B C 1
ATOM 5409 O O . SER B 1 174 ? -11.058 26.771 -51.246 1.00 15.32 196 SER B O 1
ATOM 5412 N N . GLY B 1 175 ? -10.522 28.691 -50.224 1.00 11.60 197 GLY B N 1
ATOM 5413 C CA . GLY B 1 175 ? -11.922 29.012 -50.008 1.00 13.42 197 GLY B CA 1
ATOM 5414 C C . GLY B 1 175 ? -12.364 29.207 -48.572 1.00 13.88 197 GLY B C 1
ATOM 5415 O O . GLY B 1 175 ? -11.549 29.207 -47.647 1.00 13.35 197 GLY B O 1
ATOM 5416 N N . LYS B 1 176 ? -13.676 29.342 -48.390 1.00 15.96 198 LYS B N 1
ATOM 5417 C CA . LYS B 1 176 ? -14.265 29.593 -47.077 1.00 16.58 198 LYS B CA 1
ATOM 5418 C C . LYS B 1 176 ? -14.010 28.590 -45.957 1.00 15.58 198 LYS B C 1
ATOM 5419 O O . LYS B 1 176 ? -14.199 28.921 -44.791 1.00 16.80 198 LYS B O 1
ATOM 5425 N N . GLU B 1 177 ? -13.587 27.376 -46.289 1.00 13.47 199 GLU B N 1
ATOM 5426 C CA . GLU B 1 177 ? -13.328 26.379 -45.252 1.00 12.14 199 GLU B CA 1
ATOM 5427 C C . GLU B 1 177 ? -11.871 26.382 -44.792 1.00 10.57 199 GLU B C 1
ATOM 5428 O O . GLU B 1 177 ? -11.476 25.546 -43.979 1.00 9.82 199 GLU B O 1
ATOM 5434 N N . TRP B 1 178 ? -11.078 27.330 -45.281 1.00 9.24 200 TRP B N 1
ATOM 5435 C CA . TRP B 1 178 ? -9.662 27.338 -44.931 1.00 8.70 200 TRP B CA 1
ATOM 5436 C C . TRP B 1 178 ? -9.311 27.453 -43.453 1.00 9.16 200 TRP B C 1
ATOM 5437 O O . TRP B 1 178 ? -8.242 26.998 -43.043 1.00 9.67 200 TRP B O 1
ATOM 5448 N N . THR B 1 179 ? -10.193 28.039 -42.648 1.00 8.46 201 THR B N 1
ATOM 5449 C CA . THR B 1 179 ? -9.911 28.190 -41.219 1.00 9.42 201 THR B CA 1
ATOM 5450 C C . THR B 1 179 ? -10.492 27.080 -40.342 1.00 9.58 201 THR B C 1
ATOM 5451 O O . THR B 1 179 ? -10.399 27.144 -39.118 1.00 10.82 201 THR B O 1
ATOM 5455 N N . LYS B 1 180 ? -11.088 26.067 -40.962 1.00 9.31 202 LYS B N 1
ATOM 5456 C CA . LYS B 1 180 ? -11.674 24.959 -40.213 1.00 10.23 202 LYS B CA 1
ATOM 5457 C C . LYS B 1 180 ? -10.596 24.088 -39.588 1.00 9.95 202 LYS B C 1
ATOM 5458 O O . LYS B 1 180 ? -9.458 24.071 -40.051 1.00 9.91 202 LYS B O 1
ATOM 5464 N N . PRO B 1 181 ? -10.936 23.360 -38.513 1.00 10.22 203 PRO B N 1
ATOM 5465 C CA . PRO B 1 181 ? -9.931 22.499 -37.888 1.00 11.22 203 PRO B CA 1
ATOM 5466 C C . PRO B 1 181 ? -9.439 21.482 -38.913 1.00 10.50 203 PRO B C 1
ATOM 5467 O O . PRO B 1 181 ? -10.228 20.922 -39.685 1.00 11.07 203 PRO B O 1
ATOM 5471 N N . GLY B 1 182 ? -8.129 21.265 -38.933 1.00 9.87 204 GLY B N 1
ATOM 5472 C CA . GLY B 1 182 ? -7.547 20.339 -39.882 1.00 9.06 204 GLY B CA 1
ATOM 5473 C C . GLY B 1 182 ? -7.241 21.005 -41.213 1.00 8.99 204 GLY B C 1
ATOM 5474 O O . GLY B 1 182 ? -6.584 20.412 -42.071 1.00 10.58 204 GLY B O 1
ATOM 5475 N N . ASN B 1 183 ? -7.716 22.237 -41.389 1.00 8.03 205 ASN B N 1
ATOM 5476 C CA . ASN B 1 183 ? -7.490 22.986 -42.628 1.00 7.26 205 ASN B CA 1
ATOM 5477 C C . ASN B 1 183 ? -6.614 24.221 -42.437 1.00 7.32 205 ASN B C 1
ATOM 5478 O O . ASN B 1 183 ? -5.867 24.612 -43.335 1.00 7.50 205 ASN B O 1
ATOM 5483 N N . LEU B 1 184 ? -6.721 24.845 -41.270 1.00 7.72 206 LEU B N 1
ATOM 5484 C CA . LEU B 1 184 ? -5.970 26.060 -40.992 1.00 8.23 206 LEU B CA 1
ATOM 5485 C C . LEU B 1 184 ? -4.484 25.790 -40.834 1.00 8.38 206 LEU B C 1
ATOM 5486 O O . LEU B 1 184 ? -4.056 25.092 -39.914 1.00 7.99 206 LEU B O 1
ATOM 5491 N N . ILE B 1 185 ? -3.700 26.351 -41.747 1.00 6.23 207 ILE B N 1
ATOM 5492 C CA . ILE B 1 185 ? -2.255 26.175 -41.728 1.00 6.75 207 ILE B CA 1
ATOM 5493 C C . ILE B 1 185 ? -1.580 27.470 -41.289 1.00 7.94 207 ILE B C 1
ATOM 5494 O O . ILE B 1 185 ? -1.371 28.378 -42.094 1.00 9.56 207 ILE B O 1
ATOM 5499 N N . GLY B 1 186 ? -1.259 27.557 -40.002 1.00 6.71 208 GLY B N 1
ATOM 5500 C CA . GLY B 1 186 ? -0.592 28.734 -39.477 1.00 7.03 208 GLY B CA 1
ATOM 5501 C C . GLY B 1 186 ? 0.877 28.444 -39.235 1.00 6.60 208 GLY B C 1
ATOM 5502 O O . GLY B 1 186 ? 1.340 27.329 -39.486 1.00 8.18 208 GLY B O 1
ATOM 5503 N N . ASN B 1 187 ? 1.610 29.436 -38.738 1.00 5.72 209 ASN B N 1
ATOM 5504 C CA . ASN B 1 187 ? 3.040 29.279 -38.469 1.00 5.92 209 ASN B CA 1
ATOM 5505 C C . ASN B 1 187 ? 3.364 29.474 -36.994 1.00 6.75 209 ASN B C 1
ATOM 5506 O O . ASN B 1 187 ? 4.520 29.699 -36.635 1.00 6.37 209 ASN B O 1
ATOM 5511 N N . GLY B 1 188 ? 2.341 29.403 -36.148 1.00 6.46 210 GLY B N 1
ATOM 5512 C CA . GLY B 1 188 ? 2.540 29.559 -34.716 1.00 7.47 210 GLY B CA 1
ATOM 5513 C C . GLY B 1 188 ? 3.000 28.274 -34.050 1.00 6.31 210 GLY B C 1
ATOM 5514 O O . GLY B 1 188 ? 3.295 27.286 -34.721 1.00 6.64 210 GLY B O 1
ATOM 5515 N N . ALA B 1 189 ? 3.047 28.276 -32.724 1.00 5.69 211 ALA B N 1
ATOM 5516 C CA . ALA B 1 189 ? 3.496 27.102 -31.980 1.00 5.61 211 ALA B CA 1
ATOM 5517 C C . ALA B 1 189 ? 2.477 25.968 -31.956 1.00 6.16 211 ALA B C 1
ATOM 5518 O O . ALA B 1 189 ? 2.822 24.821 -31.654 1.00 6.56 211 ALA B O 1
ATOM 5520 N N . TYR B 1 190 ? 1.227 26.284 -32.285 1.00 5.67 212 TYR B N 1
ATOM 5521 C CA . TYR B 1 190 ? 0.155 25.295 -32.277 1.00 5.39 212 TYR B CA 1
ATOM 5522 C C . TYR B 1 190 ? -0.604 25.225 -33.593 1.00 6.01 212 TYR B C 1
ATOM 5523 O O . TYR B 1 190 ? -0.439 26.076 -34.465 1.00 6.11 212 TYR B O 1
ATOM 5532 N N . VAL B 1 191 ? -1.437 24.196 -33.718 1.00 7.00 213 VAL B N 1
ATOM 5533 C CA . VAL B 1 191 ? -2.260 23.984 -34.902 1.00 8.24 213 VAL B CA 1
ATOM 5534 C C . VAL B 1 191 ? -3.674 23.628 -34.435 1.00 7.96 213 VAL B C 1
ATOM 5535 O O . VAL B 1 191 ? -3.851 22.944 -33.424 1.00 8.89 213 VAL B O 1
ATOM 5539 N N . LEU B 1 192 ? -4.678 24.113 -35.158 1.00 7.83 214 LEU B N 1
ATOM 5540 C CA . LEU B 1 192 ? -6.071 23.854 -34.803 1.00 8.49 214 LEU B CA 1
ATOM 5541 C C . LEU B 1 192 ? -6.451 22.425 -35.160 1.00 8.37 214 LEU B C 1
ATOM 5542 O O . LEU B 1 192 ? -6.460 22.050 -36.332 1.00 9.81 214 LEU B O 1
ATOM 5547 N N . LYS B 1 193 ? -6.785 21.635 -34.144 1.00 9.57 215 LYS B N 1
ATOM 5548 C CA . LYS B 1 193 ? -7.124 20.234 -34.355 1.00 11.46 215 LYS B CA 1
ATOM 5549 C C . LYS B 1 193 ? -8.606 19.906 -34.296 1.00 11.96 215 LYS B C 1
ATOM 5550 O O . LYS B 1 193 ? -9.096 19.096 -35.081 1.00 13.26 215 LYS B O 1
ATOM 5556 N N . GLU B 1 194 ? -9.323 20.527 -33.369 1.00 11.52 216 GLU B N 1
ATOM 5557 C CA . GLU B 1 194 ? -10.746 20.258 -33.226 1.00 14.14 216 GLU B CA 1
ATOM 5558 C C . GLU B 1 194 ? -11.499 21.520 -32.865 1.00 13.50 216 GLU B C 1
ATOM 5559 O O . GLU B 1 194 ? -10.947 22.436 -32.261 1.00 12.94 216 GLU B O 1
ATOM 5565 N N . ARG B 1 195 ? -12.767 21.571 -33.247 1.00 14.54 217 ARG B N 1
ATOM 5566 C CA . ARG B 1 195 ? -13.594 22.709 -32.907 1.00 15.89 217 ARG B CA 1
ATOM 5567 C C . ARG B 1 195 ? -15.072 22.383 -32.979 1.00 17.44 217 ARG B C 1
ATOM 5568 O O . ARG B 1 195 ? -15.547 21.788 -33.946 1.00 19.27 217 ARG B O 1
ATOM 5576 N N . VAL B 1 196 ? -15.784 22.772 -31.930 1.00 17.37 218 VAL B N 1
ATOM 5577 C CA . VAL B 1 196 ? -17.222 22.582 -31.847 1.00 18.01 218 VAL B CA 1
ATOM 5578 C C . VAL B 1 196 ? -17.766 23.975 -31.576 1.00 17.60 218 VAL B C 1
ATOM 5579 O O . VAL B 1 196 ? -17.513 24.552 -30.519 1.00 16.28 218 VAL B O 1
ATOM 5583 N N . VAL B 1 197 ? -18.491 24.523 -32.545 1.00 19.07 219 VAL B N 1
ATOM 5584 C CA . VAL B 1 197 ? -19.051 25.862 -32.421 1.00 20.90 219 VAL B CA 1
ATOM 5585 C C . VAL B 1 197 ? -19.780 26.076 -31.098 1.00 20.86 219 VAL B C 1
ATOM 5586 O O . VAL B 1 197 ? -20.614 25.264 -30.698 1.00 21.88 219 VAL B O 1
ATOM 5590 N N . ASN B 1 198 ? -19.446 27.172 -30.422 1.00 21.12 220 ASN B N 1
ATOM 5591 C CA . ASN B 1 198 ? -20.064 27.524 -29.147 1.00 21.65 220 ASN B CA 1
ATOM 5592 C C . ASN B 1 198 ? -19.740 26.549 -28.019 1.00 21.06 220 ASN B C 1
ATOM 5593 O O . ASN B 1 198 ? -20.380 26.576 -26.970 1.00 22.64 220 ASN B O 1
ATOM 5598 N N . GLU B 1 199 ? -18.747 25.691 -28.227 1.00 19.32 221 GLU B N 1
ATOM 5599 C CA . GLU B 1 199 ? -18.372 24.717 -27.209 1.00 18.20 221 GLU B CA 1
ATOM 5600 C C . GLU B 1 199 ? -16.891 24.743 -26.856 1.00 15.48 221 GLU B C 1
ATOM 5601 O O . GLU B 1 199 ? -16.526 24.995 -25.706 1.00 15.60 221 GLU B O 1
ATOM 5607 N N . LYS B 1 200 ? -16.035 24.482 -27.840 1.00 13.07 222 LYS B N 1
ATOM 5608 C CA . LYS B 1 200 ? -14.601 24.467 -27.581 1.00 11.94 222 LYS B CA 1
ATOM 5609 C C . LYS B 1 200 ? -13.738 24.486 -28.832 1.00 11.93 222 LYS B C 1
ATOM 5610 O O . LYS B 1 200 ? -14.197 24.186 -29.934 1.00 12.49 222 LYS B O 1
ATOM 5616 N N . LEU B 1 201 ? -12.472 24.842 -28.635 1.00 10.22 223 LEU B N 1
ATOM 5617 C CA . LEU B 1 201 ? -11.475 24.852 -29.697 1.00 9.82 223 LEU B CA 1
ATOM 5618 C C . LEU B 1 201 ? -10.274 24.139 -29.094 1.00 9.94 223 LEU B C 1
ATOM 5619 O O . LEU B 1 201 ? -9.846 24.471 -27.989 1.00 11.47 223 LEU B O 1
ATOM 5624 N N . VAL B 1 202 ? -9.741 23.153 -29.805 1.00 8.31 224 VAL B N 1
ATOM 5625 C CA . VAL B 1 202 ? -8.600 22.403 -29.307 1.00 9.04 224 VAL B CA 1
ATOM 5626 C C . VAL B 1 202 ? -7.409 22.552 -30.235 1.00 8.25 224 VAL B C 1
ATOM 5627 O O . VAL B 1 202 ? -7.523 22.334 -31.442 1.00 9.23 224 VAL B O 1
ATOM 5631 N N . VAL B 1 203 ? -6.265 22.920 -29.665 1.00 7.13 225 VAL B N 1
ATOM 5632 C CA . VAL B 1 203 ? -5.044 23.074 -30.440 1.00 7.91 225 VAL B CA 1
ATOM 5633 C C . VAL B 1 203 ? -3.947 22.188 -29.852 1.00 7.49 225 VAL B C 1
ATOM 5634 O O . VAL B 1 203 ? -3.933 21.911 -28.647 1.00 9.09 225 VAL B O 1
ATOM 5638 N N . VAL B 1 204 ? -3.058 21.714 -30.719 1.00 7.72 226 VAL B N 1
ATOM 5639 C CA . VAL B 1 204 ? -1.940 20.871 -30.312 1.00 7.95 226 VAL B CA 1
ATOM 5640 C C . VAL B 1 204 ? -0.696 21.460 -30.967 1.00 7.80 226 VAL B C 1
ATOM 5641 O O . VAL B 1 204 ? -0.798 22.238 -31.909 1.00 7.79 226 VAL B O 1
ATOM 5645 N N . PRO B 1 205 ? 0.498 21.084 -30.495 1.00 7.64 227 PRO B N 1
ATOM 5646 C CA . PRO B 1 205 ? 1.707 21.648 -31.096 1.00 8.30 227 PRO B CA 1
ATOM 5647 C C . PRO B 1 205 ? 1.918 21.488 -32.597 1.00 6.41 227 PRO B C 1
ATOM 5648 O O . PRO B 1 205 ? 1.626 20.443 -33.177 1.00 9.21 227 PRO B O 1
ATOM 5652 N N . ASN B 1 206 ? 2.416 22.558 -33.210 1.00 7.40 228 ASN B N 1
ATOM 5653 C CA . ASN B 1 206 ? 2.795 22.561 -34.619 1.00 6.81 228 ASN B CA 1
ATOM 5654 C C . ASN B 1 206 ? 4.257 22.155 -34.455 1.00 7.20 228 ASN B C 1
ATOM 5655 O O . ASN B 1 206 ? 5.089 22.981 -34.083 1.00 7.58 228 ASN B O 1
ATOM 5660 N N . THR B 1 207 ? 4.577 20.887 -34.703 1.00 7.28 229 THR B N 1
ATOM 5661 C CA . THR B 1 207 ? 5.950 20.446 -34.492 1.00 7.68 229 THR B CA 1
ATOM 5662 C C . THR B 1 207 ? 6.987 21.036 -35.444 1.00 7.59 229 THR B C 1
ATOM 5663 O O . THR B 1 207 ? 8.187 20.874 -35.225 1.00 7.78 229 THR B O 1
ATOM 5667 N N . HIS B 1 208 ? 6.524 21.730 -36.484 1.00 7.87 230 HIS B N 1
ATOM 5668 C CA . HIS B 1 208 ? 7.418 22.393 -37.432 1.00 7.54 230 HIS B CA 1
ATOM 5669 C C . HIS B 1 208 ? 7.801 23.777 -36.907 1.00 7.47 230 HIS B C 1
ATOM 5670 O O . HIS B 1 208 ? 8.690 24.430 -37.456 1.00 7.67 230 HIS B O 1
ATOM 5677 N N . TYR B 1 209 ? 7.113 24.234 -35.862 1.00 6.97 231 TYR B N 1
ATOM 5678 C CA . TYR B 1 209 ? 7.410 25.544 -35.286 1.00 7.58 231 TYR B CA 1
ATOM 5679 C C . TYR B 1 209 ? 8.902 25.588 -34.952 1.00 7.57 231 TYR B C 1
ATOM 5680 O O . TYR B 1 209 ? 9.433 24.673 -34.314 1.00 8.68 231 TYR B O 1
ATOM 5689 N N . TRP B 1 210 ? 9.578 26.652 -35.375 1.00 7.87 232 TRP B N 1
ATOM 5690 C CA . TRP B 1 210 ? 11.016 26.745 -35.152 1.00 8.57 232 TRP B CA 1
ATOM 5691 C C . TRP B 1 210 ? 11.458 26.558 -33.704 1.00 9.35 232 TRP B C 1
ATOM 5692 O O . TRP B 1 210 ? 12.543 26.033 -33.452 1.00 10.66 232 TRP B O 1
ATOM 5703 N N . ASP B 1 211 ? 10.622 26.965 -32.757 1.00 8.67 233 ASP B N 1
ATOM 5704 C CA . ASP B 1 211 ? 10.969 26.853 -31.345 1.00 9.06 233 ASP B CA 1
ATOM 5705 C C . ASP B 1 211 ? 10.185 25.749 -30.635 1.00 8.71 233 ASP B C 1
ATOM 5706 O O . ASP B 1 211 ? 9.993 25.791 -29.423 1.00 10.01 233 ASP B O 1
ATOM 5711 N N . ASN B 1 212 ? 9.753 24.745 -31.394 1.00 9.29 234 ASN B N 1
ATOM 5712 C CA . ASN B 1 212 ? 8.985 23.640 -30.828 1.00 10.13 234 ASN B CA 1
ATOM 5713 C C . ASN B 1 212 ? 9.685 22.898 -29.693 1.00 10.79 234 ASN B C 1
ATOM 5714 O O . ASN B 1 212 ? 9.024 22.339 -28.823 1.00 11.25 234 ASN B O 1
ATOM 5719 N N . ALA B 1 213 ? 11.015 22.885 -29.700 1.00 12.63 235 ALA B N 1
ATOM 5720 C CA . ALA B 1 213 ? 11.755 22.188 -28.651 1.00 14.12 235 ALA B CA 1
ATOM 5721 C C . ALA B 1 213 ? 11.438 22.749 -27.267 1.00 14.47 235 ALA B C 1
ATOM 5722 O O . ALA B 1 213 ? 11.576 22.048 -26.262 1.00 16.71 235 ALA B O 1
ATOM 5724 N N . LYS B 1 214 ? 11.006 24.006 -27.218 1.00 14.10 236 LYS B N 1
ATOM 5725 C CA . LYS B 1 214 ? 10.678 24.652 -25.949 1.00 13.01 236 LYS B CA 1
ATOM 5726 C C . LYS B 1 214 ? 9.193 24.607 -25.592 1.00 13.37 236 LYS B C 1
ATOM 5727 O O . LYS B 1 214 ? 8.807 24.981 -24.484 1.00 13.05 236 LYS B O 1
ATOM 5733 N N . THR B 1 215 ? 8.359 24.158 -26.524 1.00 10.74 237 THR B N 1
ATOM 5734 C CA . THR B 1 215 ? 6.922 24.071 -26.272 1.00 11.07 237 THR B CA 1
ATOM 5735 C C . THR B 1 215 ? 6.635 22.899 -25.338 1.00 10.90 237 THR B C 1
ATOM 5736 O O . THR B 1 215 ? 7.034 21.768 -25.613 1.00 14.10 237 THR B O 1
ATOM 5740 N N . VAL B 1 216 ? 5.946 23.173 -24.234 1.00 9.84 238 VAL B N 1
ATOM 5741 C CA . VAL B 1 216 ? 5.637 22.137 -23.254 1.00 9.42 238 VAL B CA 1
ATOM 5742 C C . VAL B 1 216 ? 4.205 21.607 -23.323 1.00 8.90 238 VAL B C 1
ATOM 5743 O O . VAL B 1 216 ? 3.990 20.396 -23.372 1.00 10.18 238 VAL B O 1
ATOM 5747 N N . LEU B 1 217 ? 3.222 22.503 -23.330 1.00 8.36 239 LEU B N 1
ATOM 5748 C CA . LEU B 1 217 ? 1.829 22.070 -23.380 1.00 8.48 239 LEU B CA 1
ATOM 5749 C C . LEU B 1 217 ? 1.527 21.335 -24.680 1.00 8.54 239 LEU B C 1
ATOM 5750 O O . LEU B 1 217 ? 1.763 21.855 -25.774 1.00 8.80 239 LEU B O 1
ATOM 5755 N N . GLN B 1 218 ? 1.001 20.122 -24.551 1.00 8.91 240 GLN B N 1
ATOM 5756 C CA . GLN B 1 218 ? 0.688 19.294 -25.708 1.00 8.73 240 GLN B CA 1
ATOM 5757 C C . GLN B 1 218 ? -0.752 19.416 -26.178 1.00 8.93 240 GLN B C 1
ATOM 5758 O O . GLN B 1 218 ? -1.116 18.907 -27.239 1.00 9.67 240 GLN B O 1
ATOM 5764 N N . LYS B 1 219 ? -1.572 20.090 -25.384 1.00 7.97 241 LYS B N 1
ATOM 5765 C CA . LYS B 1 219 ? -2.957 20.309 -25.751 1.00 9.10 241 LYS B CA 1
ATOM 5766 C C . LYS B 1 219 ? -3.488 21.505 -24.994 1.00 9.37 241 LYS B C 1
ATOM 5767 O O . LYS B 1 219 ? -3.282 21.625 -23.789 1.00 9.83 241 LYS B O 1
ATOM 5773 N N . VAL B 1 220 ? -4.135 22.410 -25.715 1.00 8.67 242 VAL B N 1
ATOM 5774 C CA . VAL B 1 220 ? -4.741 23.574 -25.097 1.00 9.09 242 VAL B CA 1
ATOM 5775 C C . VAL B 1 220 ? -6.172 23.628 -25.599 1.00 8.48 242 VAL B C 1
ATOM 5776 O O . VAL B 1 220 ? -6.420 23.618 -26.811 1.00 8.32 242 VAL B O 1
ATOM 5780 N N . THR B 1 221 ? -7.110 23.654 -24.662 1.00 7.76 243 THR B N 1
ATOM 5781 C CA . THR B 1 221 ? -8.522 23.714 -24.991 1.00 8.96 243 THR B CA 1
ATOM 5782 C C . THR B 1 221 ? -9.062 25.075 -24.580 1.00 9.29 243 THR B C 1
ATOM 5783 O O . THR B 1 221 ? -8.934 25.486 -23.425 1.00 11.33 243 THR B O 1
ATOM 5787 N N . PHE B 1 222 ? -9.642 25.783 -25.541 1.00 8.38 244 PHE B N 1
ATOM 5788 C CA . PHE B 1 222 ? -10.226 27.094 -25.291 1.00 7.31 244 PHE B CA 1
ATOM 5789 C C . PHE B 1 222 ? -11.724 26.902 -25.117 1.00 8.38 244 PHE B C 1
ATOM 5790 O O . PHE B 1 222 ? -12.388 26.345 -25.991 1.00 9.94 244 PHE B O 1
ATOM 5798 N N . LEU B 1 223 ? -12.255 27.358 -23.987 1.00 8.72 245 LEU B N 1
ATOM 5799 C CA . LEU B 1 223 ? -13.681 27.231 -23.719 1.00 9.42 245 LEU B CA 1
ATOM 5800 C C . LEU B 1 223 ? -14.366 28.584 -23.704 1.00 10.39 245 LEU B C 1
ATOM 5801 O O . LEU B 1 223 ? -14.133 29.399 -22.811 1.00 10.90 245 LEU B O 1
ATOM 5806 N N . PRO B 1 224 ? -15.221 28.846 -24.701 1.00 10.69 246 PRO B N 1
ATOM 5807 C CA . PRO B 1 224 ? -15.920 30.131 -24.736 1.00 11.63 246 PRO B CA 1
ATOM 5808 C C . PRO B 1 224 ? -17.060 30.147 -23.718 1.00 11.84 246 PRO B C 1
ATOM 5809 O O . PRO B 1 224 ? -17.956 29.304 -23.765 1.00 14.09 246 PRO B O 1
ATOM 5813 N N . ILE B 1 225 ? -16.998 31.087 -22.780 1.00 11.37 247 ILE B N 1
ATOM 5814 C CA . ILE B 1 225 ? -18.027 31.239 -21.754 1.00 12.85 247 ILE B CA 1
ATOM 5815 C C . ILE B 1 225 ? -18.258 32.743 -21.631 1.00 13.25 247 ILE B C 1
ATOM 5816 O O . ILE B 1 225 ? -17.449 33.454 -21.039 1.00 12.68 247 ILE B O 1
ATOM 5821 N N . ASN B 1 226 ? -19.363 33.226 -22.194 1.00 17.11 248 ASN B N 1
ATOM 5822 C CA . ASN B 1 226 ? -19.650 34.658 -22.181 1.00 19.48 248 ASN B CA 1
ATOM 5823 C C . ASN B 1 226 ? -20.263 35.212 -20.900 1.00 18.98 248 ASN B C 1
ATOM 5824 O O . ASN B 1 226 ? -20.533 36.408 -20.809 1.00 21.81 248 ASN B O 1
ATOM 5829 N N . GLN B 1 227 ? -20.480 34.349 -19.915 1.00 17.49 249 GLN B N 1
ATOM 5830 C CA . GLN B 1 227 ? -21.031 34.776 -18.634 1.00 18.01 249 GLN B CA 1
ATOM 5831 C C . GLN B 1 227 ? -19.920 34.727 -17.589 1.00 16.81 249 GLN B C 1
ATOM 5832 O O . GLN B 1 227 ? -19.457 33.652 -17.212 1.00 15.65 249 GLN B O 1
ATOM 5838 N N . GLU B 1 228 ? -19.496 35.902 -17.133 1.00 16.28 250 GLU B N 1
ATOM 5839 C CA . GLU B 1 228 ? -18.433 36.026 -16.141 1.00 15.90 250 GLU B CA 1
ATOM 5840 C C . GLU B 1 228 ? -18.705 35.156 -14.914 1.00 15.15 250 GLU B C 1
ATOM 5841 O O . GLU B 1 228 ? -17.814 34.475 -14.403 1.00 14.07 250 GLU B O 1
ATOM 5847 N N . SER B 1 229 ? -19.947 35.185 -14.449 1.00 14.72 251 SER B N 1
ATOM 5848 C CA . SER B 1 229 ? -20.354 34.405 -13.289 1.00 13.69 251 SER B CA 1
ATOM 5849 C C . SER B 1 229 ? -20.117 32.910 -13.507 1.00 10.86 251 SER B C 1
ATOM 5850 O O . SER B 1 229 ? -19.588 32.217 -12.637 1.00 11.14 251 SER B O 1
ATOM 5853 N N . ALA B 1 230 ? -20.511 32.428 -14.679 1.00 12.18 252 ALA B N 1
ATOM 5854 C CA . ALA B 1 230 ? -20.360 31.023 -15.028 1.00 10.64 252 ALA B CA 1
ATOM 5855 C C . ALA B 1 230 ? -18.896 30.607 -15.158 1.00 10.45 252 ALA B C 1
ATOM 5856 O O . ALA B 1 230 ? -18.512 29.532 -14.703 1.00 10.76 252 ALA B O 1
ATOM 5858 N N . ALA B 1 231 ? -18.084 31.452 -15.787 1.00 11.65 253 ALA B N 1
ATOM 5859 C CA . ALA B 1 231 ? -16.668 31.146 -15.958 1.00 10.55 253 ALA B CA 1
ATOM 5860 C C . ALA B 1 231 ? -15.982 30.989 -14.605 1.00 10.30 253 ALA B C 1
ATOM 5861 O O . ALA B 1 231 ? -15.177 30.079 -14.404 1.00 10.61 253 ALA B O 1
ATOM 5863 N N . THR B 1 232 ? -16.308 31.880 -13.675 1.00 10.64 254 THR B N 1
ATOM 5864 C CA . THR B 1 232 ? -15.715 31.828 -12.348 1.00 10.95 254 THR B CA 1
ATOM 5865 C C . THR B 1 232 ? -16.164 30.579 -11.593 1.00 9.46 254 THR B C 1
ATOM 5866 O O . THR B 1 232 ? -15.364 29.937 -10.919 1.00 9.27 254 THR B O 1
ATOM 5870 N N . LYS B 1 233 ? -17.441 30.230 -11.707 1.00 9.39 255 LYS B N 1
ATOM 5871 C CA . LYS B 1 233 ? -17.934 29.036 -11.032 0.50 7.23 255 LYS B CA 1
ATOM 5872 C C . LYS B 1 233 ? -17.214 27.793 -11.555 1.00 9.42 255 LYS B C 1
ATOM 5873 O O . LYS B 1 233 ? -16.793 26.938 -10.780 1.00 10.82 255 LYS B O 1
ATOM 5879 N N . ARG B 1 234 ? -17.067 27.704 -12.874 1.00 10.10 256 ARG B N 1
ATOM 5880 C CA . ARG B 1 234 ? -16.410 26.552 -13.478 1.00 10.48 256 ARG B CA 1
ATOM 5881 C C . ARG B 1 234 ? -14.927 26.494 -13.126 1.00 10.09 256 ARG B C 1
ATOM 5882 O O . ARG B 1 234 ? -14.362 25.411 -12.962 1.00 10.71 256 ARG B O 1
ATOM 5890 N N . TYR B 1 235 ? -14.300 27.658 -12.999 1.00 9.48 257 TYR B N 1
ATOM 5891 C CA . TYR B 1 235 ? -12.896 27.717 -12.614 1.00 9.40 257 TYR B CA 1
ATOM 5892 C C . TYR B 1 235 ? -12.771 27.162 -11.194 1.00 10.91 257 TYR B C 1
ATOM 5893 O O . TYR B 1 235 ? -11.964 26.273 -10.926 1.00 11.32 257 TYR B O 1
ATOM 5902 N N . LEU B 1 236 ? -13.585 27.691 -10.286 1.00 12.16 258 LEU B N 1
ATOM 5903 C CA . LEU B 1 236 ? -13.547 27.262 -8.896 1.00 14.32 258 LEU B CA 1
ATOM 5904 C C . LEU B 1 236 ? -13.891 25.789 -8.717 1.00 15.09 258 LEU B C 1
ATOM 5905 O O . LEU B 1 236 ? -13.452 25.161 -7.754 1.00 18.09 258 LEU B O 1
ATOM 5910 N N . ALA B 1 237 ? -14.670 25.237 -9.642 1.00 16.46 259 ALA B N 1
ATOM 5911 C CA . ALA B 1 237 ? -15.048 23.828 -9.572 1.00 19.55 259 ALA B CA 1
ATOM 5912 C C . ALA B 1 237 ? -13.904 22.958 -10.089 1.00 21.57 259 ALA B C 1
ATOM 5913 O O . ALA B 1 237 ? -13.865 21.752 -9.838 1.00 22.76 259 ALA B O 1
ATOM 5915 N N . GLY B 1 238 ? -12.977 23.582 -10.812 1.00 21.56 260 GLY B N 1
ATOM 5916 C CA . GLY B 1 238 ? -11.835 22.860 -11.346 1.00 23.68 260 GLY B CA 1
ATOM 5917 C C . GLY B 1 238 ? -11.978 22.419 -12.791 1.00 24.05 260 GLY B C 1
ATOM 5918 O O . GLY B 1 238 ? -11.306 21.481 -13.222 1.00 25.99 260 GLY B O 1
ATOM 5919 N N . ASP B 1 239 ? -12.844 23.090 -13.544 1.00 23.75 261 ASP B N 1
ATOM 5920 C CA . ASP B 1 239 ? -13.064 22.749 -14.948 1.00 23.82 261 ASP B CA 1
ATOM 5921 C C . ASP B 1 239 ? -12.253 23.643 -15.881 1.00 22.06 261 ASP B C 1
ATOM 5922 O O . ASP B 1 239 ? -12.118 23.357 -17.072 1.00 23.31 261 ASP B O 1
ATOM 5927 N N . ILE B 1 240 ? -11.717 24.727 -15.332 1.00 18.92 262 ILE B N 1
ATOM 5928 C CA . ILE B 1 240 ? -10.924 25.674 -16.105 1.00 16.98 262 ILE B CA 1
ATOM 5929 C C . ILE B 1 240 ? -9.673 26.013 -15.306 1.00 13.74 262 ILE B C 1
ATOM 5930 O O . ILE B 1 240 ? -9.730 26.106 -14.080 1.00 13.64 262 ILE B O 1
ATOM 5935 N N . ASP B 1 241 ? -8.549 26.204 -15.995 1.00 11.19 263 ASP B N 1
ATOM 5936 C CA . ASP B 1 241 ? -7.284 26.512 -15.325 1.00 9.41 263 ASP B CA 1
ATOM 5937 C C . ASP B 1 241 ? -6.953 27.995 -15.248 1.00 8.86 263 ASP B C 1
ATOM 5938 O O . ASP B 1 241 ? -6.082 28.404 -14.480 1.00 9.20 263 ASP B O 1
ATOM 5943 N N . ILE B 1 242 ? -7.639 28.802 -16.047 1.00 8.18 264 ILE B N 1
ATOM 5944 C CA . ILE B 1 242 ? -7.390 30.234 -16.061 1.00 9.01 264 ILE B CA 1
ATOM 5945 C C . ILE B 1 242 ? -8.605 30.936 -16.644 1.00 9.02 264 ILE B C 1
ATOM 5946 O O . ILE B 1 242 ? -9.207 30.448 -17.598 1.00 10.20 264 ILE B O 1
ATOM 5951 N N . THR B 1 243 ? -8.987 32.057 -16.040 1.00 8.37 265 THR B N 1
ATOM 5952 C CA . THR B 1 243 ? -10.139 32.820 -16.512 1.00 7.94 265 THR B CA 1
ATOM 5953 C C . THR B 1 243 ? -9.690 34.126 -17.148 1.00 9.08 265 THR B C 1
ATOM 5954 O O . THR B 1 243 ? -8.546 34.547 -16.982 1.00 9.04 265 THR B O 1
ATOM 5958 N N . GLU B 1 244 ? -10.605 34.765 -17.870 1.00 11.42 266 GLU B N 1
ATOM 5959 C CA . GLU B 1 244 ? -10.318 36.040 -18.516 1.00 12.47 266 GLU B CA 1
ATOM 5960 C C . GLU B 1 244 ? -10.661 37.210 -17.603 1.00 13.71 266 GLU B C 1
ATOM 5961 O O . GLU B 1 244 ? -10.329 38.358 -17.899 1.00 15.37 266 GLU B O 1
ATOM 5967 N N . SER B 1 245 ? -11.330 36.914 -16.495 1.00 14.07 267 SER B N 1
ATOM 5968 C CA . SER B 1 245 ? -11.714 37.940 -15.535 1.00 13.86 267 SER B CA 1
ATOM 5969 C C . SER B 1 245 ? -12.387 37.288 -14.338 1.00 12.51 267 SER B C 1
ATOM 5970 O O . SER B 1 245 ? -12.401 36.067 -14.206 1.00 12.96 267 SER B O 1
ATOM 5973 N N . PHE B 1 246 ? -12.915 38.118 -13.450 1.00 11.49 268 PHE B N 1
ATOM 5974 C CA . PHE B 1 246 ? -13.645 37.638 -12.289 1.00 13.05 268 PHE B CA 1
ATOM 5975 C C . PHE B 1 246 ? -14.582 38.761 -11.878 1.00 13.17 268 PHE B C 1
ATOM 5976 O O . PHE B 1 246 ? -14.337 39.926 -12.193 1.00 13.19 268 PHE B O 1
ATOM 5984 N N . PRO B 1 247 ? -15.683 38.425 -11.191 1.00 12.80 269 PRO B N 1
ATOM 5985 C CA . PRO B 1 247 ? -16.659 39.427 -10.746 1.00 13.75 269 PRO B CA 1
ATOM 5986 C C . PRO B 1 247 ? -16.039 40.425 -9.777 1.00 12.89 269 PRO B C 1
ATOM 5987 O O . PRO B 1 247 ? -15.438 40.031 -8.782 1.00 12.46 269 PRO B O 1
ATOM 5991 N N . LYS B 1 248 ? -16.193 41.715 -10.063 1.00 14.67 270 LYS B N 1
ATOM 5992 C CA . LYS B 1 248 ? -15.629 42.743 -9.196 1.00 15.37 270 LYS B CA 1
ATOM 5993 C C . LYS B 1 248 ? -16.144 42.650 -7.759 1.00 14.71 270 LYS B C 1
ATOM 5994 O O . LYS B 1 248 ? -15.396 42.884 -6.815 1.00 14.89 270 LYS B O 1
ATOM 6000 N N . ASN B 1 249 ? -17.416 42.302 -7.590 1.00 14.01 271 ASN B N 1
ATOM 6001 C CA . ASN B 1 249 ? -17.982 42.188 -6.251 1.00 13.84 271 ASN B CA 1
ATOM 6002 C C . ASN B 1 249 ? -17.346 41.055 -5.456 1.00 14.04 271 ASN B C 1
ATOM 6003 O O . ASN B 1 249 ? -17.290 41.098 -4.226 1.00 14.68 271 ASN B O 1
ATOM 6008 N N . MET B 1 250 ? -16.869 40.041 -6.169 1.00 12.72 272 MET B N 1
ATOM 6009 C CA . MET B 1 250 ? -16.266 38.872 -5.545 1.00 12.56 272 MET B CA 1
ATOM 6010 C C . MET B 1 250 ? -14.782 39.044 -5.227 1.00 11.52 272 MET B C 1
ATOM 6011 O O . MET B 1 250 ? -14.165 38.159 -4.639 1.00 12.10 272 MET B O 1
ATOM 6016 N N . TYR B 1 251 ? -14.215 40.186 -5.599 1.00 12.18 273 TYR B N 1
ATOM 6017 C CA . TYR B 1 251 ? -12.795 40.433 -5.364 1.00 11.54 273 TYR B CA 1
ATOM 6018 C C . TYR B 1 251 ? -12.310 40.177 -3.938 1.00 12.08 273 TYR B C 1
ATOM 6019 O O . TYR B 1 251 ? -11.338 39.452 -3.734 1.00 12.06 273 TYR B O 1
ATOM 6028 N N . GLN B 1 252 ? -12.968 40.774 -2.950 1.00 12.96 274 GLN B N 1
ATOM 6029 C CA . GLN B 1 252 ? -12.540 40.581 -1.570 1.00 14.34 274 GLN B CA 1
ATOM 6030 C C . GLN B 1 252 ? -12.588 39.125 -1.125 1.00 12.80 274 GLN B C 1
ATOM 6031 O O . GLN B 1 252 ? -11.700 38.661 -0.410 1.00 14.22 274 GLN B O 1
ATOM 6037 N N . LYS B 1 253 ? -13.622 38.401 -1.540 1.00 13.49 275 LYS B N 1
ATOM 6038 C CA . LYS B 1 253 ? -13.739 36.996 -1.169 1.00 13.42 275 LYS B CA 1
ATOM 6039 C C . LYS B 1 253 ? -12.623 36.180 -1.815 1.00 13.45 275 LYS B C 1
ATOM 6040 O O . LYS B 1 253 ? -12.016 35.326 -1.170 1.00 14.86 275 LYS B O 1
ATOM 6046 N N . LEU B 1 254 ? -12.358 36.446 -3.090 1.00 13.93 276 LEU B N 1
ATOM 6047 C CA . LEU B 1 254 ? -11.308 35.734 -3.807 1.00 13.15 276 LEU B CA 1
ATOM 6048 C C . LEU B 1 254 ? -9.947 36.046 -3.195 1.00 13.54 276 LEU B C 1
ATOM 6049 O O . LEU B 1 254 ? -9.101 35.163 -3.046 1.00 12.68 276 LEU B O 1
ATOM 6054 N N . LEU B 1 255 ? -9.739 37.307 -2.835 1.00 13.78 277 LEU B N 1
ATOM 6055 C CA . LEU B 1 255 ? -8.478 37.721 -2.235 1.00 15.81 277 LEU B CA 1
ATOM 6056 C C . LEU B 1 255 ? -8.273 37.011 -0.896 1.00 16.58 277 LEU B C 1
ATOM 6057 O O . LEU B 1 255 ? -7.147 36.706 -0.508 1.00 18.26 277 LEU B O 1
ATOM 6062 N N . LYS B 1 256 ? -9.371 36.743 -0.196 1.00 17.41 278 LYS B N 1
ATOM 6063 C CA . LYS B 1 256 ? -9.310 36.073 1.096 1.00 18.33 278 LYS B CA 1
ATOM 6064 C C . LYS B 1 256 ? -9.173 34.555 0.970 1.00 18.47 278 LYS B C 1
ATOM 6065 O O . LYS B 1 256 ? -8.403 33.934 1.703 1.00 18.84 278 LYS B O 1
ATOM 6071 N N . ASP B 1 257 ? -9.911 33.960 0.037 1.00 15.68 279 ASP B N 1
ATOM 6072 C CA . ASP B 1 257 ? -9.877 32.510 -0.152 1.00 16.13 279 ASP B CA 1
ATOM 6073 C C . ASP B 1 257 ? -8.684 31.989 -0.946 1.00 14.35 279 ASP B C 1
ATOM 6074 O O . ASP B 1 257 ? -8.039 31.017 -0.552 1.00 15.71 279 ASP B O 1
ATOM 6079 N N . ILE B 1 258 ? -8.402 32.629 -2.073 1.00 13.02 280 ILE B N 1
ATOM 6080 C CA . ILE B 1 258 ? -7.312 32.191 -2.933 1.00 12.17 280 ILE B CA 1
ATOM 6081 C C . ILE B 1 258 ? -6.416 33.350 -3.381 1.00 10.91 280 ILE B C 1
ATOM 6082 O O . ILE B 1 258 ? -6.323 33.663 -4.567 1.00 9.06 280 ILE B O 1
ATOM 6087 N N . PRO B 1 259 ? -5.720 33.986 -2.429 1.00 10.94 281 PRO B N 1
ATOM 6088 C CA . PRO B 1 259 ? -4.832 35.114 -2.724 1.00 10.64 281 PRO B CA 1
ATOM 6089 C C . PRO B 1 259 ? -3.697 34.819 -3.698 1.00 8.70 281 PRO B C 1
ATOM 6090 O O . PRO B 1 259 ? -3.150 35.733 -4.313 1.00 10.94 281 PRO B O 1
ATOM 6094 N N . GLY B 1 260 ? -3.346 33.547 -3.844 1.00 8.80 282 GLY B N 1
ATOM 6095 C CA . GLY B 1 260 ? -2.271 33.193 -4.752 1.00 9.25 282 GLY B CA 1
ATOM 6096 C C . GLY B 1 260 ? -2.748 32.885 -6.160 1.00 10.42 282 GLY B C 1
ATOM 6097 O O . GLY B 1 260 ? -1.946 32.525 -7.020 1.00 12.01 282 GLY B O 1
ATOM 6098 N N . GLN B 1 261 ? -4.050 33.027 -6.393 1.00 9.10 283 GLN B N 1
ATOM 6099 C CA . GLN B 1 261 ? -4.638 32.755 -7.706 1.00 8.78 283 GLN B CA 1
ATOM 6100 C C . GLN B 1 261 ? -5.296 33.992 -8.302 1.00 9.88 283 GLN B C 1
ATOM 6101 O O . GLN B 1 261 ? -5.693 33.985 -9.468 1.00 8.85 283 GLN B O 1
ATOM 6107 N N . VAL B 1 262 ? -5.416 35.046 -7.499 1.00 9.60 284 VAL B N 1
ATOM 6108 C CA . VAL B 1 262 ? -6.031 36.296 -7.944 1.00 11.12 284 VAL B CA 1
ATOM 6109 C C . VAL B 1 262 ? -4.969 37.268 -8.443 1.00 9.93 284 VAL B C 1
ATOM 6110 O O . VAL B 1 262 ? -4.025 37.591 -7.726 1.00 11.65 284 VAL B O 1
ATOM 6114 N N . TYR B 1 263 ? -5.124 37.736 -9.675 1.00 8.43 285 TYR B N 1
ATOM 6115 C CA . TYR B 1 263 ? -4.161 38.667 -10.244 1.00 9.20 285 TYR B CA 1
ATOM 6116 C C . TYR B 1 263 ? -4.829 39.928 -10.772 1.00 9.64 285 TYR B C 1
ATOM 6117 O O . TYR B 1 263 ? -5.833 39.858 -11.478 1.00 11.10 285 TYR B O 1
ATOM 6126 N N . THR B 1 264 ? -4.265 41.079 -10.416 1.00 10.24 286 THR B N 1
ATOM 6127 C CA . THR B 1 264 ? -4.779 42.367 -10.865 1.00 10.24 286 THR B CA 1
ATOM 6128 C C . THR B 1 264 ? -3.609 43.232 -11.329 1.00 11.99 286 THR B C 1
ATOM 6129 O O . THR B 1 264 ? -3.353 44.301 -10.781 1.00 11.85 286 THR B O 1
ATOM 6133 N N . PRO B 1 265 ? -2.879 42.773 -12.356 1.00 14.00 287 PRO B N 1
ATOM 6134 C CA . PRO B 1 265 ? -1.735 43.530 -12.870 1.00 14.46 287 PRO B CA 1
ATOM 6135 C C . PRO B 1 265 ? -2.149 44.799 -13.603 1.00 14.00 287 PRO B C 1
ATOM 6136 O O . PRO B 1 265 ? -3.195 44.843 -14.249 1.00 13.45 287 PRO B O 1
ATOM 6140 N N . PRO B 1 266 ? -1.333 45.857 -13.501 1.00 14.85 288 PRO B N 1
ATOM 6141 C CA . PRO B 1 266 ? -1.691 47.092 -14.198 1.00 15.27 288 PRO B CA 1
ATOM 6142 C C . PRO B 1 266 ? -1.689 46.847 -15.704 1.00 14.76 288 PRO B C 1
ATOM 6143 O O . PRO B 1 266 ? -0.841 46.115 -16.221 1.00 15.58 288 PRO B O 1
ATOM 6147 N N . GLN B 1 267 ? -2.650 47.447 -16.398 1.00 14.29 289 GLN B N 1
ATOM 6148 C CA . GLN B 1 267 ? -2.762 47.291 -17.841 1.00 13.23 289 GLN B CA 1
ATOM 6149 C C . GLN B 1 267 ? -2.319 48.566 -18.552 1.00 12.80 289 GLN B C 1
ATOM 6150 O O . GLN B 1 267 ? -2.072 49.587 -17.910 1.00 11.97 289 GLN B O 1
ATOM 6156 N N . LEU B 1 268 ? -2.223 48.501 -19.876 1.00 11.96 290 LEU B N 1
ATOM 6157 C CA . LEU B 1 268 ? -1.773 49.633 -20.680 1.00 12.23 290 LEU B CA 1
ATOM 6158 C C . LEU B 1 268 ? -2.851 50.697 -20.880 1.00 11.34 290 LEU B C 1
ATOM 6159 O O . LEU B 1 268 ? -3.278 50.960 -22.002 1.00 12.63 290 LEU B O 1
ATOM 6164 N N . GLY B 1 269 ? -3.286 51.317 -19.788 1.00 10.08 291 GLY B N 1
ATOM 6165 C CA . GLY B 1 269 ? -4.312 52.339 -19.891 1.00 10.05 291 GLY B CA 1
ATOM 6166 C C . GLY B 1 269 ? -4.289 53.289 -18.712 1.00 8.37 291 GLY B C 1
ATOM 6167 O O . GLY B 1 269 ? -3.871 52.912 -17.618 1.00 9.40 291 GLY B O 1
ATOM 6168 N N . THR B 1 270 ? -4.755 54.514 -18.931 1.00 7.04 292 THR B N 1
ATOM 6169 C CA . THR B 1 270 ? -4.776 55.526 -17.886 1.00 7.42 292 THR B CA 1
ATOM 6170 C C . THR B 1 270 ? -6.104 56.263 -17.841 1.00 7.66 292 THR B C 1
ATOM 6171 O O . THR B 1 270 ? -6.606 56.724 -18.865 1.00 8.07 292 THR B O 1
ATOM 6175 N N . TYR B 1 271 ? -6.669 56.360 -16.643 1.00 7.60 293 TYR B N 1
ATOM 6176 C CA . TYR B 1 271 ? -7.919 57.077 -16.428 1.00 7.05 293 TYR B CA 1
ATOM 6177 C C . TYR B 1 271 ? -7.459 58.464 -15.989 1.00 7.28 293 TYR B C 1
ATOM 6178 O O . TYR B 1 271 ? -6.678 58.592 -15.046 1.00 8.22 293 TYR B O 1
ATOM 6187 N N . TYR B 1 272 ? -7.918 59.504 -16.674 1.00 7.14 294 TYR B N 1
ATOM 6188 C CA . TYR B 1 272 ? -7.487 60.847 -16.322 1.00 6.69 294 TYR B CA 1
ATOM 6189 C C . TYR B 1 272 ? -8.555 61.911 -16.493 1.00 6.05 294 TYR B C 1
ATOM 6190 O O . TYR B 1 272 ? -9.593 61.677 -17.106 1.00 7.26 294 TYR B O 1
ATOM 6199 N N . TYR B 1 273 ? -8.293 63.081 -15.922 1.00 7.99 295 TYR B N 1
ATOM 6200 C CA . TYR B 1 273 ? -9.192 64.214 -16.067 1.00 7.29 295 TYR B CA 1
ATOM 6201 C C . TYR B 1 273 ? -8.443 65.222 -16.931 1.00 7.41 295 TYR B C 1
ATOM 6202 O O . TYR B 1 273 ? -7.259 65.499 -16.705 1.00 10.05 295 TYR B O 1
ATOM 6211 N N . ALA B 1 274 ? -9.118 65.749 -17.942 1.00 8.10 296 ALA B N 1
ATOM 6212 C CA . ALA B 1 274 ? -8.498 66.737 -18.807 1.00 7.75 296 ALA B CA 1
ATOM 6213 C C . ALA B 1 274 ? -9.046 68.113 -18.452 1.00 8.45 296 ALA B C 1
ATOM 6214 O O . ALA B 1 274 ? -10.245 68.273 -18.220 1.00 9.07 296 ALA B O 1
ATOM 6216 N N . PHE B 1 275 ? -8.159 69.100 -18.393 1.00 8.02 297 PHE B N 1
ATOM 6217 C CA . PHE B 1 275 ? -8.552 70.474 -18.088 1.00 9.02 297 PHE B CA 1
ATOM 6218 C C . PHE B 1 275 ? -8.593 71.239 -19.403 1.00 9.92 297 PHE B C 1
ATOM 6219 O O . PHE B 1 275 ? -7.899 70.879 -20.353 1.00 10.97 297 PHE B O 1
ATOM 6227 N N . ASN B 1 276 ? -9.403 72.289 -19.473 1.00 9.38 298 ASN B N 1
ATOM 6228 C CA . ASN B 1 276 ? -9.446 73.089 -20.690 1.00 9.58 298 ASN B CA 1
ATOM 6229 C C . ASN B 1 276 ? -8.323 74.118 -20.561 1.00 11.35 298 ASN B C 1
ATOM 6230 O O . ASN B 1 276 ? -8.465 75.129 -19.874 1.00 12.28 298 ASN B O 1
ATOM 6235 N N . THR B 1 277 ? -7.201 73.858 -21.220 1.00 11.45 299 THR B N 1
ATOM 6236 C CA . THR B 1 277 ? -6.058 74.758 -21.129 1.00 12.02 299 THR B CA 1
ATOM 6237 C C . THR B 1 277 ? -6.204 76.055 -21.912 1.00 13.62 299 THR B C 1
ATOM 6238 O O . THR B 1 277 ? -5.357 76.941 -21.805 1.00 14.25 299 THR B O 1
ATOM 6242 N N . GLN B 1 278 ? -7.279 76.179 -22.682 1.00 14.78 300 GLN B N 1
ATOM 6243 C CA . GLN B 1 278 ? -7.474 77.371 -23.501 1.00 16.77 300 GLN B CA 1
ATOM 6244 C C . GLN B 1 278 ? -8.562 78.337 -23.050 1.00 18.00 300 GLN B C 1
ATOM 6245 O O . GLN B 1 278 ? -8.580 79.488 -23.488 1.00 19.48 300 GLN B O 1
ATOM 6251 N N . LYS B 1 279 ? -9.463 77.888 -22.183 1.00 17.40 301 LYS B N 1
ATOM 6252 C CA . LYS B 1 279 ? -10.553 78.750 -21.739 1.00 17.71 301 LYS B CA 1
ATOM 6253 C C . LYS B 1 279 ? -10.957 78.523 -20.288 1.00 17.02 301 LYS B C 1
ATOM 6254 O O . LYS B 1 279 ? -10.947 77.392 -19.804 1.00 17.00 301 LYS B O 1
ATOM 6260 N N . GLY B 1 280 ? -11.320 79.607 -19.607 1.00 15.28 302 GLY B N 1
ATOM 6261 C CA . GLY B 1 280 ? -11.743 79.522 -18.220 1.00 15.40 302 GLY B CA 1
ATOM 6262 C C . GLY B 1 280 ? -10.603 79.535 -17.221 1.00 14.43 302 GLY B C 1
ATOM 6263 O O . GLY B 1 280 ? -9.442 79.706 -17.600 1.00 15.63 302 GLY B O 1
ATOM 6264 N N . PRO B 1 281 ? -10.906 79.367 -15.922 1.00 13.94 303 PRO B N 1
ATOM 6265 C CA . PRO B 1 281 ? -9.876 79.361 -14.881 1.00 13.47 303 PRO B CA 1
ATOM 6266 C C . PRO B 1 281 ? -8.799 78.315 -15.145 1.00 13.06 303 PRO B C 1
ATOM 6267 O O . PRO B 1 281 ? -7.640 78.503 -14.781 1.00 13.54 303 PRO B O 1
ATOM 6271 N N . THR B 1 282 ? -9.186 77.213 -15.783 1.00 12.56 304 THR B N 1
ATOM 6272 C CA . THR B 1 282 ? -8.239 76.142 -16.076 1.00 12.59 304 THR B CA 1
ATOM 6273 C C . THR B 1 282 ? -7.183 76.518 -17.113 1.00 11.92 304 THR B C 1
ATOM 6274 O O . THR B 1 282 ? -6.278 75.731 -17.393 1.00 12.37 304 THR B O 1
ATOM 6278 N N . ALA B 1 283 ? -7.292 77.715 -17.683 1.00 12.85 305 ALA B N 1
ATOM 6279 C CA . ALA B 1 283 ? -6.310 78.167 -18.658 1.00 13.07 305 ALA B CA 1
ATOM 6280 C C . ALA B 1 283 ? -5.043 78.557 -17.900 1.00 13.56 305 ALA B C 1
ATOM 6281 O O . ALA B 1 283 ? -3.970 78.684 -18.488 1.00 15.46 305 ALA B O 1
ATOM 6283 N N . ASP B 1 284 ? -5.181 78.732 -16.587 1.00 13.21 306 ASP B N 1
ATOM 6284 C CA . ASP B 1 284 ? -4.060 79.096 -15.723 1.00 14.46 306 ASP B CA 1
ATOM 6285 C C . ASP B 1 284 ? -3.390 77.837 -15.166 1.00 14.36 306 ASP B C 1
ATOM 6286 O O . ASP B 1 284 ? -4.024 77.036 -14.474 1.00 14.02 306 ASP B O 1
ATOM 6291 N N . GLN B 1 285 ? -2.106 77.678 -15.471 1.00 14.92 307 GLN B N 1
ATOM 6292 C CA . GLN B 1 285 ? -1.318 76.534 -15.020 1.00 15.78 307 GLN B CA 1
ATOM 6293 C C . GLN B 1 285 ? -1.444 76.296 -13.516 1.00 15.11 307 GLN B C 1
ATOM 6294 O O . GLN B 1 285 ? -1.505 75.154 -13.058 1.00 13.78 307 GLN B O 1
ATOM 6300 N N . ARG B 1 286 ? -1.473 77.380 -12.749 1.00 13.75 308 ARG B N 1
ATOM 6301 C CA . ARG B 1 286 ? -1.570 77.284 -11.299 1.00 14.26 308 ARG B CA 1
ATOM 6302 C C . ARG B 1 286 ? -2.855 76.614 -10.832 1.00 13.42 308 ARG B C 1
ATOM 6303 O O . ARG B 1 286 ? -2.849 75.845 -9.867 1.00 13.20 308 ARG B O 1
ATOM 6311 N N . VAL B 1 287 ? -3.954 76.903 -11.519 1.00 13.10 309 VAL B N 1
ATOM 6312 C CA . VAL B 1 287 ? -5.240 76.315 -11.173 1.00 11.77 309 VAL B CA 1
ATOM 6313 C C . VAL B 1 287 ? -5.218 74.821 -11.485 1.00 9.74 309 VAL B C 1
ATOM 6314 O O . VAL B 1 287 ? -5.642 74.002 -10.668 1.00 11.16 309 VAL B O 1
ATOM 6318 N N . ARG B 1 288 ? -4.709 74.469 -12.662 1.00 10.24 310 ARG B N 1
ATOM 6319 C CA . ARG B 1 288 ? -4.629 73.068 -13.065 1.00 10.42 310 ARG B CA 1
ATOM 6320 C C . ARG B 1 288 ? -3.757 72.273 -12.097 1.00 10.56 310 ARG B C 1
ATOM 6321 O O . ARG B 1 288 ? -4.118 71.168 -11.691 1.00 11.19 310 ARG B O 1
ATOM 6329 N N . LEU B 1 289 ? -2.604 72.832 -11.734 1.00 10.99 311 LEU B N 1
ATOM 6330 C CA . LEU B 1 289 ? -1.698 72.162 -10.805 1.00 11.02 311 LEU B CA 1
ATOM 6331 C C . LEU B 1 289 ? -2.361 71.933 -9.453 1.00 10.39 311 LEU B C 1
ATOM 6332 O O . LEU B 1 289 ? -2.274 70.845 -8.883 1.00 10.49 311 LEU B O 1
ATOM 6337 N N . ALA B 1 290 ? -3.023 72.964 -8.937 1.00 10.35 312 ALA B N 1
ATOM 6338 C CA . ALA B 1 290 ? -3.695 72.867 -7.647 1.00 10.83 312 ALA B CA 1
ATOM 6339 C C . ALA B 1 290 ? -4.727 71.745 -7.648 1.00 10.07 312 ALA B C 1
ATOM 6340 O O . ALA B 1 290 ? -4.821 70.971 -6.695 1.00 11.18 312 ALA B O 1
ATOM 6342 N N . LEU B 1 291 ? -5.502 71.661 -8.724 1.00 10.31 313 LEU B N 1
ATOM 6343 C CA . LEU B 1 291 ? -6.529 70.637 -8.840 1.00 9.19 313 LEU B CA 1
ATOM 6344 C C . LEU B 1 291 ? -5.937 69.235 -8.937 1.00 8.75 313 LEU B C 1
ATOM 6345 O O . LEU B 1 291 ? -6.430 68.299 -8.305 1.00 9.37 313 LEU B O 1
ATOM 6350 N N . SER B 1 292 ? -4.875 69.091 -9.721 1.00 9.03 314 SER B N 1
ATOM 6351 C CA . SER B 1 292 ? -4.244 67.787 -9.884 1.00 9.28 314 SER B CA 1
ATOM 6352 C C . SER B 1 292 ? -3.602 67.296 -8.590 1.00 10.28 314 SER B C 1
ATOM 6353 O O . SER B 1 292 ? -3.688 66.118 -8.251 1.00 10.29 314 SER B O 1
ATOM 6356 N N . MET B 1 293 ? -2.970 68.215 -7.868 1.00 10.78 315 MET B N 1
ATOM 6357 C CA . MET B 1 293 ? -2.293 67.892 -6.616 1.00 10.53 315 MET B CA 1
ATOM 6358 C C . MET B 1 293 ? -3.225 67.526 -5.471 1.00 10.37 315 MET B C 1
ATOM 6359 O O . MET B 1 293 ? -2.823 66.819 -4.543 1.00 10.18 315 MET B O 1
ATOM 6364 N N . THR B 1 294 ? -4.465 68.003 -5.525 1.00 9.62 316 THR B N 1
ATOM 6365 C CA . THR B 1 294 ? -5.402 67.723 -4.450 1.00 10.45 316 THR B CA 1
ATOM 6366 C C . THR B 1 294 ? -6.289 66.503 -4.666 1.00 9.91 316 THR B C 1
ATOM 6367 O O . THR B 1 294 ? -7.176 66.221 -3.862 1.00 9.68 316 THR B O 1
ATOM 6371 N N . ILE B 1 295 ? -6.060 65.789 -5.765 1.00 10.18 317 ILE B N 1
ATOM 6372 C CA . ILE B 1 295 ? -6.780 64.544 -5.993 1.00 9.03 317 ILE B CA 1
ATOM 6373 C C . ILE B 1 295 ? -5.948 63.580 -5.143 1.00 9.39 317 ILE B C 1
ATOM 6374 O O . ILE B 1 295 ? -4.721 63.593 -5.232 1.00 11.61 317 ILE B O 1
ATOM 6379 N N . ASP B 1 296 ? -6.604 62.783 -4.304 1.00 10.18 318 ASP B N 1
ATOM 6380 C CA . ASP B 1 296 ? -5.922 61.815 -3.439 1.00 11.60 318 ASP B CA 1
ATOM 6381 C C . ASP B 1 296 ? -5.941 60.486 -4.193 1.00 9.92 318 ASP B C 1
ATOM 6382 O O . ASP B 1 296 ? -6.878 59.703 -4.057 1.00 10.73 318 ASP B O 1
ATOM 6387 N N . ARG B 1 297 ? -4.899 60.236 -4.982 1.00 11.16 319 ARG B N 1
ATOM 6388 C CA . ARG B 1 297 ? -4.829 59.025 -5.795 1.00 10.70 319 ARG B CA 1
ATOM 6389 C C . ARG B 1 297 ? -4.847 57.702 -5.031 1.00 10.74 319 ARG B C 1
ATOM 6390 O O . ARG B 1 297 ? -5.456 56.730 -5.486 1.00 10.69 319 ARG B O 1
ATOM 6398 N N . ARG B 1 298 ? -4.203 57.655 -3.870 1.00 10.79 320 ARG B N 1
ATOM 6399 C CA . ARG B 1 298 ? -4.194 56.422 -3.094 1.00 11.31 320 ARG B CA 1
ATOM 6400 C C . ARG B 1 298 ? -5.571 56.152 -2.498 1.00 11.36 320 ARG B C 1
ATOM 6401 O O . ARG B 1 298 ? -6.014 55.005 -2.433 1.00 12.24 320 ARG B O 1
ATOM 6409 N N . LEU B 1 299 ? -6.256 57.206 -2.067 1.00 11.20 321 LEU B N 1
ATOM 6410 C CA . LEU B 1 299 ? -7.593 57.035 -1.515 1.00 12.65 321 LEU B CA 1
ATOM 6411 C C . LEU B 1 299 ? -8.520 56.548 -2.631 1.00 12.12 321 LEU B C 1
ATOM 6412 O O . LEU B 1 299 ? -9.387 55.707 -2.415 1.00 12.36 321 LEU B O 1
ATOM 6417 N N . MET B 1 300 ? -8.322 57.080 -3.833 1.00 11.07 322 MET B N 1
ATOM 6418 C CA . MET B 1 300 ? -9.138 56.691 -4.974 1.00 12.29 322 MET B CA 1
ATOM 6419 C C . MET B 1 300 ? -9.017 55.202 -5.279 1.00 11.22 322 MET B C 1
ATOM 6420 O O . MET B 1 300 ? -10.018 54.495 -5.380 1.00 12.25 322 MET B O 1
ATOM 6425 N N . THR B 1 301 ? -7.785 54.727 -5.422 1.00 12.37 323 THR B N 1
ATOM 6426 C CA . THR B 1 301 ? -7.557 53.325 -5.750 1.00 12.27 323 THR B CA 1
ATOM 6427 C C . THR B 1 301 ? -7.813 52.340 -4.614 1.00 13.76 323 THR B C 1
ATOM 6428 O O . THR B 1 301 ? -8.348 51.257 -4.840 1.00 13.93 323 THR B O 1
ATOM 6432 N N . GLU B 1 302 ? -7.453 52.721 -3.395 1.00 14.88 324 GLU B N 1
ATOM 6433 C CA . GLU B 1 302 ? -7.633 51.839 -2.250 1.00 18.40 324 GLU B CA 1
ATOM 6434 C C . GLU B 1 302 ? -9.062 51.745 -1.725 1.00 19.10 324 GLU B C 1
ATOM 6435 O O . GLU B 1 302 ? -9.543 50.651 -1.424 1.00 20.65 324 GLU B O 1
ATOM 6441 N N . LYS B 1 303 ? -9.745 52.881 -1.628 1.00 19.63 325 LYS B N 1
ATOM 6442 C CA . LYS B 1 303 ? -11.105 52.902 -1.099 1.00 20.18 325 LYS B CA 1
ATOM 6443 C C . LYS B 1 303 ? -12.241 53.021 -2.110 1.00 19.32 325 LYS B C 1
ATOM 6444 O O . LYS B 1 303 ? -13.183 52.230 -2.080 1.00 21.63 325 LYS B O 1
ATOM 6450 N N . VAL B 1 304 ? -12.166 54.007 -2.996 1.00 17.22 326 VAL B N 1
ATOM 6451 C CA . VAL B 1 304 ? -13.226 54.203 -3.978 1.00 16.41 326 VAL B CA 1
ATOM 6452 C C . VAL B 1 304 ? -13.315 53.041 -4.962 1.00 15.74 326 VAL B C 1
ATOM 6453 O O . VAL B 1 304 ? -14.397 52.514 -5.210 1.00 17.53 326 VAL B O 1
ATOM 6457 N N . LEU B 1 305 ? -12.179 52.645 -5.525 1.00 15.82 327 LEU B N 1
ATOM 6458 C CA . LEU B 1 305 ? -12.153 51.534 -6.469 1.00 15.60 327 LEU B CA 1
ATOM 6459 C C . LEU B 1 305 ? -11.947 50.240 -5.681 1.00 16.56 327 LEU B C 1
ATOM 6460 O O . LEU B 1 305 ? -12.825 49.375 -5.653 1.00 18.60 327 LEU B O 1
ATOM 6465 N N . GLY B 1 306 ? -10.789 50.126 -5.036 1.00 17.24 328 GLY B N 1
ATOM 6466 C CA . GLY B 1 306 ? -10.481 48.958 -4.224 1.00 17.23 328 GLY B CA 1
ATOM 6467 C C . GLY B 1 306 ? -10.398 47.622 -4.938 1.00 17.17 328 GLY B C 1
ATOM 6468 O O . GLY B 1 306 ? -10.639 46.577 -4.333 1.00 18.11 328 GLY B O 1
ATOM 6469 N N . THR B 1 307 ? -10.049 47.642 -6.218 1.00 15.36 329 THR B N 1
ATOM 6470 C CA . THR B 1 307 ? -9.940 46.409 -6.984 1.00 16.39 329 THR B CA 1
ATOM 6471 C C . THR B 1 307 ? -8.540 46.165 -7.554 1.00 14.50 329 THR B C 1
ATOM 6472 O O . THR B 1 307 ? -8.376 45.471 -8.560 1.00 15.22 329 THR B O 1
ATOM 6476 N N . GLY B 1 308 ? -7.531 46.739 -6.907 1.00 14.05 330 GLY B N 1
ATOM 6477 C CA . GLY B 1 308 ? -6.161 46.537 -7.348 1.00 13.31 330 GLY B CA 1
ATOM 6478 C C . GLY B 1 308 ? -5.533 47.625 -8.199 1.00 14.16 330 GLY B C 1
ATOM 6479 O O . GLY B 1 308 ? -4.343 47.555 -8.508 1.00 15.06 330 GLY B O 1
ATOM 6480 N N . GLU B 1 309 ? -6.317 48.626 -8.587 1.00 14.88 331 GLU B N 1
ATOM 6481 C CA . GLU B 1 309 ? -5.796 49.718 -9.405 1.00 14.05 331 GLU B CA 1
ATOM 6482 C C . GLU B 1 309 ? -4.619 50.411 -8.724 1.00 13.35 331 GLU B C 1
ATOM 6483 O O . GLU B 1 309 ? -4.551 50.483 -7.496 1.00 14.15 331 GLU B O 1
ATOM 6489 N N . LYS B 1 310 ? -3.702 50.929 -9.532 1.00 14.13 332 LYS B N 1
ATOM 6490 C CA . LYS B 1 310 ? -2.530 51.628 -9.022 1.00 14.54 332 LYS B CA 1
ATOM 6491 C C . LYS B 1 310 ? -2.620 53.118 -9.350 1.00 13.12 332 LYS B C 1
ATOM 6492 O O . LYS B 1 310 ? -3.104 53.500 -10.414 1.00 12.68 332 LYS B O 1
ATOM 6498 N N . PRO B 1 311 ? -2.171 53.983 -8.429 1.00 11.62 333 PRO B N 1
ATOM 6499 C CA . PRO B 1 311 ? -2.223 55.425 -8.691 1.00 11.49 333 PRO B CA 1
ATOM 6500 C C . PRO B 1 311 ? -1.399 55.758 -9.933 1.00 11.55 333 PRO B C 1
ATOM 6501 O O . PRO B 1 311 ? -0.389 55.105 -10.207 1.00 13.69 333 PRO B O 1
ATOM 6505 N N . ALA B 1 312 ? -1.833 56.768 -10.680 1.00 10.16 334 ALA B N 1
ATOM 6506 C CA . ALA B 1 312 ? -1.116 57.191 -11.877 1.00 11.32 334 ALA B CA 1
ATOM 6507 C C . ALA B 1 312 ? -0.406 58.512 -11.608 1.00 11.57 334 ALA B C 1
ATOM 6508 O O . ALA B 1 312 ? -1.049 59.555 -11.464 1.00 12.89 334 ALA B O 1
ATOM 6510 N N . TRP B 1 313 ? 0.921 58.460 -11.531 1.00 11.24 335 TRP B N 1
ATOM 6511 C CA . TRP B 1 313 ? 1.722 59.651 -11.279 1.00 12.14 335 TRP B CA 1
ATOM 6512 C C . TRP B 1 313 ? 2.325 60.194 -12.573 1.00 12.51 335 TRP B C 1
ATOM 6513 O O . TRP B 1 313 ? 3.013 61.216 -12.572 1.00 13.55 335 TRP B O 1
ATOM 6524 N N . HIS B 1 314 ? 2.071 59.482 -13.666 1.00 12.28 336 HIS B N 1
ATOM 6525 C CA . HIS B 1 314 ? 2.534 59.869 -14.995 1.00 12.34 336 HIS B CA 1
ATOM 6526 C C . HIS B 1 314 ? 1.369 59.571 -15.923 1.00 10.74 336 HIS B C 1
ATOM 6527 O O . HIS B 1 314 ? 0.456 58.835 -15.553 1.00 11.21 336 HIS B O 1
ATOM 6534 N N . PHE B 1 315 ? 1.387 60.136 -17.125 1.00 10.09 337 PHE B N 1
ATOM 6535 C CA . PHE B 1 315 ? 0.312 59.852 -18.065 1.00 9.54 337 PHE B CA 1
ATOM 6536 C C . PHE B 1 315 ? 0.551 58.461 -18.652 1.00 9.80 337 PHE B C 1
ATOM 6537 O O . PHE B 1 315 ? -0.380 57.672 -18.816 1.00 10.73 337 PHE B O 1
ATOM 6545 N N . THR B 1 316 ? 1.808 58.163 -18.960 1.00 9.95 338 THR B N 1
ATOM 6546 C CA . THR B 1 316 ? 2.167 56.863 -19.507 1.00 11.33 338 THR B CA 1
ATOM 6547 C C . THR B 1 316 ? 2.212 55.840 -18.379 1.00 10.55 338 THR B C 1
ATOM 6548 O O . THR B 1 316 ? 2.839 56.076 -17.346 1.00 11.14 338 THR B O 1
ATOM 6552 N N . PRO B 1 317 ? 1.533 54.694 -18.554 1.00 10.38 339 PRO B N 1
ATOM 6553 C CA . PRO B 1 317 ? 1.533 53.656 -17.519 1.00 10.78 339 PRO B CA 1
ATOM 6554 C C . PRO B 1 317 ? 2.979 53.275 -17.209 1.00 11.36 339 PRO B C 1
ATOM 6555 O O . PRO B 1 317 ? 3.778 53.078 -18.122 1.00 12.35 339 PRO B O 1
ATOM 6559 N N . ASP B 1 318 ? 3.320 53.176 -15.928 1.00 12.72 340 ASP B N 1
ATOM 6560 C CA . ASP B 1 318 ? 4.691 52.843 -15.552 1.00 13.51 340 ASP B CA 1
ATOM 6561 C C . ASP B 1 318 ? 5.174 51.482 -16.057 1.00 13.20 340 ASP B C 1
ATOM 6562 O O . ASP B 1 318 ? 6.377 51.239 -16.134 1.00 15.20 340 ASP B O 1
ATOM 6567 N N . VAL B 1 319 ? 4.244 50.600 -16.406 1.00 12.99 341 VAL B N 1
ATOM 6568 C CA . VAL B 1 319 ? 4.617 49.277 -16.897 1.00 14.47 341 VAL B CA 1
ATOM 6569 C C . VAL B 1 319 ? 4.829 49.247 -18.407 1.00 13.75 341 VAL B C 1
ATOM 6570 O O . VAL B 1 319 ? 5.165 48.205 -18.971 1.00 14.42 341 VAL B O 1
ATOM 6574 N N . THR B 1 320 ? 4.642 50.389 -19.062 1.00 13.00 342 THR B N 1
ATOM 6575 C CA . THR B 1 320 ? 4.816 50.456 -20.508 1.00 14.46 342 THR B CA 1
ATOM 6576 C C . THR B 1 320 ? 6.228 50.031 -20.897 1.00 14.99 342 THR B C 1
ATOM 6577 O O . THR B 1 320 ? 7.201 50.386 -20.236 1.00 14.93 342 THR B O 1
ATOM 6581 N N . ALA B 1 321 ? 6.329 49.259 -21.973 1.00 16.57 343 ALA B N 1
ATOM 6582 C CA . ALA B 1 321 ? 7.617 48.775 -22.446 1.00 18.61 343 ALA B CA 1
ATOM 6583 C C . ALA B 1 321 ? 8.545 49.922 -22.837 1.00 19.23 343 ALA B C 1
ATOM 6584 O O . ALA B 1 321 ? 8.122 50.892 -23.471 1.00 20.83 343 ALA B O 1
ATOM 6586 N N . GLY B 1 322 ? 9.809 49.796 -22.445 1.00 20.54 344 GLY B N 1
ATOM 6587 C CA . GLY B 1 322 ? 10.804 50.807 -22.756 1.00 22.81 344 GLY B CA 1
ATOM 6588 C C . GLY B 1 322 ? 10.607 52.105 -21.999 1.00 24.23 344 GLY B C 1
ATOM 6589 O O . GLY B 1 322 ? 11.157 53.143 -22.373 1.00 24.70 344 GLY B O 1
ATOM 6590 N N . PHE B 1 323 ? 9.836 52.050 -20.920 1.00 24.43 345 PHE B N 1
ATOM 6591 C CA . PHE B 1 323 ? 9.562 53.242 -20.133 1.00 24.03 345 PHE B CA 1
ATOM 6592 C C . PHE B 1 323 ? 10.012 53.108 -18.681 1.00 23.70 345 PHE B C 1
ATOM 6593 O O . PHE B 1 323 ? 9.447 52.331 -17.915 1.00 22.70 345 PHE B O 1
ATOM 6601 N N . THR B 1 324 ? 11.042 53.865 -18.320 1.00 24.62 346 THR B N 1
ATOM 6602 C CA . THR B 1 324 ? 11.574 53.872 -16.962 1.00 26.95 346 THR B CA 1
ATOM 6603 C C . THR B 1 324 ? 11.560 55.338 -16.531 1.00 27.25 346 THR B C 1
ATOM 6604 O O . THR B 1 324 ? 12.592 56.006 -16.515 1.00 27.52 346 THR B O 1
ATOM 6608 N N . PRO B 1 325 ? 10.376 55.854 -16.177 1.00 29.19 347 PRO B N 1
ATOM 6609 C CA . PRO B 1 325 ? 10.188 57.242 -15.752 1.00 29.84 347 PRO B CA 1
ATOM 6610 C C . PRO B 1 325 ? 10.857 57.654 -14.450 1.00 30.17 347 PRO B C 1
ATOM 6611 O O . PRO B 1 325 ? 11.045 56.841 -13.544 1.00 31.05 347 PRO B O 1
ATOM 6615 N N . GLU B 1 326 ? 11.218 58.930 -14.373 1.00 29.73 348 GLU B N 1
ATOM 6616 C CA . GLU B 1 326 ? 11.816 59.473 -13.167 1.00 30.10 348 GLU B CA 1
ATOM 6617 C C . GLU B 1 326 ? 10.621 59.709 -12.254 1.00 28.88 348 GLU B C 1
ATOM 6618 O O . GLU B 1 326 ? 9.624 60.304 -12.667 1.00 28.47 348 GLU B O 1
ATOM 6624 N N . PRO B 1 327 ? 10.703 59.244 -11.003 1.00 27.62 349 PRO B N 1
ATOM 6625 C CA . PRO B 1 327 ? 9.595 59.422 -10.062 1.00 26.90 349 PRO B CA 1
ATOM 6626 C C . PRO B 1 327 ? 9.060 60.846 -10.002 1.00 25.46 349 PRO B C 1
ATOM 6627 O O . PRO B 1 327 ? 9.819 61.812 -10.086 1.00 25.55 349 PRO B O 1
ATOM 6631 N N . SER B 1 328 ? 7.742 60.965 -9.877 1.00 23.53 350 SER B N 1
ATOM 6632 C CA . SER B 1 328 ? 7.104 62.269 -9.785 1.00 21.46 350 SER B CA 1
ATOM 6633 C C . SER B 1 328 ? 7.357 62.837 -8.397 1.00 20.14 350 SER B C 1
ATOM 6634 O O . SER B 1 328 ? 7.333 62.108 -7.407 1.00 20.16 350 SER B O 1
ATOM 6637 N N . PRO B 1 329 ? 7.604 64.150 -8.305 1.00 19.54 351 PRO B N 1
ATOM 6638 C CA . PRO B 1 329 ? 7.854 64.761 -6.998 1.00 19.80 351 PRO B CA 1
ATOM 6639 C C . PRO B 1 329 ? 6.639 64.681 -6.081 1.00 19.18 351 PRO B C 1
ATOM 6640 O O . PRO B 1 329 ? 6.770 64.748 -4.861 1.00 19.66 351 PRO B O 1
ATOM 6644 N N . PHE B 1 330 ? 5.460 64.516 -6.674 1.00 18.11 352 PHE B N 1
ATOM 6645 C CA . PHE B 1 330 ? 4.225 64.442 -5.903 1.00 17.50 352 PHE B CA 1
ATOM 6646 C C . PHE B 1 330 ? 3.976 63.089 -5.246 1.00 16.82 352 PHE B C 1
ATOM 6647 O O . PHE B 1 330 ? 3.272 63.009 -4.241 1.00 15.91 352 PHE B O 1
ATOM 6655 N N . GLU B 1 331 ? 4.541 62.025 -5.807 1.00 16.34 353 GLU B N 1
ATOM 6656 C CA . GLU B 1 331 ? 4.343 60.696 -5.241 1.00 17.15 353 GLU B CA 1
ATOM 6657 C C . GLU B 1 331 ? 4.875 60.560 -3.812 1.00 17.32 353 GLU B C 1
ATOM 6658 O O . GLU B 1 331 ? 4.238 59.929 -2.970 1.00 17.23 353 GLU B O 1
ATOM 6664 N N . GLN B 1 332 ? 6.030 61.160 -3.539 1.00 19.04 354 GLN B N 1
ATOM 6665 C CA . GLN B 1 332 ? 6.646 61.069 -2.216 1.00 20.46 354 GLN B CA 1
ATOM 6666 C C . GLN B 1 332 ? 6.116 62.067 -1.190 1.00 19.44 354 GLN B C 1
ATOM 6667 O O . GLN B 1 332 ? 6.411 61.951 0.000 1.00 19.68 354 GLN B O 1
ATOM 6673 N N . MET B 1 333 ? 5.339 63.043 -1.643 1.00 16.48 355 MET B N 1
ATOM 6674 C CA . MET B 1 333 ? 4.800 64.061 -0.748 1.00 15.33 355 MET B CA 1
ATOM 6675 C C . MET B 1 333 ? 3.546 63.639 0.006 1.00 13.22 355 MET B C 1
ATOM 6676 O O . MET B 1 333 ? 2.721 62.880 -0.506 1.00 14.80 355 MET B O 1
ATOM 6681 N N . SER B 1 334 ? 3.407 64.132 1.234 1.00 10.68 356 SER B N 1
ATOM 6682 C CA . SER B 1 334 ? 2.226 63.838 2.034 1.00 10.24 356 SER B CA 1
ATOM 6683 C C . SER B 1 334 ? 1.089 64.658 1.425 1.00 10.23 356 SER B C 1
ATOM 6684 O O . SER B 1 334 ? 1.335 65.679 0.778 1.00 10.89 356 SER B O 1
ATOM 6687 N N . GLN B 1 335 ? -0.151 64.222 1.618 1.00 10.44 357 GLN B N 1
ATOM 6688 C CA . GLN B 1 335 ? -1.271 64.975 1.069 1.00 11.76 357 GLN B CA 1
ATOM 6689 C C . GLN B 1 335 ? -1.313 66.342 1.733 1.00 12.17 357 GLN B C 1
ATOM 6690 O O . GLN B 1 335 ? -1.733 67.316 1.119 1.00 13.78 357 GLN B O 1
ATOM 6696 N N . GLU B 1 336 ? -0.882 66.414 2.991 1.00 12.38 358 GLU B N 1
ATOM 6697 C CA . GLU B 1 336 ? -0.864 67.691 3.703 1.00 12.18 358 GLU B CA 1
ATOM 6698 C C . GLU B 1 336 ? 0.007 68.685 2.940 1.00 11.88 358 GLU B C 1
ATOM 6699 O O . GLU B 1 336 ? -0.357 69.850 2.769 1.00 11.79 358 GLU B O 1
ATOM 6705 N N . ASP B 1 337 ? 1.163 68.223 2.479 1.00 10.81 359 ASP B N 1
ATOM 6706 C CA . ASP B 1 337 ? 2.069 69.084 1.735 1.00 10.21 359 ASP B CA 1
ATOM 6707 C C . ASP B 1 337 ? 1.515 69.435 0.362 1.00 10.50 359 ASP B C 1
ATOM 6708 O O . ASP B 1 337 ? 1.646 70.570 -0.096 1.00 10.18 359 ASP B O 1
ATOM 6713 N N . LEU B 1 338 ? 0.891 68.463 -0.293 1.00 11.09 360 LEU B N 1
ATOM 6714 C CA . LEU B 1 338 ? 0.298 68.711 -1.598 1.00 11.53 360 LEU B CA 1
ATOM 6715 C C . LEU B 1 338 ? -0.829 69.734 -1.458 1.00 9.81 360 LEU B C 1
ATOM 6716 O O . LEU B 1 338 ? -0.954 70.646 -2.275 1.00 11.34 360 LEU B O 1
ATOM 6721 N N . ASN B 1 339 ? -1.640 69.583 -0.415 1.00 10.68 361 ASN B N 1
ATOM 6722 C CA . ASN B 1 339 ? -2.758 70.494 -0.178 1.00 10.34 361 ASN B CA 1
ATOM 6723 C C . ASN B 1 339 ? -2.293 71.921 0.085 1.00 11.30 361 ASN B C 1
ATOM 6724 O O . ASN B 1 339 ? -2.871 72.878 -0.434 1.00 11.53 361 ASN B O 1
ATOM 6729 N N . ALA B 1 340 ? -1.252 72.061 0.897 1.00 11.07 362 ALA B N 1
ATOM 6730 C CA . ALA B 1 340 ? -0.733 73.379 1.228 1.00 11.71 362 ALA B CA 1
ATOM 6731 C C . ALA B 1 340 ? -0.159 74.063 -0.004 1.00 11.64 362 ALA B C 1
ATOM 6732 O O . ALA B 1 340 ? -0.372 75.254 -0.217 1.00 12.41 362 ALA B O 1
ATOM 6734 N N . GLN B 1 341 ? 0.574 73.307 -0.816 1.00 11.03 363 GLN B N 1
ATOM 6735 C CA . GLN B 1 341 ? 1.161 73.863 -2.028 1.00 12.59 363 GLN B CA 1
ATOM 6736 C C . GLN B 1 341 ? 0.053 74.261 -3.001 1.00 12.67 363 GLN B C 1
ATOM 6737 O O . GLN B 1 341 ? 0.117 75.319 -3.637 1.00 11.53 363 GLN B O 1
ATOM 6743 N N . ALA B 1 342 ? -0.968 73.415 -3.099 1.00 11.31 364 ALA B N 1
ATOM 6744 C CA . ALA B 1 342 ? -2.093 73.673 -3.990 1.00 12.56 364 ALA B CA 1
ATOM 6745 C C . ALA B 1 342 ? -2.834 74.942 -3.588 1.00 11.86 364 ALA B C 1
ATOM 6746 O O . ALA B 1 342 ? -3.162 75.769 -4.437 1.00 12.84 364 ALA B O 1
ATOM 6748 N N . LYS B 1 343 ? -3.099 75.099 -2.295 1.00 12.35 365 LYS B N 1
ATOM 6749 C CA . LYS B 1 343 ? -3.801 76.287 -1.823 1.00 12.91 365 LYS B CA 1
ATOM 6750 C C . LYS B 1 343 ? -2.993 77.554 -2.077 1.00 14.56 365 LYS B C 1
ATOM 6751 O O . LYS B 1 343 ? -3.555 78.606 -2.377 1.00 14.87 365 LYS B O 1
ATOM 6757 N N . THR B 1 344 ? -1.673 77.452 -1.964 1.00 13.75 366 THR B N 1
ATOM 6758 C CA . THR B 1 344 ? -0.809 78.601 -2.202 1.00 16.09 366 THR B CA 1
ATOM 6759 C C . THR B 1 344 ? -0.848 78.971 -3.685 1.00 15.53 366 THR B C 1
ATOM 6760 O O . THR B 1 344 ? -0.840 80.150 -4.043 1.00 16.81 366 THR B O 1
ATOM 6764 N N . LEU B 1 345 ? -0.899 77.959 -4.545 1.00 15.11 367 LEU B N 1
ATOM 6765 C CA . LEU B 1 345 ? -0.955 78.186 -5.985 1.00 14.99 367 LEU B CA 1
ATOM 6766 C C . LEU B 1 345 ? -2.274 78.847 -6.383 1.00 16.08 367 LEU B C 1
ATOM 6767 O O . LEU B 1 345 ? -2.296 79.784 -7.182 1.00 15.81 367 LEU B O 1
ATOM 6772 N N . LEU B 1 346 ? -3.372 78.358 -5.818 1.00 16.20 368 LEU B N 1
ATOM 6773 C CA . LEU B 1 346 ? -4.691 78.895 -6.130 1.00 17.65 368 LEU B CA 1
ATOM 6774 C C . LEU B 1 346 ? -4.805 80.352 -5.692 1.00 18.93 368 LEU B C 1
ATOM 6775 O O . LEU B 1 346 ? -5.359 81.183 -6.415 1.00 19.40 368 LEU B O 1
ATOM 6780 N N . SER B 1 347 ? -4.276 80.661 -4.512 1.00 19.98 369 SER B N 1
ATOM 6781 C CA . SER B 1 347 ? -4.319 82.024 -3.995 1.00 21.55 369 SER B CA 1
ATOM 6782 C C . SER B 1 347 ? -3.497 82.936 -4.899 1.00 21.26 369 SER B C 1
ATOM 6783 O O . SER B 1 347 ? -3.885 84.074 -5.171 1.00 22.22 369 SER B O 1
ATOM 6786 N N . ALA B 1 348 ? -2.360 82.430 -5.366 1.00 21.13 370 ALA B N 1
ATOM 6787 C CA . ALA B 1 348 ? -1.491 83.199 -6.247 1.00 22.37 370 ALA B CA 1
ATOM 6788 C C . ALA B 1 348 ? -2.199 83.465 -7.572 1.00 22.61 370 ALA B C 1
ATOM 6789 O O . ALA B 1 348 ? -1.939 84.471 -8.235 1.00 23.33 370 ALA B O 1
ATOM 6791 N N . ALA B 1 349 ? -3.097 82.560 -7.950 1.00 22.77 371 ALA B N 1
ATOM 6792 C CA . ALA B 1 349 ? -3.846 82.693 -9.194 1.00 22.81 371 ALA B CA 1
ATOM 6793 C C . ALA B 1 349 ? -4.930 83.759 -9.066 1.00 23.37 371 ALA B C 1
ATOM 6794 O O . ALA B 1 349 ? -5.616 84.074 -10.036 1.00 24.62 371 ALA B O 1
ATOM 6796 N N . GLY B 1 350 ? -5.086 84.302 -7.862 1.00 23.42 372 GLY B N 1
ATOM 6797 C CA . GLY B 1 350 ? -6.076 85.341 -7.638 1.00 23.82 372 GLY B CA 1
ATOM 6798 C C . GLY B 1 350 ? -7.427 84.865 -7.140 1.00 23.88 372 GLY B C 1
ATOM 6799 O O . GLY B 1 350 ? -8.380 85.642 -7.095 1.00 24.81 372 GLY B O 1
ATOM 6800 N N . TYR B 1 351 ? -7.518 83.597 -6.756 1.00 22.68 373 TYR B N 1
ATOM 6801 C CA . TYR B 1 351 ? -8.775 83.047 -6.269 1.00 22.41 373 TYR B CA 1
ATOM 6802 C C . TYR B 1 351 ? -8.841 83.018 -4.749 1.00 23.46 373 TYR B C 1
ATOM 6803 O O . TYR B 1 351 ? -7.833 82.808 -4.074 1.00 24.08 373 TYR B O 1
ATOM 6812 N N . GLY B 1 352 ? -10.039 83.243 -4.221 1.00 24.50 374 GLY B N 1
ATOM 6813 C CA . GLY B 1 352 ? -10.236 83.251 -2.785 1.00 25.54 374 GLY B CA 1
ATOM 6814 C C . GLY B 1 352 ? -11.660 83.642 -2.438 1.00 26.86 374 GLY B C 1
ATOM 6815 O O . GLY B 1 352 ? -12.531 83.627 -3.306 1.00 25.28 374 GLY B O 1
ATOM 6816 N N . PRO B 1 353 ? -11.930 84.004 -1.174 1.00 28.03 375 PRO B N 1
ATOM 6817 C CA . PRO B 1 353 ? -13.272 84.398 -0.732 1.00 29.45 375 PRO B CA 1
ATOM 6818 C C . PRO B 1 353 ? -13.938 85.460 -1.608 1.00 30.16 375 PRO B C 1
ATOM 6819 O O . PRO B 1 353 ? -15.137 85.384 -1.876 1.00 30.79 375 PRO B O 1
ATOM 6823 N N . GLN B 1 354 ? -13.162 86.444 -2.053 1.00 30.05 376 GLN B N 1
ATOM 6824 C CA . GLN B 1 354 ? -13.696 87.516 -2.890 1.00 30.80 376 GLN B CA 1
ATOM 6825 C C . GLN B 1 354 ? -13.851 87.103 -4.349 1.00 29.54 376 GLN B C 1
ATOM 6826 O O . GLN B 1 354 ? -14.633 87.697 -5.091 1.00 29.84 376 GLN B O 1
ATOM 6832 N N . LYS B 1 355 ? -13.097 86.090 -4.758 1.00 28.03 377 LYS B N 1
ATOM 6833 C CA . LYS B 1 355 ? -13.153 85.595 -6.129 1.00 25.60 377 LYS B CA 1
ATOM 6834 C C . LYS B 1 355 ? -12.989 84.080 -6.107 1.00 23.97 377 LYS B C 1
ATOM 6835 O O . LYS B 1 355 ? -11.927 83.553 -6.433 1.00 22.38 377 LYS B O 1
ATOM 6841 N N . PRO B 1 356 ? -14.052 83.359 -5.721 1.00 22.38 378 PRO B N 1
ATOM 6842 C CA . PRO B 1 356 ? -14.009 81.897 -5.656 1.00 21.28 378 PRO B CA 1
ATOM 6843 C C . PRO B 1 356 ? -13.813 81.200 -6.998 1.00 19.68 378 PRO B C 1
ATOM 6844 O O . PRO B 1 356 ? -14.243 81.693 -8.040 1.00 19.10 378 PRO B O 1
ATOM 6848 N N . LEU B 1 357 ? -13.146 80.051 -6.958 1.00 17.00 379 LEU B N 1
ATOM 6849 C CA . LEU B 1 357 ? -12.913 79.260 -8.158 1.00 15.94 379 LEU B CA 1
ATOM 6850 C C . LEU B 1 357 ? -14.227 78.545 -8.456 1.00 14.52 379 LEU B C 1
ATOM 6851 O O . LEU B 1 357 ? -14.724 77.785 -7.627 1.00 14.94 379 LEU B O 1
ATOM 6856 N N . LYS B 1 358 ? -14.785 78.801 -9.635 1.00 13.96 380 LYS B N 1
ATOM 6857 C CA . LYS B 1 358 ? -16.054 78.200 -10.036 1.00 14.35 380 LYS B CA 1
ATOM 6858 C C . LYS B 1 358 ? -15.872 77.298 -11.252 1.00 14.04 380 LYS B C 1
ATOM 6859 O O . LYS B 1 358 ? -15.726 77.779 -12.376 1.00 16.27 380 LYS B O 1
ATOM 6865 N N . LEU B 1 359 ? -15.882 75.988 -11.020 1.00 12.54 381 LEU B N 1
ATOM 6866 C CA . LEU B 1 359 ? -15.700 75.022 -12.098 1.00 11.27 381 LEU B CA 1
ATOM 6867 C C . LEU B 1 359 ? -16.714 73.892 -12.063 1.00 11.10 381 LEU B C 1
ATOM 6868 O O . LEU B 1 359 ? -17.355 73.639 -11.043 1.00 10.47 381 LEU B O 1
ATOM 6873 N N . THR B 1 360 ? -16.841 73.214 -13.198 1.00 10.50 382 THR B N 1
ATOM 6874 C CA . THR B 1 360 ? -17.740 72.077 -13.332 1.00 10.67 382 THR B CA 1
ATOM 6875 C C . THR B 1 360 ? -16.943 70.887 -13.853 1.00 9.74 382 THR B C 1
ATOM 6876 O O . THR B 1 360 ? -16.123 71.028 -14.764 1.00 11.43 382 THR B O 1
ATOM 6880 N N . LEU B 1 361 ? -17.177 69.723 -13.256 1.00 8.90 383 LEU B N 1
ATOM 6881 C CA . LEU B 1 361 ? -16.528 68.488 -13.674 1.00 9.07 383 LEU B CA 1
ATOM 6882 C C . LEU B 1 361 ? -17.562 67.710 -14.483 1.00 8.34 383 LEU B C 1
ATOM 6883 O O . LEU B 1 361 ? -18.632 67.365 -13.979 1.00 9.71 383 LEU B O 1
ATOM 6888 N N . LEU B 1 362 ? -17.236 67.444 -15.743 1.00 8.03 384 LEU B N 1
ATOM 6889 C CA . LEU B 1 362 ? -18.137 66.742 -16.648 1.00 8.46 384 LEU B CA 1
ATOM 6890 C C . LEU B 1 362 ? -17.777 65.288 -16.918 1.00 8.52 384 LEU B C 1
ATOM 6891 O O . LEU B 1 362 ? -16.610 64.935 -17.061 1.00 8.82 384 LEU B O 1
ATOM 6896 N N . TYR B 1 363 ? -18.802 64.449 -16.997 1.00 9.04 385 TYR B N 1
ATOM 6897 C CA . TYR B 1 363 ? -18.619 63.037 -17.305 1.00 8.67 385 TYR B CA 1
ATOM 6898 C C . TYR B 1 363 ? -19.882 62.508 -17.962 1.00 9.85 385 TYR B C 1
ATOM 6899 O O . TYR B 1 363 ? -20.955 63.088 -17.811 1.00 10.30 385 TYR B O 1
ATOM 6908 N N . ASN B 1 364 ? -19.757 61.422 -18.716 1.00 10.19 386 ASN B N 1
ATOM 6909 C CA . ASN B 1 364 ? -20.929 60.837 -19.351 1.00 10.47 386 ASN B CA 1
ATOM 6910 C C . ASN B 1 364 ? -21.651 59.994 -18.311 1.00 10.44 386 ASN B C 1
ATOM 6911 O O . ASN B 1 364 ? -21.020 59.410 -17.432 1.00 11.11 386 ASN B O 1
ATOM 6916 N N . THR B 1 365 ? -22.976 59.949 -18.404 1.00 11.87 387 THR B N 1
ATOM 6917 C CA . THR B 1 365 ? -23.786 59.176 -17.469 1.00 12.68 387 THR B CA 1
ATOM 6918 C C . THR B 1 365 ? -23.204 57.775 -17.303 1.00 12.79 387 THR B C 1
ATOM 6919 O O . THR B 1 365 ? -23.121 57.006 -18.261 1.00 12.57 387 THR B O 1
ATOM 6923 N N . SER B 1 366 ? -22.809 57.451 -16.076 1.00 11.23 388 SER B N 1
ATOM 6924 C CA . SER B 1 366 ? -22.189 56.165 -15.776 1.00 11.22 388 SER B CA 1
ATOM 6925 C C . SER B 1 366 ? -22.036 55.979 -14.269 1.00 11.22 388 SER B C 1
ATOM 6926 O O . SER B 1 366 ? -21.636 56.907 -13.565 1.00 12.06 388 SER B O 1
ATOM 6929 N N . GLU B 1 367 ? -22.344 54.784 -13.772 1.00 11.21 389 GLU B N 1
ATOM 6930 C CA . GLU B 1 367 ? -22.208 54.524 -12.345 1.00 11.17 389 GLU B CA 1
ATOM 6931 C C . GLU B 1 367 ? -20.751 54.665 -11.913 1.00 10.98 389 GLU B C 1
ATOM 6932 O O . GLU B 1 367 ? -20.460 55.227 -10.858 1.00 12.16 389 GLU B O 1
ATOM 6938 N N . ASN B 1 368 ? -19.839 54.158 -12.735 1.00 12.42 390 ASN B N 1
ATOM 6939 C CA . ASN B 1 368 ? -18.416 54.228 -12.429 1.00 12.07 390 ASN B CA 1
ATOM 6940 C C . ASN B 1 368 ? -17.884 55.658 -12.449 1.00 10.15 390 ASN B C 1
ATOM 6941 O O . ASN B 1 368 ? -17.244 56.092 -11.497 1.00 10.55 390 ASN B O 1
ATOM 6946 N N . HIS B 1 369 ? -18.137 56.391 -13.530 1.00 10.19 391 HIS B N 1
ATOM 6947 C CA . HIS B 1 369 ? -17.644 57.760 -13.608 1.00 9.36 391 HIS B CA 1
ATOM 6948 C C . HIS B 1 369 ? -18.261 58.654 -12.547 1.00 9.63 391 HIS B C 1
ATOM 6949 O O . HIS B 1 369 ? -17.611 59.580 -12.061 1.00 8.65 391 HIS B O 1
ATOM 6956 N N . GLN B 1 370 ? -19.507 58.385 -12.173 1.00 9.07 392 GLN B N 1
ATOM 6957 C CA . GLN B 1 370 ? -20.134 59.198 -11.145 1.00 8.73 392 GLN B CA 1
ATOM 6958 C C . GLN B 1 370 ? -19.483 58.935 -9.795 1.00 9.56 392 GLN B C 1
ATOM 6959 O O . GLN B 1 370 ? -19.234 59.863 -9.028 1.00 9.07 392 GLN B O 1
ATOM 6965 N N . LYS B 1 371 ? -19.203 57.669 -9.505 1.00 9.75 393 LYS B N 1
ATOM 6966 C CA . LYS B 1 371 ? -18.571 57.303 -8.242 1.00 10.83 393 LYS B CA 1
ATOM 6967 C C . LYS B 1 371 ? -17.230 58.026 -8.117 1.00 9.76 393 LYS B C 1
ATOM 6968 O O . LYS B 1 371 ? -16.902 58.592 -7.073 1.00 9.80 393 LYS B O 1
ATOM 6974 N N . ILE B 1 372 ? -16.458 58.011 -9.196 1.00 8.33 394 ILE B N 1
ATOM 6975 C CA . ILE B 1 372 ? -15.159 58.660 -9.204 1.00 8.90 394 ILE B CA 1
ATOM 6976 C C . ILE B 1 372 ? -15.291 60.178 -9.085 1.00 8.20 394 ILE B C 1
ATOM 6977 O O . ILE B 1 372 ? -14.564 60.805 -8.313 1.00 8.30 394 ILE B O 1
ATOM 6982 N N . ALA B 1 373 ? -16.225 60.762 -9.833 1.00 7.44 395 ALA B N 1
ATOM 6983 C CA . ALA B 1 373 ? -16.427 62.210 -9.801 1.00 6.55 395 ALA B CA 1
ATOM 6984 C C . ALA B 1 373 ? -16.862 62.709 -8.425 1.00 8.38 395 ALA B C 1
ATOM 6985 O O . ALA B 1 373 ? -16.384 63.743 -7.956 1.00 8.84 395 ALA B O 1
ATOM 6987 N N . ILE B 1 374 ? -17.770 61.983 -7.781 1.00 8.44 396 ILE B N 1
ATOM 6988 C CA . ILE B 1 374 ? -18.226 62.380 -6.453 1.00 9.20 396 ILE B CA 1
ATOM 6989 C C . ILE B 1 374 ? -17.040 62.333 -5.486 1.00 8.99 396 ILE B C 1
ATOM 6990 O O . ILE B 1 374 ? -16.857 63.232 -4.663 1.00 8.58 396 ILE B O 1
ATOM 6995 N N . ALA B 1 375 ? -16.220 61.293 -5.602 1.00 9.20 397 ALA B N 1
ATOM 6996 C CA . ALA B 1 375 ? -15.053 61.157 -4.742 1.00 8.87 397 ALA B CA 1
ATOM 6997 C C . ALA B 1 375 ? -14.064 62.305 -4.961 1.00 9.52 397 ALA B C 1
ATOM 6998 O O . ALA B 1 375 ? -13.568 62.889 -4.001 1.00 10.23 397 ALA B O 1
ATOM 7000 N N . VAL B 1 376 ? -13.781 62.636 -6.220 1.00 8.07 398 VAL B N 1
ATOM 7001 C CA . VAL B 1 376 ? -12.843 63.716 -6.502 1.00 9.33 398 VAL B CA 1
ATOM 7002 C C . VAL B 1 376 ? -13.390 65.063 -6.035 1.00 9.27 398 VAL B C 1
ATOM 7003 O O . VAL B 1 376 ? -12.648 65.887 -5.508 1.00 9.51 398 VAL B O 1
ATOM 7007 N N . ALA B 1 377 ? -14.686 65.294 -6.223 1.00 8.19 399 ALA B N 1
ATOM 7008 C CA . ALA B 1 377 ? -15.268 66.556 -5.783 1.00 7.97 399 ALA B CA 1
ATOM 7009 C C . ALA B 1 377 ? -15.112 66.660 -4.268 1.00 8.39 399 ALA B C 1
ATOM 7010 O O . ALA B 1 377 ? -14.872 67.744 -3.739 1.00 9.28 399 ALA B O 1
ATOM 7012 N N . SER B 1 378 ? -15.243 65.533 -3.573 1.00 8.88 400 SER B N 1
ATOM 7013 C CA . SER B 1 378 ? -15.090 65.525 -2.119 1.00 10.11 400 SER B CA 1
ATOM 7014 C C . SER B 1 378 ? -13.649 65.851 -1.745 1.00 12.08 400 SER B C 1
ATOM 7015 O O . SER B 1 378 ? -13.391 66.543 -0.756 1.00 12.01 400 SER B O 1
ATOM 7018 N N . MET B 1 379 ? -12.713 65.346 -2.543 1.00 11.50 401 MET B N 1
ATOM 7019 C CA . MET B 1 379 ? -11.298 65.590 -2.313 1.00 11.34 401 MET B CA 1
ATOM 7020 C C . MET B 1 379 ? -10.985 67.065 -2.519 1.00 11.15 401 MET B C 1
ATOM 7021 O O . MET B 1 379 ? -10.256 67.666 -1.733 1.00 12.18 401 MET B O 1
ATOM 7026 N N . TRP B 1 380 ? -11.537 67.659 -3.572 1.00 10.58 402 TRP B N 1
ATOM 7027 C CA . TRP B 1 380 ? -11.284 69.072 -3.821 1.00 10.58 402 TRP B CA 1
ATOM 7028 C C . TRP B 1 380 ? -11.884 69.951 -2.725 1.00 10.91 402 TRP B C 1
ATOM 7029 O O . TRP B 1 380 ? -11.310 70.981 -2.363 1.00 11.58 402 TRP B O 1
ATOM 7040 N N . LYS B 1 381 ? -13.024 69.540 -2.181 1.00 11.26 403 LYS B N 1
ATOM 7041 C CA . LYS B 1 381 ? -13.648 70.308 -1.110 1.00 11.83 403 LYS B CA 1
ATOM 7042 C C . LYS B 1 381 ? -12.786 70.245 0.152 1.00 12.18 403 LYS B C 1
ATOM 7043 O O . LYS B 1 381 ? -12.474 71.271 0.756 1.00 12.46 403 LYS B O 1
ATOM 7049 N N . LYS B 1 382 ? -12.392 69.034 0.536 1.00 12.71 404 LYS B N 1
ATOM 7050 C CA . LYS B 1 382 ? -11.582 68.831 1.735 1.00 14.28 404 LYS B CA 1
ATOM 7051 C C . LYS B 1 382 ? -10.130 69.287 1.617 1.00 15.34 404 LYS B C 1
ATOM 7052 O O . LYS B 1 382 ? -9.597 69.921 2.532 1.00 16.12 404 LYS B O 1
ATOM 7058 N N . ASN B 1 383 ? -9.492 68.964 0.496 1.00 13.60 405 ASN B N 1
ATOM 7059 C CA . ASN B 1 383 ? -8.086 69.305 0.295 1.00 12.98 405 ASN B CA 1
ATOM 7060 C C . ASN B 1 383 ? -7.782 70.680 -0.278 1.00 13.76 405 ASN B C 1
ATOM 7061 O O . ASN B 1 383 ? -6.793 71.303 0.106 1.00 14.46 405 ASN B O 1
ATOM 7066 N N . LEU B 1 384 ? -8.608 71.156 -1.203 1.00 11.88 406 LEU B N 1
ATOM 7067 C CA . LEU B 1 384 ? -8.360 72.455 -1.816 1.00 12.74 406 LEU B CA 1
ATOM 7068 C C . LEU B 1 384 ? -9.301 73.553 -1.328 1.00 13.30 406 LEU B C 1
ATOM 7069 O O . LEU B 1 384 ? -9.048 74.733 -1.561 1.00 15.33 406 LEU B O 1
ATOM 7074 N N . GLY B 1 385 ? -10.380 73.161 -0.655 1.00 13.67 407 GLY B N 1
ATOM 7075 C CA . GLY B 1 385 ? -11.337 74.131 -0.153 1.00 14.46 407 GLY B CA 1
ATOM 7076 C C . GLY B 1 385 ? -12.184 74.739 -1.254 1.00 15.39 407 GLY B C 1
ATOM 7077 O O . GLY B 1 385 ? -12.651 75.872 -1.133 1.00 16.75 407 GLY B O 1
ATOM 7078 N N . VAL B 1 386 ? -12.389 73.983 -2.328 1.00 14.03 408 VAL B N 1
ATOM 7079 C CA . VAL B 1 386 ? -13.177 74.449 -3.462 1.00 14.03 408 VAL B CA 1
ATOM 7080 C C . VAL B 1 386 ? -14.330 73.497 -3.760 1.00 14.66 408 VAL B C 1
ATOM 7081 O O . VAL B 1 386 ? -14.172 72.278 -3.701 1.00 15.14 408 VAL B O 1
ATOM 7085 N N . ASP B 1 387 ? -15.486 74.066 -4.082 1.00 14.86 409 ASP B N 1
ATOM 7086 C CA . ASP B 1 387 ? -16.669 73.276 -4.398 1.00 15.82 409 ASP B CA 1
ATOM 7087 C C . ASP B 1 387 ? -16.865 73.217 -5.907 1.00 14.95 409 ASP B C 1
ATOM 7088 O O . ASP B 1 387 ? -17.311 74.183 -6.524 1.00 15.06 409 ASP B O 1
ATOM 7093 N N . VAL B 1 388 ? -16.519 72.076 -6.494 1.00 13.02 410 VAL B N 1
ATOM 7094 C CA . VAL B 1 388 ? -16.651 71.876 -7.928 1.00 13.03 410 VAL B CA 1
ATOM 7095 C C . VAL B 1 388 ? -17.963 71.161 -8.205 1.00 12.63 410 VAL B C 1
ATOM 7096 O O . VAL B 1 388 ? -18.223 70.089 -7.654 1.00 13.53 410 VAL B O 1
ATOM 7100 N N . LYS B 1 389 ? -18.788 71.761 -9.055 1.00 10.86 411 LYS B N 1
ATOM 7101 C CA . LYS B 1 389 ? -20.078 71.183 -9.400 1.00 11.38 411 LYS B CA 1
ATOM 7102 C C . LYS B 1 389 ? -19.910 70.024 -10.375 1.00 10.51 411 LYS B C 1
ATOM 7103 O O . LYS B 1 389 ? -18.964 69.992 -11.167 1.00 12.48 411 LYS B O 1
ATOM 7109 N N . LEU B 1 390 ? -20.825 69.065 -10.301 1.00 9.74 412 LEU B N 1
ATOM 7110 C CA . LEU B 1 390 ? -20.784 67.900 -11.172 1.00 10.33 412 LEU B CA 1
ATOM 7111 C C . LEU B 1 390 ? -21.892 67.970 -12.208 1.00 11.76 412 LEU B C 1
ATOM 7112 O O . LEU B 1 390 ? -22.985 68.462 -11.931 1.00 12.31 412 LEU B O 1
ATOM 7117 N N . GLN B 1 391 ? -21.601 67.479 -13.407 1.00 9.85 413 GLN B N 1
ATOM 7118 C CA . GLN B 1 391 ? -22.590 67.445 -14.471 1.00 11.26 413 GLN B CA 1
ATOM 7119 C C . GLN B 1 391 ? -22.370 66.201 -15.316 1.00 12.15 413 GLN B C 1
ATOM 7120 O O . GLN B 1 391 ? -21.244 65.889 -15.706 1.00 11.62 413 GLN B O 1
ATOM 7126 N N . ASN B 1 392 ? -23.448 65.475 -15.571 1.00 12.95 414 ASN B N 1
ATOM 7127 C CA . ASN B 1 392 ? -23.371 64.281 -16.392 1.00 12.65 414 ASN B CA 1
ATOM 7128 C C . ASN B 1 392 ? -24.174 64.531 -17.654 1.00 13.39 414 ASN B C 1
ATOM 7129 O O . ASN B 1 392 ? -25.207 65.206 -17.624 1.00 14.00 414 ASN B O 1
ATOM 7134 N N . GLN B 1 393 ? -23.685 64.000 -18.768 1.00 12.92 415 GLN B N 1
ATOM 7135 C CA . GLN B 1 393 ? -24.366 64.161 -20.044 1.00 13.60 415 GLN B CA 1
ATOM 7136 C C . GLN B 1 393 ? -24.482 62.813 -20.736 1.00 14.36 415 GLN B C 1
ATOM 7137 O O . GLN B 1 393 ? -23.676 61.914 -20.498 1.00 12.72 415 GLN B O 1
ATOM 7143 N N . GLU B 1 394 ? -25.496 62.669 -21.582 1.00 16.27 416 GLU B N 1
ATOM 7144 C CA . GLU B 1 394 ? -25.683 61.430 -22.321 1.00 17.03 416 GLU B CA 1
ATOM 7145 C C . GLU B 1 394 ? -24.468 61.288 -23.232 1.00 16.58 416 GLU B C 1
ATOM 7146 O O . GLU B 1 394 ? -23.868 62.285 -23.633 1.00 14.89 416 GLU B O 1
ATOM 7152 N N . TRP B 1 395 ? -24.111 60.051 -23.554 1.00 14.57 417 TRP B N 1
ATOM 7153 C CA . TRP B 1 395 ? -22.944 59.775 -24.384 1.00 17.05 417 TRP B CA 1
ATOM 7154 C C . TRP B 1 395 ? -22.682 60.726 -25.551 1.00 17.63 417 TRP B C 1
ATOM 7155 O O . TRP B 1 395 ? -21.634 61.369 -25.602 1.00 15.90 417 TRP B O 1
ATOM 7166 N N . LYS B 1 396 ? -23.620 60.807 -26.490 1.00 18.34 418 LYS B N 1
ATOM 7167 C CA . LYS B 1 396 ? -23.457 61.672 -27.659 1.00 19.74 418 LYS B CA 1
ATOM 7168 C C . LYS B 1 396 ? -23.154 63.127 -27.301 1.00 18.51 418 LYS B C 1
ATOM 7169 O O . LYS B 1 396 ? -22.329 63.776 -27.945 1.00 18.28 418 LYS B O 1
ATOM 7175 N N . THR B 1 397 ? -23.825 63.634 -26.274 1.00 17.10 419 THR B N 1
ATOM 7176 C CA . THR B 1 397 ? -23.632 65.010 -25.834 1.00 15.90 419 THR B CA 1
ATOM 7177 C C . THR B 1 397 ? -22.262 65.179 -25.176 1.00 14.99 419 THR B C 1
ATOM 7178 O O . THR B 1 397 ? -21.583 66.190 -25.371 1.00 14.77 419 THR B O 1
ATOM 7182 N N . TYR B 1 398 ? -21.867 64.179 -24.397 1.00 14.84 420 TYR B N 1
ATOM 7183 C CA . TYR B 1 398 ? -20.576 64.191 -23.721 1.00 13.04 420 TYR B CA 1
ATOM 7184 C C . TYR B 1 398 ? -19.466 64.247 -24.767 1.00 13.52 420 TYR B C 1
ATOM 7185 O O . TYR B 1 398 ? -18.524 65.028 -24.641 1.00 12.69 420 TYR B O 1
ATOM 7194 N N . ILE B 1 399 ? -19.585 63.418 -25.800 1.00 13.26 421 ILE B N 1
ATOM 7195 C CA . ILE B 1 399 ? -18.590 63.384 -26.866 1.00 15.10 421 ILE B CA 1
ATOM 7196 C C . ILE B 1 399 ? -18.469 64.751 -27.536 1.00 15.31 421 ILE B C 1
ATOM 7197 O O . ILE B 1 399 ? -17.366 65.211 -27.826 1.00 15.05 421 ILE B O 1
ATOM 7202 N N . ASP B 1 400 ? -19.601 65.406 -27.773 1.00 16.24 422 ASP B N 1
ATOM 7203 C CA . ASP B 1 400 ? -19.575 66.723 -28.396 1.00 17.35 422 ASP B CA 1
ATOM 7204 C C . ASP B 1 400 ? -18.867 67.739 -27.501 1.00 16.45 422 ASP B C 1
ATOM 7205 O O . ASP B 1 400 ? -18.076 68.548 -27.981 1.00 15.77 422 ASP B O 1
ATOM 7210 N N . SER B 1 401 ? -19.147 67.696 -26.201 1.00 14.84 423 SER B N 1
ATOM 7211 C CA . SER B 1 401 ? -18.511 68.620 -25.265 1.00 14.12 423 SER B CA 1
ATOM 7212 C C . SER B 1 401 ? -17.005 68.386 -25.263 1.00 13.61 423 SER B C 1
ATOM 7213 O O . SER B 1 401 ? -16.215 69.329 -25.292 1.00 14.45 423 SER B O 1
ATOM 7216 N N . ARG B 1 402 ? -16.624 67.115 -25.226 1.00 13.83 424 ARG B N 1
ATOM 7217 C CA . ARG B 1 402 ? -15.222 66.724 -25.218 1.00 14.37 424 ARG B CA 1
ATOM 7218 C C . ARG B 1 402 ? -14.479 67.256 -26.443 1.00 16.31 424 ARG B C 1
ATOM 7219 O O . ARG B 1 402 ? -13.422 67.878 -26.320 1.00 16.20 424 ARG B O 1
ATOM 7227 N N . ASN B 1 403 ? -15.038 67.011 -27.624 1.00 16.97 425 ASN B N 1
ATOM 7228 C CA . ASN B 1 403 ? -14.413 67.447 -28.868 1.00 17.83 425 ASN B CA 1
ATOM 7229 C C . ASN B 1 403 ? -14.339 68.958 -29.065 1.00 18.14 425 ASN B C 1
ATOM 7230 O O . ASN B 1 403 ? -13.348 69.468 -29.588 1.00 18.67 425 ASN B O 1
ATOM 7235 N N . THR B 1 404 ? -15.381 69.671 -28.652 1.00 16.79 426 THR B N 1
ATOM 7236 C CA . THR B 1 404 ? -15.434 71.118 -28.835 1.00 16.86 426 THR B CA 1
ATOM 7237 C C . THR B 1 404 ? -14.822 71.969 -27.725 1.00 16.63 426 THR B C 1
ATOM 7238 O O . THR B 1 404 ? -14.736 73.192 -27.856 1.00 18.66 426 THR B O 1
ATOM 7242 N N . GLY B 1 405 ? -14.402 71.334 -26.636 1.00 14.81 427 GLY B N 1
ATOM 7243 C CA . GLY B 1 405 ? -13.811 72.082 -25.541 1.00 13.73 427 GLY B CA 1
ATOM 7244 C C . GLY B 1 405 ? -14.844 72.765 -24.663 1.00 14.09 427 GLY B C 1
ATOM 7245 O O . GLY B 1 405 ? -14.540 73.730 -23.965 1.00 14.49 427 GLY B O 1
ATOM 7246 N N . ASN B 1 406 ? -16.073 72.263 -24.697 1.00 14.31 428 ASN B N 1
ATOM 7247 C CA . ASN B 1 406 ? -17.149 72.830 -23.896 1.00 14.73 428 ASN B CA 1
ATOM 7248 C C . ASN B 1 406 ? -17.151 72.192 -22.506 1.00 13.48 428 ASN B C 1
ATOM 7249 O O . ASN B 1 406 ? -18.061 71.436 -22.156 1.00 13.08 428 ASN B O 1
ATOM 7254 N N . PHE B 1 407 ? -16.120 72.507 -21.724 1.00 11.25 429 PHE B N 1
ATOM 7255 C CA . PHE B 1 407 ? -15.966 71.975 -20.371 1.00 10.72 429 PHE B CA 1
ATOM 7256 C C . PHE B 1 407 ? -14.838 72.696 -19.634 1.00 10.65 429 PHE B C 1
ATOM 7257 O O . PHE B 1 407 ? -14.055 73.431 -20.243 1.00 11.00 429 PHE B O 1
ATOM 7265 N N . ASP B 1 408 ? -14.775 72.483 -18.320 1.00 10.92 430 ASP B N 1
ATOM 7266 C CA . ASP B 1 408 ? -13.706 73.030 -17.481 1.00 10.48 430 ASP B CA 1
ATOM 7267 C C . ASP B 1 408 ? -12.793 71.837 -17.198 1.00 10.15 430 ASP B C 1
ATOM 7268 O O . ASP B 1 408 ? -11.586 71.880 -17.451 1.00 9.30 430 ASP B O 1
ATOM 7273 N N . VAL B 1 409 ? -13.392 70.778 -16.655 1.00 9.80 431 VAL B N 1
ATOM 7274 C CA . VAL B 1 409 ? -12.690 69.536 -16.337 1.00 9.25 431 VAL B CA 1
ATOM 7275 C C . VAL B 1 409 ? -13.581 68.429 -16.882 1.00 9.14 431 VAL B C 1
ATOM 7276 O O . VAL B 1 409 ? -14.798 68.470 -16.705 1.00 8.68 431 VAL B O 1
ATOM 7280 N N . ILE B 1 410 ? -12.986 67.446 -17.548 1.00 9.45 432 ILE B N 1
ATOM 7281 C CA . ILE B 1 410 ? -13.771 66.358 -18.123 1.00 8.18 432 ILE B CA 1
ATOM 7282 C C . ILE B 1 410 ? -13.072 65.011 -17.945 1.00 8.11 432 ILE B C 1
ATOM 7283 O O . ILE B 1 410 ? -11.845 64.920 -18.014 1.00 8.46 432 ILE B O 1
ATOM 7288 N N . ARG B 1 411 ? -13.849 63.963 -17.697 1.00 8.14 433 ARG B N 1
ATOM 7289 C CA . ARG B 1 411 ? -13.254 62.644 -17.528 1.00 8.13 433 ARG B CA 1
ATOM 7290 C C . ARG B 1 411 ? -12.809 62.158 -18.902 1.00 8.30 433 ARG B C 1
ATOM 7291 O O . ARG B 1 411 ? -13.471 62.415 -19.913 1.00 9.55 433 ARG B O 1
ATOM 7299 N N . ALA B 1 412 ? -11.677 61.467 -18.935 1.00 7.49 434 ALA B N 1
ATOM 7300 C CA . ALA B 1 412 ? -11.130 60.966 -20.187 1.00 8.65 434 ALA B CA 1
ATOM 7301 C C . ALA B 1 412 ? -10.354 59.687 -19.930 1.00 8.10 434 ALA B C 1
ATOM 7302 O O . ALA B 1 412 ? -10.124 59.304 -18.782 1.00 8.14 434 ALA B O 1
ATOM 7304 N N . SER B 1 413 ? -9.933 59.036 -21.006 1.00 9.88 435 SER B N 1
ATOM 7305 C CA . SER B 1 413 ? -9.207 57.789 -20.873 1.00 10.24 435 SER B CA 1
ATOM 7306 C C . SER B 1 413 ? -8.420 57.453 -22.121 1.00 9.46 435 SER B C 1
ATOM 7307 O O . SER B 1 413 ? -8.771 57.884 -23.216 1.00 10.53 435 SER B O 1
ATOM 7310 N N . TRP B 1 414 ? -7.329 56.718 -21.947 1.00 8.96 436 TRP B N 1
ATOM 7311 C CA . TRP B 1 414 ? -6.574 56.252 -23.096 1.00 8.43 436 TRP B CA 1
ATOM 7312 C C . TRP B 1 414 ? -6.016 54.881 -22.804 1.00 8.52 436 TRP B C 1
ATOM 7313 O O . TRP B 1 414 ? -5.425 54.639 -21.749 1.00 8.98 436 TRP B O 1
ATOM 7324 N N . VAL B 1 415 ? -6.250 53.977 -23.744 1.00 8.76 437 VAL B N 1
ATOM 7325 C CA . VAL B 1 415 ? -5.728 52.628 -23.671 1.00 10.62 437 VAL B CA 1
ATOM 7326 C C . VAL B 1 415 ? -4.790 52.613 -24.873 1.00 10.02 437 VAL B C 1
ATOM 7327 O O . VAL B 1 415 ? -5.210 52.906 -25.992 1.00 11.22 437 VAL B O 1
ATOM 7331 N N . GLY B 1 416 ? -3.521 52.302 -24.634 1.00 10.40 438 GLY B N 1
ATOM 7332 C CA . GLY B 1 416 ? -2.542 52.297 -25.707 1.00 10.09 438 GLY B CA 1
ATOM 7333 C C . GLY B 1 416 ? -2.860 51.403 -26.889 1.00 10.02 438 GLY B C 1
ATOM 7334 O O . GLY B 1 416 ? -3.436 50.325 -26.731 1.00 11.06 438 GLY B O 1
ATOM 7335 N N . ASP B 1 417 ? -2.489 51.858 -28.084 1.00 10.87 439 ASP B N 1
ATOM 7336 C CA . ASP B 1 417 ? -2.709 51.072 -29.298 1.00 10.28 439 ASP B CA 1
ATOM 7337 C C . ASP B 1 417 ? -1.576 50.061 -29.444 1.00 11.38 439 ASP B C 1
ATOM 7338 O O . ASP B 1 417 ? -1.686 49.091 -30.191 1.00 12.46 439 ASP B O 1
ATOM 7343 N N . TYR B 1 418 ? -0.484 50.313 -28.732 1.00 10.04 440 TYR B N 1
ATOM 7344 C CA . TYR B 1 418 ? 0.691 49.452 -28.743 1.00 10.57 440 TYR B CA 1
ATOM 7345 C C . TYR B 1 418 ? 1.498 49.750 -27.487 1.00 11.94 440 TYR B C 1
ATOM 7346 O O . TYR B 1 418 ? 1.364 50.822 -26.893 1.00 11.43 440 TYR B O 1
ATOM 7355 N N . ASN B 1 419 ? 2.341 48.807 -27.089 1.00 11.87 441 ASN B N 1
ATOM 7356 C CA . ASN B 1 419 ? 3.118 48.954 -25.869 1.00 11.79 441 ASN B CA 1
ATOM 7357 C C . ASN B 1 419 ? 4.423 49.729 -26.016 1.00 12.31 441 ASN B C 1
ATOM 7358 O O . ASN B 1 419 ? 5.507 49.148 -26.047 1.00 13.27 441 ASN B O 1
ATOM 7363 N N . GLU B 1 420 ? 4.298 51.050 -26.091 1.00 10.98 442 GLU B N 1
ATOM 7364 C CA . GLU B 1 420 ? 5.432 51.957 -26.218 1.00 10.01 442 GLU B CA 1
ATOM 7365 C C . GLU B 1 420 ? 4.854 53.324 -25.832 1.00 11.02 442 GLU B C 1
ATOM 7366 O O . GLU B 1 420 ? 3.721 53.637 -26.187 1.00 10.97 442 GLU B O 1
ATOM 7372 N N . PRO B 1 421 ? 5.620 54.150 -25.097 1.00 11.13 443 PRO B N 1
ATOM 7373 C CA . PRO B 1 421 ? 5.169 55.475 -24.643 1.00 11.29 443 PRO B CA 1
ATOM 7374 C C . PRO B 1 421 ? 4.546 56.464 -25.619 1.00 10.53 443 PRO B C 1
ATOM 7375 O O . PRO B 1 421 ? 3.677 57.246 -25.229 1.00 9.99 443 PRO B O 1
ATOM 7379 N N . SER B 1 422 ? 4.979 56.444 -26.873 1.00 9.49 444 SER B N 1
ATOM 7380 C CA . SER B 1 422 ? 4.454 57.391 -27.848 1.00 9.80 444 SER B CA 1
ATOM 7381 C C . SER B 1 422 ? 2.938 57.346 -28.038 1.00 8.74 444 SER B C 1
ATOM 7382 O O . SER B 1 422 ? 2.323 58.367 -28.345 1.00 10.82 444 SER B O 1
ATOM 7385 N N . THR B 1 423 ? 2.325 56.184 -27.847 1.00 8.81 445 THR B N 1
ATOM 7386 C CA . THR B 1 423 ? 0.881 56.085 -28.029 1.00 8.55 445 THR B CA 1
ATOM 7387 C C . THR B 1 423 ? 0.147 57.010 -27.061 1.00 7.97 445 THR B C 1
ATOM 7388 O O . THR B 1 423 ? -0.941 57.502 -27.362 1.00 9.63 445 THR B O 1
ATOM 7392 N N . PHE B 1 424 ? 0.757 57.255 -25.906 1.00 8.75 446 PHE B N 1
ATOM 7393 C CA . PHE B 1 424 ? 0.168 58.143 -24.911 1.00 8.38 446 PHE B CA 1
ATOM 7394 C C . PHE B 1 424 ? 0.638 59.578 -25.089 1.00 9.36 446 PHE B C 1
ATOM 7395 O O . PHE B 1 424 ? -0.166 60.498 -25.218 1.00 8.96 446 PHE B O 1
ATOM 7403 N N . LEU B 1 425 ? 1.953 59.760 -25.100 1.00 10.15 447 LEU B N 1
ATOM 7404 C CA . LEU B 1 425 ? 2.531 61.091 -25.184 1.00 9.35 447 LEU B CA 1
ATOM 7405 C C . LEU B 1 425 ? 2.248 61.900 -26.449 1.00 8.20 447 LEU B C 1
ATOM 7406 O O . LEU B 1 425 ? 2.292 63.126 -26.412 1.00 9.09 447 LEU B O 1
ATOM 7411 N N . THR B 1 426 ? 1.937 61.238 -27.559 1.00 8.78 448 THR B N 1
ATOM 7412 C CA . THR B 1 426 ? 1.644 61.978 -28.783 1.00 9.34 448 THR B CA 1
ATOM 7413 C C . THR B 1 426 ? 0.307 62.716 -28.675 1.00 9.06 448 THR B C 1
ATOM 7414 O O . THR B 1 426 ? 0.074 63.702 -29.373 1.00 9.97 448 THR B O 1
ATOM 7418 N N . LEU B 1 427 ? -0.564 62.243 -27.788 1.00 8.89 449 LEU B N 1
ATOM 7419 C CA . LEU B 1 427 ? -1.883 62.847 -27.611 1.00 7.93 449 LEU B CA 1
ATOM 7420 C C . LEU B 1 427 ? -1.850 64.291 -27.142 1.00 8.36 449 LEU B C 1
ATOM 7421 O O . LEU B 1 427 ? -2.807 65.035 -27.352 1.00 9.41 449 LEU B O 1
ATOM 7426 N N . LEU B 1 428 ? -0.759 64.684 -26.495 1.00 9.02 450 LEU B N 1
ATOM 7427 C CA . LEU B 1 428 ? -0.649 66.041 -25.984 1.00 9.16 450 LEU B CA 1
ATOM 7428 C C . LEU B 1 428 ? 0.077 67.000 -26.921 1.00 9.35 450 LEU B C 1
ATOM 7429 O O . LEU B 1 428 ? 0.314 68.155 -26.563 1.00 9.88 450 LEU B O 1
ATOM 7434 N N . THR B 1 429 ? 0.440 66.532 -28.114 1.00 9.77 451 THR B N 1
ATOM 7435 C CA . THR B 1 429 ? 1.085 67.429 -29.068 1.00 10.08 451 THR B CA 1
ATOM 7436 C C . THR B 1 429 ? -0.027 68.359 -29.555 1.00 11.33 451 THR B C 1
ATOM 7437 O O . THR B 1 429 ? -1.181 67.943 -29.700 1.00 10.60 451 THR B O 1
ATOM 7441 N N . SER B 1 430 ? 0.327 69.618 -29.795 1.00 12.28 452 SER B N 1
ATOM 7442 C CA . SER B 1 430 ? -0.632 70.648 -30.184 1.00 12.83 452 SER B CA 1
ATOM 7443 C C . SER B 1 430 ? -1.659 70.340 -31.265 1.00 12.50 452 SER B C 1
ATOM 7444 O O . SER B 1 430 ? -2.816 70.739 -31.140 1.00 13.06 452 SER B O 1
ATOM 7447 N N . THR B 1 431 ? -1.253 69.636 -32.314 1.00 11.35 453 THR B N 1
ATOM 7448 C CA . THR B 1 431 ? -2.167 69.344 -33.413 1.00 12.24 453 THR B CA 1
ATOM 7449 C C . THR B 1 431 ? -2.863 67.990 -33.372 1.00 12.36 453 THR B C 1
ATOM 7450 O O . THR B 1 431 ? -3.606 67.650 -34.293 1.00 13.63 453 THR B O 1
ATOM 7454 N N . HIS B 1 432 ? -2.646 67.213 -32.319 1.00 11.06 454 HIS B N 1
ATOM 7455 C CA . HIS B 1 432 ? -3.274 65.900 -32.267 1.00 11.08 454 HIS B CA 1
ATOM 7456 C C . HIS B 1 432 ? -4.788 65.993 -32.090 1.00 11.63 454 HIS B C 1
ATOM 7457 O O . HIS B 1 432 ? -5.280 66.744 -31.250 1.00 11.26 454 HIS B O 1
ATOM 7464 N N . SER B 1 433 ? -5.521 65.229 -32.894 1.00 12.82 455 SER B N 1
ATOM 7465 C CA . SER B 1 433 ? -6.979 65.241 -32.826 1.00 12.21 455 SER B CA 1
ATOM 7466 C C . SER B 1 433 ? -7.492 64.721 -31.486 1.00 12.66 455 SER B C 1
ATOM 7467 O O . SER B 1 433 ? -8.625 65.015 -31.097 1.00 14.09 455 SER B O 1
ATOM 7470 N N . GLY B 1 434 ? -6.656 63.954 -30.789 1.00 11.16 456 GLY B N 1
ATOM 7471 C CA . GLY B 1 434 ? -7.041 63.401 -29.500 1.00 11.11 456 GLY B CA 1
ATOM 7472 C C . GLY B 1 434 ? -6.561 64.217 -28.312 1.00 10.79 456 GLY B C 1
ATOM 7473 O O . GLY B 1 434 ? -6.588 63.745 -27.171 1.00 11.01 456 GLY B O 1
ATOM 7474 N N . ASN B 1 435 ? -6.120 65.442 -28.579 1.00 10.90 457 ASN B N 1
ATOM 7475 C CA . ASN B 1 435 ? -5.636 66.348 -27.538 1.00 9.82 457 ASN B CA 1
ATOM 7476 C C . ASN B 1 435 ? -6.839 67.053 -26.912 1.00 9.41 457 ASN B C 1
ATOM 7477 O O . ASN B 1 435 ? -7.123 68.210 -27.222 1.00 10.09 457 ASN B O 1
ATOM 7482 N N . ILE B 1 436 ? -7.532 66.350 -26.020 1.00 8.40 458 ILE B N 1
ATOM 7483 C CA . ILE B 1 436 ? -8.727 66.872 -25.361 1.00 9.03 458 ILE B CA 1
ATOM 7484 C C . ILE B 1 436 ? -8.512 68.174 -24.589 1.00 9.75 458 ILE B C 1
ATOM 7485 O O . ILE B 1 436 ? -9.346 69.083 -24.649 1.00 10.66 458 ILE B O 1
ATOM 7490 N N . SER B 1 437 ? -7.396 68.270 -23.873 1.00 9.17 459 SER B N 1
ATOM 7491 C CA . SER B 1 437 ? -7.113 69.467 -23.088 1.00 9.41 459 SER B CA 1
ATOM 7492 C C . SER B 1 437 ? -6.726 70.658 -23.955 1.00 9.65 459 SER B C 1
ATOM 7493 O O . SER B 1 437 ? -6.632 71.781 -23.463 1.00 10.20 459 SER B O 1
ATOM 7496 N N . ARG B 1 438 ? -6.500 70.406 -25.240 1.00 9.82 460 ARG B N 1
ATOM 7497 C CA . ARG B 1 438 ? -6.124 71.456 -26.188 1.00 10.48 460 ARG B CA 1
ATOM 7498 C C . ARG B 1 438 ? -4.782 72.092 -25.832 1.00 10.56 460 ARG B C 1
ATOM 7499 O O . ARG B 1 438 ? -4.516 73.252 -26.149 1.00 12.22 460 ARG B O 1
ATOM 7507 N N . PHE B 1 439 ? -3.938 71.305 -25.175 1.00 10.48 461 PHE B N 1
ATOM 7508 C CA . PHE B 1 439 ? -2.602 71.732 -24.766 1.00 10.55 461 PHE B CA 1
ATOM 7509 C C . PHE B 1 439 ? -1.819 72.173 -26.004 1.00 11.22 461 PHE B C 1
ATOM 7510 O O . PHE B 1 439 ? -1.766 71.453 -27.001 1.00 11.55 461 PHE B O 1
ATOM 7518 N N . ASN B 1 440 ? -1.232 73.366 -25.946 1.00 12.21 462 ASN B N 1
ATOM 7519 C CA . ASN B 1 440 ? -0.445 73.881 -27.064 1.00 13.78 462 ASN B CA 1
ATOM 7520 C C . ASN B 1 440 ? 0.866 74.407 -26.495 1.00 13.57 462 ASN B C 1
ATOM 7521 O O . ASN B 1 440 ? 0.993 75.589 -26.167 1.00 15.95 462 ASN B O 1
ATOM 7526 N N . ASN B 1 441 ? 1.839 73.511 -26.387 1.00 12.89 463 ASN B N 1
ATOM 7527 C CA . ASN B 1 441 ? 3.142 73.833 -25.821 1.00 12.64 463 ASN B CA 1
ATOM 7528 C C . ASN B 1 441 ? 4.252 73.498 -26.816 1.00 12.71 463 ASN B C 1
ATOM 7529 O O . ASN B 1 441 ? 4.569 72.329 -27.038 1.00 11.67 463 ASN B O 1
ATOM 7534 N N . PRO B 1 442 ? 4.847 74.525 -27.446 1.00 13.36 464 PRO B N 1
ATOM 7535 C CA . PRO B 1 442 ? 5.921 74.302 -28.419 1.00 12.90 464 PRO B CA 1
ATOM 7536 C C . PRO B 1 442 ? 7.057 73.439 -27.871 1.00 11.74 464 PRO B C 1
ATOM 7537 O O . PRO B 1 442 ? 7.611 72.603 -28.583 1.00 12.20 464 PRO B O 1
ATOM 7541 N N . ALA B 1 443 ? 7.401 73.640 -26.604 1.00 14.00 465 ALA B N 1
ATOM 7542 C CA . ALA B 1 443 ? 8.471 72.867 -25.987 1.00 12.64 465 ALA B CA 1
ATOM 7543 C C . ALA B 1 443 ? 8.115 71.385 -25.985 1.00 13.19 465 ALA B C 1
ATOM 7544 O O . ALA B 1 443 ? 8.957 70.528 -26.268 1.00 13.53 465 ALA B O 1
ATOM 7546 N N . TYR B 1 444 ? 6.860 71.088 -25.666 1.00 12.00 466 TYR B N 1
ATOM 7547 C CA . TYR B 1 444 ? 6.391 69.712 -25.629 1.00 10.93 466 TYR B CA 1
ATOM 7548 C C . TYR B 1 444 ? 6.435 69.108 -27.033 1.00 10.70 466 TYR B C 1
ATOM 7549 O O . TYR B 1 444 ? 6.919 67.986 -27.218 1.00 10.67 466 TYR B O 1
ATOM 7558 N N . ASP B 1 445 ? 5.931 69.850 -28.018 1.00 10.05 467 ASP B N 1
ATOM 7559 C CA . ASP B 1 445 ? 5.937 69.382 -29.403 1.00 10.05 467 ASP B CA 1
ATOM 7560 C C . ASP B 1 445 ? 7.356 69.035 -29.848 1.00 10.14 467 ASP B C 1
ATOM 7561 O O . ASP B 1 445 ? 7.575 68.031 -30.520 1.00 9.98 467 ASP B O 1
ATOM 7566 N N . LYS B 1 446 ? 8.313 69.876 -29.470 1.00 10.53 468 LYS B N 1
ATOM 7567 C CA . LYS B 1 446 ? 9.712 69.669 -29.834 1.00 11.80 468 LYS B CA 1
ATOM 7568 C C . LYS B 1 446 ? 10.251 68.355 -29.275 1.00 12.04 468 LYS B C 1
ATOM 7569 O O . LYS B 1 446 ? 10.940 67.611 -29.974 1.00 11.74 468 LYS B O 1
ATOM 7575 N N . VAL B 1 447 ? 9.934 68.073 -28.016 1.00 11.86 469 VAL B N 1
ATOM 7576 C CA . VAL B 1 447 ? 10.388 66.850 -27.363 1.00 12.67 469 VAL B CA 1
ATOM 7577 C C . VAL B 1 447 ? 9.845 65.606 -28.066 1.00 11.26 469 VAL B C 1
ATOM 7578 O O . VAL B 1 447 ? 10.580 64.643 -28.296 1.00 11.98 469 VAL B O 1
ATOM 7582 N N . LEU B 1 448 ? 8.561 65.621 -28.411 1.00 10.95 470 LEU B N 1
ATOM 7583 C CA . LEU B 1 448 ? 7.967 64.475 -29.088 1.00 10.80 470 LEU B CA 1
ATOM 7584 C C . LEU B 1 448 ? 8.515 64.322 -30.505 1.00 10.08 470 LEU B C 1
ATOM 7585 O O . LEU B 1 448 ? 8.650 63.206 -31.006 1.00 11.25 470 LEU B O 1
ATOM 7590 N N . ALA B 1 449 ? 8.846 65.439 -31.148 1.00 10.50 471 ALA B N 1
ATOM 7591 C CA . ALA B 1 449 ? 9.402 65.377 -32.495 1.00 11.87 471 ALA B CA 1
ATOM 7592 C C . ALA B 1 449 ? 10.782 64.723 -32.409 1.00 14.24 471 ALA B C 1
ATOM 7593 O O . ALA B 1 449 ? 11.160 63.928 -33.272 1.00 14.56 471 ALA B O 1
ATOM 7595 N N . GLN B 1 450 ? 11.527 65.058 -31.359 1.00 13.83 472 GLN B N 1
ATOM 7596 C CA . GLN B 1 450 ? 12.858 64.489 -31.149 1.00 16.54 472 GLN B CA 1
ATOM 7597 C C . GLN B 1 450 ? 12.773 62.979 -30.957 1.00 15.49 472 GLN B C 1
ATOM 7598 O O . GLN B 1 450 ? 13.523 62.221 -31.571 1.00 16.04 472 GLN B O 1
ATOM 7604 N N . ALA B 1 451 ? 11.857 62.549 -30.094 1.00 14.30 473 ALA B N 1
ATOM 7605 C CA . ALA B 1 451 ? 11.679 61.132 -29.804 1.00 14.32 473 ALA B CA 1
ATOM 7606 C C . ALA B 1 451 ? 11.445 60.287 -31.053 1.00 14.88 473 ALA B C 1
ATOM 7607 O O . ALA B 1 451 ? 11.921 59.155 -31.137 1.00 14.95 473 ALA B O 1
ATOM 7609 N N . SER B 1 452 ? 10.721 60.842 -32.022 1.00 15.86 474 SER B N 1
ATOM 7610 C CA . SER B 1 452 ? 10.406 60.121 -33.256 1.00 17.64 474 SER B CA 1
ATOM 7611 C C . SER B 1 452 ? 11.590 59.926 -34.199 1.00 18.39 474 SER B C 1
ATOM 7612 O O . SER B 1 452 ? 11.565 59.057 -35.072 1.00 17.50 474 SER B O 1
ATOM 7615 N N . THR B 1 453 ? 12.628 60.734 -34.038 1.00 19.21 475 THR B N 1
ATOM 7616 C CA . THR B 1 453 ? 13.791 60.609 -34.901 1.00 21.50 475 THR B CA 1
ATOM 7617 C C . THR B 1 453 ? 14.973 60.024 -34.139 1.00 23.12 475 THR B C 1
ATOM 7618 O O . THR B 1 453 ? 16.106 60.047 -34.616 1.00 24.03 475 THR B O 1
ATOM 7622 N N . GLU B 1 454 ? 14.689 59.486 -32.956 1.00 25.22 476 GLU B N 1
ATOM 7623 C CA . GLU B 1 454 ? 15.713 58.885 -32.108 1.00 28.04 476 GLU B CA 1
ATOM 7624 C C . GLU B 1 454 ? 15.662 57.360 -32.226 1.00 29.26 476 GLU B C 1
ATOM 7625 O O . GLU B 1 454 ? 14.655 56.736 -31.891 1.00 28.47 476 GLU B O 1
ATOM 7631 N N . ASN B 1 455 ? 16.753 56.765 -32.698 1.00 32.13 477 ASN B N 1
ATOM 7632 C CA . ASN B 1 455 ? 16.821 55.316 -32.869 1.00 34.96 477 ASN B CA 1
ATOM 7633 C C . ASN B 1 455 ? 16.921 54.549 -31.551 1.00 36.10 477 ASN B C 1
ATOM 7634 O O . ASN B 1 455 ? 16.124 53.654 -31.282 1.00 36.84 477 ASN B O 1
ATOM 7639 N N . THR B 1 456 ? 17.909 54.898 -30.737 1.00 36.85 478 THR B N 1
ATOM 7640 C CA . THR B 1 456 ? 18.130 54.240 -29.452 1.00 37.41 478 THR B CA 1
ATOM 7641 C C . THR B 1 456 ? 16.964 54.418 -28.486 1.00 37.16 478 THR B C 1
ATOM 7642 O O . THR B 1 456 ? 16.403 55.508 -28.357 1.00 37.02 478 THR B O 1
ATOM 7646 N N . VAL B 1 457 ? 16.611 53.333 -27.804 1.00 36.15 479 VAL B N 1
ATOM 7647 C CA . VAL B 1 457 ? 15.516 53.344 -26.841 1.00 35.56 479 VAL B CA 1
ATOM 7648 C C . VAL B 1 457 ? 15.881 54.157 -25.600 1.00 35.34 479 VAL B C 1
ATOM 7649 O O . VAL B 1 457 ? 15.012 54.753 -24.960 1.00 34.12 479 VAL B O 1
ATOM 7653 N N . LYS B 1 458 ? 17.168 54.177 -25.266 1.00 34.42 480 LYS B N 1
ATOM 7654 C CA . LYS B 1 458 ? 17.647 54.917 -24.104 1.00 33.70 480 LYS B CA 1
ATOM 7655 C C . LYS B 1 458 ? 17.432 56.415 -24.284 1.00 32.25 480 LYS B C 1
ATOM 7656 O O . LYS B 1 458 ? 16.872 57.082 -23.414 1.00 31.56 480 LYS B O 1
ATOM 7662 N N . ALA B 1 459 ? 17.887 56.939 -25.417 1.00 30.69 481 ALA B N 1
ATOM 7663 C CA . ALA B 1 459 ? 17.747 58.358 -25.713 1.00 29.18 481 ALA B CA 1
ATOM 7664 C C . ALA B 1 459 ? 16.276 58.720 -25.875 1.00 27.93 481 ALA B C 1
ATOM 7665 O O . ALA B 1 459 ? 15.863 59.840 -25.573 1.00 27.59 481 ALA B O 1
ATOM 7667 N N . ARG B 1 460 ? 15.486 57.766 -26.355 1.00 26.23 482 ARG B N 1
ATOM 7668 C CA . ARG B 1 460 ? 14.064 57.999 -26.547 1.00 24.38 482 ARG B CA 1
ATOM 7669 C C . ARG B 1 460 ? 13.379 58.066 -25.180 1.00 22.93 482 ARG B C 1
ATOM 7670 O O . ARG B 1 460 ? 12.460 58.863 -24.972 1.00 21.73 482 ARG B O 1
ATOM 7678 N N . ASN B 1 461 ? 13.842 57.241 -24.244 1.00 20.96 483 ASN B N 1
ATOM 7679 C CA . ASN B 1 461 ? 13.282 57.224 -22.895 0.50 17.75 483 ASN B CA 1
ATOM 7680 C C . ASN B 1 461 ? 13.548 58.570 -22.224 1.00 17.70 483 ASN B C 1
ATOM 7681 O O . ASN B 1 461 ? 12.740 59.046 -21.423 1.00 17.67 483 ASN B O 1
ATOM 7686 N N . ALA B 1 462 ? 14.684 59.179 -22.553 1.00 17.51 484 ALA B N 1
ATOM 7687 C CA . ALA B 1 462 ? 15.040 60.476 -21.991 1.00 17.18 484 ALA B CA 1
ATOM 7688 C C . ALA B 1 462 ? 14.034 61.514 -22.473 1.00 17.26 484 ALA B C 1
ATOM 7689 O O . ALA B 1 462 ? 13.585 62.361 -21.698 1.00 16.74 484 ALA B O 1
ATOM 7691 N N . ASP B 1 463 ? 13.678 61.441 -23.754 1.00 16.80 485 ASP B N 1
ATOM 7692 C CA . ASP B 1 463 ? 12.713 62.372 -24.327 1.00 15.60 485 ASP B CA 1
ATOM 7693 C C . ASP B 1 463 ? 11.331 62.167 -23.715 1.00 14.91 485 ASP B C 1
ATOM 7694 O O . ASP B 1 463 ? 10.636 63.133 -23.405 1.00 14.81 485 ASP B O 1
ATOM 7699 N N . TYR B 1 464 ? 10.931 60.911 -23.540 1.00 14.34 486 TYR B N 1
ATOM 7700 C CA . TYR B 1 464 ? 9.629 60.628 -22.953 1.00 13.37 486 TYR B CA 1
ATOM 7701 C C . TYR B 1 464 ? 9.574 61.145 -21.522 1.00 13.72 486 TYR B C 1
ATOM 7702 O O . TYR B 1 464 ? 8.542 61.644 -21.080 1.00 13.60 486 TYR B O 1
ATOM 7711 N N . ASN B 1 465 ? 10.684 61.031 -20.798 1.00 14.38 487 ASN B N 1
ATOM 7712 C CA . ASN B 1 465 ? 10.722 61.523 -19.430 0.50 12.07 487 ASN B CA 1
ATOM 7713 C C . ASN B 1 465 ? 10.629 63.042 -19.437 1.00 12.20 487 ASN B C 1
ATOM 7714 O O . ASN B 1 465 ? 9.986 63.630 -18.570 1.00 13.01 487 ASN B O 1
ATOM 7719 N N . ALA B 1 466 ? 11.263 63.675 -20.419 1.00 12.51 488 ALA B N 1
ATOM 7720 C CA . ALA B 1 466 ? 11.216 65.129 -20.532 1.00 11.69 488 ALA B CA 1
ATOM 7721 C C . ALA B 1 466 ? 9.774 65.547 -20.813 1.00 11.52 488 ALA B C 1
ATOM 7722 O O . ALA B 1 466 ? 9.310 66.576 -20.323 1.00 12.85 488 ALA B O 1
ATOM 7724 N N . ALA B 1 467 ? 9.069 64.736 -21.601 1.00 11.29 489 ALA B N 1
ATOM 7725 C CA . ALA B 1 467 ? 7.677 65.020 -21.936 1.00 10.32 489 ALA B CA 1
ATOM 7726 C C . ALA B 1 467 ? 6.808 64.911 -20.685 1.00 10.41 489 ALA B C 1
ATOM 7727 O O . ALA B 1 467 ? 5.986 65.789 -20.417 1.00 10.23 489 ALA B O 1
ATOM 7729 N N . GLU B 1 468 ? 6.986 63.833 -19.924 1.00 11.62 490 GLU B N 1
ATOM 7730 C CA . GLU B 1 468 ? 6.216 63.642 -18.699 1.00 10.38 490 GLU B CA 1
ATOM 7731 C C . GLU B 1 468 ? 6.483 64.773 -17.709 1.00 12.11 490 GLU B C 1
ATOM 7732 O O . GLU B 1 468 ? 5.583 65.195 -16.991 1.00 11.93 490 GLU B O 1
ATOM 7738 N N . LYS B 1 469 ? 7.719 65.262 -17.669 1.00 12.44 491 LYS B N 1
ATOM 7739 C CA . LYS B 1 469 ? 8.057 66.348 -16.753 1.00 13.18 491 LYS B CA 1
ATOM 7740 C C . LYS B 1 469 ? 7.229 67.580 -17.100 1.00 12.70 491 LYS B C 1
ATOM 7741 O O . LYS B 1 469 ? 6.701 68.256 -16.217 1.00 13.16 491 LYS B O 1
ATOM 7747 N N . ILE B 1 470 ? 7.111 67.860 -18.393 1.00 12.11 492 ILE B N 1
ATOM 7748 C CA . ILE B 1 470 ? 6.337 69.005 -18.852 1.00 11.53 492 ILE B CA 1
ATOM 7749 C C . ILE B 1 470 ? 4.866 68.824 -18.485 1.00 11.31 492 ILE B C 1
ATOM 7750 O O . ILE B 1 470 ? 4.208 69.762 -18.038 1.00 11.76 492 ILE B O 1
ATOM 7755 N N . LEU B 1 471 ? 4.347 67.614 -18.662 1.00 11.69 493 LEU B N 1
ATOM 7756 C CA . LEU B 1 471 ? 2.951 67.356 -18.329 1.00 11.94 493 LEU B CA 1
ATOM 7757 C C . LEU B 1 471 ? 2.721 67.516 -16.832 1.00 12.77 493 LEU B C 1
ATOM 7758 O O . LEU B 1 471 ? 1.658 67.954 -16.396 1.00 13.59 493 LEU B O 1
ATOM 7763 N N . MET B 1 472 ? 3.728 67.162 -16.044 1.00 14.12 494 MET B N 1
ATOM 7764 C CA . MET B 1 472 ? 3.624 67.276 -14.599 1.00 17.58 494 MET B CA 1
ATOM 7765 C C . MET B 1 472 ? 3.653 68.743 -14.165 1.00 18.14 494 MET B C 1
ATOM 7766 O O . MET B 1 472 ? 2.888 69.153 -13.293 1.00 20.56 494 MET B O 1
ATOM 7771 N N . GLU B 1 473 ? 4.533 69.524 -14.786 1.00 17.63 495 GLU B N 1
ATOM 7772 C CA . GLU B 1 473 ? 4.686 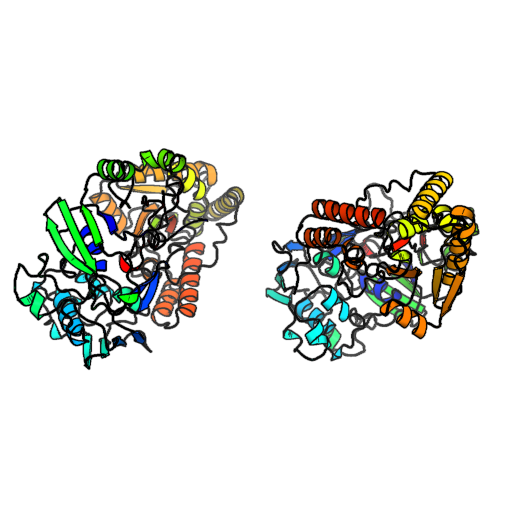70.943 -14.467 1.00 18.48 495 GLU B CA 1
ATOM 7773 C C . GLU B 1 473 ? 3.532 71.814 -14.960 1.00 17.79 495 GLU B C 1
ATOM 7774 O O . GLU B 1 473 ? 3.107 72.739 -14.266 1.00 18.05 495 GLU B O 1
ATOM 7780 N N . GLN B 1 474 ? 3.036 71.522 -16.160 1.00 13.59 496 GLN B N 1
ATOM 7781 C CA . GLN B 1 474 ? 1.954 72.299 -16.762 1.00 13.93 496 GLN B CA 1
ATOM 7782 C C . GLN B 1 474 ? 0.561 71.762 -16.457 1.00 11.81 496 GLN B C 1
ATOM 7783 O O . GLN B 1 474 ? -0.432 72.471 -16.616 1.00 11.83 496 GLN B O 1
ATOM 7789 N N . ALA B 1 475 ? 0.492 70.505 -16.037 1.00 12.33 497 ALA B N 1
ATOM 7790 C CA . ALA B 1 475 ? -0.772 69.861 -15.694 1.00 10.60 497 ALA B CA 1
ATOM 7791 C C . ALA B 1 475 ? -1.943 70.084 -16.658 1.00 10.04 497 ALA B C 1
ATOM 7792 O O . ALA B 1 475 ? -3.037 70.456 -16.234 1.00 9.75 497 ALA B O 1
ATOM 7794 N N . PRO B 1 476 ? -1.733 69.865 -17.968 1.00 9.66 498 PRO B N 1
ATOM 7795 C CA . PRO B 1 476 ? -2.858 70.067 -18.888 1.00 9.70 498 PRO B CA 1
ATOM 7796 C C . PRO B 1 476 ? -3.918 68.998 -18.619 1.00 8.49 498 PRO B C 1
ATOM 7797 O O . PRO B 1 476 ? -5.101 69.178 -18.917 1.00 9.23 498 PRO B O 1
ATOM 7801 N N . ILE B 1 477 ? -3.467 67.883 -18.050 1.00 9.79 499 ILE B N 1
ATOM 7802 C CA . ILE B 1 477 ? -4.341 66.778 -17.680 1.00 10.00 499 ILE B CA 1
ATOM 7803 C C . ILE B 1 477 ? -3.903 66.283 -16.307 1.00 10.80 499 ILE B C 1
ATOM 7804 O O . ILE B 1 477 ? -2.795 66.579 -15.853 1.00 10.90 499 ILE B O 1
ATOM 7809 N N . ALA B 1 478 ? -4.782 65.542 -15.645 1.00 10.87 500 ALA B N 1
ATOM 7810 C CA . ALA B 1 478 ? -4.479 64.995 -14.332 1.00 10.08 500 ALA B CA 1
ATOM 7811 C C . ALA B 1 478 ? -4.707 63.492 -14.325 1.00 9.37 500 ALA B C 1
ATOM 7812 O O . ALA B 1 478 ? -5.838 63.027 -14.205 1.00 8.86 500 ALA B O 1
ATOM 7814 N N . PRO B 1 479 ? -3.634 62.710 -14.498 1.00 8.61 501 PRO B N 1
ATOM 7815 C CA . PRO B 1 479 ? -3.784 61.253 -14.486 1.00 8.66 501 PRO B CA 1
ATOM 7816 C C . PRO B 1 479 ? -4.288 60.873 -13.093 1.00 8.67 501 PRO B C 1
ATOM 7817 O O . PRO B 1 479 ? -3.864 61.467 -12.101 1.00 9.99 501 PRO B O 1
ATOM 7821 N N . ILE B 1 480 ? -5.193 59.905 -13.012 1.00 7.61 502 ILE B N 1
ATOM 7822 C CA . ILE B 1 480 ? -5.724 59.489 -11.718 1.00 8.42 502 ILE B CA 1
ATOM 7823 C C . ILE B 1 480 ? -5.279 58.076 -11.358 1.00 8.10 502 ILE B C 1
ATOM 7824 O O . ILE B 1 480 ? -4.648 57.871 -10.322 1.00 8.71 502 ILE B O 1
ATOM 7829 N N . TYR B 1 481 ? -5.601 57.103 -12.203 1.00 9.13 503 TYR B N 1
ATOM 7830 C CA . TYR B 1 481 ? -5.201 55.732 -11.929 1.00 9.92 503 TYR B CA 1
ATOM 7831 C C . TYR B 1 481 ? -4.930 54.933 -13.193 1.00 10.23 503 TYR B C 1
ATOM 7832 O O . TYR B 1 481 ? -5.301 55.337 -14.300 1.00 9.86 503 TYR B O 1
ATOM 7841 N N . GLN B 1 482 ? -4.250 53.807 -13.014 1.00 10.97 504 GLN B N 1
ATOM 7842 C CA . GLN B 1 482 ? -3.911 52.921 -14.117 1.00 11.90 504 GLN B CA 1
ATOM 7843 C C . GLN B 1 482 ? -4.900 51.761 -14.096 1.00 13.05 504 GLN B C 1
ATOM 7844 O O . GLN B 1 482 ? -5.195 51.207 -13.035 1.00 14.12 504 GLN B O 1
ATOM 7850 N N . TYR B 1 483 ? -5.418 51.396 -15.263 1.00 12.90 505 TYR B N 1
ATOM 7851 C CA . TYR B 1 483 ? -6.386 50.308 -15.349 1.00 14.06 505 TYR B CA 1
ATOM 7852 C C . TYR B 1 483 ? -5.820 48.951 -14.954 1.00 15.60 505 TYR B C 1
ATOM 7853 O O . TYR B 1 483 ? -4.609 48.730 -15.013 1.00 14.89 505 TYR B O 1
ATOM 7862 N N . THR B 1 484 ? -6.719 48.052 -14.559 1.00 19.37 506 THR B N 1
ATOM 7863 C CA . THR B 1 484 ? -6.363 46.689 -14.166 1.00 23.21 506 THR B CA 1
ATOM 7864 C C . THR B 1 484 ? -7.431 45.708 -14.653 1.00 25.61 506 THR B C 1
ATOM 7865 O O . THR B 1 484 ? -8.623 45.921 -14.432 1.00 27.12 506 THR B O 1
ATOM 7869 N N . ASN B 1 485 ? -6.997 44.640 -15.318 1.00 27.54 507 ASN B N 1
ATOM 7870 C CA . ASN B 1 485 ? -7.905 43.612 -15.828 1.00 29.66 507 ASN B CA 1
ATOM 7871 C C . ASN B 1 485 ? -7.606 42.279 -15.139 1.00 28.50 507 ASN B C 1
ATOM 7872 O O . ASN B 1 485 ? -6.753 41.517 -15.584 1.00 30.13 507 ASN B O 1
ATOM 7877 N N . GLY B 1 486 ? -8.329 42.004 -14.059 1.00 26.66 508 GLY B N 1
ATOM 7878 C CA . GLY B 1 486 ? -8.113 40.787 -13.295 1.00 21.00 508 GLY B CA 1
ATOM 7879 C C . GLY B 1 486 ? -8.311 39.444 -13.975 1.00 19.91 508 GLY B C 1
ATOM 7880 O O . GLY B 1 486 ? -9.077 39.309 -14.930 1.00 19.98 508 GLY B O 1
ATOM 7881 N N . ARG B 1 487 ? -7.605 38.442 -13.458 1.00 15.16 509 ARG B N 1
ATOM 7882 C CA . ARG B 1 487 ? -7.675 37.070 -13.957 1.00 14.16 509 ARG B CA 1
ATOM 7883 C C . ARG B 1 487 ? -7.441 36.120 -12.785 1.00 11.99 509 ARG B C 1
ATOM 7884 O O . ARG B 1 487 ? -6.823 36.494 -11.784 1.00 11.73 509 ARG B O 1
ATOM 7892 N N . LEU B 1 488 ? -7.956 34.902 -12.909 1.00 9.16 510 LEU B N 1
ATOM 7893 C CA . LEU B 1 488 ? -7.745 33.866 -11.905 1.00 8.47 510 LEU B CA 1
ATOM 7894 C C . LEU B 1 488 ? -6.866 32.837 -12.614 1.00 8.82 510 LEU B C 1
ATOM 7895 O O . LEU B 1 488 ? -7.145 32.456 -13.758 1.00 8.52 510 LEU B O 1
ATOM 7900 N N . ILE B 1 489 ? -5.796 32.411 -11.948 1.00 8.26 511 ILE B N 1
ATOM 7901 C CA . ILE B 1 489 ? -4.861 31.436 -12.508 1.00 8.38 511 ILE B CA 1
ATOM 7902 C C . ILE B 1 489 ? -4.612 30.334 -11.482 1.00 8.67 511 ILE B C 1
ATOM 7903 O O . ILE B 1 489 ? -4.197 30.611 -10.357 1.00 9.44 511 ILE B O 1
ATOM 7908 N N . LYS B 1 490 ? -4.859 29.086 -11.867 1.00 8.08 512 LYS B N 1
ATOM 7909 C CA . LYS B 1 490 ? -4.662 27.968 -10.949 1.00 8.60 512 LYS B CA 1
ATOM 7910 C C . LYS B 1 490 ? -3.214 27.860 -10.485 1.00 8.88 512 LYS B C 1
ATOM 7911 O O . LYS B 1 490 ? -2.287 28.239 -11.198 1.00 9.27 512 LYS B O 1
ATOM 7917 N N . PRO B 1 491 ? -3.005 27.332 -9.269 1.00 11.20 513 PRO B N 1
ATOM 7918 C CA . PRO B 1 491 ? -1.673 27.165 -8.682 1.00 11.06 513 PRO B CA 1
ATOM 7919 C C . PRO B 1 491 ? -0.701 26.364 -9.547 1.00 10.56 513 PRO B C 1
ATOM 7920 O O . PRO B 1 491 ? 0.503 26.613 -9.531 1.00 12.86 513 PRO B O 1
ATOM 7924 N N . TRP B 1 492 ? -1.230 25.407 -10.302 1.00 10.83 514 TRP B N 1
ATOM 7925 C CA . TRP B 1 492 ? -0.403 24.550 -11.143 1.00 11.58 514 TRP B CA 1
ATOM 7926 C C . TRP B 1 492 ? -0.041 25.102 -12.515 1.00 12.45 514 TRP B C 1
ATOM 7927 O O . TRP B 1 492 ? 0.800 24.531 -13.205 1.00 12.97 514 TRP B O 1
ATOM 7938 N N . LEU B 1 493 ? -0.662 26.208 -12.912 1.00 10.34 515 LEU B N 1
ATOM 7939 C CA . LEU B 1 493 ? -0.365 26.806 -14.211 1.00 10.46 515 LEU B CA 1
ATOM 7940 C C . LEU B 1 493 ? 0.734 27.849 -14.084 1.00 9.95 515 LEU B C 1
ATOM 7941 O O . LEU B 1 493 ? 0.559 28.875 -13.423 1.00 10.06 515 LEU B O 1
ATOM 7946 N N . LYS B 1 494 ? 1.872 27.575 -14.712 1.00 9.33 516 LYS B N 1
ATOM 7947 C CA . LYS B 1 494 ? 3.004 28.488 -14.674 1.00 9.70 516 LYS B CA 1
ATOM 7948 C C . LYS B 1 494 ? 3.319 28.993 -16.074 1.00 10.57 516 LYS B C 1
ATOM 7949 O O . LYS B 1 494 ? 2.913 28.390 -17.072 1.00 10.43 516 LYS B O 1
ATOM 7955 N N . GLY B 1 495 ? 4.033 30.110 -16.144 1.00 9.26 517 GLY B N 1
ATOM 7956 C CA . GLY B 1 495 ? 4.414 30.652 -17.434 1.00 8.93 517 GLY B CA 1
ATOM 7957 C C . GLY B 1 495 ? 3.466 31.642 -18.076 1.00 10.43 517 GLY B C 1
ATOM 7958 O O . GLY B 1 495 ? 3.758 32.141 -19.162 1.00 9.87 517 GLY B O 1
ATOM 7959 N N . TYR B 1 496 ? 2.330 31.928 -17.449 1.00 9.38 518 TYR B N 1
ATOM 7960 C CA . TYR B 1 496 ? 1.430 32.904 -18.050 1.00 9.94 518 TYR B CA 1
ATOM 7961 C C . TYR B 1 496 ? 2.059 34.270 -17.799 1.00 9.41 518 TYR B C 1
ATOM 7962 O O . TYR B 1 496 ? 2.445 34.586 -16.677 1.00 9.87 518 TYR B O 1
ATOM 7971 N N . PRO B 1 497 ? 2.179 35.098 -18.846 1.00 8.97 519 PRO B N 1
ATOM 7972 C CA . PRO B 1 497 ? 2.774 36.434 -18.743 1.00 9.25 519 PRO B CA 1
ATOM 7973 C C . PRO B 1 497 ? 1.800 37.433 -18.141 1.00 10.37 519 PRO B C 1
ATOM 7974 O O . PRO B 1 497 ? 1.451 38.431 -18.764 1.00 10.86 519 PRO B O 1
ATOM 7978 N N . ILE B 1 498 ? 1.382 37.171 -16.910 1.00 10.85 520 ILE B N 1
ATOM 7979 C CA . ILE B 1 498 ? 0.405 38.029 -16.257 1.00 12.82 520 ILE B CA 1
ATOM 7980 C C . ILE B 1 498 ? 0.781 39.509 -16.171 1.00 12.64 520 ILE B C 1
ATOM 7981 O O . ILE B 1 498 ? -0.098 40.370 -16.186 1.00 12.99 520 ILE B O 1
ATOM 7986 N N . ASN B 1 499 ? 2.073 39.814 -16.109 1.00 11.88 521 ASN B N 1
ATOM 7987 C CA . ASN B 1 499 ? 2.503 41.207 -16.018 1.00 13.43 521 ASN B CA 1
ATOM 7988 C C . ASN B 1 499 ? 2.523 41.963 -17.346 1.00 11.91 521 ASN B C 1
ATOM 7989 O O . ASN B 1 499 ? 2.807 43.161 -17.372 1.00 12.69 521 ASN B O 1
ATOM 7994 N N . ASN B 1 500 ? 2.236 41.279 -18.449 1.00 10.33 522 ASN B N 1
ATOM 7995 C CA . ASN B 1 500 ? 2.218 41.955 -19.743 1.00 10.63 522 ASN B CA 1
ATOM 7996 C C . ASN B 1 500 ? 1.012 42.895 -19.729 1.00 10.15 522 ASN B C 1
ATOM 7997 O O . ASN B 1 500 ? -0.128 42.446 -19.615 1.00 9.64 522 ASN B O 1
ATOM 8002 N N . PRO B 1 501 ? 1.248 44.212 -19.857 1.00 10.13 523 PRO B N 1
ATOM 8003 C CA . PRO B 1 501 ? 0.151 45.186 -19.835 1.00 10.46 523 PRO B CA 1
ATOM 8004 C C . PRO B 1 501 ? -0.887 45.142 -20.947 1.00 9.92 523 PRO B C 1
ATOM 8005 O O . PRO B 1 501 ? -1.964 45.720 -20.809 1.00 10.42 523 PRO B O 1
ATOM 8009 N N . GLU B 1 502 ? -0.573 44.470 -22.049 1.00 10.51 524 GLU B N 1
ATOM 8010 C CA . GLU B 1 502 ? -1.532 44.345 -23.144 1.00 11.36 524 GLU B CA 1
ATOM 8011 C C . GLU B 1 502 ? -2.129 42.945 -23.120 1.00 10.51 524 GLU B C 1
ATOM 8012 O O . GLU B 1 502 ? -2.888 42.562 -24.011 1.00 10.95 524 GLU B O 1
ATOM 8018 N N . ASP B 1 503 ? -1.777 42.193 -22.083 1.00 11.05 525 ASP B N 1
ATOM 8019 C CA . ASP B 1 503 ? -2.231 40.821 -21.912 1.00 10.94 525 ASP B CA 1
ATOM 8020 C C . ASP B 1 503 ? -1.983 39.978 -23.162 1.00 10.09 525 ASP B C 1
ATOM 8021 O O . ASP B 1 503 ? -2.841 39.211 -23.603 1.00 9.79 525 ASP B O 1
ATOM 8026 N N . VAL B 1 504 ? -0.792 40.140 -23.730 1.00 8.41 526 VAL B N 1
ATOM 8027 C CA . VAL B 1 504 ? -0.383 39.378 -24.902 1.00 9.46 526 VAL B CA 1
ATOM 8028 C C . VAL B 1 504 ? 0.269 38.110 -24.354 1.00 9.62 526 VAL B C 1
ATOM 8029 O O . VAL B 1 504 ? 1.289 38.174 -23.658 1.00 10.86 526 VAL B O 1
ATOM 8033 N N . ALA B 1 505 ? -0.330 36.963 -24.659 1.00 8.28 527 ALA B N 1
ATOM 8034 C CA . ALA B 1 505 ? 0.168 35.686 -24.164 1.00 7.59 527 ALA B CA 1
ATOM 8035 C C . ALA B 1 505 ? 0.196 34.616 -25.245 1.00 8.69 527 ALA B C 1
ATOM 8036 O O . ALA B 1 505 ? -0.595 34.644 -26.192 1.00 8.74 527 ALA B O 1
ATOM 8038 N N . TYR B 1 506 ? 1.115 33.670 -25.079 1.00 7.14 528 TYR B N 1
ATOM 8039 C CA . TYR B 1 506 ? 1.286 32.569 -26.014 1.00 6.95 528 TYR B CA 1
ATOM 8040 C C . TYR B 1 506 ? 1.390 31.280 -25.200 1.00 7.76 528 TYR B C 1
ATOM 8041 O O . TYR B 1 506 ? 2.204 31.189 -24.281 1.00 7.28 528 TYR B O 1
ATOM 8050 N N . SER B 1 507 ? 0.575 30.284 -25.534 1.00 6.91 529 SER B N 1
ATOM 8051 C CA . SER B 1 507 ? 0.598 29.020 -24.800 1.00 6.13 529 SER B CA 1
ATOM 8052 C C . SER B 1 507 ? 1.970 28.352 -24.767 1.00 6.51 529 SER B C 1
ATOM 8053 O O . SER B 1 507 ? 2.256 27.562 -23.865 1.00 8.54 529 SER B O 1
ATOM 8056 N N . ARG B 1 508 ? 2.816 28.660 -25.745 1.00 7.04 530 ARG B N 1
ATOM 8057 C CA . ARG B 1 508 ? 4.150 28.067 -25.812 1.00 6.96 530 ARG B CA 1
ATOM 8058 C C . ARG B 1 508 ? 5.032 28.370 -24.599 1.00 8.45 530 ARG B C 1
ATOM 8059 O O . ARG B 1 508 ? 6.019 27.676 -24.368 1.00 9.81 530 ARG B O 1
ATOM 8067 N N . THR B 1 509 ? 4.689 29.400 -23.827 1.00 7.49 531 THR B N 1
ATOM 8068 C CA . THR B 1 509 ? 5.488 29.758 -22.650 1.00 8.58 531 THR B CA 1
ATOM 8069 C C . THR B 1 509 ? 4.947 29.134 -21.373 1.00 9.62 531 THR B C 1
ATOM 8070 O O . THR B 1 509 ? 5.580 29.216 -20.319 1.00 10.29 531 THR B O 1
ATOM 8074 N N . MET B 1 510 ? 3.781 28.510 -21.466 1.00 9.53 532 MET B N 1
ATOM 8075 C CA . MET B 1 510 ? 3.139 27.929 -20.297 1.00 9.59 532 MET B CA 1
ATOM 8076 C C . MET B 1 510 ? 3.439 26.459 -20.044 1.00 9.53 532 MET B C 1
ATOM 8077 O O . MET B 1 510 ? 3.854 25.728 -20.941 1.00 10.44 532 MET B O 1
ATOM 8082 N N . TYR B 1 511 ? 3.239 26.041 -18.799 1.00 9.23 533 TYR B N 1
ATOM 8083 C CA . TYR B 1 511 ? 3.458 24.655 -18.411 1.00 9.53 533 TYR B CA 1
ATOM 8084 C C . TYR B 1 511 ? 2.768 24.338 -17.091 1.00 9.73 533 TYR B C 1
ATOM 8085 O O . TYR B 1 511 ? 2.499 25.229 -16.282 1.00 10.15 533 TYR B O 1
ATOM 8094 N N . ILE B 1 512 ? 2.472 23.058 -16.896 1.00 9.99 534 ILE B N 1
ATOM 8095 C CA . ILE B 1 512 ? 1.796 22.582 -15.700 1.00 11.36 534 ILE B CA 1
ATOM 8096 C C . ILE B 1 512 ? 2.761 21.938 -14.715 1.00 11.55 534 ILE B C 1
ATOM 8097 O O . ILE B 1 512 ? 3.570 21.093 -15.089 1.00 12.22 534 ILE B O 1
ATOM 8102 N N . VAL B 1 513 ? 2.671 22.342 -13.454 1.00 12.89 535 VAL B N 1
ATOM 8103 C CA . VAL B 1 513 ? 3.513 21.764 -12.416 1.00 14.34 535 VAL B CA 1
ATOM 8104 C C . VAL B 1 513 ? 2.595 21.025 -11.454 1.00 15.84 535 VAL B C 1
ATOM 8105 O O . VAL B 1 513 ? 1.372 21.066 -11.584 1.00 15.49 535 VAL B O 1
ATOM 8109 N N . LYS B 1 514 ? 3.181 20.336 -10.489 1.00 19.53 536 LYS B N 1
ATOM 8110 C CA . LYS B 1 514 ? 2.373 19.627 -9.518 1.00 20.87 536 LYS B CA 1
ATOM 8111 C C . LYS B 1 514 ? 2.990 19.766 -8.143 1.00 21.41 536 LYS B C 1
ATOM 8112 O O . LYS B 1 514 ? 4.212 19.815 -7.998 1.00 22.49 536 LYS B O 1
ATOM 8118 N N . HIS B 1 515 ? 2.130 19.865 -7.139 1.00 21.61 537 HIS B N 1
ATOM 8119 C CA . HIS B 1 515 ? 2.565 19.988 -5.760 1.00 22.74 537 HIS B CA 1
ATOM 8120 C C . HIS B 1 515 ? 1.545 19.227 -4.918 1.00 23.16 537 HIS B C 1
ATOM 8121 O O . HIS B 1 515 ? 0.370 19.154 -5.282 1.00 22.87 537 HIS B O 1
ATOM 8128 N N . SER B 1 516 ? 1.985 18.664 -3.798 1.00 23.29 538 SER B N 1
ATOM 8129 C CA . SER B 1 516 ? 1.107 17.873 -2.939 1.00 25.23 538 SER B CA 1
ATOM 8130 C C . SER B 1 516 ? -0.058 18.582 -2.248 1.00 25.01 538 SER B C 1
ATOM 8131 O O . SER B 1 516 ? -1.002 17.929 -1.809 1.00 25.53 538 SER B O 1
ATOM 8134 N N . ARG B 1 517 ? 0.001 19.906 -2.140 1.00 25.40 539 ARG B N 1
ATOM 8135 C CA . ARG B 1 517 ? -1.076 20.652 -1.491 1.00 26.02 539 ARG B CA 1
ATOM 8136 C C . ARG B 1 517 ? -2.113 21.144 -2.497 1.00 24.96 539 ARG B C 1
ATOM 8137 O O . ARG B 1 517 ? -3.040 21.866 -2.134 1.00 24.09 539 ARG B O 1
ATOM 8139 N N . HIS B 1 518 ? -1.952 20.756 -3.759 1.00 24.52 540 HIS B N 1
ATOM 8140 C CA . HIS B 1 518 ? -2.884 21.162 -4.807 1.00 25.15 540 HIS B CA 1
ATOM 8141 C C . HIS B 1 518 ? -4.146 20.315 -4.788 1.00 27.01 540 HIS B C 1
ATOM 8142 O O . HIS B 1 518 ? -5.246 20.891 -4.856 1.00 29.07 540 HIS B O 1
#

Foldseek 3Di:
DDDDPPFFFDPAQEAEEEDQAFFDDLQLQAGDDDQSQQVVQQFFFFQWAAALLRDTAGTQFHDWDDQFQFKIKTFGDQLQDKLVQHDDFQVLLLVLLLLSQACVSVGPCLCLLVVLQFPCSVCRNVVNDHSNRTQWDRPDRGMIMTGGPARALCSSLSRNRSSSTGADPVLPVVDDCCQAAVRPIYRHQWGFHHDDGLAKTKIAGSCSRPVNVLFARGIYIYGHDNDQAVQVVCVVVVNHQKYWHHDPVCQVVCCVPPVVFKDWAFFQKFKWKFFQCPDALSVDLLLLLLLLLLQPQCCCCCPLVNRRWAWDLFQTPCSFRLAPADDDPSVPDDSLVSLVSSLVSCVVSVDDPVHAREFEEEEEDDPVVVSSVVSSQVSCCVRNVHHYHYDYHHPVVLVVCQQVVVHGMYIDMDRAPGRDLCSRLVLCDQPDSNVRNNHHDPVLNVLSVVLSRDNDSNVSNVSSNVNRVCCSSRVSMRTRTTHTIMMGGHPQKDQQSSNRNNSRGYSSRIGGGDD/DPFWFFDPAQEAEEEAQAFWDDLQLQAGDDDRSQQVVQQQAFWQWAAALLLDTAGIQFHDWDDPFQFKIKTFGDPQQDKLVRHDDFLVLLLVLLLLSLACVSVGPCLVLLVVLQFPCSVCRNVVNDHSNRTQWDRPDRGMIMTGGPARALCSSLSRNRSSSTGADPVLPVVDDCCRPAVRGIYRHQWGWHDDDGQAKTKIAGSCSRPVNVLFARGMYIYGHDNDQVVQVVCVVVPNHFKYQFHDLVCQVVCCVPPVPFKDWAFFFKFKWKFFQCPDALSVDLLQLLLLLLLQPQVCCCCPLRNRPWAWDLFQTPCSFRLAPADDDPSVPDDSLVSLVSSLVSCVVSVADPVHHREFEEEEADDPSVVSSVVSSQVSCCVRNVHHYHYDHHHPVVLVVCQQVVVHGMYIDMDRAPGRDLCSRLVLCDQPHSNVSNNHHDPVLNVLSVVLSRDNDSVVNNVSSNVNRVCCNSRVSMRTRITGTGMMGGHPQKDQQSSNRNNSRGYSSRIGGMDRPVD

B-factor: mean 16.1, std 9.23, range [3.75, 94.21]

Secondary structure (DSSP, 8-state):
--PPTT--B-S--EEEEEESS-----STTT--SHHHHHHHHHH---SEEE-TTS-EEESSEEEEE-SSSSEEEEEEPS--B-TTSPBP-HHHHHHHHHHHH-GGG--TTTHHHHHTTBTTHHHHHTTSS-GGGSSEEEEETTEEEEEBSS--TTHHHHTTSGGG----HHHHTT-GGGGSTTT----SSEEEEEEETTTEEEEEE-TTSTTGGG---SEEEEEE---TTHHHHHHHTTS-SB-----HHHHHHHHHH-GGGEE--EEEEEEEEEE-SSSSGGGSHHHHHHHHHTS-HHHIIIIII-SS-EE-SSSS-TTSTT--PPPPTTTTS-HHHHHHHHHHHHHHTT-SSSS---EEEEEES-HHHHHHHHHHHHHIIIII---EEEEEE-HHHHHHHHHHT--SEEEEEEE-SSSSTHHHHGGGSTT-TT-TT----HHHHHHHHHHTT--SHHHHHHHHHHHHHHHHHH-SEEEEEEEE--EEB-TTEE---TT-TT----GGG-EEB--/-TT-EE-S--EEEEEESS--S--STTT--SHHHHHHHHHH---SEEE-TTS-EEESSEEEEE-SSSSEEEEEE-TT-B-TTSPBP-HHHHHHHHHHHH-GGG--TTTHHHHHTTBTTHHHHHTTSS-GGGSSEEEEETTEEEEEBSS--TTHHHHTTSGGG----HHHHTT-TTTTSTTT----SSEEEEEEETTTEEEEEE-TTSTTGGG---SEEEEEE---HHHHHHHHHHTS-SB-S---GGGHHHHHHH-TTTEE--EEEEEEEEEE-SSSSGGGSHHHHHHHHHTS-HHHIIIIII-SS-EE-SSSS-TTSTT--PPPPTTTSS-HHHHHHHHHHHHHHTT-BTTB----EEEEES-HHHHHHHHHHHHHIIIII----EEEEE-HHHHHHHHHHT--SEEEEEEE-SSSSTHHHHGGGSTT-TT-TT----HHHHHHHHHHHT--SHHHHHHHHHHHHHHHHHH-SEEEEEEEE--EEB-TTEE---TT-TT----GGG-EEEE-TT-

Sequence (1030 aa):
AEVPSGTVLAEKQELVRHIKDEPASLDPAKAVGLPEIQVIRDLFEGLVNQNEKGEIVPGVATQWKSNDNRIWTFTLRDNAKWADGTPVTAQDFVYSWQRLVDPKTLSPFAWFAALAGINNAQAIIDGKATPDQLGVTAVDAHTLKIQLDKPLPWFVNLTANFAFFPVQKANVESGKEWTKPGNLIGNGAYVLKERVVNEKLVVVPNTHYWDNAKTVLQKVTFLPINQESAATKRYLAGDIDITESFPKNMYQKLLKDIPGQVYTPPQLGTYYYAFNTQKGPTADQRVRLALSMTIDRRLMTEKVLGTGEKPAWHFTPDVTAGFTPEPSPFEQMSQEDLNAQAKTLLSAAGYGPQKPLKLTLLYNTSENHQKIAIAVASMWKKNLGVDVKLQNQEWKTYIDSRNTGNFDVIRASWVGDYNEPSTFLTLLTSTHSGNISRFNNPAYDKVLAQASTENTVKARNADYNAAEKILMEQAPIAPIYQYTNGRLIKPWLKGYPINNPEDVAYSRTMYIVKHPSGTVLAEKQELVRHIKDEPASLDPAKAVGLPEIQVIRDLFEGLVNQNEKGEIVPGVATQWKSNDNRIWTFTLRDNAKWADGTPVTAQDFVYSWQRLVDPKTLSPFAWFAALAGINNAQAIIDGKATPDQLGVTAVDAHTLKIQLDKPLPWFVNLTANFAFFPVQKANVESGKEWTKPGNLIGNGAYVLKERVVNEKLVVVPNTHYWDNAKTVLQKVTFLPINQESAATKRYLAGDIDITESFPKNMYQKLLKDIPGQVYTPPQLGTYYYAFNTQKGPTADQRVRLALSMTIDRRLMTEKVLGTGEKPAWHFTPDVTAGFTPEPSPFEQMSQEDLNAQAKTLLSAAGYGPQKPLKLTLLYNTSENHQKIAIAVASMWKKNLGVDVKLQNQEWKTYIDSRNTGNFDVIRASWVGDYNEPSTFLTLLTSTHSGNISRFNNPAYDKVLAQASTENTVKARNADYNAAEKILMEQAPIAPIYQYTNGRLIKPWLKGYPINNPEDVAYSRTMYIVKHSRH

Organism: Escherichia coli (strain K12) (NCBI:txid83333)

GO terms:
  GO:0030288 outer membrane-bounded periplasmic space (C, IDA)
  GO:0042939 tripeptide transport (P, EXP)
  GO:0015834 peptidoglycan-associated peptide transport (P, EXP)
  GO:1900750 oligopeptide binding (F, IPI)
  GO:0042597 periplasmic space (C, IDA)
  GO:0042939 tripeptide transport (P, IMP)